Protein AF-A0A077EMW6-F1 (afdb_monomer_lite)

Structure (mmCIF, N/CA/C/O backbone):
data_AF-A0A077EMW6-F1
#
_entry.id   AF-A0A077EMW6-F1
#
loop_
_atom_site.group_PDB
_atom_site.id
_atom_site.type_symbol
_atom_site.label_atom_id
_atom_site.label_alt_id
_atom_site.label_comp_id
_atom_site.label_asym_id
_atom_site.label_entity_id
_atom_site.label_seq_id
_atom_site.pdbx_PDB_ins_code
_atom_site.Cartn_x
_atom_site.Cartn_y
_atom_site.Cartn_z
_atom_site.occupancy
_atom_site.B_iso_or_equiv
_atom_site.auth_seq_id
_atom_site.auth_comp_id
_atom_site.auth_asym_id
_atom_site.auth_atom_id
_atom_site.pdbx_PDB_model_num
ATOM 1 N N . MET A 1 1 ? 24.688 8.668 11.638 1.00 30.55 1 MET A N 1
ATOM 2 C CA . MET A 1 1 ? 24.845 8.054 12.969 1.00 30.55 1 MET A CA 1
ATOM 3 C C . MET A 1 1 ? 25.825 8.946 13.677 1.00 30.55 1 MET A C 1
ATOM 5 O O . MET A 1 1 ? 27.008 8.861 13.372 1.00 30.55 1 MET A O 1
ATOM 9 N N . ASP A 1 2 ? 25.321 9.855 14.497 1.00 35.12 2 ASP A N 1
ATOM 10 C CA . ASP A 1 2 ? 26.181 10.688 15.326 1.00 35.12 2 ASP A CA 1
ATOM 11 C C . ASP A 1 2 ? 26.703 9.779 16.441 1.00 35.12 2 ASP A C 1
ATOM 13 O O . ASP A 1 2 ? 25.918 9.163 17.161 1.00 35.12 2 ASP A O 1
ATOM 17 N N . LYS A 1 3 ? 28.021 9.560 16.475 1.00 44.31 3 LYS A N 1
ATOM 18 C CA . LYS A 1 3 ? 28.669 8.904 17.614 1.00 44.31 3 LYS A CA 1
ATOM 19 C C . LYS A 1 3 ? 28.476 9.810 18.828 1.00 44.31 3 LYS A C 1
ATOM 21 O O . LYS A 1 3 ? 28.625 11.022 18.688 1.00 44.31 3 LYS A O 1
ATOM 26 N N . GLU A 1 4 ? 28.152 9.226 19.979 1.00 53.97 4 GLU A N 1
ATOM 27 C CA . GLU A 1 4 ? 28.196 9.942 21.256 1.00 53.97 4 GLU A CA 1
ATOM 28 C C . GLU A 1 4 ? 29.580 10.565 21.412 1.00 53.97 4 GLU A C 1
ATOM 30 O O . GLU A 1 4 ? 30.587 9.861 21.280 1.00 53.97 4 GLU A O 1
ATOM 35 N N . LEU A 1 5 ? 29.620 11.878 21.643 1.00 63.56 5 LEU A N 1
ATOM 36 C CA . LEU A 1 5 ? 30.875 12.569 21.866 1.00 63.56 5 LEU A CA 1
ATOM 37 C C . LEU A 1 5 ? 31.433 12.114 23.211 1.00 63.56 5 LEU A C 1
ATOM 39 O O . LEU A 1 5 ? 30.783 12.256 24.249 1.00 63.56 5 LEU A O 1
ATOM 43 N N . THR A 1 6 ? 32.639 11.556 23.183 1.00 71.44 6 THR A N 1
ATOM 44 C CA . THR A 1 6 ? 33.356 11.165 24.405 1.00 71.44 6 THR A CA 1
ATOM 45 C C . THR A 1 6 ? 34.157 12.345 24.956 1.00 71.44 6 THR A C 1
ATOM 47 O O . THR A 1 6 ? 34.526 13.252 24.207 1.00 71.44 6 THR A O 1
ATOM 50 N N . SER A 1 7 ? 34.498 12.320 26.249 1.00 71.94 7 SER A N 1
ATOM 51 C CA . SER A 1 7 ? 35.425 13.294 26.857 1.00 71.94 7 SER A CA 1
ATOM 52 C C . SER A 1 7 ? 36.731 13.432 26.056 1.00 71.94 7 SER A C 1
ATOM 54 O O . SER A 1 7 ? 37.204 14.537 25.806 1.00 71.94 7 SER A O 1
ATOM 56 N N . ILE A 1 8 ? 37.235 12.316 25.515 1.00 76.12 8 ILE A N 1
ATOM 57 C CA . ILE A 1 8 ? 38.421 12.272 24.646 1.00 76.12 8 ILE A CA 1
ATOM 58 C C . ILE A 1 8 ? 38.251 13.150 23.394 1.00 76.12 8 ILE A C 1
ATOM 60 O O . ILE A 1 8 ? 39.197 13.810 22.966 1.00 76.12 8 ILE A O 1
ATOM 64 N N . GLU A 1 9 ? 37.068 13.163 22.779 1.00 78.38 9 GLU A N 1
ATOM 65 C CA . GLU A 1 9 ? 36.809 13.946 21.565 1.00 78.38 9 GLU A CA 1
ATOM 66 C C . GLU A 1 9 ? 36.643 15.443 21.862 1.00 78.38 9 GLU A C 1
ATOM 68 O O . GLU A 1 9 ? 37.065 16.270 21.051 1.00 78.38 9 GLU A O 1
ATOM 73 N N . ILE A 1 10 ? 36.086 15.809 23.024 1.00 81.75 10 ILE A N 1
ATOM 74 C CA . ILE A 1 10 ? 36.034 17.206 23.492 1.00 81.75 10 ILE A CA 1
ATOM 75 C C . ILE A 1 10 ? 37.457 17.738 23.695 1.00 81.75 10 ILE A C 1
ATOM 77 O O . ILE A 1 10 ? 37.802 18.801 23.171 1.00 81.75 10 ILE A O 1
ATOM 81 N N . ASP A 1 11 ? 38.311 16.962 24.361 1.00 83.75 11 ASP A N 1
ATOM 82 C CA . ASP A 1 11 ? 39.700 17.344 24.626 1.00 83.75 11 ASP A CA 1
ATOM 83 C C . ASP A 1 11 ? 40.516 17.469 23.328 1.00 83.75 11 ASP A C 1
ATOM 85 O O . ASP A 1 11 ? 41.314 18.394 23.165 1.00 83.75 11 ASP A O 1
ATOM 89 N N . GLN A 1 12 ? 40.286 16.587 22.347 1.00 84.25 12 GLN A N 1
ATOM 90 C CA . GLN A 1 12 ? 40.910 16.697 21.022 1.00 84.25 12 GLN A CA 1
ATOM 91 C C . GLN A 1 12 ? 40.487 17.968 20.279 1.00 84.25 12 GLN A C 1
ATOM 93 O O . GLN A 1 12 ? 41.301 18.561 19.564 1.00 84.25 12 GLN A O 1
ATOM 98 N N . LYS A 1 13 ? 39.233 18.401 20.450 1.00 85.75 13 LYS A N 1
ATOM 99 C CA . LYS A 1 13 ? 38.702 19.614 19.823 1.00 85.75 13 LYS A CA 1
ATOM 100 C C . LYS A 1 13 ? 39.287 20.906 20.405 1.00 85.75 13 LYS A C 1
ATOM 102 O O . LYS A 1 13 ? 39.303 21.907 19.687 1.00 85.75 13 LYS A O 1
ATOM 107 N N . ALA A 1 14 ? 39.822 20.892 21.629 1.00 86.50 14 ALA A N 1
ATOM 108 C CA . ALA A 1 14 ? 40.410 22.074 22.273 1.00 86.50 14 ALA A CA 1
ATOM 109 C C . ALA A 1 14 ? 41.513 22.730 21.423 1.00 86.50 14 ALA A C 1
ATOM 111 O O . ALA A 1 14 ? 41.490 23.938 21.205 1.00 86.50 14 ALA A O 1
ATOM 112 N N . LYS A 1 15 ? 42.381 21.920 20.803 1.00 83.31 15 LYS A N 1
ATOM 113 C CA . LYS A 1 15 ? 43.482 22.387 19.933 1.00 83.31 15 LYS A CA 1
ATOM 114 C C . LYS A 1 15 ? 43.027 23.147 18.685 1.00 83.31 15 LYS A C 1
ATOM 116 O O . LYS A 1 15 ? 43.827 23.817 18.034 1.00 83.31 15 LYS A O 1
ATOM 121 N N . TYR A 1 16 ? 41.762 22.999 18.301 1.00 88.06 16 TYR A N 1
ATOM 122 C CA . TYR A 1 16 ? 41.180 23.668 17.140 1.00 88.06 16 TYR A CA 1
ATOM 123 C C . TYR A 1 16 ? 40.332 24.880 17.530 1.00 88.06 16 TYR A C 1
ATOM 125 O O . TYR A 1 16 ? 40.068 25.722 16.673 1.00 88.06 16 TYR A O 1
ATOM 133 N N . PHE A 1 17 ? 39.925 24.987 18.797 1.00 90.06 17 PHE A N 1
ATOM 134 C CA . PHE A 1 17 ? 39.036 26.049 19.254 1.00 90.06 17 PHE A CA 1
ATOM 135 C C . PHE A 1 17 ? 39.672 27.431 19.128 1.00 90.06 17 PHE A C 1
ATOM 137 O O . PHE A 1 17 ? 39.014 28.349 18.652 1.00 90.06 17 PHE A O 1
ATOM 144 N N . TRP A 1 18 ? 40.954 27.578 19.474 1.00 89.19 18 TRP A N 1
ATOM 145 C CA . TRP A 1 18 ? 41.637 28.867 19.345 1.00 89.19 18 TRP A CA 1
ATOM 146 C C . TRP A 1 18 ? 41.661 29.371 17.895 1.00 89.19 18 TRP A C 1
ATOM 148 O O . TRP A 1 18 ? 41.235 30.486 17.619 1.00 89.19 18 TRP A O 1
ATOM 158 N N . LYS A 1 19 ? 42.022 28.501 16.942 1.00 87.00 19 LYS A N 1
ATOM 159 C CA . LYS A 1 19 ? 41.983 28.824 15.503 1.00 87.00 19 LYS A CA 1
ATOM 160 C C . LYS A 1 19 ? 40.579 29.169 15.017 1.00 87.00 19 LYS A C 1
ATOM 162 O O . LYS A 1 19 ? 40.401 30.020 14.150 1.00 87.00 19 LYS A O 1
ATOM 167 N N . TYR A 1 20 ? 39.574 28.479 15.552 1.00 88.31 20 TYR A N 1
ATOM 168 C CA . TYR A 1 20 ? 38.184 28.806 15.276 1.00 88.31 20 TYR A CA 1
ATOM 169 C C . TYR A 1 20 ? 37.839 30.203 15.805 1.00 88.31 20 TYR A C 1
ATOM 171 O O . TYR A 1 20 ? 37.295 31.003 15.048 1.00 88.31 20 TYR A O 1
ATOM 179 N N . LEU A 1 21 ? 38.215 30.531 17.044 1.00 87.06 21 LEU A N 1
ATOM 180 C CA . LEU A 1 21 ? 37.986 31.841 17.650 1.00 87.06 21 LEU A CA 1
ATOM 181 C C . LEU A 1 21 ? 38.656 32.968 16.849 1.00 87.06 21 LEU A C 1
ATOM 183 O O . LEU A 1 21 ? 38.002 33.975 16.578 1.00 87.06 21 LEU A O 1
ATOM 187 N N . GLU A 1 22 ? 39.904 32.771 16.409 1.00 86.50 22 GLU A N 1
ATOM 188 C CA . GLU A 1 22 ? 40.628 33.688 15.512 1.00 86.50 22 GLU A CA 1
ATOM 189 C C . GLU A 1 22 ? 39.868 33.939 14.205 1.00 86.50 22 GLU A C 1
ATOM 191 O O . GLU A 1 22 ? 39.839 35.061 13.710 1.00 86.50 22 GLU A O 1
ATOM 196 N N . SER A 1 23 ? 39.212 32.913 13.655 1.00 84.31 23 SER A N 1
ATOM 197 C CA . SER A 1 23 ? 38.479 33.031 12.389 1.00 84.31 23 SER A CA 1
ATOM 198 C C . SER A 1 23 ? 37.154 33.795 12.489 1.00 84.31 23 SER A C 1
ATOM 200 O O . SER A 1 23 ? 36.641 34.245 11.465 1.00 84.31 23 SER A O 1
ATOM 202 N N . ILE A 1 24 ? 36.594 33.941 13.696 1.00 83.25 24 ILE A N 1
ATOM 203 C CA . ILE A 1 24 ? 35.274 34.561 13.925 1.00 83.25 24 ILE A CA 1
ATOM 204 C C . ILE A 1 24 ? 35.324 35.845 14.762 1.00 83.25 24 ILE A C 1
ATOM 206 O O . ILE A 1 24 ? 34.282 36.469 14.974 1.00 83.25 24 ILE A O 1
ATOM 210 N N . SER A 1 25 ? 36.504 36.223 15.259 1.00 82.50 25 SER A N 1
ATOM 211 C CA . SER A 1 25 ? 36.724 37.411 16.094 1.00 82.50 25 SER A CA 1
ATOM 212 C C . SER A 1 25 ? 37.538 38.473 15.347 1.00 82.50 25 SER A C 1
ATOM 214 O O . SER A 1 25 ? 38.174 38.194 14.334 1.00 82.50 25 SER A O 1
ATOM 216 N N . GLN A 1 26 ? 37.518 39.712 15.841 1.00 84.88 26 GLN A N 1
ATOM 217 C CA . GLN A 1 26 ? 38.364 40.789 15.312 1.00 84.88 26 GLN A CA 1
ATOM 218 C C . GLN A 1 26 ? 39.821 40.605 15.762 1.00 84.88 26 GLN A C 1
ATOM 220 O O . GLN A 1 26 ? 40.074 40.138 16.875 1.00 84.88 26 GLN A O 1
ATOM 225 N N . GLU A 1 27 ? 40.781 41.012 14.927 1.00 86.44 27 GLU A N 1
ATOM 226 C CA . GLU A 1 27 ? 42.218 40.872 15.210 1.00 86.44 27 GLU A CA 1
ATOM 227 C C . GLU A 1 27 ? 42.619 41.605 16.504 1.00 86.44 27 GLU A C 1
ATOM 229 O O . GLU A 1 27 ? 43.442 41.121 17.280 1.00 86.44 27 GLU A O 1
ATOM 234 N N . GLU A 1 28 ? 41.997 42.752 16.781 1.00 88.19 28 GLU A N 1
ATOM 235 C CA . GLU A 1 28 ? 42.210 43.539 17.995 1.00 88.19 28 GLU A CA 1
ATOM 236 C C . GLU A 1 28 ? 41.756 42.807 19.264 1.00 88.19 28 GLU A C 1
ATOM 238 O O . GLU A 1 28 ? 42.390 42.947 20.309 1.00 88.19 28 GLU A O 1
ATOM 243 N N . VAL A 1 29 ? 40.693 42.001 19.176 1.00 89.31 29 VAL A N 1
ATOM 244 C CA . VAL A 1 29 ? 40.182 41.203 20.301 1.00 89.31 29 VAL A CA 1
ATOM 245 C C . VAL A 1 29 ? 41.129 40.045 20.604 1.00 89.31 29 VAL A C 1
ATOM 247 O O . VAL A 1 29 ? 41.425 39.791 21.768 1.00 89.31 29 VAL A O 1
ATOM 250 N N . ILE A 1 30 ? 41.660 39.381 19.574 1.00 90.88 30 ILE A N 1
ATOM 251 C CA . ILE A 1 30 ? 42.668 38.326 19.751 1.00 90.88 30 ILE A CA 1
ATOM 252 C C . ILE A 1 30 ? 43.928 38.898 20.412 1.00 90.88 30 ILE A C 1
ATOM 254 O O . ILE A 1 30 ? 44.365 38.379 21.437 1.00 90.88 30 ILE A O 1
ATOM 258 N N . LYS A 1 31 ? 44.434 40.039 19.921 1.00 90.00 31 LYS A N 1
ATOM 259 C CA . LYS A 1 31 ? 45.573 40.743 20.541 1.00 90.00 31 LYS A CA 1
ATOM 260 C C . LYS A 1 31 ? 45.297 41.148 21.987 1.00 90.00 31 LYS A C 1
ATOM 262 O O . LYS A 1 31 ? 46.195 41.063 22.820 1.00 90.00 31 LYS A O 1
ATOM 267 N N . PHE A 1 32 ? 44.076 41.583 22.301 1.00 92.62 32 PHE A N 1
ATOM 268 C CA . PHE A 1 32 ? 43.683 41.903 23.673 1.00 92.62 32 PHE A CA 1
ATOM 269 C C . PHE A 1 32 ? 43.792 40.677 24.589 1.00 92.62 32 PHE A C 1
ATOM 271 O O . PHE A 1 32 ? 44.367 40.783 25.669 1.00 92.62 32 PHE A O 1
ATOM 278 N N . ILE A 1 33 ? 43.293 39.515 24.151 1.00 91.62 33 ILE A N 1
ATOM 279 C CA . ILE A 1 33 ? 43.365 38.259 24.915 1.00 91.62 33 ILE A CA 1
ATOM 280 C C . ILE A 1 33 ? 44.823 37.830 25.117 1.00 91.62 33 ILE A C 1
ATOM 282 O O . ILE A 1 33 ? 45.215 37.512 26.238 1.00 91.62 33 ILE A O 1
ATOM 286 N N . GLU A 1 34 ? 45.639 37.876 24.061 1.00 90.69 34 GLU A N 1
ATOM 287 C CA . GLU A 1 34 ? 47.067 37.549 24.125 1.00 90.69 34 GLU A CA 1
ATOM 288 C C . GLU A 1 34 ? 47.815 38.460 25.110 1.00 90.69 34 GLU A C 1
ATOM 290 O O . GLU A 1 34 ? 48.573 37.977 25.951 1.00 90.69 34 GLU A O 1
ATOM 295 N N . GLN A 1 35 ? 47.573 39.772 25.068 1.00 91.06 35 GLN A N 1
ATOM 296 C CA . GLN A 1 35 ? 48.207 40.720 25.987 1.00 91.06 35 GLN A CA 1
ATOM 297 C C . GLN A 1 35 ? 47.732 40.543 27.430 1.00 91.06 35 GLN A C 1
ATOM 299 O O . GLN A 1 35 ? 48.552 40.575 28.346 1.00 91.06 35 GLN A O 1
ATOM 304 N N . LEU A 1 36 ? 46.432 40.318 27.638 1.00 91.25 36 LEU A N 1
ATOM 305 C CA . LEU A 1 36 ? 45.866 40.039 28.957 1.00 91.25 36 LEU A CA 1
ATOM 306 C C . LEU A 1 36 ? 46.461 38.752 29.554 1.00 91.25 36 LEU A C 1
ATOM 308 O O . LEU A 1 36 ? 46.759 38.695 30.749 1.00 91.25 36 LEU A O 1
ATOM 312 N N . SER A 1 37 ? 46.695 37.739 28.716 1.00 90.00 37 SER A N 1
ATOM 313 C CA . SER A 1 37 ? 47.289 36.463 29.128 1.00 90.00 37 SER A CA 1
ATOM 314 C C . SER A 1 37 ? 48.763 36.555 29.544 1.00 90.00 37 SER A C 1
ATOM 316 O O . SER A 1 37 ? 49.278 35.643 30.188 1.00 90.00 37 SER A O 1
ATOM 318 N N . ALA A 1 38 ? 49.453 37.653 29.210 1.00 87.38 38 ALA A N 1
ATOM 319 C CA . ALA A 1 38 ? 50.865 37.833 29.542 1.00 87.38 38 ALA A CA 1
ATOM 320 C C . ALA A 1 38 ? 51.111 38.058 31.044 1.00 87.38 38 ALA A C 1
ATOM 322 O O . ALA A 1 38 ? 52.213 37.795 31.525 1.00 87.38 38 ALA A O 1
ATOM 323 N N . PHE A 1 39 ? 50.106 38.548 31.776 1.00 87.88 39 PHE A N 1
ATOM 324 C CA . PHE A 1 39 ? 50.206 38.862 33.208 1.00 87.88 39 PHE A CA 1
ATOM 325 C C . PHE A 1 39 ? 49.035 38.313 34.043 1.00 87.88 39 PHE A C 1
ATOM 327 O O . PHE A 1 39 ? 49.053 38.386 35.268 1.00 87.88 39 PHE A O 1
ATOM 334 N N . SER A 1 40 ? 48.026 37.711 33.410 1.00 88.19 40 SER A N 1
ATOM 335 C CA . SER A 1 40 ? 46.906 37.072 34.102 1.00 88.19 40 SER A CA 1
ATOM 336 C C . SER A 1 40 ? 46.577 35.716 33.490 1.00 88.19 40 SER A C 1
ATOM 338 O O . SER A 1 40 ? 46.842 35.463 32.316 1.00 88.19 40 SER A O 1
ATOM 340 N N . HIS A 1 41 ? 45.987 34.825 34.281 1.00 87.88 41 HIS A N 1
ATOM 341 C CA . HIS A 1 41 ? 45.465 33.570 33.759 1.00 87.88 41 HIS A CA 1
ATOM 342 C C . HIS A 1 41 ? 44.068 33.803 33.176 1.00 87.88 41 HIS A C 1
ATOM 344 O O . HIS A 1 41 ? 43.200 34.333 33.871 1.00 87.88 41 HIS A O 1
ATOM 350 N N . VAL A 1 42 ? 43.865 33.442 31.906 1.00 90.81 42 VAL A N 1
ATOM 351 C CA . VAL A 1 42 ? 42.679 33.816 31.121 1.00 90.81 42 VAL A CA 1
ATOM 352 C C . VAL A 1 42 ? 41.820 32.596 30.799 1.00 90.81 42 VAL A C 1
ATOM 354 O O . VAL A 1 42 ? 42.280 31.635 30.181 1.00 90.81 42 VAL A O 1
ATOM 357 N N . PHE A 1 43 ? 40.542 32.681 31.158 1.00 90.06 43 PHE A N 1
ATOM 358 C CA . PHE A 1 43 ? 39.512 31.703 30.838 1.00 90.06 43 PHE A CA 1
ATOM 359 C C . PHE A 1 43 ? 38.446 32.338 29.950 1.00 90.06 43 PHE A C 1
ATOM 361 O O . PHE A 1 43 ? 37.897 33.390 30.274 1.00 90.06 43 PHE A O 1
ATOM 368 N N . ILE A 1 44 ? 38.111 31.686 28.843 1.00 90.19 44 ILE A N 1
ATOM 369 C CA . ILE A 1 44 ? 37.051 32.138 27.940 1.00 90.19 44 ILE A CA 1
ATOM 370 C C . ILE A 1 44 ? 35.751 31.445 28.332 1.00 90.19 44 ILE A C 1
ATOM 372 O O . ILE A 1 44 ? 35.682 30.217 28.376 1.00 90.19 44 ILE A O 1
ATOM 376 N N . PHE A 1 45 ? 34.726 32.251 28.591 1.00 83.44 45 PHE A N 1
ATOM 377 C CA . PHE A 1 45 ? 33.435 31.864 29.157 1.00 83.44 45 PHE A CA 1
ATOM 378 C C . PHE A 1 45 ? 32.278 32.214 28.206 1.00 83.44 45 PHE A C 1
ATOM 380 O O . PHE A 1 45 ? 31.234 32.700 28.614 1.00 83.44 45 PHE A O 1
ATOM 387 N N . SER A 1 46 ? 32.463 32.045 26.897 1.00 78.62 46 SER A N 1
ATOM 388 C CA . SER A 1 46 ? 31.554 32.629 25.903 1.00 78.62 46 SER A CA 1
ATOM 389 C C . SER A 1 46 ? 30.589 31.620 25.276 1.00 78.62 46 SER A C 1
ATOM 391 O O . SER A 1 46 ? 30.931 30.460 25.027 1.00 78.62 46 SER A O 1
ATOM 393 N N . GLY A 1 47 ? 29.410 32.110 24.870 1.00 82.00 47 GLY A N 1
ATOM 394 C CA . GLY A 1 47 ? 28.480 31.395 23.987 1.00 82.00 47 GLY A CA 1
ATOM 395 C C . GLY A 1 47 ? 29.092 30.967 22.642 1.00 82.00 47 GLY A C 1
ATOM 396 O O . GLY A 1 47 ? 28.521 30.120 21.952 1.00 82.00 47 GLY A O 1
ATOM 397 N N . ILE A 1 48 ? 30.271 31.493 22.295 1.00 86.94 48 ILE A N 1
ATOM 398 C CA . ILE A 1 48 ? 31.112 31.024 21.190 1.00 86.94 48 ILE A CA 1
ATOM 399 C C . ILE A 1 48 ? 31.498 29.548 21.353 1.00 86.94 48 ILE A C 1
ATOM 401 O O . ILE A 1 48 ? 31.491 28.810 20.367 1.00 86.94 48 ILE A O 1
ATOM 405 N N . ILE A 1 49 ? 31.790 29.095 22.579 1.00 89.25 49 ILE A N 1
ATOM 406 C CA . ILE A 1 49 ? 32.167 27.699 22.842 1.00 89.25 49 ILE A CA 1
ATOM 407 C C . ILE A 1 49 ? 30.996 26.774 22.500 1.00 89.25 49 ILE A C 1
ATOM 409 O O . ILE A 1 49 ? 31.161 25.820 21.743 1.00 89.25 49 ILE A O 1
ATOM 413 N N . ARG A 1 50 ? 29.778 27.100 22.953 1.00 88.31 50 ARG A N 1
ATOM 414 C CA . ARG A 1 50 ? 28.561 26.375 22.549 1.00 88.31 50 ARG A CA 1
ATOM 415 C C . ARG A 1 50 ? 28.424 26.341 21.025 1.00 88.31 50 ARG A C 1
ATOM 417 O O . ARG A 1 50 ? 28.199 25.271 20.469 1.00 88.31 50 ARG A O 1
ATOM 424 N N . ASN A 1 51 ? 28.555 27.484 20.349 1.00 86.88 51 ASN A N 1
ATOM 425 C CA . ASN A 1 51 ? 28.410 27.555 18.891 1.00 86.88 51 ASN A CA 1
ATOM 426 C C . ASN A 1 51 ? 29.423 26.653 18.166 1.00 86.88 51 ASN A C 1
ATOM 428 O O . ASN A 1 51 ? 29.046 25.974 17.218 1.00 86.88 51 ASN A O 1
ATOM 432 N N . PHE A 1 52 ? 30.662 26.571 18.657 1.00 88.00 52 PHE A N 1
ATOM 433 C CA . PHE A 1 52 ? 31.686 25.663 18.135 1.00 88.00 52 PHE A CA 1
ATOM 434 C C . PHE A 1 52 ? 31.280 24.183 18.246 1.00 88.00 52 PHE A C 1
ATOM 436 O O . PHE A 1 52 ? 31.441 23.419 17.296 1.00 88.00 52 PHE A O 1
ATOM 443 N N . PHE A 1 53 ? 30.698 23.763 19.375 1.00 86.75 53 PHE A N 1
ATOM 444 C CA . PHE A 1 53 ? 30.225 22.382 19.552 1.00 86.75 53 PHE A CA 1
ATOM 445 C C . PHE A 1 53 ? 28.889 22.084 18.852 1.00 86.75 53 PHE A C 1
ATOM 447 O O . PHE A 1 53 ? 28.588 20.917 18.589 1.00 86.75 53 PHE A O 1
ATOM 454 N N . LEU A 1 54 ? 28.093 23.110 18.539 1.00 80.50 54 LEU A N 1
ATOM 455 C CA . LEU A 1 54 ? 26.863 22.999 17.747 1.00 80.50 54 LEU A CA 1
ATOM 456 C C . LEU A 1 54 ? 27.079 23.189 16.234 1.00 80.50 54 LEU A C 1
ATOM 458 O O . LEU A 1 54 ? 26.117 23.043 15.488 1.00 80.50 54 LEU A O 1
ATOM 462 N N . ASP A 1 55 ? 28.305 23.494 15.795 1.00 77.62 55 ASP A N 1
ATOM 463 C CA . ASP A 1 55 ? 28.660 23.839 14.405 1.00 77.62 55 ASP A CA 1
ATOM 464 C C . ASP A 1 55 ? 27.841 25.023 13.837 1.00 77.62 55 ASP A C 1
ATOM 466 O O . ASP A 1 55 ? 27.435 25.053 12.676 1.00 77.62 55 ASP A O 1
ATOM 470 N N . VAL A 1 56 ? 27.573 26.025 14.685 1.00 75.94 56 VAL A N 1
ATOM 471 C CA . VAL A 1 56 ? 26.829 27.242 14.321 1.00 75.94 56 VAL A CA 1
ATOM 472 C C . VAL A 1 56 ? 27.802 28.317 13.834 1.00 75.94 56 VAL A C 1
ATOM 474 O O . VAL A 1 56 ? 28.558 28.883 14.624 1.00 75.94 56 VAL A O 1
ATOM 477 N N . LYS A 1 57 ? 27.745 28.639 12.537 1.00 66.62 57 LYS A N 1
ATOM 478 C CA . LYS A 1 57 ? 28.610 29.631 11.870 1.00 66.62 57 LYS A CA 1
ATOM 479 C C . LYS A 1 57 ? 28.032 31.050 11.937 1.00 66.62 57 LYS A C 1
ATOM 481 O O . LYS A 1 57 ? 27.686 31.637 10.917 1.00 66.62 57 LYS A O 1
ATOM 486 N N . GLU A 1 58 ? 27.910 31.598 13.143 1.00 69.69 58 GLU A N 1
ATOM 487 C CA . GLU A 1 58 ? 27.539 33.005 13.364 1.00 69.69 58 GLU A CA 1
ATOM 488 C C . GLU A 1 58 ? 28.759 33.818 13.822 1.00 69.69 58 GLU A C 1
ATOM 490 O O . GLU A 1 58 ? 29.518 33.365 14.680 1.00 69.69 58 GLU A O 1
ATOM 495 N N . ASN A 1 59 ? 28.922 35.039 13.294 1.00 68.06 59 ASN A N 1
ATOM 496 C CA . ASN A 1 59 ? 29.943 35.972 13.780 1.00 68.06 59 ASN A CA 1
ATOM 497 C C . ASN A 1 59 ? 29.668 36.325 15.246 1.00 68.06 59 ASN A C 1
ATOM 499 O O . ASN A 1 59 ? 28.550 36.718 15.599 1.00 68.06 59 ASN A O 1
ATOM 503 N N . ALA A 1 60 ? 30.694 36.216 16.089 1.00 72.25 60 ALA A N 1
ATOM 504 C CA . ALA A 1 60 ? 30.591 36.599 17.486 1.00 72.25 60 ALA A CA 1
ATOM 505 C C . ALA A 1 60 ? 30.378 38.117 17.614 1.00 72.25 60 ALA A C 1
ATOM 507 O O . ALA A 1 60 ? 30.925 38.907 16.843 1.00 72.25 60 ALA A O 1
ATOM 508 N N . ARG A 1 61 ? 29.543 38.526 18.571 1.00 79.44 61 ARG A N 1
ATOM 509 C CA . ARG A 1 61 ? 29.310 39.944 18.905 1.00 79.44 61 ARG A CA 1
ATOM 510 C C . ARG A 1 61 ? 30.002 40.327 20.207 1.00 79.44 61 ARG A C 1
ATOM 512 O O . ARG A 1 61 ? 30.315 41.493 20.425 1.00 79.44 61 ARG A O 1
ATOM 519 N N . ASP A 1 62 ? 30.233 39.340 21.053 1.00 86.81 62 ASP A N 1
ATOM 520 C CA . ASP A 1 62 ? 30.781 39.493 22.377 1.00 86.81 62 ASP A CA 1
ATOM 521 C C . ASP A 1 62 ? 31.540 38.241 22.829 1.00 86.81 62 ASP A C 1
ATOM 523 O O . ASP A 1 62 ? 31.327 37.128 22.335 1.00 86.81 62 ASP A O 1
ATOM 527 N N . ILE A 1 63 ? 32.458 38.435 23.773 1.00 89.12 63 ILE A N 1
ATOM 528 C CA . ILE A 1 63 ? 33.175 37.354 24.445 1.00 89.12 63 ILE A CA 1
ATOM 529 C C . ILE A 1 63 ? 33.263 37.654 25.939 1.00 89.12 63 ILE A C 1
ATOM 531 O O . ILE A 1 63 ? 33.756 38.706 26.346 1.00 89.12 63 ILE A O 1
ATOM 535 N N . ASP A 1 64 ? 32.788 36.719 26.753 1.00 88.88 64 ASP A N 1
ATOM 536 C CA . ASP A 1 64 ? 32.980 36.758 28.195 1.00 88.88 64 ASP A CA 1
ATOM 537 C C . ASP A 1 64 ? 34.329 36.132 28.550 1.00 88.88 64 ASP A C 1
ATOM 539 O O . ASP A 1 64 ? 34.654 35.021 28.115 1.00 88.88 64 ASP A O 1
ATOM 543 N N . ILE A 1 65 ? 35.115 36.848 29.344 1.00 90.69 65 ILE A N 1
ATOM 544 C CA . ILE A 1 65 ? 36.432 36.428 29.807 1.00 90.69 65 ILE A CA 1
ATOM 545 C C . ILE A 1 65 ? 36.468 36.504 31.325 1.00 90.69 65 ILE A C 1
ATOM 547 O O . ILE A 1 65 ? 36.121 37.522 31.919 1.00 90.69 65 ILE A O 1
ATOM 551 N N . VAL A 1 66 ? 36.943 35.437 31.955 1.00 88.75 66 VAL A N 1
ATOM 552 C CA . VAL A 1 66 ? 37.276 35.416 33.376 1.00 88.75 66 VAL A CA 1
ATOM 553 C C . VAL A 1 66 ? 38.793 35.428 33.511 1.00 88.75 66 VAL A C 1
ATOM 555 O O . VAL A 1 66 ? 39.467 34.593 32.911 1.00 88.75 66 VAL A O 1
ATOM 558 N N . TYR A 1 67 ? 39.341 36.356 34.292 1.00 88.31 67 TYR A N 1
ATOM 559 C CA . TYR A 1 67 ? 40.775 36.417 34.571 1.00 88.31 67 TYR A CA 1
ATOM 560 C C . TYR A 1 67 ? 41.081 36.137 36.044 1.00 88.31 67 TYR A C 1
ATOM 562 O O . TYR A 1 67 ? 40.281 36.411 36.946 1.00 88.31 67 TYR A O 1
ATOM 570 N N . GLN A 1 68 ? 42.280 35.622 36.287 1.00 86.19 68 GLN A N 1
ATOM 571 C CA . GLN A 1 68 ? 42.875 35.483 37.609 1.00 86.19 68 GLN A CA 1
ATOM 572 C C . GLN A 1 68 ? 44.245 36.171 37.597 1.00 86.19 68 GLN A C 1
ATOM 574 O O . GLN A 1 68 ? 45.175 35.708 36.938 1.00 86.19 68 GLN A O 1
ATOM 579 N N . GLY A 1 69 ? 44.358 37.295 38.301 1.00 83.06 69 GLY A N 1
ATOM 580 C CA . GLY A 1 69 ? 45.560 38.131 38.338 1.00 83.06 69 GLY A CA 1
ATOM 581 C C . GLY A 1 69 ? 45.412 39.305 39.309 1.00 83.06 69 GLY A C 1
ATOM 582 O O . GLY A 1 69 ? 44.387 39.416 39.989 1.00 83.06 69 GLY A O 1
ATOM 583 N N . ASP A 1 70 ? 46.437 40.158 39.388 1.00 82.25 70 ASP A N 1
ATOM 584 C CA . ASP A 1 70 ? 46.423 41.365 40.223 1.00 82.25 70 ASP A CA 1
ATOM 585 C C . ASP A 1 70 ? 45.567 42.473 39.590 1.00 82.25 70 ASP A C 1
ATOM 587 O O . ASP A 1 70 ? 45.671 42.763 38.397 1.00 82.25 70 ASP A O 1
ATOM 591 N N . ASP A 1 71 ? 44.721 43.118 40.396 1.00 81.88 71 ASP A N 1
ATOM 592 C CA . ASP A 1 71 ? 43.806 44.143 39.886 1.00 81.88 71 ASP A CA 1
ATOM 593 C C . ASP A 1 71 ? 44.540 45.407 39.438 1.00 81.88 71 ASP A C 1
ATOM 595 O O . ASP A 1 71 ? 44.091 46.052 38.496 1.00 81.88 71 ASP A O 1
ATOM 599 N N . ASN A 1 72 ? 45.672 45.768 40.055 1.00 84.31 72 ASN A N 1
ATOM 600 C CA . ASN A 1 72 ? 46.415 46.968 39.662 1.00 84.31 72 ASN A CA 1
ATOM 601 C C . ASN A 1 72 ? 47.049 46.796 38.279 1.00 84.31 72 ASN A C 1
ATOM 603 O O . ASN A 1 72 ? 47.048 47.739 37.486 1.00 84.31 72 ASN A O 1
ATOM 607 N N . GLU A 1 73 ? 47.547 45.594 37.975 1.00 85.12 73 GLU A N 1
ATOM 608 C CA . GLU A 1 73 ? 48.049 45.256 36.640 1.00 85.12 73 GLU A CA 1
ATOM 609 C C . GLU A 1 73 ? 46.925 45.300 35.603 1.00 85.12 73 GLU A C 1
ATOM 611 O O . GLU A 1 73 ? 47.108 45.866 34.522 1.00 85.12 73 GLU A O 1
ATOM 616 N N . LEU A 1 74 ? 45.729 44.808 35.955 1.00 87.94 74 LEU A N 1
ATOM 617 C CA . LEU A 1 74 ? 44.572 44.928 35.074 1.00 87.94 74 LEU A CA 1
ATOM 618 C C . LEU A 1 74 ? 44.166 46.391 34.850 1.00 87.94 74 LEU A C 1
ATOM 620 O O . LEU A 1 74 ? 43.913 46.774 33.709 1.00 87.94 74 LEU A O 1
ATOM 624 N N . TYR A 1 75 ? 44.099 47.217 35.898 1.00 84.62 75 TYR A N 1
ATOM 625 C CA . TYR A 1 75 ? 43.744 48.632 35.759 1.00 84.62 75 TYR A CA 1
ATOM 626 C C . TYR A 1 75 ? 44.707 49.353 34.812 1.00 84.62 75 TYR A C 1
ATOM 628 O O . TYR A 1 75 ? 44.250 50.024 33.887 1.00 84.62 75 TYR A O 1
ATOM 636 N N . ALA A 1 76 ? 46.019 49.156 34.984 1.00 85.88 76 ALA A N 1
ATOM 637 C CA . ALA A 1 76 ? 47.035 49.728 34.102 1.00 85.88 76 ALA A CA 1
ATOM 638 C C . ALA A 1 76 ? 46.910 49.220 32.653 1.00 85.88 76 ALA A C 1
ATOM 640 O O . ALA A 1 76 ? 47.102 49.977 31.702 1.00 85.88 76 ALA A O 1
ATOM 641 N N . PHE A 1 77 ? 46.554 47.947 32.462 1.00 90.12 77 PHE A N 1
ATOM 642 C CA . PHE A 1 77 ? 46.297 47.384 31.139 1.00 90.12 77 PHE A CA 1
ATOM 643 C C . PHE A 1 77 ? 45.062 48.008 30.470 1.00 90.12 77 PHE A C 1
ATOM 645 O O . PHE A 1 77 ? 45.131 48.419 29.308 1.00 90.12 77 PHE A O 1
ATOM 652 N N . LEU A 1 78 ? 43.955 48.128 31.210 1.00 89.12 78 LEU A N 1
ATOM 653 C CA . LEU A 1 78 ? 42.680 48.655 30.721 1.00 89.12 78 LEU A CA 1
ATOM 654 C C . LEU A 1 78 ? 42.709 50.158 30.414 1.00 89.12 78 LEU A C 1
ATOM 656 O O . LEU A 1 78 ? 41.891 50.596 29.611 1.00 89.12 78 LEU A O 1
ATOM 660 N N . GLU A 1 79 ? 43.642 50.944 30.969 1.00 87.38 79 GLU A N 1
ATOM 661 C CA . GLU A 1 79 ? 43.833 52.362 30.597 1.00 87.38 79 GLU A CA 1
ATOM 662 C C . GLU A 1 79 ? 44.082 52.559 29.091 1.00 87.38 79 GLU A C 1
ATOM 664 O O . GLU A 1 79 ? 43.752 53.609 28.536 1.00 87.38 79 GLU A O 1
ATOM 669 N N . ASN A 1 80 ? 44.602 51.534 28.407 1.00 86.75 80 ASN A N 1
ATOM 670 C CA . ASN A 1 80 ? 44.837 51.557 26.962 1.00 86.75 80 ASN A CA 1
ATOM 671 C C . ASN A 1 80 ? 43.574 51.288 26.125 1.00 86.75 80 ASN A C 1
ATOM 673 O O . ASN A 1 80 ? 43.627 51.364 24.896 1.00 86.75 80 ASN A O 1
ATOM 677 N N . TYR A 1 81 ? 42.443 50.974 26.761 1.00 89.31 81 TYR A N 1
ATOM 678 C CA . TYR A 1 81 ? 41.217 50.552 26.094 1.00 89.31 81 TYR A CA 1
ATOM 679 C C . TYR A 1 81 ? 40.001 51.353 26.567 1.00 89.31 81 TYR A C 1
ATOM 681 O O . TYR A 1 81 ? 39.913 51.827 27.698 1.00 89.31 81 TYR A O 1
ATOM 689 N N . LYS A 1 82 ? 38.997 51.487 25.695 1.00 87.31 82 LYS A N 1
ATOM 690 C CA . LYS A 1 82 ? 37.721 52.100 26.072 1.00 87.31 82 LYS A CA 1
ATOM 691 C C . LYS A 1 82 ? 36.853 51.060 26.778 1.00 87.31 82 LYS A C 1
ATOM 693 O O . LYS A 1 82 ? 36.378 50.126 26.129 1.00 87.31 82 LYS A O 1
ATOM 698 N N . TYR A 1 83 ? 36.607 51.248 28.073 1.00 89.81 83 TYR A N 1
ATOM 699 C CA . TYR A 1 83 ? 35.774 50.341 28.862 1.00 89.81 83 TYR A CA 1
ATOM 700 C C . TYR A 1 83 ? 34.716 51.058 29.714 1.00 89.81 83 TYR A C 1
ATOM 702 O O . TYR A 1 83 ? 34.810 52.253 29.993 1.00 89.81 83 TYR A O 1
ATOM 710 N N . THR A 1 84 ? 33.696 50.310 30.133 1.00 88.12 84 THR A N 1
ATOM 711 C CA . THR A 1 84 ? 32.684 50.723 31.122 1.00 88.12 84 THR A CA 1
ATOM 712 C C . THR A 1 84 ? 32.561 49.668 32.215 1.00 88.12 84 THR A C 1
ATOM 714 O O . THR A 1 84 ? 32.746 48.490 31.928 1.00 88.12 84 THR A O 1
ATOM 717 N N . ILE A 1 85 ? 32.219 50.052 33.444 1.00 83.12 85 ILE A N 1
ATOM 718 C CA . ILE A 1 85 ? 31.983 49.098 34.539 1.00 83.12 85 ILE A CA 1
ATOM 719 C C . ILE A 1 85 ? 30.489 48.768 34.594 1.00 83.12 85 ILE A C 1
ATOM 721 O O . ILE A 1 85 ? 29.651 49.672 34.592 1.00 83.12 85 ILE A O 1
ATOM 725 N N . ASN A 1 86 ? 30.148 47.481 34.610 1.00 76.50 86 ASN A N 1
ATOM 726 C CA . ASN A 1 86 ? 28.760 47.029 34.669 1.00 76.50 86 ASN A CA 1
ATOM 727 C C . ASN A 1 86 ? 28.218 46.997 36.113 1.00 76.50 86 ASN A C 1
ATOM 729 O O . ASN A 1 86 ? 28.946 47.191 37.085 1.00 76.50 86 ASN A O 1
ATOM 733 N N . SER A 1 87 ? 26.918 46.726 36.269 1.00 69.12 87 SER A N 1
ATOM 734 C CA . SER A 1 87 ? 26.226 46.715 37.571 1.00 69.12 87 SER A CA 1
ATOM 735 C C . SER A 1 87 ? 26.713 45.645 38.560 1.00 69.12 87 SER A C 1
ATOM 737 O O . SER A 1 87 ? 26.249 45.622 39.696 1.00 69.12 87 SER A O 1
ATOM 739 N N . PHE A 1 88 ? 27.618 44.760 38.138 1.00 67.75 88 PHE A N 1
ATOM 740 C CA . PHE A 1 88 ? 28.190 43.676 38.935 1.00 67.75 88 PHE A CA 1
ATOM 741 C C . PHE A 1 88 ? 29.722 43.791 39.061 1.00 67.75 88 PHE A C 1
ATOM 743 O O . PHE A 1 88 ? 30.381 42.807 39.383 1.00 67.75 88 PHE A O 1
ATOM 750 N N . ASN A 1 89 ? 30.285 44.988 38.838 1.00 75.62 89 ASN A N 1
ATOM 751 C CA . ASN A 1 89 ? 31.721 45.294 38.913 1.00 75.62 89 ASN A CA 1
ATOM 752 C C . ASN A 1 89 ? 32.609 44.549 37.891 1.00 75.62 89 ASN A C 1
ATOM 754 O O . ASN A 1 89 ? 33.807 44.407 38.118 1.00 75.62 89 ASN A O 1
ATOM 758 N N . GLY A 1 90 ? 32.046 44.091 36.769 1.00 84.00 90 GLY A N 1
ATOM 759 C CA . GLY A 1 90 ? 32.813 43.616 35.611 1.00 84.00 90 GLY A CA 1
ATOM 760 C C . GLY A 1 90 ? 33.164 44.753 34.646 1.00 84.00 90 GLY A C 1
ATOM 761 O O . GLY A 1 90 ? 32.477 45.780 34.613 1.00 84.00 90 GLY A O 1
ATOM 762 N N . TYR A 1 91 ? 34.210 44.568 33.841 1.00 88.94 91 TYR A N 1
ATOM 763 C CA . TYR A 1 91 ? 34.670 45.544 32.850 1.00 88.94 91 TYR A CA 1
ATOM 764 C C . TYR A 1 91 ? 34.182 45.161 31.458 1.00 88.94 91 TYR A C 1
ATOM 766 O O . TYR A 1 91 ? 34.513 44.099 30.953 1.00 88.94 91 TYR A O 1
ATOM 774 N N . LYS A 1 92 ? 33.450 46.051 30.799 1.00 90.50 92 LYS A N 1
ATOM 775 C CA . LYS A 1 92 ? 33.024 45.889 29.410 1.00 90.50 92 LYS A CA 1
ATOM 776 C C . LYS A 1 92 ? 33.913 46.716 28.495 1.00 90.50 92 LYS A C 1
ATOM 778 O O . LYS A 1 92 ? 33.781 47.940 28.473 1.00 90.50 92 LYS A O 1
ATOM 783 N N . VAL A 1 93 ? 34.809 46.065 27.762 1.00 91.56 93 VAL A N 1
ATOM 784 C CA . VAL A 1 93 ? 35.759 46.681 26.824 1.00 91.56 93 VAL A CA 1
ATOM 785 C C . VAL A 1 93 ? 35.175 46.662 25.410 1.00 91.56 93 VAL A C 1
ATOM 787 O O . VAL A 1 93 ? 34.631 45.648 24.976 1.00 91.56 93 VAL A O 1
ATOM 790 N N . VAL A 1 94 ? 35.248 47.780 24.684 1.00 87.06 94 VAL A N 1
ATOM 791 C CA . VAL A 1 94 ? 34.567 47.942 23.385 1.00 87.06 94 VAL A CA 1
ATOM 792 C C . VAL A 1 94 ? 35.563 48.009 22.224 1.00 87.06 94 VAL A C 1
ATOM 794 O O . VAL A 1 94 ? 36.386 48.921 22.162 1.00 87.06 94 VAL A O 1
ATOM 797 N N . PHE A 1 95 ? 35.404 47.101 21.259 1.00 87.50 95 PHE A N 1
ATOM 798 C CA . PHE A 1 95 ? 36.154 46.999 20.003 1.00 87.50 95 PHE A CA 1
ATOM 799 C C . PHE A 1 95 ? 35.199 47.194 18.814 1.00 87.50 95 PHE A C 1
ATOM 801 O O . PHE A 1 95 ? 34.650 46.251 18.245 1.00 87.50 95 PHE A O 1
ATOM 808 N N . GLY A 1 96 ? 34.914 48.452 18.464 1.00 83.88 96 GLY A N 1
ATOM 809 C CA . GLY A 1 96 ? 33.928 48.771 17.426 1.00 83.88 96 GLY A CA 1
ATOM 810 C C . GLY A 1 96 ? 32.529 48.257 17.790 1.00 83.88 96 GLY A C 1
ATOM 811 O O . GLY A 1 96 ? 31.929 48.736 18.751 1.00 83.88 96 GLY A O 1
ATOM 812 N N . SER A 1 97 ? 32.005 47.300 17.018 1.00 78.75 97 SER A N 1
ATOM 813 C CA . SER A 1 97 ? 30.735 46.609 17.299 1.00 78.75 97 SER A CA 1
ATOM 814 C C . SER A 1 97 ? 30.880 45.354 18.170 1.00 78.75 97 SER A C 1
ATOM 816 O O . SER A 1 97 ? 29.867 44.729 18.473 1.00 78.75 97 SER A O 1
ATOM 818 N N . PHE A 1 98 ? 32.107 44.958 18.520 1.00 85.31 98 PHE A N 1
ATOM 819 C CA . PHE A 1 98 ? 32.411 43.779 19.328 1.00 85.31 98 PHE A CA 1
ATOM 820 C C . PHE A 1 98 ? 32.712 44.186 20.773 1.00 85.31 98 PHE A C 1
ATOM 822 O O . PHE A 1 98 ? 33.370 45.203 21.002 1.00 85.31 98 PHE A O 1
ATOM 829 N N . THR A 1 99 ? 32.263 43.415 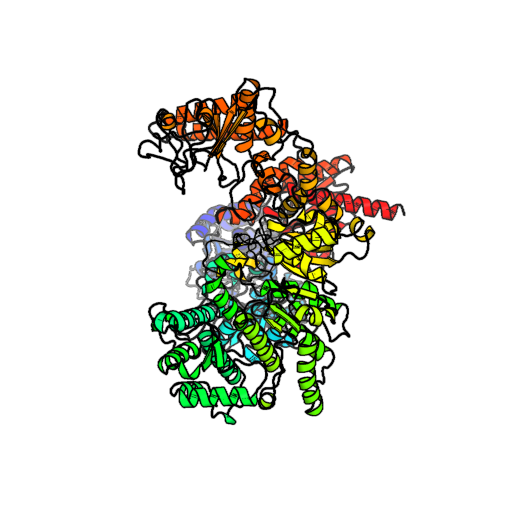21.764 1.00 89.06 99 THR A N 1
ATOM 830 C CA . THR A 1 99 ? 32.540 43.722 23.180 1.00 89.06 99 THR A CA 1
ATOM 831 C C . THR A 1 99 ? 33.175 42.563 23.935 1.00 89.06 99 THR A C 1
ATOM 833 O O . THR A 1 99 ? 32.752 41.424 23.798 1.00 89.06 99 THR A O 1
ATOM 836 N N . VAL A 1 100 ? 34.173 42.855 24.765 1.00 90.75 100 VAL A N 1
ATOM 837 C CA . VAL A 1 100 ? 34.771 41.890 25.694 1.00 90.75 100 VAL A CA 1
ATOM 838 C C . VAL A 1 100 ? 34.254 42.200 27.093 1.00 90.75 100 VAL A C 1
ATOM 840 O O . VAL A 1 100 ? 34.518 43.283 27.617 1.00 90.75 100 VAL A O 1
ATOM 843 N N . ASP A 1 101 ? 33.511 41.273 27.685 1.00 89.38 101 ASP A N 1
ATOM 844 C CA . ASP A 1 101 ? 33.013 41.379 29.055 1.00 89.38 101 ASP A CA 1
ATOM 845 C C . ASP A 1 101 ? 33.980 40.617 29.983 1.00 89.38 101 ASP A C 1
ATOM 847 O O . ASP A 1 101 ? 34.084 39.394 29.949 1.00 89.38 101 ASP A O 1
ATOM 851 N N . LEU A 1 102 ? 34.759 41.360 30.769 1.00 89.81 102 LEU A N 1
ATOM 852 C CA . LEU A 1 102 ? 35.868 40.867 31.582 1.00 89.81 102 LEU A CA 1
ATOM 853 C C . LEU A 1 102 ? 35.506 40.830 33.072 1.00 89.81 102 LEU A C 1
ATOM 855 O O . LEU A 1 102 ? 35.100 41.834 33.666 1.00 89.81 102 LEU A O 1
ATOM 859 N N . TRP A 1 103 ? 35.734 39.676 33.693 1.00 87.19 103 TRP A N 1
ATOM 860 C CA . TRP A 1 103 ? 35.339 39.368 35.063 1.00 87.19 103 TRP A CA 1
ATOM 861 C C . TRP A 1 103 ? 36.508 38.800 35.864 1.00 87.19 103 TRP A C 1
ATOM 863 O O . TRP A 1 103 ? 37.244 37.947 35.378 1.00 87.19 103 TRP A O 1
ATOM 873 N N . LYS A 1 104 ? 36.665 39.218 37.120 1.00 85.12 104 LYS A N 1
ATOM 874 C CA . LYS A 1 104 ? 37.657 38.618 38.019 1.00 85.12 104 LYS A CA 1
ATOM 875 C C . LYS A 1 104 ? 37.121 37.325 38.632 1.00 85.12 104 LYS A C 1
ATOM 877 O O . LYS A 1 104 ? 35.978 37.299 39.093 1.00 85.12 104 LYS A O 1
ATOM 882 N N . LEU A 1 105 ? 37.957 36.286 38.682 1.00 79.38 105 LEU A N 1
ATOM 883 C CA . LEU A 1 105 ? 37.601 34.943 39.155 1.00 79.38 105 LEU A CA 1
ATOM 884 C C . LEU A 1 105 ? 36.884 34.944 40.520 1.00 79.38 105 LEU A C 1
ATOM 886 O O . LEU A 1 105 ? 35.784 34.412 40.639 1.00 79.38 105 LEU A O 1
ATOM 890 N N . ASP A 1 106 ? 37.469 35.591 41.530 1.00 72.56 106 ASP A N 1
ATOM 891 C CA . ASP A 1 106 ? 36.960 35.657 42.915 1.00 72.56 106 ASP A CA 1
ATOM 892 C C . ASP A 1 106 ? 35.735 36.580 43.097 1.00 72.56 106 ASP A C 1
ATOM 894 O O . ASP A 1 106 ? 35.190 36.719 44.194 1.00 72.56 106 ASP A O 1
ATOM 898 N N . SER A 1 107 ? 35.312 37.250 42.023 1.00 71.12 107 SER A N 1
ATOM 899 C CA . SER A 1 107 ? 34.315 38.314 42.063 1.00 71.12 107 SER A CA 1
ATOM 900 C C . SER A 1 107 ? 33.086 38.059 41.209 1.00 71.12 107 SER A C 1
ATOM 902 O O . SER A 1 107 ? 32.205 38.921 41.178 1.00 71.12 107 SER A O 1
ATOM 904 N N . THR A 1 108 ? 32.990 36.888 40.578 1.00 70.44 108 THR A N 1
ATOM 905 C CA . THR A 1 108 ? 31.791 36.487 39.839 1.00 70.44 108 THR A CA 1
ATOM 906 C C . THR A 1 108 ? 30.585 36.346 40.778 1.00 70.44 108 THR A C 1
ATOM 908 O O . THR A 1 108 ? 30.711 36.040 41.968 1.00 70.44 108 THR A O 1
ATOM 911 N N . TRP A 1 109 ? 29.385 36.612 40.254 1.00 71.44 109 TRP A N 1
ATOM 912 C CA . TRP A 1 109 ? 28.163 36.678 41.063 1.00 71.44 109 TRP A CA 1
ATOM 913 C C . TRP A 1 109 ? 27.859 35.364 41.798 1.00 71.44 109 TRP A C 1
ATOM 915 O O . TRP A 1 109 ? 27.561 35.401 42.993 1.00 71.44 109 TRP A O 1
ATOM 925 N N . ALA A 1 110 ? 27.983 34.231 41.102 1.00 69.44 110 ALA A N 1
ATOM 926 C CA . ALA A 1 110 ? 27.707 32.899 41.637 1.00 69.44 110 ALA A CA 1
ATOM 927 C C . ALA A 1 110 ? 28.673 32.525 42.769 1.00 69.44 110 ALA A C 1
ATOM 929 O O . ALA A 1 110 ? 28.244 31.997 43.782 1.00 69.44 110 ALA A O 1
ATOM 930 N N . ILE A 1 111 ? 29.952 32.889 42.652 1.00 70.12 111 ILE A N 1
ATOM 931 C CA . ILE A 1 111 ? 30.963 32.656 43.693 1.00 70.12 111 ILE A CA 1
ATOM 932 C C . ILE A 1 111 ? 30.695 33.496 44.955 1.00 70.12 111 ILE A C 1
ATOM 934 O O . ILE A 1 111 ? 30.941 33.045 46.071 1.00 70.12 111 ILE A O 1
ATOM 938 N N . LYS A 1 112 ? 30.189 34.727 44.801 1.00 69.38 112 LYS A N 1
ATOM 939 C CA . LYS A 1 112 ? 29.915 35.628 45.936 1.00 69.38 112 LYS A CA 1
ATOM 940 C C . LYS A 1 112 ? 28.601 35.343 46.662 1.00 69.38 112 LYS A C 1
ATOM 942 O O . LYS A 1 112 ? 28.504 35.651 47.847 1.00 69.38 112 LYS A O 1
ATOM 947 N N . ASN A 1 113 ? 27.584 34.847 45.956 1.00 67.06 113 ASN A N 1
ATOM 948 C CA . ASN A 1 113 ? 26.211 34.772 46.474 1.00 67.06 113 ASN A CA 1
ATOM 949 C C . ASN A 1 113 ? 25.687 33.342 46.623 1.00 67.06 113 ASN A C 1
ATOM 951 O O . ASN A 1 113 ? 24.902 33.091 47.536 1.00 67.06 113 ASN A O 1
ATOM 955 N N . SER A 1 114 ? 26.137 32.414 45.782 1.00 56.75 114 SER A N 1
ATOM 956 C CA . SER A 1 114 ? 25.808 30.995 45.883 1.00 56.75 114 SER A CA 1
ATOM 957 C C . SER A 1 114 ? 26.950 30.301 46.621 1.00 56.75 114 SER A C 1
ATOM 959 O O . SER A 1 114 ? 28.116 30.614 46.410 1.00 56.75 114 SER A O 1
ATOM 961 N N . LYS A 1 115 ? 26.642 29.395 47.550 1.00 55.78 115 LYS A N 1
ATOM 962 C CA . LYS A 1 115 ? 27.596 28.780 48.498 1.00 55.78 115 LYS A CA 1
ATOM 963 C C . LYS A 1 115 ? 28.605 27.802 47.849 1.00 55.78 115 LYS A C 1
ATOM 965 O O . LYS A 1 115 ? 28.843 26.730 48.396 1.00 55.78 115 LYS A O 1
ATOM 970 N N . LEU A 1 116 ? 29.168 28.127 46.686 1.00 62.03 116 LEU A N 1
ATOM 971 C CA . LEU A 1 116 ? 30.256 27.380 46.061 1.00 62.03 116 LEU A CA 1
ATOM 972 C C . LEU A 1 116 ? 31.530 27.641 46.875 1.00 62.03 116 LEU A C 1
ATOM 974 O O . LEU A 1 116 ? 32.114 28.722 46.804 1.00 62.03 116 LEU A O 1
ATOM 978 N N . GLU A 1 117 ? 31.935 26.674 47.701 1.00 57.66 117 GLU A N 1
ATOM 979 C CA . GLU A 1 117 ? 33.191 26.760 48.447 1.00 57.66 117 GLU A CA 1
ATOM 980 C C . GLU A 1 117 ? 34.361 26.745 47.458 1.00 57.66 117 GLU A C 1
ATOM 982 O O . GLU A 1 117 ? 34.739 25.708 46.915 1.00 57.66 117 GLU A O 1
ATOM 987 N N . ILE A 1 118 ? 34.951 27.917 47.216 1.00 55.59 118 ILE A N 1
ATOM 988 C CA . ILE A 1 118 ? 36.271 27.993 46.599 1.00 55.59 118 ILE A CA 1
ATOM 989 C C . ILE A 1 118 ? 37.265 27.532 47.657 1.00 55.59 118 ILE A C 1
ATOM 991 O O . ILE A 1 118 ? 37.738 28.323 48.475 1.00 55.59 118 ILE A O 1
ATOM 995 N N . GLU A 1 119 ? 37.625 26.252 47.627 1.00 56.34 119 GLU A N 1
ATOM 996 C CA . GLU A 1 119 ? 38.964 25.895 48.074 1.00 56.34 119 GLU A CA 1
ATOM 997 C C . GLU A 1 119 ? 39.943 26.712 47.225 1.00 56.34 119 GLU A C 1
ATOM 999 O O . GLU A 1 119 ? 39.812 26.772 45.995 1.00 56.34 119 GLU A O 1
ATOM 1004 N N . LEU A 1 120 ? 40.872 27.416 47.887 1.00 46.66 120 LEU A N 1
ATOM 1005 C CA . LEU A 1 120 ? 41.906 28.202 47.219 1.00 46.66 120 LEU A CA 1
ATOM 1006 C C . LEU A 1 120 ? 42.476 27.362 46.062 1.00 46.66 120 LEU A C 1
ATOM 1008 O O . LEU A 1 120 ? 43.070 26.317 46.311 1.00 46.66 120 LEU A O 1
ATOM 1012 N N . PHE A 1 121 ? 42.289 27.841 44.826 1.00 52.00 121 PHE A N 1
ATOM 1013 C CA . PHE A 1 121 ? 42.791 27.271 43.563 1.00 52.00 121 PHE A CA 1
ATOM 1014 C C . PHE A 1 121 ? 41.963 26.195 42.831 1.00 52.00 121 PHE A C 1
ATOM 1016 O O . PHE A 1 121 ? 42.559 25.372 42.138 1.00 52.00 121 PHE A O 1
ATOM 1023 N N . ASN A 1 122 ? 40.624 26.216 42.861 1.00 63.84 122 ASN A N 1
ATOM 1024 C CA . ASN A 1 122 ? 39.844 25.298 42.014 1.00 63.84 122 ASN A CA 1
ATOM 1025 C C . ASN A 1 122 ? 39.103 25.973 40.835 1.00 63.84 122 ASN A C 1
ATOM 1027 O O . ASN A 1 122 ? 37.890 26.167 40.876 1.00 63.84 122 ASN A O 1
ATOM 1031 N N . GLN A 1 123 ? 39.814 26.288 39.738 1.00 64.44 123 GLN A N 1
ATOM 1032 C CA . GLN A 1 123 ? 39.192 26.775 38.486 1.00 64.44 123 GLN A CA 1
ATOM 1033 C C . GLN A 1 123 ? 38.203 25.780 37.843 1.00 64.44 123 GLN A C 1
ATOM 1035 O O . GLN A 1 123 ? 37.440 26.162 36.957 1.00 64.44 123 GLN A O 1
ATOM 1040 N N . TYR A 1 124 ? 38.183 24.520 38.297 1.00 70.69 124 TYR A N 1
ATOM 1041 C CA . TYR A 1 124 ? 37.254 23.498 37.812 1.00 70.69 124 TYR A CA 1
ATOM 1042 C C . TYR A 1 124 ? 35.805 23.718 38.277 1.00 70.69 124 TYR A C 1
ATOM 1044 O O . TYR A 1 124 ? 34.911 23.105 37.713 1.00 70.69 124 TYR A O 1
ATOM 1052 N N . VAL A 1 125 ? 35.563 24.633 39.226 1.00 75.62 125 VAL A N 1
ATOM 1053 C CA . VAL A 1 125 ? 34.214 24.990 39.714 1.00 75.62 125 VAL A CA 1
ATOM 1054 C C . VAL A 1 125 ? 33.515 26.017 38.807 1.00 75.62 125 VAL A C 1
ATOM 1056 O O . VAL A 1 125 ? 32.303 26.197 38.867 1.00 75.62 125 VAL A O 1
ATOM 1059 N N . LEU A 1 126 ? 34.250 26.718 37.935 1.00 79.88 126 LEU A N 1
ATOM 1060 C CA . LEU A 1 126 ? 33.674 27.768 37.085 1.00 79.88 126 LEU A CA 1
ATOM 1061 C C . LEU A 1 126 ? 32.540 27.279 36.163 1.00 79.88 126 LEU A C 1
ATOM 1063 O O . LEU A 1 126 ? 31.509 27.949 36.109 1.00 79.88 126 LEU A O 1
ATOM 1067 N N . PRO A 1 127 ? 32.658 26.140 35.459 1.00 86.75 127 PRO A N 1
ATOM 1068 C CA . PRO A 1 127 ? 31.536 25.556 34.725 1.00 86.75 127 PRO A CA 1
ATOM 1069 C C . PRO A 1 127 ? 30.259 25.336 35.555 1.00 86.75 127 PRO A C 1
ATOM 1071 O O . PRO A 1 127 ? 29.156 25.511 35.025 1.00 86.75 127 PRO A O 1
ATOM 1074 N N . ASP A 1 128 ? 30.387 24.998 36.844 1.00 83.69 128 ASP A N 1
ATOM 1075 C CA . ASP A 1 128 ? 29.253 24.784 37.759 1.00 83.69 128 ASP A CA 1
ATOM 1076 C C . ASP A 1 128 ? 28.556 26.092 38.159 1.00 83.69 128 ASP A C 1
ATOM 1078 O O . ASP A 1 128 ? 27.459 26.080 38.708 1.00 83.69 128 ASP A O 1
ATOM 1082 N N . SER A 1 129 ? 29.162 27.245 37.862 1.00 82.31 129 SER A N 1
ATOM 1083 C CA . SER A 1 129 ? 28.600 28.562 38.186 1.00 82.31 129 SER A CA 1
ATOM 1084 C C . SER A 1 129 ? 27.548 29.062 37.184 1.00 82.31 129 SER A C 1
ATOM 1086 O O . SER A 1 129 ? 26.985 30.146 37.352 1.00 82.31 129 SER A O 1
ATOM 1088 N N . THR A 1 130 ? 27.292 28.300 36.117 1.00 86.50 130 THR A N 1
ATOM 1089 C CA . THR A 1 130 ? 26.365 28.687 35.047 1.00 86.50 130 THR A CA 1
ATOM 1090 C C . THR A 1 130 ? 24.933 28.270 35.317 1.00 86.50 130 THR A C 1
ATOM 1092 O O . THR A 1 130 ? 24.673 27.269 35.969 1.00 86.50 130 THR A O 1
ATOM 1095 N N . PHE A 1 131 ? 23.978 29.024 34.766 1.00 89.31 131 PHE A N 1
ATOM 1096 C CA . PHE A 1 131 ? 22.571 28.633 34.837 1.00 89.31 131 PHE A CA 1
ATOM 1097 C C . PHE A 1 131 ? 22.255 27.460 33.895 1.00 89.31 131 PHE A C 1
ATOM 1099 O O . PHE A 1 131 ? 21.621 26.500 34.313 1.00 89.31 131 PHE A O 1
ATOM 1106 N N . PHE A 1 132 ? 22.707 27.518 32.635 1.00 92.62 132 PHE A N 1
ATOM 1107 C CA . PHE A 1 132 ? 22.426 26.492 31.625 1.00 92.62 132 PHE A CA 1
ATOM 1108 C C . PHE A 1 132 ? 23.592 25.520 31.434 1.00 92.62 132 PHE A C 1
ATOM 1110 O O . PHE A 1 132 ? 24.740 25.939 31.294 1.00 92.62 132 PHE A O 1
ATOM 1117 N N . ASN A 1 133 ? 23.279 24.235 31.278 1.00 91.69 133 ASN A N 1
ATOM 1118 C CA . ASN A 1 133 ? 24.248 23.164 31.028 1.00 91.69 133 ASN A CA 1
ATOM 1119 C C . ASN A 1 133 ? 25.136 23.368 29.790 1.00 91.69 133 ASN A C 1
ATOM 1121 O O . ASN A 1 133 ? 26.313 23.017 29.823 1.00 91.69 133 ASN A O 1
ATOM 1125 N N . PHE A 1 134 ? 24.634 23.998 28.722 1.00 89.94 134 PHE A N 1
ATOM 1126 C CA . PHE A 1 134 ? 25.459 24.302 27.546 1.00 89.94 134 PHE A CA 1
ATOM 1127 C C . PHE A 1 134 ? 26.574 25.313 27.823 1.00 89.94 134 PHE A C 1
ATOM 1129 O O . PHE A 1 134 ? 27.507 25.415 27.027 1.00 89.94 134 PHE A O 1
ATOM 1136 N N . SER A 1 135 ? 26.446 26.103 28.891 1.00 89.00 135 SER A N 1
ATOM 1137 C CA . SER A 1 135 ? 27.464 27.060 29.323 1.00 89.00 135 SER A CA 1
ATOM 1138 C C . SER A 1 135 ? 28.429 26.442 30.331 1.00 89.00 135 SER A C 1
ATOM 1140 O O . SER A 1 135 ? 29.395 27.094 30.708 1.00 89.00 135 SER A O 1
ATOM 1142 N N . SER A 1 136 ? 28.215 25.188 30.743 1.00 91.00 136 SER A N 1
ATOM 1143 C CA . SER A 1 136 ? 29.056 24.480 31.710 1.00 91.00 136 SER A CA 1
ATOM 1144 C C . SER A 1 136 ? 30.358 23.960 31.079 1.00 91.00 136 SER A C 1
ATOM 1146 O O . SER A 1 136 ? 30.758 22.805 31.223 1.00 91.00 136 SER A O 1
ATOM 1148 N N . ILE A 1 137 ? 31.019 24.845 30.337 1.00 91.94 137 ILE A N 1
ATOM 1149 C CA . ILE A 1 137 ? 32.302 24.648 29.683 1.00 91.94 137 ILE A CA 1
ATOM 1150 C C . ILE A 1 137 ? 33.019 25.990 29.563 1.00 91.94 137 ILE A C 1
ATOM 1152 O O . ILE A 1 137 ? 32.420 27.014 29.238 1.00 91.94 137 ILE A O 1
ATOM 1156 N N . ILE A 1 138 ? 34.327 25.970 29.775 1.00 91.88 138 ILE A N 1
ATOM 1157 C CA . ILE A 1 138 ? 35.215 27.115 29.599 1.00 91.88 138 ILE A CA 1
ATOM 1158 C C . ILE A 1 138 ? 36.458 26.672 28.842 1.00 91.88 138 ILE A C 1
ATOM 1160 O O . ILE A 1 138 ? 36.838 25.500 28.896 1.00 91.88 138 ILE A O 1
ATOM 1164 N N . TYR A 1 139 ? 37.108 27.599 28.149 1.00 92.75 139 TYR A N 1
ATOM 1165 C CA . TYR A 1 139 ? 38.401 27.341 27.523 1.00 92.75 139 TYR A CA 1
ATOM 1166 C C . TYR A 1 139 ? 39.511 28.004 28.336 1.00 92.75 139 TYR A C 1
ATOM 1168 O O . TYR A 1 139 ? 39.519 29.222 28.507 1.00 92.75 139 TYR A O 1
ATOM 1176 N N . ASP A 1 140 ? 40.430 27.191 28.848 1.00 91.06 140 ASP A N 1
ATOM 1177 C CA . ASP A 1 140 ? 41.649 27.624 29.521 1.00 91.06 140 ASP A CA 1
ATOM 1178 C C . ASP A 1 140 ? 42.697 27.938 28.451 1.00 91.06 140 ASP A C 1
ATOM 1180 O O . ASP A 1 140 ? 43.204 27.035 27.777 1.00 91.06 140 ASP A O 1
ATOM 1184 N N . TYR A 1 141 ? 42.977 29.231 28.272 1.00 89.88 141 TYR A N 1
ATOM 1185 C CA . TYR A 1 141 ? 43.871 29.699 27.219 1.00 89.88 141 TYR A CA 1
ATOM 1186 C C . TYR A 1 141 ? 45.310 29.219 27.431 1.00 89.88 141 TYR A C 1
ATOM 1188 O O . TYR A 1 141 ? 45.961 28.798 26.480 1.00 89.88 141 TYR A O 1
ATOM 1196 N N . PHE A 1 142 ? 45.796 29.231 28.675 1.00 85.75 142 PHE A N 1
ATOM 1197 C CA . PHE A 1 142 ? 47.183 28.887 28.986 1.00 85.75 142 PHE A CA 1
ATOM 1198 C C . PHE A 1 142 ? 47.463 27.395 28.788 1.00 85.75 142 PHE A C 1
ATOM 1200 O O . PHE A 1 142 ? 48.516 27.019 28.279 1.00 85.75 142 PHE A O 1
ATOM 1207 N N . ASN A 1 143 ? 46.520 26.538 29.188 1.00 86.31 143 ASN A N 1
ATOM 1208 C CA . ASN A 1 143 ? 46.652 25.087 29.055 1.00 86.31 143 ASN A CA 1
ATOM 1209 C C . ASN A 1 143 ? 46.098 24.534 27.727 1.00 86.31 143 ASN A C 1
ATOM 1211 O O . ASN A 1 143 ? 46.138 23.318 27.528 1.00 86.31 143 ASN A O 1
ATOM 1215 N N . GLU A 1 144 ? 45.559 25.391 26.852 1.00 89.12 144 GLU A N 1
ATOM 1216 C CA . GLU A 1 144 ? 44.907 25.038 25.580 1.00 89.12 144 GLU A CA 1
ATOM 1217 C C . GLU A 1 144 ? 43.877 23.898 25.703 1.00 89.12 144 GLU A C 1
ATOM 1219 O O . GLU A 1 144 ? 43.796 22.993 24.863 1.00 89.12 144 GLU A O 1
ATOM 1224 N N . LYS A 1 145 ? 43.091 23.908 26.784 1.00 90.69 145 LYS A N 1
ATOM 1225 C CA . LYS A 1 145 ? 42.147 22.829 27.104 1.00 90.69 145 LYS A CA 1
ATOM 1226 C C . LYS A 1 145 ? 40.777 23.366 27.484 1.00 90.69 145 LYS A C 1
ATOM 1228 O O . LYS A 1 145 ? 40.648 24.462 28.024 1.00 90.69 145 LYS A O 1
ATOM 1233 N N . PHE A 1 146 ? 39.749 22.556 27.259 1.00 91.94 146 PHE A N 1
ATOM 1234 C CA . PHE A 1 146 ? 38.440 22.820 27.839 1.00 91.94 146 PHE A CA 1
ATOM 1235 C C . PHE A 1 146 ? 38.382 22.320 29.284 1.00 91.94 146 PHE A C 1
ATOM 1237 O O . PHE A 1 146 ? 38.954 21.285 29.622 1.00 91.94 146 PHE A O 1
ATOM 1244 N N . ILE A 1 147 ? 37.665 23.054 30.128 1.00 89.69 147 ILE A N 1
ATOM 1245 C CA . ILE A 1 147 ? 37.263 22.630 31.467 1.00 89.69 147 ILE A CA 1
ATOM 1246 C C . ILE A 1 147 ? 35.735 22.628 31.466 1.00 89.69 147 ILE A C 1
ATOM 1248 O O . ILE A 1 147 ? 35.124 23.645 31.153 1.00 89.69 147 ILE A O 1
ATOM 1252 N N . TYR A 1 148 ? 35.119 21.484 31.741 1.00 90.31 148 TYR A N 1
ATOM 1253 C CA . TYR A 1 148 ? 33.679 21.264 31.590 1.00 90.31 148 TYR A CA 1
ATOM 1254 C C . TYR A 1 148 ? 33.170 20.261 32.619 1.00 90.31 148 TYR A C 1
ATOM 1256 O O . TYR A 1 148 ? 33.958 19.543 33.236 1.00 90.31 148 TYR A O 1
ATOM 1264 N N . THR A 1 149 ? 31.852 20.207 32.780 1.00 87.94 149 THR A N 1
ATOM 1265 C CA . THR A 1 149 ? 31.167 19.240 33.648 1.00 87.94 149 THR A CA 1
ATOM 1266 C C . THR A 1 149 ? 30.493 18.149 32.826 1.00 87.94 149 THR A C 1
ATOM 1268 O O . THR A 1 149 ? 30.297 18.286 31.612 1.00 87.94 149 THR A O 1
ATOM 1271 N N . ASP A 1 150 ? 30.059 17.082 33.500 1.00 86.25 150 ASP A N 1
ATOM 1272 C CA . ASP A 1 150 ? 29.249 16.029 32.882 1.00 86.25 150 ASP A CA 1
ATOM 1273 C C . ASP A 1 150 ? 27.958 16.596 32.262 1.00 86.25 150 ASP A C 1
ATOM 1275 O O . ASP A 1 150 ? 27.557 16.171 31.178 1.00 86.25 150 ASP A O 1
ATOM 1279 N N . LYS A 1 151 ? 27.376 17.649 32.858 1.00 88.00 151 LYS A N 1
ATOM 1280 C CA . LYS A 1 151 ? 26.190 18.349 32.334 1.00 88.00 151 LYS A CA 1
ATOM 1281 C C . LYS A 1 151 ? 26.412 18.931 30.930 1.00 88.00 151 LYS A C 1
ATOM 1283 O O . LYS A 1 151 ? 25.483 18.944 30.119 1.00 88.00 151 LYS A O 1
ATOM 1288 N N . PHE A 1 152 ? 27.625 19.378 30.592 1.00 89.94 152 PHE A N 1
ATOM 1289 C CA . PHE A 1 152 ? 27.932 19.833 29.231 1.00 89.94 152 PHE A CA 1
ATOM 1290 C C . PHE A 1 152 ? 28.040 18.669 28.236 1.00 89.94 152 PHE A C 1
ATOM 1292 O O . PHE A 1 152 ? 27.559 18.771 27.106 1.00 89.94 152 PHE A O 1
ATOM 1299 N N . ILE A 1 153 ? 28.629 17.544 28.649 1.00 86.38 153 ILE A N 1
ATOM 1300 C CA . ILE A 1 153 ? 28.691 16.331 27.819 1.00 86.38 153 ILE A CA 1
ATOM 1301 C C . ILE A 1 153 ? 27.269 15.841 27.523 1.00 86.38 153 ILE A C 1
ATOM 1303 O O . ILE A 1 153 ? 26.920 15.580 26.367 1.00 86.38 153 ILE A O 1
ATOM 1307 N N . GLU A 1 154 ? 26.425 15.788 28.556 1.00 86.88 154 GLU A N 1
ATOM 1308 C CA . GLU A 1 154 ? 25.004 15.465 28.443 1.00 86.88 154 GLU A CA 1
ATOM 1309 C C . GLU A 1 154 ? 24.297 16.401 27.460 1.00 86.88 154 GLU A C 1
ATOM 1311 O O . GLU A 1 154 ? 23.576 15.923 26.583 1.00 86.88 154 GLU A O 1
ATOM 1316 N N . PHE A 1 155 ? 24.538 17.715 27.534 1.00 89.44 155 PHE A N 1
ATOM 1317 C CA . PHE A 1 155 ? 23.994 18.686 26.581 1.00 89.44 155 PHE A CA 1
ATOM 1318 C C . PHE A 1 155 ? 24.407 18.386 25.135 1.00 89.44 155 PHE A C 1
ATOM 1320 O O . PHE A 1 155 ? 23.557 18.337 24.242 1.00 89.44 155 PHE A O 1
ATOM 1327 N N . VAL A 1 156 ? 25.703 18.193 24.876 1.00 84.75 156 VAL A N 1
ATOM 1328 C CA . VAL A 1 156 ? 26.216 18.001 23.510 1.00 84.75 156 VAL A CA 1
ATOM 1329 C C . VAL A 1 156 ? 25.615 16.750 22.869 1.00 84.75 156 VAL A C 1
ATOM 1331 O O . VAL A 1 156 ? 25.270 16.802 21.682 1.00 84.75 156 VAL A O 1
ATOM 1334 N N . ASN A 1 157 ? 25.448 15.687 23.662 1.00 80.38 157 ASN A N 1
ATOM 1335 C CA . ASN A 1 157 ? 24.914 14.396 23.232 1.00 80.38 157 ASN A CA 1
ATOM 1336 C C . ASN A 1 157 ? 23.384 14.391 23.101 1.00 80.38 157 ASN A C 1
ATOM 1338 O O . ASN A 1 157 ? 22.856 13.886 22.111 1.00 80.38 157 ASN A O 1
ATOM 1342 N N . SER A 1 158 ? 22.661 14.964 24.067 1.00 78.94 158 SER A N 1
ATOM 1343 C CA . SER A 1 158 ? 21.190 14.924 24.104 1.00 78.94 158 SER A CA 1
ATOM 1344 C C . SER A 1 158 ? 20.509 16.072 23.353 1.00 78.94 158 SER A C 1
ATOM 1346 O O . SER A 1 158 ? 19.351 15.939 22.960 1.00 78.94 158 SER A O 1
ATOM 1348 N N . LYS A 1 159 ? 21.212 17.199 23.156 1.00 84.38 159 LYS A N 1
ATOM 1349 C CA . LYS A 1 159 ? 20.644 18.493 22.733 1.00 84.38 159 LYS A CA 1
ATOM 1350 C C . LYS A 1 159 ? 19.503 18.978 23.642 1.00 84.38 159 LYS A C 1
ATOM 1352 O O . LYS A 1 159 ? 18.604 19.693 23.191 1.00 84.38 159 LYS A O 1
ATOM 1357 N N . THR A 1 160 ? 19.557 18.618 24.923 1.00 87.75 160 THR A N 1
ATOM 1358 C CA . THR A 1 160 ? 18.598 19.046 25.946 1.00 87.75 160 THR A CA 1
ATOM 1359 C C . THR A 1 160 ? 19.185 20.177 26.779 1.00 87.75 160 THR A C 1
ATOM 1361 O O . THR A 1 160 ? 20.222 20.022 27.422 1.00 87.75 160 THR A O 1
ATOM 1364 N N . LEU A 1 161 ? 18.506 21.319 26.763 1.00 92.44 161 LEU A N 1
ATOM 1365 C CA . LEU A 1 161 ? 18.750 22.446 27.644 1.00 92.44 161 LEU A CA 1
ATOM 1366 C C . LEU A 1 161 ? 18.307 22.088 29.064 1.00 92.44 161 LEU A C 1
ATOM 1368 O O . LEU A 1 161 ? 17.144 21.748 29.283 1.00 92.44 161 LEU A O 1
ATOM 1372 N N . ASP A 1 162 ? 19.233 22.182 30.007 1.00 92.38 162 ASP A N 1
ATOM 1373 C CA . ASP A 1 162 ? 19.014 21.837 31.410 1.00 92.38 162 ASP A CA 1
ATOM 1374 C C . ASP A 1 162 ? 19.638 22.890 32.331 1.00 92.38 162 ASP A C 1
ATOM 1376 O O . ASP A 1 162 ? 20.453 23.711 31.887 1.00 92.38 162 ASP A O 1
ATOM 1380 N N . LEU A 1 163 ? 19.247 22.864 33.602 1.00 90.56 163 LEU A N 1
ATOM 1381 C CA . LEU A 1 163 ? 19.796 23.729 34.635 1.00 90.56 163 LEU A CA 1
ATOM 1382 C C . LEU A 1 163 ? 21.089 23.132 35.221 1.00 90.56 163 LEU A C 1
ATOM 1384 O O . LEU A 1 163 ? 21.260 21.914 35.287 1.00 90.56 163 LEU A O 1
ATOM 1388 N N . VAL A 1 164 ? 22.009 24.002 35.638 1.00 88.50 164 VAL A N 1
ATOM 1389 C CA . VAL A 1 164 ? 23.202 23.641 36.426 1.00 88.50 164 VAL A CA 1
ATOM 1390 C C . VAL A 1 164 ? 23.126 24.308 37.796 1.00 88.50 164 VAL A C 1
ATOM 1392 O O . VAL A 1 164 ? 22.946 23.619 38.796 1.00 88.50 164 VAL A O 1
ATOM 1395 N N . LEU A 1 165 ? 23.149 25.643 37.843 1.00 86.00 165 LEU A N 1
ATOM 1396 C CA . LEU A 1 165 ? 22.923 26.424 39.059 1.00 86.00 165 LEU A CA 1
ATOM 1397 C C . LEU A 1 165 ? 21.553 27.111 39.009 1.00 86.00 165 LEU A C 1
ATOM 1399 O O . LEU A 1 165 ? 21.348 28.028 38.217 1.00 86.00 165 LEU A O 1
ATOM 1403 N N . GLU A 1 166 ? 20.620 26.688 39.867 1.00 84.56 166 GLU A N 1
ATOM 1404 C CA . GLU A 1 166 ? 19.244 27.219 39.888 1.00 84.56 166 GLU A CA 1
ATOM 1405 C C . GLU A 1 166 ? 19.173 28.690 40.338 1.00 84.56 166 GLU A C 1
ATOM 1407 O O . GLU A 1 166 ? 18.363 29.473 39.834 1.00 84.56 166 GLU A O 1
ATOM 1412 N N . GLU A 1 167 ? 20.021 29.087 41.290 1.00 83.25 167 GLU A N 1
ATOM 1413 C CA . GLU A 1 167 ? 20.060 30.458 41.796 1.00 83.25 167 GLU A CA 1
ATOM 1414 C C . GLU A 1 167 ? 20.538 31.426 40.705 1.00 83.25 167 GLU A C 1
ATOM 1416 O O . GLU A 1 167 ? 21.646 31.318 40.183 1.00 83.25 167 GLU A O 1
ATOM 1421 N N . ASN A 1 168 ? 19.710 32.419 40.374 1.00 84.56 168 ASN A N 1
ATOM 1422 C CA . ASN A 1 168 ? 20.046 33.441 39.388 1.00 84.56 168 ASN A CA 1
ATOM 1423 C C . ASN A 1 168 ? 19.444 34.799 39.785 1.00 84.56 168 ASN A C 1
ATOM 1425 O O . ASN A 1 168 ? 18.299 34.837 40.244 1.00 84.56 168 ASN A O 1
ATOM 1429 N N . PRO A 1 169 ? 20.153 35.929 39.589 1.00 82.00 169 PRO A N 1
ATOM 1430 C CA . PRO A 1 169 ? 19.635 37.245 39.957 1.00 82.00 169 PRO A CA 1
ATOM 1431 C C . PRO A 1 169 ? 18.483 37.717 39.057 1.00 82.00 169 PRO A C 1
ATOM 1433 O O . PRO A 1 169 ? 17.782 38.659 39.420 1.00 82.00 169 PRO A O 1
ATOM 1436 N N . LEU A 1 170 ? 18.286 37.096 37.886 1.00 89.81 170 LEU A N 1
ATOM 1437 C CA . LEU A 1 170 ? 17.259 37.456 36.907 1.00 89.81 170 LEU A CA 1
ATOM 1438 C C . LEU A 1 170 ? 16.469 36.215 36.433 1.00 89.81 170 LEU A C 1
ATOM 1440 O O . LEU A 1 170 ? 16.567 35.832 35.261 1.00 89.81 170 LEU A O 1
ATOM 1444 N N . PRO A 1 171 ? 15.653 35.579 37.297 1.00 91.00 171 PRO A N 1
ATOM 1445 C CA . PRO A 1 171 ? 14.888 34.384 36.927 1.00 91.00 171 PRO A CA 1
ATOM 1446 C C . PRO A 1 171 ? 13.948 34.604 35.732 1.00 91.00 171 PRO A C 1
ATOM 1448 O O . PRO A 1 171 ? 13.819 33.728 34.881 1.00 91.00 171 PRO A O 1
ATOM 1451 N N . GLN A 1 172 ? 13.347 35.793 35.610 1.00 92.81 172 GLN A N 1
ATOM 1452 C CA . GLN A 1 172 ? 12.493 36.164 34.479 1.00 92.81 172 GLN A CA 1
ATOM 1453 C C . GLN A 1 172 ? 13.246 36.138 33.138 1.00 92.81 172 GLN A C 1
ATOM 1455 O O . GLN A 1 172 ? 12.690 35.709 32.128 1.00 92.81 172 GLN A O 1
ATOM 1460 N N . LEU A 1 173 ? 14.533 36.515 33.125 1.00 93.81 173 LEU A N 1
ATOM 1461 C CA . LEU A 1 173 ? 15.375 36.423 31.929 1.00 93.81 173 LEU A CA 1
ATOM 1462 C C . LEU A 1 173 ? 15.726 34.968 31.608 1.00 93.81 173 LEU A C 1
ATOM 1464 O O . LEU A 1 173 ? 15.758 34.596 30.440 1.00 93.81 173 LEU A O 1
ATOM 1468 N N . CYS A 1 174 ? 15.950 34.135 32.626 1.00 94.06 174 CYS A N 1
ATOM 1469 C CA . CYS A 1 174 ? 16.219 32.708 32.442 1.00 94.06 174 CYS A CA 1
ATOM 1470 C C . CYS A 1 174 ? 15.028 31.982 31.797 1.00 94.06 174 CYS A C 1
ATOM 1472 O O . CYS A 1 174 ? 15.225 31.158 30.904 1.00 94.06 174 CYS A O 1
ATOM 1474 N N . ILE A 1 175 ? 13.795 32.341 32.173 1.00 94.44 175 ILE A N 1
ATOM 1475 C CA . ILE A 1 175 ? 12.568 31.827 31.540 1.00 94.44 175 ILE A CA 1
ATOM 1476 C C . ILE A 1 175 ? 12.526 32.213 30.057 1.00 94.44 175 ILE A C 1
ATOM 1478 O O . ILE A 1 175 ? 12.356 31.352 29.196 1.00 94.44 175 ILE A O 1
ATOM 1482 N N . ILE A 1 176 ? 12.751 33.490 29.738 1.00 94.56 176 ILE A N 1
ATOM 1483 C CA . ILE A 1 176 ? 12.772 33.959 28.345 1.00 94.56 176 ILE A CA 1
ATOM 1484 C C . ILE A 1 176 ? 13.878 33.263 27.543 1.00 94.56 176 ILE A C 1
ATOM 1486 O O . ILE A 1 176 ? 13.643 32.802 26.429 1.00 94.56 176 ILE A O 1
ATOM 1490 N N . ASN A 1 177 ? 15.079 33.155 28.112 1.00 94.06 177 ASN A N 1
ATOM 1491 C CA . ASN A 1 177 ? 16.217 32.519 27.459 1.00 94.06 177 ASN A CA 1
ATOM 1492 C C . ASN A 1 177 ? 15.999 31.020 27.237 1.00 94.06 177 ASN A C 1
ATOM 1494 O O . ASN A 1 177 ? 16.460 30.486 26.232 1.00 94.06 177 ASN A O 1
ATOM 1498 N N . THR A 1 178 ? 15.247 30.355 28.116 1.00 94.19 178 THR A N 1
ATOM 1499 C CA . THR A 1 178 ? 14.832 28.960 27.922 1.00 94.19 178 THR A CA 1
ATOM 1500 C C . THR A 1 178 ? 14.021 28.808 26.633 1.00 94.19 178 THR A C 1
ATOM 1502 O O . THR A 1 178 ? 14.346 27.961 25.799 1.00 94.19 178 THR A O 1
ATOM 1505 N N . LEU A 1 179 ? 13.020 29.671 26.421 1.00 91.44 179 LEU A N 1
ATOM 1506 C CA . LEU A 1 179 ? 12.210 29.676 25.195 1.00 91.44 179 LEU A CA 1
ATOM 1507 C C . LEU A 1 179 ? 13.046 30.079 23.972 1.00 91.44 179 LEU A C 1
ATOM 1509 O O . LEU A 1 179 ? 13.036 29.388 22.953 1.00 91.44 179 LEU A O 1
ATOM 1513 N N . TYR A 1 180 ? 13.846 31.137 24.104 1.00 92.00 180 TYR A N 1
ATOM 1514 C CA . TYR A 1 180 ? 14.700 31.646 23.035 1.00 92.00 180 TYR A CA 1
ATOM 1515 C C . TYR A 1 180 ? 15.707 30.614 22.526 1.00 92.00 180 TYR A C 1
ATOM 1517 O O . TYR A 1 180 ? 15.838 30.423 21.318 1.00 92.00 180 TYR A O 1
ATOM 1525 N N . TYR A 1 181 ? 16.424 29.930 23.420 1.00 89.56 181 TYR A N 1
ATOM 1526 C CA . TYR A 1 181 ? 17.426 28.946 23.017 1.00 89.56 181 TYR A CA 1
ATOM 1527 C C . TYR A 1 181 ? 16.799 27.652 22.498 1.00 89.56 181 TYR A C 1
ATOM 1529 O O . TYR A 1 181 ? 17.349 27.072 21.557 1.00 89.56 181 TYR A O 1
ATOM 1537 N N . LYS A 1 182 ? 15.635 27.238 23.027 1.00 85.62 182 LYS A N 1
ATOM 1538 C CA . LYS A 1 182 ? 14.835 26.167 22.415 1.00 85.62 182 LYS A CA 1
ATOM 1539 C C . LYS A 1 182 ? 14.516 26.500 20.960 1.00 85.62 182 LYS A C 1
ATOM 1541 O O . LYS A 1 182 ? 14.784 25.680 20.086 1.00 85.62 182 LYS A O 1
ATOM 1546 N N . GLU A 1 183 ? 13.987 27.690 20.685 1.00 79.25 183 GLU A N 1
ATOM 1547 C CA . GLU A 1 183 ? 13.614 28.079 19.323 1.00 79.25 183 GLU A CA 1
ATOM 1548 C C . GLU A 1 183 ? 14.821 28.273 18.406 1.00 79.25 183 GLU A C 1
ATOM 1550 O O . GLU A 1 183 ? 14.836 27.735 17.301 1.00 79.25 183 GLU A O 1
ATOM 1555 N N . LYS A 1 184 ? 15.845 29.008 18.858 1.00 81.62 184 LYS A N 1
ATOM 1556 C CA . LYS A 1 184 ? 17.006 29.368 18.033 1.00 81.62 184 LYS A CA 1
ATOM 1557 C C . LYS A 1 184 ? 17.833 28.151 17.616 1.00 81.62 184 LYS A C 1
ATOM 1559 O O . LYS A 1 184 ? 18.310 28.082 16.483 1.00 81.62 184 LYS A O 1
ATOM 1564 N N . PHE A 1 185 ? 18.042 27.216 18.539 1.00 79.31 185 PHE A N 1
ATOM 1565 C CA . PHE A 1 185 ? 18.939 26.077 18.333 1.00 79.31 185 PHE A CA 1
ATOM 1566 C C . PHE A 1 185 ? 18.197 24.740 18.193 1.00 79.31 185 PHE A C 1
ATOM 1568 O O . PHE A 1 185 ? 18.842 23.704 18.047 1.00 79.31 185 PHE A O 1
ATOM 1575 N N . GLY A 1 186 ? 16.861 24.743 18.237 1.00 73.12 186 GLY A N 1
ATOM 1576 C CA . GLY A 1 186 ? 16.050 23.528 18.155 1.00 73.12 186 GLY A CA 1
ATOM 1577 C C . GLY A 1 186 ? 16.270 22.569 19.330 1.00 73.12 186 GLY A C 1
ATOM 1578 O O . GLY A 1 186 ? 16.276 21.357 19.125 1.00 73.12 186 GLY A O 1
ATOM 1579 N N . LEU A 1 187 ? 16.505 23.097 20.536 1.00 83.31 187 LEU A N 1
ATOM 1580 C CA . LEU A 1 187 ? 16.836 22.302 21.727 1.00 83.31 187 LEU A CA 1
ATOM 1581 C C . LEU A 1 187 ? 15.590 21.747 22.428 1.00 83.31 187 LEU A C 1
ATOM 1583 O O . LEU A 1 187 ? 14.502 22.326 22.369 1.00 83.31 187 LEU A O 1
ATOM 1587 N N . LYS A 1 188 ? 15.774 20.643 23.155 1.00 82.56 188 LYS A N 1
ATOM 1588 C CA . LYS A 1 188 ? 14.795 20.124 24.126 1.00 82.56 188 LYS A CA 1
ATOM 1589 C C . LYS A 1 188 ? 14.962 20.837 25.469 1.00 82.56 188 LYS A C 1
ATOM 1591 O O . LYS A 1 188 ? 15.985 21.475 25.684 1.00 82.56 188 LYS A O 1
ATOM 1596 N N . ILE A 1 189 ? 13.965 20.776 26.348 1.00 89.19 189 ILE A N 1
ATOM 1597 C CA . ILE A 1 189 ? 14.018 21.392 27.686 1.00 89.19 189 ILE A CA 1
ATOM 1598 C C . ILE A 1 189 ? 13.852 20.271 28.708 1.00 89.19 189 ILE A C 1
ATOM 1600 O O . ILE A 1 189 ? 12.942 19.456 28.564 1.00 89.19 189 ILE A O 1
ATOM 1604 N N . SER A 1 190 ? 14.721 20.211 29.711 1.00 89.38 190 SER A N 1
ATOM 1605 C CA . SER A 1 190 ? 14.624 19.225 30.789 1.00 89.38 190 SER A CA 1
ATOM 1606 C C . SER A 1 190 ? 13.413 19.469 31.699 1.00 89.38 190 SER A C 1
ATOM 1608 O O . SER A 1 190 ? 12.899 20.584 31.803 1.00 89.38 190 SER A O 1
ATOM 1610 N N . GLU A 1 191 ? 12.975 18.431 32.414 1.00 84.31 191 GLU A N 1
ATOM 1611 C CA . GLU A 1 191 ? 11.899 18.561 33.407 1.00 84.31 191 GLU A CA 1
ATOM 1612 C C . GLU A 1 191 ? 12.282 19.491 34.568 1.00 84.31 191 GLU A C 1
ATOM 1614 O O . GLU A 1 191 ? 11.442 20.251 35.048 1.00 84.31 191 GLU A O 1
ATOM 1619 N N . GLU A 1 192 ? 13.553 19.501 34.981 1.00 88.31 192 GLU A N 1
ATOM 1620 C CA . GLU A 1 192 ? 14.041 20.388 36.044 1.00 88.31 192 GLU A CA 1
ATOM 1621 C C . GLU A 1 192 ? 13.946 21.863 35.618 1.00 88.31 192 GLU A C 1
ATOM 1623 O O . GLU A 1 192 ? 13.425 22.705 36.355 1.00 88.31 192 GLU A O 1
ATOM 1628 N N . LEU A 1 193 ? 14.349 22.180 34.384 1.00 91.81 193 LEU A N 1
ATOM 1629 C CA . LEU A 1 193 ? 14.267 23.536 33.847 1.00 91.81 193 LEU A CA 1
ATOM 1630 C C . LEU A 1 193 ? 12.817 23.975 33.572 1.00 91.81 193 LEU A C 1
ATOM 1632 O O . LEU A 1 193 ? 12.462 25.137 33.801 1.00 91.81 193 LEU A O 1
ATOM 1636 N N . LYS A 1 194 ? 11.944 23.056 33.138 1.00 90.81 194 LYS A N 1
ATOM 1637 C CA . LYS A 1 194 ? 10.494 23.309 33.043 1.00 90.81 194 LYS A CA 1
ATOM 1638 C C . LYS A 1 194 ? 9.907 23.651 34.412 1.00 90.81 194 LYS A C 1
ATOM 1640 O O . LYS A 1 194 ? 9.194 24.649 34.539 1.00 90.81 194 LYS A O 1
ATOM 1645 N N . LEU A 1 195 ? 10.247 22.877 35.445 1.00 89.06 195 LEU A N 1
ATOM 1646 C CA . LEU A 1 195 ? 9.794 23.110 36.816 1.00 89.06 195 LEU A CA 1
ATOM 1647 C C . LEU A 1 195 ? 10.278 24.463 37.353 1.00 89.06 195 LEU A C 1
ATOM 1649 O O . LEU A 1 195 ? 9.498 25.189 37.980 1.00 89.06 195 LEU A O 1
ATOM 1653 N N . PHE A 1 196 ? 11.524 24.839 37.058 1.00 93.75 196 PHE A N 1
ATOM 1654 C CA . PHE A 1 196 ? 12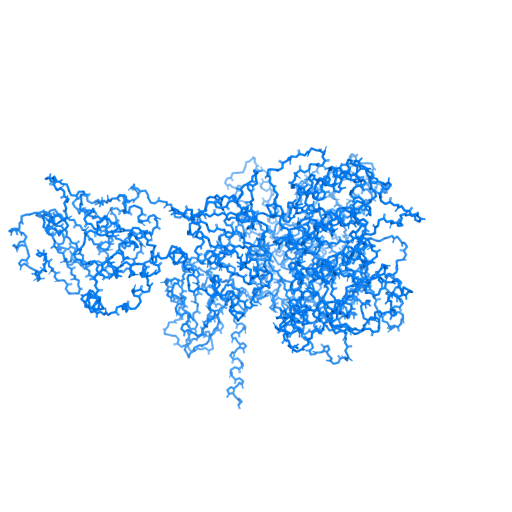.046 26.168 37.365 1.00 93.75 196 PHE A CA 1
ATOM 1655 C C . PHE A 1 196 ? 11.189 27.269 36.726 1.00 93.75 196 PHE A C 1
ATOM 1657 O O . PHE A 1 196 ? 10.793 28.217 37.415 1.00 93.75 196 PHE A O 1
ATOM 1664 N N . CYS A 1 197 ? 10.856 27.137 35.436 1.00 93.31 197 CYS A N 1
ATOM 1665 C CA . CYS A 1 197 ? 10.028 28.115 34.730 1.00 93.31 197 CYS A CA 1
ATOM 1666 C C . CYS A 1 197 ? 8.640 28.239 35.369 1.00 93.31 197 CYS A C 1
ATOM 1668 O O . CYS A 1 197 ? 8.199 29.342 35.688 1.00 93.31 197 CYS A O 1
ATOM 1670 N N . VAL A 1 198 ? 7.989 27.106 35.640 1.00 91.00 198 VAL A N 1
ATOM 1671 C CA . VAL A 1 198 ? 6.677 27.037 36.300 1.00 91.00 198 VAL A CA 1
ATOM 1672 C C . VAL A 1 198 ? 6.683 27.713 37.670 1.00 91.00 198 VAL A C 1
ATOM 1674 O O . VAL A 1 198 ? 5.779 28.491 37.987 1.00 91.00 198 VAL A O 1
ATOM 1677 N N . THR A 1 199 ? 7.705 27.435 38.476 1.00 90.94 199 THR A N 1
ATOM 1678 C CA . THR A 1 199 ? 7.808 27.916 39.859 1.00 90.94 199 THR A CA 1
ATOM 1679 C C . THR A 1 199 ? 8.100 29.415 39.926 1.00 90.94 199 THR A C 1
ATOM 1681 O O . THR A 1 199 ? 7.628 30.107 40.832 1.00 90.94 199 THR A O 1
ATOM 1684 N N . ASN A 1 200 ? 8.871 29.940 38.972 1.00 92.38 200 ASN A N 1
ATOM 1685 C CA . ASN A 1 200 ? 9.314 31.332 38.985 1.00 92.38 200 ASN A CA 1
ATOM 1686 C C . ASN A 1 200 ? 8.442 32.270 38.142 1.00 92.38 200 ASN A C 1
ATOM 1688 O O . ASN A 1 200 ? 8.446 33.468 38.417 1.00 92.38 200 ASN A O 1
ATOM 1692 N N . PHE A 1 201 ? 7.648 31.763 37.191 1.00 93.06 201 PHE A N 1
ATOM 1693 C CA . PHE A 1 201 ? 6.881 32.608 36.270 1.00 93.06 201 PHE A CA 1
ATOM 1694 C C . PHE A 1 201 ? 5.960 33.607 36.983 1.00 93.06 201 PHE A C 1
ATOM 1696 O O . PHE A 1 201 ? 6.021 34.806 36.714 1.00 93.06 201 PHE A O 1
ATOM 1703 N N . LYS A 1 202 ? 5.169 33.125 37.955 1.00 88.94 202 LYS A N 1
ATOM 1704 C CA . LYS A 1 202 ? 4.177 33.925 38.702 1.00 88.94 202 LYS A CA 1
ATOM 1705 C C . LYS A 1 202 ? 4.779 34.943 39.677 1.00 88.94 202 LYS A C 1
ATOM 1707 O O . LYS A 1 202 ? 4.031 35.707 40.280 1.00 88.94 202 LYS A O 1
ATOM 1712 N N . LYS A 1 203 ? 6.102 34.947 39.871 1.00 91.88 203 LYS A N 1
ATOM 1713 C CA . LYS A 1 203 ? 6.777 35.909 40.756 1.00 91.88 203 LYS A CA 1
ATOM 1714 C C . LYS A 1 203 ? 6.913 37.301 40.121 1.00 91.88 203 LYS A C 1
ATOM 1716 O O . LYS A 1 203 ? 7.209 38.245 40.845 1.00 91.88 203 LYS A O 1
ATOM 1721 N N . PHE A 1 204 ? 6.684 37.422 38.811 1.00 92.44 204 PHE A N 1
ATOM 1722 C CA . PHE A 1 204 ? 6.891 38.642 38.027 1.00 92.44 204 PHE A CA 1
ATOM 1723 C C . PHE A 1 204 ? 5.645 38.985 37.201 1.00 92.44 204 PHE A C 1
ATOM 1725 O O . PHE A 1 204 ? 4.909 38.095 36.766 1.00 92.44 204 PHE A O 1
ATOM 1732 N N . ASN A 1 205 ? 5.400 40.277 36.985 1.00 91.38 205 ASN A N 1
ATOM 1733 C CA . ASN A 1 205 ? 4.277 40.767 36.185 1.00 91.38 205 ASN A CA 1
ATOM 1734 C C . ASN A 1 205 ? 4.695 41.020 34.721 1.00 91.38 205 ASN A C 1
ATOM 1736 O O . ASN A 1 205 ? 5.857 40.864 34.352 1.00 91.38 205 ASN A O 1
ATOM 1740 N N . LYS A 1 206 ? 3.745 41.423 33.868 1.00 92.31 206 LYS A N 1
ATOM 1741 C CA . LYS A 1 206 ? 4.004 41.718 32.450 1.00 92.31 206 LYS A CA 1
ATOM 1742 C C . LYS A 1 206 ? 5.111 42.756 32.226 1.00 92.31 206 LYS A C 1
ATOM 1744 O O . LYS A 1 206 ? 5.958 42.546 31.363 1.00 92.31 206 LYS A O 1
ATOM 1749 N N . GLU A 1 207 ? 5.111 43.851 32.983 1.00 92.62 207 GLU A N 1
ATOM 1750 C CA . GLU A 1 207 ? 6.094 44.928 32.817 1.00 92.62 207 GLU A CA 1
ATOM 1751 C C . GLU A 1 207 ? 7.514 44.431 33.112 1.00 92.62 207 GLU A C 1
ATOM 1753 O O . GLU A 1 207 ? 8.442 44.778 32.384 1.00 92.62 207 GLU A O 1
ATOM 1758 N N . ASP A 1 208 ? 7.683 43.549 34.102 1.00 92.88 208 ASP A N 1
ATOM 1759 C CA . ASP A 1 208 ? 8.983 42.951 34.430 1.00 92.88 208 ASP A CA 1
ATOM 1760 C C . ASP A 1 208 ? 9.568 42.148 33.250 1.00 92.88 208 ASP A C 1
ATOM 1762 O O . ASP A 1 208 ? 10.769 42.236 32.967 1.00 92.88 208 ASP A O 1
ATOM 1766 N N . TYR A 1 209 ? 8.725 41.389 32.534 1.00 94.06 209 TYR A N 1
ATOM 1767 C CA . TYR A 1 209 ? 9.126 40.630 31.340 1.00 94.06 209 TYR A CA 1
ATOM 1768 C C . TYR A 1 209 ? 9.374 41.527 30.122 1.00 94.06 209 TYR A C 1
ATOM 1770 O O . TYR A 1 209 ? 10.299 41.269 29.351 1.00 94.06 209 TYR A O 1
ATOM 1778 N N . ASP A 1 210 ? 8.584 42.582 29.932 1.00 92.12 210 ASP A N 1
ATOM 1779 C CA . ASP A 1 210 ? 8.774 43.515 28.817 1.00 92.12 210 ASP A CA 1
ATOM 1780 C C . ASP A 1 210 ? 10.087 44.306 28.997 1.00 92.12 210 ASP A C 1
ATOM 1782 O O . ASP A 1 210 ? 10.908 44.387 28.078 1.00 92.12 210 ASP A O 1
ATOM 1786 N N . ILE A 1 211 ? 10.345 44.816 30.209 1.00 93.12 211 ILE A N 1
ATOM 1787 C CA . ILE A 1 211 ? 11.558 45.577 30.545 1.00 93.12 211 ILE A CA 1
ATOM 1788 C C . ILE A 1 211 ? 12.813 44.718 30.370 1.00 93.12 211 ILE A C 1
ATOM 1790 O O . ILE A 1 211 ? 13.807 45.188 29.807 1.00 93.12 211 ILE A O 1
ATOM 1794 N N . ILE A 1 212 ? 12.800 43.467 30.841 1.00 92.50 212 ILE A N 1
ATOM 1795 C CA . ILE A 1 212 ? 13.998 42.624 30.779 1.00 92.50 212 ILE A CA 1
ATOM 1796 C C . ILE A 1 212 ? 14.333 42.198 29.343 1.00 92.50 212 ILE A C 1
ATOM 1798 O O . ILE A 1 212 ? 15.512 42.146 28.990 1.00 92.50 212 ILE A O 1
ATOM 1802 N N . GLN A 1 213 ? 13.322 41.966 28.496 1.00 93.25 213 GLN A N 1
ATOM 1803 C CA . GLN A 1 213 ? 13.521 41.677 27.073 1.00 93.25 213 GLN A CA 1
ATOM 1804 C C . GLN A 1 213 ? 14.084 42.883 26.334 1.00 93.25 213 GLN A C 1
ATOM 1806 O O . GLN A 1 213 ? 15.087 42.745 25.640 1.00 93.25 213 GLN A O 1
ATOM 1811 N N . LEU A 1 214 ? 13.514 44.073 26.546 1.00 89.69 214 LEU A N 1
ATOM 1812 C CA . LEU A 1 214 ? 14.036 45.308 25.959 1.00 89.69 214 LEU A CA 1
ATOM 1813 C C . LEU A 1 214 ? 15.481 45.569 26.386 1.00 89.69 214 LEU A C 1
ATOM 1815 O O . LEU A 1 214 ? 16.292 45.989 25.570 1.00 89.69 214 LEU A O 1
ATOM 1819 N N . LYS A 1 215 ? 15.833 45.275 27.642 1.00 87.69 215 LYS A N 1
ATOM 1820 C CA . LYS A 1 215 ? 17.207 45.427 28.130 1.00 87.69 215 LYS A CA 1
ATOM 1821 C C . LYS A 1 215 ? 18.185 44.424 27.502 1.00 87.69 215 LYS A C 1
ATOM 1823 O O . LYS A 1 215 ? 19.346 44.771 27.313 1.00 87.69 215 LYS A O 1
ATOM 1828 N N . HIS A 1 216 ? 17.755 43.188 27.238 1.00 85.31 216 HIS A N 1
ATOM 1829 C CA . HIS A 1 216 ? 18.641 42.113 26.771 1.00 85.31 216 HIS A CA 1
ATOM 1830 C C . HIS A 1 216 ? 18.690 41.975 25.240 1.00 85.31 216 HIS A C 1
ATOM 1832 O O . HIS A 1 216 ? 19.764 41.808 24.671 1.00 85.31 216 HIS A O 1
ATOM 1838 N N . PHE A 1 217 ? 17.541 42.059 24.566 1.00 83.62 217 PHE A N 1
ATOM 1839 C CA . PHE A 1 217 ? 17.401 41.872 23.119 1.00 83.62 217 PHE A CA 1
ATOM 1840 C C . PHE A 1 217 ? 17.211 43.178 22.336 1.00 83.62 217 PHE A C 1
ATOM 1842 O O . PHE A 1 217 ? 17.236 43.135 21.109 1.00 83.62 217 PHE A O 1
ATOM 1849 N N . ASN A 1 218 ? 17.020 44.321 23.010 1.00 86.44 218 ASN A N 1
ATOM 1850 C CA . ASN A 1 218 ? 16.591 45.601 22.417 1.00 86.44 218 ASN A CA 1
ATOM 1851 C C . ASN A 1 218 ? 15.211 45.563 21.730 1.00 86.44 218 ASN A C 1
ATOM 1853 O O . ASN A 1 218 ? 14.826 46.520 21.062 1.00 86.44 218 ASN A O 1
ATOM 1857 N N . GLU A 1 219 ? 14.448 44.489 21.922 1.00 90.25 219 GLU A N 1
ATOM 1858 C CA . GLU A 1 219 ? 13.089 44.302 21.416 1.00 90.25 219 GLU A CA 1
ATOM 1859 C C . GLU A 1 219 ? 12.317 43.344 22.337 1.00 90.25 219 GLU A C 1
ATOM 1861 O O . GLU A 1 219 ? 12.917 42.574 23.092 1.00 90.25 219 GLU A O 1
ATOM 1866 N N . ILE A 1 220 ? 10.984 43.373 22.275 1.00 90.12 220 ILE A N 1
ATOM 1867 C CA . ILE A 1 220 ? 10.138 42.370 22.933 1.00 90.12 220 ILE A CA 1
ATOM 1868 C C . ILE A 1 220 ? 9.969 41.209 21.955 1.00 90.12 220 ILE A C 1
ATOM 1870 O O . ILE A 1 220 ? 9.214 41.319 20.991 1.00 90.12 220 ILE A O 1
ATOM 1874 N N . LYS A 1 221 ? 10.682 40.104 22.196 1.00 87.25 221 LYS A N 1
ATOM 1875 C CA . LYS A 1 221 ? 10.619 38.908 21.343 1.00 87.25 221 LYS A CA 1
ATOM 1876 C C . LYS A 1 221 ? 9.361 38.086 21.584 1.00 87.25 221 LYS A C 1
ATOM 1878 O O . LYS A 1 221 ? 8.751 37.599 20.638 1.00 87.25 221 LYS A O 1
ATOM 1883 N N . TYR A 1 222 ? 8.973 37.956 22.849 1.00 90.81 222 TYR A N 1
ATOM 1884 C CA . TYR A 1 222 ? 7.843 37.149 23.285 1.00 90.81 222 TYR A CA 1
ATOM 1885 C C . TYR A 1 222 ? 6.882 37.998 24.105 1.00 90.81 222 TYR A C 1
ATOM 1887 O O . TYR A 1 222 ? 7.277 38.669 25.060 1.00 90.81 222 TYR A O 1
ATOM 1895 N N . SER A 1 223 ? 5.600 37.962 23.746 1.00 90.81 223 SER A N 1
ATOM 1896 C CA . SER A 1 223 ? 4.566 38.609 24.553 1.00 90.81 223 SER A CA 1
ATOM 1897 C C . SER A 1 223 ? 4.379 37.877 25.888 1.00 90.81 223 SER A C 1
ATOM 1899 O O . SER A 1 223 ? 4.604 36.672 25.972 1.00 90.81 223 SER A O 1
ATOM 1901 N N . TYR A 1 224 ? 3.906 38.573 26.926 1.00 89.94 224 TYR A N 1
ATOM 1902 C CA . TYR A 1 224 ? 3.590 37.930 28.211 1.00 89.94 224 TYR A CA 1
ATOM 1903 C C . TYR A 1 224 ? 2.624 36.747 28.065 1.00 89.94 224 TYR A C 1
ATOM 1905 O O . TYR A 1 224 ? 2.846 35.711 28.679 1.00 89.94 224 TYR A O 1
ATOM 1913 N N . LEU A 1 225 ? 1.604 36.879 27.207 1.00 87.56 225 LEU A N 1
ATOM 1914 C CA . LEU A 1 225 ? 0.644 35.806 26.923 1.00 87.56 225 LEU A CA 1
ATOM 1915 C C . LEU A 1 225 ? 1.328 34.579 26.310 1.00 87.56 225 LEU A C 1
ATOM 1917 O O . LEU A 1 225 ? 1.046 33.461 26.717 1.00 87.56 225 LEU A O 1
ATOM 1921 N N . PHE A 1 226 ? 2.272 34.790 25.389 1.00 87.75 226 PHE A N 1
ATOM 1922 C CA . PHE A 1 226 ? 3.055 33.701 24.803 1.00 87.75 226 PHE A CA 1
ATOM 1923 C C . PHE A 1 226 ? 3.891 32.969 25.863 1.00 87.75 226 PHE A C 1
ATOM 1925 O O . PHE A 1 226 ? 3.955 31.741 25.864 1.00 87.75 226 PHE A O 1
ATOM 1932 N N . ILE A 1 227 ? 4.528 33.709 26.778 1.00 91.00 227 ILE A N 1
ATOM 1933 C CA . ILE A 1 227 ? 5.325 33.116 27.864 1.00 91.00 227 ILE A CA 1
ATOM 1934 C C . ILE A 1 227 ? 4.410 32.350 28.830 1.00 91.00 227 ILE A C 1
ATOM 1936 O O . ILE A 1 227 ? 4.731 31.224 29.206 1.00 91.00 227 ILE A O 1
ATOM 1940 N N . GLU A 1 228 ? 3.271 32.937 29.206 1.00 91.75 228 GLU A N 1
ATOM 1941 C CA . GLU A 1 228 ? 2.269 32.314 30.077 1.00 91.75 228 GLU A CA 1
ATOM 1942 C C . GLU A 1 228 ? 1.776 30.987 29.500 1.00 91.75 228 GLU A C 1
ATOM 1944 O O . GLU A 1 228 ? 1.805 29.971 30.191 1.00 91.75 228 GLU A O 1
ATOM 1949 N N . GLU A 1 229 ? 1.411 30.973 28.219 1.00 86.94 229 GLU A N 1
ATOM 1950 C CA . GLU A 1 229 ? 0.954 29.783 27.503 1.00 86.94 229 GLU A CA 1
ATOM 1951 C C . GLU A 1 229 ? 1.991 28.649 27.548 1.00 86.94 229 GLU A C 1
ATOM 1953 O O . GLU A 1 229 ? 1.669 27.523 27.930 1.00 86.94 229 GLU A O 1
ATOM 1958 N N . HIS A 1 230 ? 3.262 28.949 27.264 1.00 86.81 230 HIS A N 1
ATOM 1959 C CA . HIS A 1 230 ? 4.343 27.959 27.319 1.00 86.81 230 HIS A CA 1
ATOM 1960 C C . HIS A 1 230 ? 4.604 27.438 28.735 1.00 86.81 230 HIS A C 1
ATOM 1962 O O . HIS A 1 230 ? 4.895 26.257 28.929 1.00 86.81 230 HIS A O 1
ATOM 1968 N N . VAL A 1 231 ? 4.480 28.299 29.743 1.00 88.56 231 VAL A N 1
ATOM 1969 C CA . VAL A 1 231 ? 4.617 27.884 31.140 1.00 88.56 231 VAL A CA 1
ATOM 1970 C C . VAL A 1 231 ? 3.435 27.016 31.582 1.00 88.56 231 VAL A C 1
ATOM 1972 O O . VAL A 1 231 ? 3.637 26.062 32.333 1.00 88.56 231 VAL A O 1
ATOM 1975 N N . GLU A 1 232 ? 2.212 27.293 31.127 1.00 87.31 232 GLU A N 1
ATOM 1976 C CA . GLU A 1 232 ? 1.064 26.413 31.380 1.00 87.31 232 GLU A CA 1
ATOM 1977 C C . GLU A 1 232 ? 1.236 25.045 30.696 1.00 87.31 232 GLU A C 1
ATOM 1979 O O . GLU A 1 232 ? 0.954 24.018 31.319 1.00 87.31 232 GLU A O 1
ATOM 1984 N N . ILE A 1 233 ? 1.800 25.000 29.481 1.00 86.75 233 ILE A N 1
ATOM 1985 C CA . ILE A 1 233 ? 2.169 23.745 28.799 1.00 86.75 233 ILE A CA 1
ATOM 1986 C C . ILE A 1 233 ? 3.125 22.912 29.663 1.00 86.75 233 ILE A C 1
ATOM 1988 O O . ILE A 1 233 ? 2.925 21.708 29.809 1.00 86.75 233 ILE A O 1
ATOM 1992 N N . PHE A 1 234 ? 4.124 23.540 30.291 1.00 87.38 234 PHE A N 1
ATOM 1993 C CA . PHE A 1 234 ? 5.079 22.847 31.165 1.00 87.38 234 PHE A CA 1
ATOM 1994 C C . PHE A 1 234 ? 4.449 22.251 32.430 1.00 87.38 234 PHE A C 1
ATOM 1996 O O . PHE A 1 234 ? 5.004 21.310 32.994 1.00 87.38 234 PHE A O 1
ATOM 2003 N N . LYS A 1 235 ? 3.295 22.753 32.888 1.00 83.94 235 LYS A N 1
ATOM 2004 C CA . LYS A 1 235 ? 2.601 22.199 34.065 1.00 83.94 235 LYS A CA 1
ATOM 2005 C C . LYS A 1 235 ? 1.844 20.917 33.762 1.00 83.94 235 LYS A C 1
ATOM 2007 O O . LYS A 1 235 ? 1.707 20.066 34.640 1.00 83.94 235 LYS A O 1
ATOM 2012 N N . ASN A 1 236 ? 1.294 20.797 32.558 1.00 84.75 236 ASN A N 1
ATOM 2013 C CA . ASN A 1 236 ? 0.517 19.634 32.165 1.00 84.75 236 ASN A CA 1
ATOM 2014 C C . ASN A 1 236 ? 1.451 18.581 31.558 1.00 84.75 236 ASN A C 1
ATOM 2016 O O . ASN A 1 236 ? 2.053 18.811 30.514 1.00 84.75 236 ASN A O 1
ATOM 2020 N N . LYS A 1 237 ? 1.561 17.405 32.188 1.00 82.19 237 LYS A N 1
ATOM 2021 C CA . LYS A 1 237 ? 2.488 16.348 31.748 1.00 82.19 237 LYS A CA 1
ATOM 2022 C C . LYS A 1 237 ? 2.258 15.901 30.301 1.00 82.19 237 LYS A C 1
ATOM 2024 O O . LYS A 1 237 ? 3.226 15.630 29.595 1.00 82.19 237 LYS A O 1
ATOM 2029 N N . ILE A 1 238 ? 1.001 15.822 29.860 1.00 86.31 238 ILE A N 1
ATOM 2030 C CA . ILE A 1 238 ? 0.658 15.457 28.479 1.00 86.31 238 ILE A CA 1
ATOM 2031 C C . ILE A 1 238 ? 1.014 16.593 27.531 1.00 86.31 238 ILE A C 1
ATOM 2033 O O . ILE A 1 238 ? 1.698 16.345 26.544 1.00 86.31 238 ILE A O 1
ATOM 2037 N N . SER A 1 239 ? 0.610 17.831 27.830 1.00 86.81 239 SER A N 1
ATOM 2038 C CA . SER A 1 239 ? 0.960 18.984 26.990 1.00 86.81 239 SER A CA 1
ATOM 2039 C C . SER A 1 239 ? 2.476 19.139 26.862 1.00 86.81 239 SER A C 1
ATOM 2041 O O . SER A 1 239 ? 2.973 19.364 25.764 1.00 86.81 239 SER A O 1
ATOM 2043 N N . SER A 1 240 ? 3.212 18.931 27.955 1.00 86.00 240 SER A N 1
ATOM 2044 C CA . SER A 1 240 ? 4.675 18.921 28.000 1.00 86.00 240 SER A CA 1
ATOM 2045 C C . SER A 1 240 ? 5.273 17.834 27.096 1.00 86.00 240 SER A C 1
ATOM 2047 O O . SER A 1 240 ? 6.123 18.143 26.262 1.00 86.00 240 SER A O 1
ATOM 2049 N N . LEU A 1 241 ? 4.784 16.587 27.175 1.00 88.69 241 LEU A N 1
ATOM 2050 C CA . LEU A 1 241 ? 5.219 15.508 26.277 1.00 88.69 241 LEU A CA 1
ATOM 2051 C C . LEU A 1 241 ? 4.932 15.849 24.808 1.00 88.69 241 LEU A C 1
ATOM 2053 O O . LEU A 1 241 ? 5.810 15.731 23.958 1.00 88.69 241 LEU A O 1
ATOM 2057 N N . LEU A 1 242 ? 3.708 16.276 24.498 1.00 89.62 242 LEU A N 1
ATOM 2058 C CA . LEU A 1 242 ? 3.302 16.621 23.135 1.00 89.62 242 LEU A CA 1
ATOM 2059 C C . LEU A 1 242 ? 4.121 17.797 22.583 1.00 89.62 242 LEU A C 1
ATOM 2061 O O . LEU A 1 242 ? 4.435 17.818 21.396 1.00 89.62 242 LEU A O 1
ATOM 2065 N N . TYR A 1 243 ? 4.514 18.744 23.434 1.00 84.31 243 TYR A N 1
ATOM 2066 C CA . TYR A 1 243 ? 5.400 19.853 23.081 1.00 84.31 243 TYR A CA 1
ATOM 2067 C C . TYR A 1 243 ? 6.844 19.401 22.808 1.00 84.31 243 TYR A C 1
ATOM 2069 O O . TYR A 1 243 ? 7.514 19.949 21.927 1.00 84.31 243 TYR A O 1
ATOM 2077 N N . ASP A 1 244 ? 7.333 18.388 23.524 1.00 82.38 244 ASP A N 1
ATOM 2078 C CA . ASP A 1 244 ? 8.655 17.801 23.281 1.00 82.38 244 ASP A CA 1
ATOM 2079 C C . ASP A 1 244 ? 8.708 16.970 21.995 1.00 82.38 244 ASP A C 1
ATOM 2081 O O . ASP A 1 244 ? 9.747 16.953 21.331 1.00 82.38 244 ASP A O 1
ATOM 2085 N N . LEU A 1 245 ? 7.587 16.340 21.628 1.00 85.31 245 LEU A N 1
ATOM 2086 C CA . LEU A 1 245 ? 7.418 15.583 20.384 1.00 85.31 245 LEU A CA 1
ATOM 2087 C C . LEU A 1 245 ? 7.055 16.472 19.171 1.00 85.31 245 LEU A C 1
ATOM 2089 O O . LEU A 1 245 ? 6.894 15.957 18.065 1.00 85.31 245 LEU A O 1
ATOM 2093 N N . ASP A 1 246 ? 6.925 17.795 19.345 1.00 80.56 246 ASP A N 1
ATOM 2094 C CA . ASP A 1 246 ? 6.459 18.753 18.317 1.00 80.56 246 ASP A CA 1
ATOM 2095 C C . ASP A 1 246 ? 5.056 18.401 17.765 1.00 80.56 246 ASP A C 1
ATOM 2097 O O . ASP A 1 246 ? 4.796 18.568 16.578 1.00 80.56 246 ASP A O 1
ATOM 2101 N N . LEU A 1 247 ? 4.147 17.893 18.608 1.00 85.00 247 LEU A N 1
ATOM 2102 C CA . LEU A 1 247 ? 2.794 17.452 18.228 1.00 85.00 247 LEU A CA 1
ATOM 2103 C C . LEU A 1 247 ? 1.669 18.431 18.599 1.00 85.00 247 LEU A C 1
ATOM 2105 O O . LEU A 1 247 ? 0.613 18.366 17.978 1.00 85.00 247 LEU A O 1
ATOM 2109 N N . LEU A 1 248 ? 1.869 19.304 19.596 1.00 81.69 248 LEU A N 1
ATOM 2110 C CA . LEU A 1 248 ? 0.795 20.049 20.280 1.00 81.69 248 LEU A CA 1
ATOM 2111 C C . LEU A 1 248 ? -0.112 20.888 19.350 1.00 81.69 248 LEU A C 1
ATOM 2113 O O . LEU A 1 248 ? -1.303 21.000 19.620 1.00 81.69 248 LEU A O 1
ATOM 2117 N N . ASP A 1 249 ? 0.428 21.387 18.234 1.00 73.69 249 ASP A N 1
ATOM 2118 C CA . ASP A 1 249 ? -0.265 22.288 17.296 1.00 73.69 249 ASP A CA 1
ATOM 2119 C C . ASP A 1 249 ? -0.509 21.659 15.914 1.00 73.69 249 ASP A C 1
ATOM 2121 O O . ASP A 1 249 ? -0.631 22.360 14.908 1.00 73.69 249 ASP A O 1
ATOM 2125 N N . LYS A 1 250 ? -0.479 20.328 15.820 1.00 78.25 250 LYS A N 1
ATOM 2126 C CA . LYS A 1 250 ? -0.636 19.620 14.544 1.00 78.25 250 LYS A CA 1
ATOM 2127 C C . LYS A 1 250 ? -2.092 19.232 14.322 1.00 78.25 250 LYS A C 1
ATOM 2129 O O . LYS A 1 250 ? -2.725 18.698 15.227 1.00 78.25 250 LYS A O 1
ATOM 2134 N N . ASP A 1 251 ? -2.586 19.416 13.098 1.00 77.00 251 ASP A N 1
ATOM 2135 C CA . ASP A 1 251 ? -3.951 19.031 12.694 1.00 77.00 251 ASP A CA 1
ATOM 2136 C C . ASP A 1 251 ? -4.228 17.531 12.902 1.00 77.00 251 ASP A C 1
ATOM 2138 O O . ASP A 1 251 ? -5.371 17.108 13.067 1.00 77.00 251 ASP A O 1
ATOM 2142 N N . GLU A 1 252 ? -3.171 16.717 12.884 1.00 84.94 252 GLU A N 1
ATOM 2143 C CA . GLU A 1 252 ? -3.221 15.275 13.103 1.00 84.94 252 GLU A CA 1
ATOM 2144 C C . GLU A 1 252 ? -3.390 14.872 14.584 1.00 84.94 252 GLU A C 1
ATOM 2146 O O . GLU A 1 252 ? -3.679 13.708 14.872 1.00 84.94 252 GLU A O 1
ATOM 2151 N N . LEU A 1 253 ? -3.204 15.798 15.531 1.00 90.50 253 LEU A N 1
ATOM 2152 C CA . LEU A 1 253 ? -3.347 15.553 16.964 1.00 90.50 253 LEU A CA 1
ATOM 2153 C C . LEU A 1 253 ? -4.763 15.902 17.443 1.00 90.50 253 LEU A C 1
ATOM 2155 O O . LEU A 1 253 ? -5.271 17.000 17.221 1.00 90.50 253 LEU A O 1
ATOM 2159 N N . PHE A 1 254 ? -5.368 14.984 18.192 1.00 90.94 254 PHE A N 1
ATOM 2160 C CA . PHE A 1 254 ? -6.697 15.146 18.769 1.00 90.94 254 PHE A CA 1
ATOM 2161 C C . PHE A 1 254 ? -6.662 14.947 20.281 1.00 90.94 254 PHE A C 1
ATOM 2163 O O . PHE A 1 254 ? -6.007 14.038 20.796 1.00 90.94 254 PHE A O 1
ATOM 2170 N N . LEU A 1 255 ? -7.412 15.777 21.000 1.00 90.56 255 LEU A N 1
ATOM 2171 C CA . LEU A 1 255 ? -7.699 15.592 22.420 1.00 90.56 255 LEU A CA 1
ATOM 2172 C C . LEU A 1 255 ? -8.977 14.768 22.594 1.00 90.56 255 LEU A C 1
ATOM 2174 O O . LEU A 1 255 ? -9.857 14.774 21.734 1.00 90.56 255 LEU A O 1
ATOM 2178 N N . LEU A 1 256 ? -9.135 14.103 23.742 1.00 89.06 256 LEU A N 1
ATOM 2179 C CA . LEU A 1 256 ? -10.354 13.334 24.045 1.00 89.06 256 LEU A CA 1
ATOM 2180 C C . LEU A 1 256 ? -11.639 14.161 23.869 1.00 89.06 256 LEU A C 1
ATOM 2182 O O . LEU A 1 256 ? -12.670 13.655 23.431 1.00 89.06 256 LEU A O 1
ATOM 2186 N N . GLU A 1 257 ? -11.578 15.444 24.220 1.00 86.56 257 GLU A N 1
ATOM 2187 C CA . GLU A 1 257 ? -12.706 16.372 24.146 1.00 86.56 257 GLU A CA 1
ATOM 2188 C C . GLU A 1 257 ? -13.116 16.692 22.703 1.00 86.56 257 GLU A C 1
ATOM 2190 O O . GLU A 1 257 ? -14.295 16.945 22.445 1.00 86.56 257 GLU A O 1
ATOM 2195 N N . ASP A 1 258 ? -12.180 16.591 21.754 1.00 86.88 258 ASP A N 1
ATOM 2196 C CA . ASP A 1 258 ? -12.428 16.841 20.335 1.00 86.88 258 ASP A CA 1
ATOM 2197 C C . ASP A 1 258 ? -13.383 15.816 19.721 1.00 86.88 258 ASP A C 1
ATOM 2199 O O . ASP A 1 258 ? -14.097 16.141 18.772 1.00 86.88 258 ASP A O 1
ATOM 2203 N N . LEU A 1 259 ? -13.472 14.607 20.292 1.00 84.06 259 LEU A N 1
ATOM 2204 C CA . LEU A 1 259 ? -14.413 13.570 19.849 1.00 84.06 259 LEU A CA 1
ATOM 2205 C C . LEU A 1 259 ? -15.881 13.993 19.987 1.00 84.06 259 LEU A C 1
ATOM 2207 O O . LEU A 1 259 ? -16.741 13.423 19.320 1.00 84.06 259 LEU A O 1
ATOM 2211 N N . LYS A 1 260 ? -16.183 15.009 20.807 1.00 79.81 260 LYS A N 1
ATOM 2212 C CA . LYS A 1 260 ? -17.535 15.582 20.923 1.00 79.81 260 LYS A CA 1
ATOM 2213 C C . LYS A 1 260 ? -17.874 16.541 19.777 1.00 79.81 260 LYS A C 1
ATOM 2215 O O . LYS A 1 260 ? -19.036 16.904 19.612 1.00 79.81 260 LYS A O 1
ATOM 2220 N N . ASN A 1 261 ? -16.881 16.971 18.997 1.00 79.50 261 ASN A N 1
ATOM 2221 C CA . ASN A 1 261 ? -17.054 17.878 17.870 1.00 79.50 261 ASN A CA 1
ATOM 2222 C C . ASN A 1 261 ? -17.000 17.110 16.542 1.00 79.50 261 ASN A C 1
ATOM 2224 O O . ASN A 1 261 ? -15.941 16.958 15.934 1.00 79.50 261 ASN A O 1
ATOM 2228 N N . GLU A 1 262 ? -18.172 16.694 16.058 1.00 67.75 262 GLU A N 1
ATOM 2229 C CA . GLU A 1 262 ? -18.385 15.988 14.782 1.00 67.75 262 GLU A CA 1
ATOM 2230 C C . GLU A 1 262 ? -17.589 16.566 13.598 1.00 67.75 262 GLU A C 1
ATOM 2232 O O . GLU A 1 262 ? -17.057 15.810 12.784 1.00 67.75 262 GLU A O 1
ATOM 2237 N N . LYS A 1 263 ? -17.453 17.898 13.509 1.00 68.25 263 LYS A N 1
ATOM 2238 C CA . LYS A 1 263 ? -16.710 18.545 12.417 1.00 68.25 263 LYS A CA 1
ATOM 2239 C C . LYS A 1 263 ? -15.209 18.275 12.506 1.00 68.25 263 LYS A C 1
ATOM 2241 O O . LYS A 1 263 ? -14.588 18.000 11.481 1.00 68.25 263 LYS A O 1
ATOM 2246 N N . LYS A 1 264 ? -14.646 18.337 13.717 1.00 68.75 264 LYS A N 1
ATOM 2247 C CA . LYS A 1 264 ? -13.207 18.165 13.964 1.00 68.75 264 LYS A CA 1
ATOM 2248 C C . LYS A 1 264 ? -12.774 16.717 13.730 1.00 68.75 264 LYS A C 1
ATOM 2250 O O . LYS A 1 264 ? -11.735 16.485 13.134 1.00 68.75 264 LYS A O 1
ATOM 2255 N N . VAL A 1 265 ? -13.612 15.747 14.095 1.00 70.06 265 VAL A N 1
ATOM 2256 C CA . VAL A 1 265 ? -13.312 14.307 13.968 1.00 70.06 265 VAL A CA 1
ATOM 2257 C C . VAL A 1 265 ? -14.028 13.635 12.792 1.00 70.06 265 VAL A C 1
ATOM 2259 O O . VAL A 1 265 ? -14.299 12.437 12.818 1.00 70.06 265 VAL A O 1
ATOM 2262 N N . SER A 1 266 ? -14.376 14.384 11.746 1.00 65.25 266 SER A N 1
ATOM 2263 C CA . SER A 1 266 ? -15.145 13.865 10.600 1.00 65.25 266 SER A CA 1
ATOM 2264 C C . SER A 1 266 ? -14.442 12.735 9.828 1.00 65.25 266 SER A C 1
ATOM 2266 O O . SER A 1 266 ? -15.111 11.936 9.175 1.00 65.25 266 SER A O 1
ATOM 2268 N N . SER A 1 267 ? -13.114 12.638 9.934 1.00 63.84 267 SER A N 1
ATOM 2269 C CA . SER A 1 267 ? -12.287 11.590 9.323 1.00 63.84 267 SER A CA 1
ATOM 2270 C C . SER A 1 267 ? -12.286 10.260 10.088 1.00 63.84 267 SER A C 1
ATOM 2272 O O . SER A 1 267 ? -12.010 9.227 9.485 1.00 63.84 267 SER A O 1
ATOM 2274 N N . LEU A 1 268 ? -12.609 10.262 11.386 1.00 69.81 268 LEU A N 1
ATOM 2275 C CA . LEU A 1 268 ? -12.634 9.058 12.222 1.00 69.81 268 LEU A CA 1
ATOM 2276 C C . LEU A 1 268 ? -13.935 8.281 12.017 1.00 69.81 268 LEU A C 1
ATOM 2278 O O . LEU A 1 268 ? -15.030 8.857 12.003 1.00 69.81 268 LEU A O 1
ATOM 2282 N N . ASN A 1 269 ? -13.836 6.956 11.920 1.00 67.88 269 ASN A N 1
ATOM 2283 C CA . ASN A 1 269 ? -15.020 6.108 11.852 1.00 67.88 269 ASN A CA 1
ATOM 2284 C C . ASN A 1 269 ? -15.793 6.129 13.197 1.00 67.88 269 ASN A C 1
ATOM 2286 O O . ASN A 1 269 ? -15.209 6.297 14.271 1.00 67.88 269 ASN A O 1
ATOM 2290 N N . SER A 1 270 ? -17.122 5.974 13.148 1.00 65.38 270 SER A N 1
ATOM 2291 C CA . SER A 1 270 ? -17.995 6.132 14.324 1.00 65.38 270 SER A CA 1
ATOM 2292 C C . SER A 1 270 ? -17.707 5.137 15.453 1.00 65.38 270 SER A C 1
ATOM 2294 O O . SER A 1 270 ? -17.786 5.506 16.620 1.00 65.38 270 SER A O 1
ATOM 2296 N N . ARG A 1 271 ? -17.321 3.900 15.120 1.00 73.31 271 ARG A N 1
ATOM 2297 C CA . ARG A 1 271 ? -16.989 2.858 16.104 1.00 73.31 271 ARG A CA 1
ATOM 2298 C C . ARG A 1 271 ? -15.705 3.200 16.861 1.00 73.31 271 ARG A C 1
ATOM 2300 O O . ARG A 1 271 ? -15.670 3.125 18.083 1.00 73.31 271 ARG A O 1
ATOM 2307 N N . THR A 1 272 ? -14.665 3.622 16.148 1.00 81.69 272 THR A N 1
ATOM 2308 C CA . THR A 1 272 ? -13.406 4.094 16.728 1.00 81.69 272 THR A CA 1
ATOM 2309 C C . THR A 1 272 ? -13.661 5.276 17.658 1.00 81.69 272 THR A C 1
ATOM 2311 O O . THR A 1 272 ? -13.148 5.279 18.774 1.00 81.69 272 THR A O 1
ATOM 2314 N N . LYS A 1 273 ? -14.517 6.234 17.268 1.00 81.62 273 LYS A N 1
ATOM 2315 C CA . LYS A 1 273 ? -14.923 7.333 18.163 1.00 81.62 273 LYS A CA 1
ATOM 2316 C C . LYS A 1 273 ? -15.559 6.812 19.451 1.00 81.62 273 LYS A C 1
ATOM 2318 O O . LYS A 1 273 ? -15.179 7.254 20.530 1.00 81.62 273 LYS A O 1
ATOM 2323 N N . GLU A 1 274 ? -16.496 5.874 19.344 1.00 79.12 274 GLU A N 1
ATOM 2324 C CA . GLU A 1 274 ? -17.198 5.298 20.493 1.00 79.12 274 GLU A CA 1
ATOM 2325 C C . GLU A 1 274 ? -16.244 4.558 21.441 1.00 79.12 274 GLU A C 1
ATOM 2327 O O . GLU A 1 274 ? -16.264 4.801 22.647 1.00 79.12 274 GLU A O 1
ATOM 2332 N N . ILE A 1 275 ? -15.350 3.722 20.904 1.00 86.75 275 ILE A N 1
ATOM 2333 C CA . ILE A 1 275 ? -14.352 2.984 21.689 1.00 86.75 275 ILE A CA 1
ATOM 2334 C C . ILE A 1 275 ? -13.383 3.948 22.385 1.00 86.75 275 ILE A C 1
ATOM 2336 O O . ILE A 1 275 ? -13.104 3.787 23.575 1.00 86.75 275 ILE A O 1
ATOM 2340 N N . LEU A 1 276 ? -12.890 4.972 21.680 1.00 90.50 276 LEU A N 1
ATOM 2341 C CA . LEU A 1 276 ? -12.002 5.978 22.267 1.00 90.50 276 LEU A CA 1
ATOM 2342 C C . LEU A 1 276 ? -12.716 6.801 23.348 1.00 90.50 276 LEU A C 1
ATOM 2344 O O . LEU A 1 276 ? -12.107 7.103 24.369 1.00 90.50 276 LEU A O 1
ATOM 2348 N N . LEU A 1 277 ? -14.000 7.123 23.171 1.00 87.69 277 LEU A N 1
ATOM 2349 C CA . LEU A 1 277 ? -14.765 7.944 24.112 1.00 87.69 277 LEU A CA 1
ATOM 2350 C C . LEU A 1 277 ? -15.236 7.175 25.356 1.00 87.69 277 LEU A C 1
ATOM 2352 O O . LEU A 1 277 ? -15.245 7.741 26.450 1.00 87.69 277 LEU A O 1
ATOM 2356 N N . ASN A 1 278 ? -15.633 5.910 25.198 1.00 83.38 278 ASN A N 1
ATOM 2357 C CA . ASN A 1 278 ? -16.323 5.150 26.243 1.00 83.38 278 ASN A CA 1
ATOM 2358 C C . ASN A 1 278 ? -15.463 4.039 26.860 1.00 83.38 278 ASN A C 1
ATOM 2360 O O . ASN A 1 278 ? -15.584 3.793 28.060 1.00 83.38 278 ASN A O 1
ATOM 2364 N N . SER A 1 279 ? -14.583 3.400 26.080 1.00 86.19 279 SER A N 1
ATOM 2365 C CA . SER A 1 279 ? -13.842 2.207 26.520 1.00 86.19 279 SER A CA 1
ATOM 2366 C C . SER A 1 279 ? -12.383 2.496 26.870 1.00 86.19 279 SER A C 1
ATOM 2368 O O . SER A 1 279 ? -11.923 2.066 27.926 1.00 86.19 279 SER A O 1
ATOM 2370 N N . LEU A 1 280 ? -11.653 3.210 26.003 1.00 90.88 280 LEU A N 1
ATOM 2371 C CA . LEU A 1 280 ? -10.215 3.461 26.175 1.00 90.88 280 LEU A CA 1
ATOM 2372 C C . LEU A 1 280 ? -9.930 4.788 26.878 1.00 90.88 280 LEU A C 1
ATOM 2374 O O . LEU A 1 280 ? -9.151 4.818 27.822 1.00 90.88 280 LEU A O 1
ATOM 2378 N N . ARG A 1 281 ? -10.577 5.878 26.448 1.00 91.50 281 ARG A N 1
ATOM 2379 C CA . ARG A 1 281 ? -10.451 7.230 27.024 1.00 91.50 281 ARG A CA 1
ATOM 2380 C C . ARG A 1 281 ? -9.010 7.768 27.109 1.00 91.50 281 ARG A C 1
ATOM 2382 O O . ARG A 1 281 ? -8.622 8.244 28.177 1.00 91.50 281 ARG A O 1
ATOM 2389 N N . PRO A 1 282 ? -8.218 7.738 26.017 1.00 92.69 282 PRO A N 1
ATOM 2390 C CA . PRO A 1 282 ? -6.907 8.389 26.010 1.00 92.69 282 PRO A CA 1
ATOM 2391 C C . PRO A 1 282 ? -7.069 9.898 26.169 1.00 92.69 282 PRO A C 1
ATOM 2393 O O . PRO A 1 282 ? -8.019 10.465 25.638 1.00 92.69 282 PRO A O 1
ATOM 2396 N N . GLN A 1 283 ? -6.146 10.577 26.846 1.00 91.88 283 GLN A N 1
AT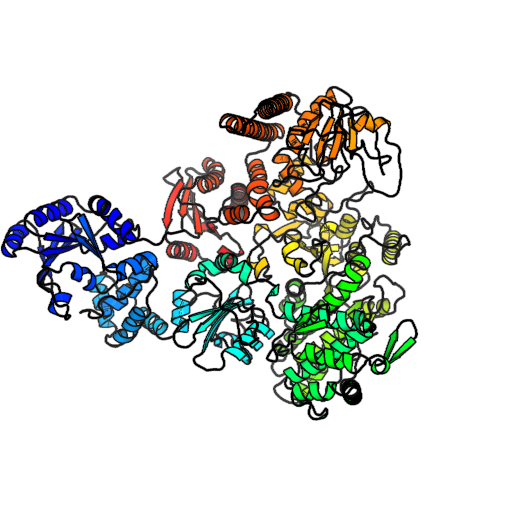OM 2397 C CA . GLN A 1 283 ? -6.206 12.037 26.955 1.00 91.88 283 GLN A CA 1
ATOM 2398 C C . GLN A 1 283 ? -5.929 12.734 25.617 1.00 91.88 283 GLN A C 1
ATOM 2400 O O . GLN A 1 283 ? -6.527 13.773 25.332 1.00 91.88 283 GLN A O 1
ATOM 2405 N N . ALA A 1 284 ? -5.054 12.151 24.797 1.00 93.31 284 ALA A N 1
ATOM 2406 C CA . ALA A 1 284 ? -4.772 12.601 23.440 1.00 93.31 284 ALA A CA 1
ATOM 2407 C C . ALA A 1 284 ? -4.452 11.411 22.529 1.00 93.31 284 ALA A C 1
ATOM 2409 O O . ALA A 1 284 ? -4.070 10.335 22.999 1.00 93.31 284 ALA A O 1
ATOM 2410 N N . PHE A 1 285 ? -4.578 11.601 21.220 1.00 94.38 285 PHE A N 1
ATOM 2411 C CA . PHE A 1 285 ? -4.209 10.608 20.219 1.00 94.38 285 PHE A CA 1
ATOM 2412 C C . PHE A 1 285 ? -3.797 11.270 18.901 1.00 94.38 285 PHE A C 1
ATOM 2414 O O . PHE A 1 285 ? -4.292 12.336 18.545 1.00 94.38 285 PHE A O 1
ATOM 2421 N N . PHE A 1 286 ? -2.866 10.641 18.185 1.00 91.81 286 PHE A N 1
ATOM 2422 C CA . PHE A 1 286 ? -2.342 11.132 16.909 1.00 91.81 286 PHE A CA 1
ATOM 2423 C C . PHE A 1 286 ? -2.853 10.269 15.754 1.00 91.81 286 PHE A C 1
ATOM 2425 O O . PHE A 1 286 ? -2.687 9.043 15.772 1.00 91.81 286 PHE A O 1
ATOM 2432 N N . CYS A 1 287 ? -3.448 10.905 14.746 1.00 87.06 287 CYS A N 1
ATOM 2433 C CA . CYS A 1 287 ? -4.098 10.248 13.620 1.00 87.06 287 CYS A CA 1
ATOM 2434 C C . CYS A 1 287 ? -3.409 10.523 12.284 1.00 87.06 287 CYS A C 1
ATOM 2436 O O . CYS A 1 287 ? -3.052 11.651 11.978 1.00 87.06 287 CYS A O 1
ATOM 2438 N N . ILE A 1 288 ? -3.339 9.509 11.422 1.00 77.56 288 ILE A N 1
ATOM 2439 C CA . ILE A 1 288 ? -2.968 9.680 10.010 1.00 77.56 288 ILE A CA 1
ATOM 2440 C C . ILE A 1 288 ? -4.088 9.089 9.159 1.00 77.56 288 ILE A C 1
ATOM 2442 O O . ILE A 1 288 ? -4.480 7.946 9.371 1.00 77.56 288 ILE A O 1
ATOM 2446 N N . ASN A 1 289 ? -4.621 9.862 8.207 1.00 69.62 289 ASN A N 1
ATOM 2447 C CA . ASN A 1 289 ? -5.745 9.458 7.347 1.00 69.62 289 ASN A CA 1
ATOM 2448 C C . ASN A 1 289 ? -6.975 8.927 8.117 1.00 69.62 289 ASN A C 1
ATOM 2450 O O . ASN A 1 289 ? -7.661 8.027 7.645 1.00 69.62 289 ASN A O 1
ATOM 2454 N N . GLY A 1 290 ? -7.259 9.493 9.296 1.00 74.19 290 GLY A N 1
ATOM 2455 C CA . GLY A 1 290 ? -8.393 9.088 10.136 1.00 74.19 290 GLY A CA 1
ATOM 2456 C C . GLY A 1 290 ? -8.136 7.872 11.034 1.00 74.19 290 GLY A C 1
ATOM 2457 O O . GLY A 1 290 ? -9.024 7.514 11.799 1.00 74.19 290 GLY A O 1
ATOM 2458 N N . GLU A 1 291 ? -6.937 7.281 11.004 1.00 81.75 291 GLU A N 1
ATOM 2459 C CA . GLU A 1 291 ? -6.568 6.132 11.840 1.00 81.75 291 GLU A CA 1
ATOM 2460 C C . GLU A 1 291 ? -5.730 6.561 13.058 1.00 81.75 291 GLU A C 1
ATOM 2462 O O . GLU A 1 291 ? -4.701 7.220 12.872 1.00 81.75 291 GLU A O 1
ATOM 2467 N N . PRO A 1 292 ? -6.117 6.209 14.302 1.00 90.88 292 PRO A N 1
ATOM 2468 C CA . PRO A 1 292 ? -5.384 6.576 15.515 1.00 90.88 292 PRO A CA 1
ATOM 2469 C C . PRO A 1 292 ? -4.147 5.690 15.706 1.00 90.88 292 PRO A C 1
ATOM 2471 O O . PRO A 1 292 ? -4.224 4.580 16.232 1.00 90.88 292 PRO A O 1
ATOM 2474 N N . LEU A 1 293 ? -2.977 6.188 15.305 1.00 90.75 293 LEU A N 1
ATOM 2475 C CA . LEU A 1 293 ? -1.729 5.417 15.333 1.00 90.75 293 LEU A CA 1
ATOM 2476 C C . LEU A 1 293 ? -1.041 5.428 16.699 1.00 90.75 293 LEU A C 1
ATOM 2478 O O . LEU A 1 293 ? -0.375 4.448 17.053 1.00 90.75 293 LEU A O 1
ATOM 2482 N N . ILE A 1 294 ? -1.187 6.531 17.441 1.00 95.06 294 ILE A N 1
ATOM 2483 C CA . ILE A 1 294 ? -0.546 6.744 18.742 1.00 95.06 294 ILE A CA 1
ATOM 2484 C C . ILE A 1 294 ? -1.588 7.185 19.764 1.00 95.06 294 ILE A C 1
ATOM 2486 O O . ILE A 1 294 ? -2.338 8.123 19.498 1.00 95.06 294 ILE A O 1
ATOM 2490 N N . LEU A 1 295 ? -1.607 6.542 20.933 1.00 95.44 295 LEU A N 1
ATOM 2491 C CA . LEU A 1 295 ? -2.465 6.921 22.061 1.00 95.44 295 LEU A CA 1
ATOM 2492 C C . LEU A 1 295 ? -1.619 7.402 23.242 1.00 95.44 295 LEU A C 1
ATOM 2494 O O . LEU A 1 295 ? -0.574 6.816 23.533 1.00 95.44 295 LEU A O 1
ATOM 2498 N N . PHE A 1 296 ? -2.099 8.429 23.944 1.00 94.00 296 PHE A N 1
ATOM 2499 C CA . PHE A 1 296 ? -1.434 9.017 25.105 1.00 94.00 296 PHE A CA 1
ATOM 2500 C C . PHE A 1 296 ? -2.307 8.885 26.355 1.00 94.00 296 PHE A C 1
ATOM 2502 O O . PHE A 1 296 ? -3.433 9.388 26.395 1.00 94.00 296 PHE A O 1
ATOM 2509 N N . PHE A 1 297 ? -1.754 8.236 27.380 1.00 91.56 297 PHE A N 1
ATOM 2510 C CA . PHE A 1 297 ? -2.395 7.983 28.663 1.00 91.56 297 PHE A CA 1
ATOM 2511 C C . PHE A 1 297 ? -1.566 8.548 29.817 1.00 91.56 297 PHE A C 1
ATOM 2513 O O . PHE A 1 297 ? -0.447 8.101 30.070 1.00 91.56 297 PHE A O 1
ATOM 2520 N N . ASP A 1 298 ? -2.136 9.492 30.564 1.00 86.19 298 ASP A N 1
ATOM 2521 C CA . ASP A 1 298 ? -1.599 9.918 31.861 1.00 86.19 298 ASP A CA 1
ATOM 2522 C C . ASP A 1 298 ? -2.395 9.241 32.974 1.00 86.19 298 ASP A C 1
ATOM 2524 O O . ASP A 1 298 ? -3.461 9.718 33.363 1.00 86.19 298 ASP A O 1
ATOM 2528 N N . ASN A 1 299 ? -1.955 8.054 33.399 1.00 71.44 299 ASN A N 1
ATOM 2529 C CA . ASN A 1 299 ? -2.743 7.197 34.278 1.00 71.44 299 ASN A CA 1
ATOM 2530 C C . ASN A 1 299 ? -1.988 6.918 35.583 1.00 71.44 299 ASN A C 1
ATOM 2532 O O . ASN A 1 299 ? -1.087 6.088 35.640 1.00 71.44 299 ASN A O 1
ATOM 2536 N N . SER A 1 300 ? -2.373 7.612 36.655 1.00 55.78 300 SER A N 1
ATOM 2537 C CA . SER A 1 300 ? -1.803 7.443 37.998 1.00 55.78 300 SER A CA 1
ATOM 2538 C C . SER A 1 300 ? -2.444 6.308 38.819 1.00 55.78 300 SER A C 1
ATOM 2540 O O . SER A 1 300 ? -2.096 6.144 39.988 1.00 55.78 300 SER A O 1
ATOM 2542 N N . ASN A 1 301 ? -3.374 5.529 38.243 1.00 55.44 301 ASN A N 1
ATOM 2543 C CA . ASN A 1 301 ? -4.167 4.514 38.951 1.00 55.44 301 ASN A CA 1
ATOM 2544 C C . ASN A 1 301 ? -3.753 3.060 38.630 1.00 55.44 301 ASN A C 1
ATOM 2546 O O . ASN A 1 301 ? -3.320 2.749 37.527 1.00 55.44 301 ASN A O 1
ATOM 2550 N N . ASN A 1 302 ? -3.990 2.147 39.585 1.00 53.12 302 ASN A N 1
ATOM 2551 C CA . ASN A 1 302 ? -3.592 0.722 39.597 1.00 53.12 302 ASN A CA 1
ATOM 2552 C C . ASN A 1 302 ? -4.302 -0.221 38.586 1.00 53.12 302 ASN A C 1
ATOM 2554 O O . ASN A 1 302 ? -4.222 -1.433 38.755 1.00 53.12 302 ASN A O 1
ATOM 2558 N N . ILE A 1 303 ? -5.007 0.277 37.563 1.00 62.72 303 ILE A N 1
ATOM 2559 C CA . ILE A 1 303 ? -5.750 -0.559 36.586 1.00 62.72 303 ILE A CA 1
ATOM 2560 C C . ILE A 1 303 ? -5.085 -0.458 35.199 1.00 62.72 303 ILE A C 1
ATOM 2562 O O . ILE A 1 303 ? -5.724 -0.171 34.189 1.00 62.72 303 ILE A O 1
ATOM 2566 N N . ILE A 1 304 ? -3.758 -0.594 35.162 1.00 75.69 304 ILE A N 1
ATOM 2567 C CA . ILE A 1 304 ? -2.974 -0.474 33.921 1.00 75.69 304 ILE A CA 1
ATOM 2568 C C . ILE A 1 304 ? -3.166 -1.724 33.055 1.00 75.69 304 ILE A C 1
ATOM 2570 O O . ILE A 1 304 ? -3.434 -1.594 31.864 1.00 75.69 304 ILE A O 1
ATOM 2574 N N . ASP A 1 305 ? -3.133 -2.912 33.661 1.00 78.75 305 ASP A N 1
ATOM 2575 C CA . ASP A 1 305 ? -3.153 -4.182 32.928 1.00 78.75 305 ASP A CA 1
ATOM 2576 C C . ASP A 1 305 ? -4.472 -4.385 32.154 1.00 78.75 305 ASP A C 1
ATOM 2578 O O . ASP A 1 305 ? -4.442 -4.683 30.961 1.00 78.75 305 ASP A O 1
ATOM 2582 N N . GLU A 1 306 ? -5.638 -4.119 32.765 1.00 83.31 306 GLU A N 1
ATOM 2583 C CA . GLU A 1 306 ? -6.933 -4.231 32.063 1.00 83.31 306 GLU A CA 1
ATOM 2584 C C . GLU A 1 306 ? -7.054 -3.236 30.897 1.00 83.31 306 GLU A C 1
ATOM 2586 O O . GLU A 1 306 ? -7.591 -3.570 29.838 1.00 83.31 306 GLU A O 1
ATOM 2591 N N . LEU A 1 307 ? -6.559 -2.003 31.069 1.00 88.25 307 LEU A N 1
ATOM 2592 C CA . LEU A 1 307 ? -6.547 -1.000 30.001 1.00 88.25 307 LEU A CA 1
ATOM 2593 C C . LEU A 1 307 ? -5.635 -1.447 28.853 1.00 88.25 307 LEU A C 1
ATOM 2595 O O . LEU A 1 307 ? -6.015 -1.349 27.689 1.00 88.25 307 LEU A O 1
ATOM 2599 N N . GLU A 1 308 ? -4.452 -1.963 29.173 1.00 90.19 308 GLU A N 1
ATOM 2600 C CA . GLU A 1 308 ? -3.483 -2.477 28.207 1.00 90.19 308 GLU A CA 1
ATOM 2601 C C . GLU A 1 308 ? -4.059 -3.646 27.380 1.00 90.19 308 GLU A C 1
ATOM 2603 O O . GLU A 1 308 ? -3.916 -3.661 26.153 1.00 90.19 308 GLU A O 1
ATOM 2608 N N . VAL A 1 309 ? -4.808 -4.564 28.003 1.00 88.44 309 VAL A N 1
ATOM 2609 C CA . VAL A 1 309 ? -5.531 -5.639 27.293 1.00 88.44 309 VAL A CA 1
ATOM 2610 C C . VAL A 1 309 ? -6.629 -5.074 26.384 1.00 88.44 309 VAL A C 1
ATOM 2612 O O . VAL A 1 309 ? -6.763 -5.507 25.235 1.00 88.44 309 VAL A O 1
ATOM 2615 N N . LYS A 1 310 ? -7.390 -4.069 26.834 1.00 90.44 310 LYS A N 1
ATOM 2616 C CA . LYS A 1 310 ? -8.399 -3.389 25.996 1.00 90.44 310 LYS A CA 1
ATOM 2617 C C . LYS A 1 310 ? -7.777 -2.686 24.789 1.00 90.44 310 LYS A C 1
ATOM 2619 O O . LYS A 1 310 ? -8.338 -2.736 23.696 1.00 90.44 310 LYS A O 1
ATOM 2624 N N . ILE A 1 311 ? -6.606 -2.073 24.956 1.00 92.00 311 ILE A N 1
ATOM 2625 C CA . ILE A 1 311 ? -5.852 -1.452 23.859 1.00 92.00 311 ILE A CA 1
ATOM 2626 C C . ILE A 1 311 ? -5.394 -2.509 22.846 1.00 92.00 311 ILE A C 1
ATOM 2628 O O . ILE A 1 311 ? -5.498 -2.285 21.640 1.00 92.00 311 ILE A O 1
ATOM 2632 N N . TRP A 1 312 ? -4.952 -3.684 23.300 1.00 91.88 312 TRP A N 1
ATOM 2633 C CA . TRP A 1 312 ? -4.633 -4.785 22.388 1.00 91.88 312 TRP A CA 1
ATOM 2634 C C . TRP A 1 312 ? -5.866 -5.262 21.604 1.00 91.88 312 TRP A C 1
ATOM 2636 O O . TRP A 1 312 ? -5.790 -5.448 20.388 1.00 91.88 312 TRP A O 1
ATOM 2646 N N . ASN A 1 313 ? -7.022 -5.377 22.272 1.00 88.75 313 ASN A N 1
ATOM 2647 C CA . ASN A 1 313 ? -8.305 -5.700 21.637 1.00 88.75 313 ASN A CA 1
ATOM 2648 C C . ASN A 1 313 ? -8.743 -4.638 20.605 1.00 88.75 313 ASN A C 1
ATOM 2650 O O . ASN A 1 313 ? -9.416 -4.973 19.631 1.00 88.75 313 ASN A O 1
ATOM 2654 N N . PHE A 1 314 ? -8.335 -3.376 20.780 1.00 89.50 314 PHE A N 1
ATOM 2655 C CA . PHE A 1 314 ? -8.623 -2.282 19.847 1.00 89.50 314 PHE A CA 1
ATOM 2656 C C . PHE A 1 314 ? -7.868 -2.400 18.514 1.00 89.50 314 PHE A C 1
ATOM 2658 O O . PHE A 1 314 ? -8.400 -2.004 17.482 1.00 89.50 314 PHE A O 1
ATOM 2665 N N . ASN A 1 315 ? -6.662 -2.983 18.505 1.00 86.44 315 ASN A N 1
ATOM 2666 C CA . ASN A 1 315 ? -5.907 -3.389 17.305 1.00 86.44 315 ASN A CA 1
ATOM 2667 C C . ASN A 1 315 ? -5.651 -2.312 16.217 1.00 86.44 315 ASN A C 1
ATOM 2669 O O . ASN A 1 315 ? -5.254 -2.648 15.099 1.00 86.44 315 ASN A O 1
ATOM 2673 N N . GLN A 1 316 ? -5.845 -1.023 16.510 1.00 85.44 316 GLN A N 1
ATOM 2674 C CA . GLN A 1 316 ? -5.621 0.078 15.555 1.00 85.44 316 GLN A CA 1
ATOM 2675 C C . GLN A 1 316 ? -4.340 0.868 15.857 1.00 85.44 316 GLN A C 1
ATOM 2677 O O . GLN A 1 316 ? -3.599 1.223 14.940 1.00 85.44 316 GLN A O 1
ATOM 2682 N N . SER A 1 317 ? -4.016 1.069 17.136 1.00 91.25 317 SER A N 1
ATOM 2683 C CA . SER A 1 317 ? -2.873 1.887 17.559 1.00 91.25 317 SER A CA 1
ATOM 2684 C C . SER A 1 317 ? -1.610 1.062 17.784 1.00 91.25 317 SER A C 1
ATOM 2686 O O . SER A 1 317 ? -1.605 0.114 18.567 1.00 91.25 317 SER A O 1
ATOM 2688 N N . ALA A 1 318 ? -0.514 1.444 17.128 1.00 91.75 318 ALA A N 1
ATOM 2689 C CA . ALA A 1 318 ? 0.759 0.731 17.237 1.00 91.75 318 ALA A CA 1
ATOM 2690 C C . ALA A 1 318 ? 1.565 1.137 18.470 1.00 91.75 318 ALA A C 1
ATOM 2692 O O . ALA A 1 318 ? 2.241 0.300 19.070 1.00 91.75 318 ALA A O 1
ATOM 2693 N N . VAL A 1 319 ? 1.526 2.421 18.830 1.00 95.38 319 VAL A N 1
ATOM 2694 C CA . VAL A 1 319 ? 2.389 2.994 19.868 1.00 95.38 319 VAL A CA 1
ATOM 2695 C C . VAL A 1 319 ? 1.536 3.600 20.957 1.00 95.38 319 VAL A C 1
ATOM 2697 O O . VAL A 1 319 ? 0.663 4.422 20.690 1.00 95.38 319 VAL A O 1
ATOM 2700 N N . ILE A 1 320 ? 1.809 3.208 22.193 1.00 94.94 320 ILE A N 1
ATOM 2701 C CA . ILE A 1 320 ? 1.054 3.672 23.349 1.00 94.94 320 ILE A CA 1
ATOM 2702 C C . ILE A 1 320 ? 2.023 4.333 24.317 1.00 94.94 320 ILE A C 1
ATOM 2704 O O . ILE A 1 320 ? 2.967 3.696 24.783 1.00 94.94 320 ILE A O 1
ATOM 2708 N N . PHE A 1 321 ? 1.783 5.605 24.616 1.00 94.19 321 PHE A N 1
ATOM 2709 C CA . PHE A 1 321 ? 2.480 6.332 25.667 1.00 94.19 321 PHE A CA 1
ATOM 2710 C C . PHE A 1 321 ? 1.675 6.213 26.953 1.00 94.19 321 PHE A C 1
ATOM 2712 O O . PHE A 1 321 ? 0.543 6.685 27.015 1.00 94.19 321 PHE A O 1
ATOM 2719 N N . ILE A 1 322 ? 2.257 5.593 27.977 1.00 90.50 322 ILE A N 1
ATOM 2720 C CA . ILE A 1 322 ? 1.637 5.451 29.297 1.00 90.50 322 ILE A CA 1
ATOM 2721 C C . ILE A 1 322 ? 2.565 6.068 30.335 1.00 90.50 322 ILE A C 1
ATOM 2723 O O . ILE A 1 322 ? 3.698 5.622 30.512 1.00 90.50 322 ILE A O 1
ATOM 2727 N N . ASN A 1 323 ? 2.087 7.089 31.035 1.00 86.94 323 ASN A N 1
ATOM 2728 C CA . ASN A 1 323 ? 2.767 7.627 32.205 1.00 86.94 323 ASN A CA 1
ATOM 2729 C C . ASN A 1 323 ? 2.361 6.817 33.439 1.00 86.94 323 ASN A C 1
ATOM 2731 O O . ASN A 1 323 ? 1.180 6.761 33.770 1.00 86.94 323 ASN A O 1
ATOM 2735 N N . ASN A 1 324 ? 3.334 6.227 34.133 1.00 76.94 324 ASN A N 1
ATOM 2736 C CA . ASN A 1 324 ? 3.117 5.456 35.365 1.00 76.94 324 ASN A CA 1
ATOM 2737 C C . ASN A 1 324 ? 3.242 6.310 36.648 1.00 76.94 324 ASN A C 1
ATOM 2739 O O . ASN A 1 324 ? 3.428 5.779 37.742 1.00 76.94 324 ASN A O 1
ATOM 2743 N N . GLY A 1 325 ? 3.225 7.637 36.509 1.00 72.25 325 GLY A N 1
ATOM 2744 C CA . GLY A 1 325 ? 3.395 8.611 37.584 1.00 72.25 325 GLY A CA 1
ATOM 2745 C C . GLY A 1 325 ? 4.803 9.204 37.660 1.00 72.25 325 GLY A C 1
ATOM 2746 O O . GLY A 1 325 ? 4.924 10.378 38.025 1.00 72.25 325 GLY A O 1
ATOM 2747 N N . THR A 1 326 ? 5.839 8.451 37.271 1.00 71.62 326 THR A N 1
ATOM 2748 C CA . THR A 1 326 ? 7.244 8.897 37.321 1.00 71.62 326 THR A CA 1
ATOM 2749 C C . THR A 1 326 ? 7.856 9.130 35.946 1.00 71.62 326 THR A C 1
ATOM 2751 O O . THR A 1 326 ? 8.632 10.068 35.792 1.00 71.62 326 THR A O 1
ATOM 2754 N N . GLN A 1 327 ? 7.517 8.311 34.950 1.00 80.44 327 GLN A N 1
ATOM 2755 C CA . GLN A 1 327 ? 8.077 8.414 33.604 1.00 80.44 327 GLN A CA 1
ATOM 2756 C C . GLN A 1 327 ? 7.096 7.932 32.533 1.00 80.44 327 GLN A C 1
ATOM 2758 O O . GLN A 1 327 ? 6.178 7.151 32.793 1.00 80.44 327 GLN A O 1
ATOM 2763 N N . TRP A 1 328 ? 7.340 8.375 31.302 1.00 86.94 328 TRP A N 1
ATOM 2764 C CA . TRP A 1 328 ? 6.633 7.900 30.120 1.00 86.94 328 TRP A CA 1
ATOM 2765 C C . TRP A 1 328 ? 7.210 6.569 29.641 1.00 86.94 328 TRP A C 1
ATOM 2767 O O . TRP A 1 328 ? 8.396 6.470 29.332 1.00 86.94 328 TRP A O 1
ATOM 2777 N N . HIS A 1 329 ? 6.354 5.556 29.534 1.00 89.56 329 HIS A N 1
ATOM 2778 C CA . HIS A 1 329 ? 6.669 4.275 28.910 1.00 89.56 329 HIS A CA 1
ATOM 2779 C C . HIS A 1 329 ? 6.072 4.210 27.516 1.00 89.56 329 HIS A C 1
ATOM 2781 O O . HIS A 1 329 ? 4.924 4.602 27.307 1.00 89.56 329 HIS A O 1
ATOM 2787 N N . ILE A 1 330 ? 6.841 3.662 26.580 1.00 94.12 330 ILE A N 1
ATOM 2788 C CA . ILE A 1 330 ? 6.408 3.437 25.204 1.00 94.12 330 ILE A CA 1
ATOM 2789 C C . ILE A 1 330 ? 6.128 1.943 25.038 1.00 94.12 330 ILE A C 1
ATOM 2791 O O . ILE A 1 330 ? 7.029 1.107 25.154 1.00 94.12 330 ILE A O 1
ATOM 2795 N N . LYS A 1 331 ? 4.867 1.596 24.789 1.00 93.69 331 LYS A N 1
ATOM 2796 C CA . LYS A 1 331 ? 4.388 0.216 24.644 1.00 93.69 331 LYS A CA 1
ATOM 2797 C C . LYS A 1 331 ? 3.985 -0.087 23.204 1.00 93.69 331 LYS A C 1
ATOM 2799 O O . LYS A 1 331 ? 3.620 0.806 22.438 1.00 93.69 331 LYS A O 1
ATOM 2804 N N . ASN A 1 332 ? 4.039 -1.367 22.854 1.00 94.12 332 ASN A N 1
ATOM 2805 C CA . ASN A 1 332 ? 3.573 -1.897 21.580 1.00 94.12 332 ASN A CA 1
ATOM 2806 C C . ASN A 1 332 ? 2.089 -2.266 21.680 1.00 94.12 332 ASN A C 1
ATOM 2808 O O . ASN A 1 332 ? 1.756 -3.311 22.231 1.00 94.12 332 ASN A O 1
ATOM 2812 N N . GLY A 1 333 ? 1.207 -1.450 21.103 1.00 92.38 333 GLY A N 1
ATOM 2813 C CA . GLY A 1 333 ? -0.243 -1.682 21.124 1.00 92.38 333 GLY A CA 1
ATOM 2814 C C . GLY A 1 333 ? -0.687 -2.959 20.406 1.00 92.38 333 GLY A C 1
ATOM 2815 O O . GLY A 1 333 ? -1.782 -3.456 20.648 1.00 92.38 333 GLY A O 1
ATOM 2816 N N . PHE A 1 334 ? 0.173 -3.548 19.570 1.00 91.25 334 PHE A N 1
ATOM 2817 C CA . PHE A 1 334 ? -0.123 -4.797 18.875 1.00 91.25 334 PHE A CA 1
ATOM 2818 C C . PHE A 1 334 ? 0.412 -6.037 19.571 1.00 91.25 334 PHE A C 1
ATOM 2820 O O . PHE A 1 334 ? 0.205 -7.109 19.025 1.00 91.25 334 PHE A O 1
ATOM 2827 N N . LYS A 1 335 ? 1.109 -5.953 20.711 1.00 90.81 335 LYS A N 1
ATOM 2828 C CA . LYS A 1 335 ? 1.696 -7.142 21.343 1.00 90.81 335 LYS A CA 1
ATOM 2829 C C . LYS A 1 335 ? 1.434 -7.201 22.841 1.00 90.81 335 LYS A C 1
ATOM 2831 O O . LYS A 1 335 ? 1.905 -6.355 23.595 1.00 90.81 335 LYS A O 1
ATOM 2836 N N . ILE A 1 336 ? 0.760 -8.270 23.246 1.00 88.50 336 ILE A N 1
ATOM 2837 C CA . ILE A 1 336 ? 0.516 -8.631 24.642 1.00 88.50 336 ILE A CA 1
ATOM 2838 C C . ILE A 1 336 ? 1.657 -9.504 25.198 1.00 88.50 336 ILE A C 1
ATOM 2840 O O . ILE A 1 336 ? 2.339 -10.210 24.447 1.00 88.50 336 ILE A O 1
ATOM 2844 N N . LEU A 1 337 ? 1.881 -9.447 26.511 1.00 86.25 337 LEU A N 1
ATOM 2845 C CA . LEU A 1 337 ? 2.816 -10.310 27.235 1.00 86.25 337 LEU A CA 1
ATOM 2846 C C . LEU A 1 337 ? 2.339 -11.775 27.231 1.00 86.25 337 LEU A C 1
ATOM 2848 O O . LEU A 1 337 ? 1.144 -12.052 27.180 1.00 86.25 337 LEU A O 1
ATOM 2852 N N . GLU A 1 338 ? 3.267 -12.736 27.321 1.00 78.50 338 GLU A N 1
ATOM 2853 C CA . GLU A 1 338 ? 2.933 -14.176 27.262 1.00 78.50 338 GLU A CA 1
ATOM 2854 C C . GLU A 1 338 ? 2.007 -14.646 28.394 1.00 78.50 338 GLU A C 1
ATOM 2856 O O . GLU A 1 338 ? 1.278 -15.623 28.233 1.00 78.50 338 GLU A O 1
ATOM 2861 N N . ASN A 1 339 ? 2.037 -13.959 29.535 1.00 74.44 339 ASN A N 1
ATOM 2862 C CA . ASN A 1 339 ? 1.170 -14.226 30.678 1.00 74.44 339 ASN A CA 1
ATOM 2863 C C . ASN A 1 339 ? -0.224 -13.583 30.555 1.00 74.44 339 ASN A C 1
ATOM 2865 O O . ASN A 1 339 ? -1.046 -13.833 31.426 1.00 74.44 339 ASN A O 1
ATOM 2869 N N . GLY A 1 340 ? -0.475 -12.769 29.523 1.00 74.44 340 GLY A N 1
ATOM 2870 C CA . GLY A 1 340 ? -1.748 -12.080 29.298 1.00 74.44 340 GLY A CA 1
ATOM 2871 C C . GLY A 1 340 ? -1.933 -10.758 30.053 1.00 74.44 340 GLY A C 1
ATOM 2872 O O . GLY A 1 340 ? -2.915 -10.072 29.803 1.00 74.44 340 GLY A O 1
ATOM 2873 N N . SER A 1 341 ? -0.996 -10.346 30.915 1.00 77.62 341 SER A N 1
ATOM 2874 C CA . SER A 1 341 ? -1.216 -9.256 31.885 1.00 77.62 341 SER A CA 1
ATOM 2875 C C . SER A 1 341 ? -0.792 -7.859 31.393 1.00 77.62 341 SER A C 1
ATOM 2877 O O . SER A 1 341 ? -0.209 -7.093 32.155 1.00 77.62 341 SER A O 1
ATOM 2879 N N . GLY A 1 342 ? -0.996 -7.538 30.112 1.00 86.00 342 GLY A N 1
ATOM 2880 C CA . GLY A 1 342 ? -0.681 -6.214 29.549 1.00 86.00 342 GLY A CA 1
ATOM 2881 C C . GLY A 1 342 ? 0.223 -6.221 28.310 1.00 86.00 342 GLY A C 1
ATOM 2882 O O . GLY A 1 342 ? 0.563 -7.267 27.755 1.00 86.00 342 GLY A O 1
ATOM 2883 N N . LEU A 1 343 ? 0.597 -5.030 27.843 1.00 90.75 343 LEU A N 1
ATOM 2884 C CA . LEU A 1 343 ? 1.346 -4.775 26.614 1.00 90.75 343 LEU A CA 1
ATOM 2885 C C . LEU A 1 343 ? 2.865 -4.857 26.817 1.00 90.75 343 LEU A C 1
ATOM 2887 O O . LEU A 1 343 ? 3.439 -4.377 27.805 1.00 90.75 343 LEU A O 1
ATOM 2891 N N . GLU A 1 344 ? 3.553 -5.385 25.806 1.00 92.12 344 GLU A N 1
ATOM 2892 C CA . GLU A 1 344 ? 5.014 -5.421 25.770 1.00 92.12 344 GLU A CA 1
ATOM 2893 C C . GLU A 1 344 ? 5.603 -4.015 25.547 1.00 92.12 344 GLU A C 1
ATOM 2895 O O . GLU A 1 344 ? 5.128 -3.236 24.715 1.00 92.12 344 GLU A O 1
ATOM 2900 N N . SER A 1 345 ? 6.680 -3.685 26.265 1.00 91.56 345 SER A N 1
ATOM 2901 C CA . SER A 1 345 ? 7.428 -2.444 26.037 1.00 91.56 345 SER A CA 1
ATOM 2902 C C . SER A 1 345 ? 8.130 -2.451 24.679 1.00 91.56 345 SER A C 1
ATOM 2904 O O . SER A 1 345 ? 8.732 -3.448 24.266 1.00 91.56 345 SER A O 1
ATOM 2906 N N . LEU A 1 346 ? 8.108 -1.312 23.988 1.00 91.38 346 LEU A N 1
ATOM 2907 C CA . LEU A 1 346 ? 8.762 -1.171 22.696 1.00 91.38 346 LEU A CA 1
ATOM 2908 C C . LEU A 1 346 ? 10.286 -1.073 22.890 1.00 91.38 346 LEU A C 1
ATOM 2910 O O . LEU A 1 346 ? 10.843 -0.035 23.222 1.00 91.38 346 LEU A O 1
ATOM 2914 N N . SER A 1 347 ? 10.983 -2.194 22.725 1.00 85.12 347 SER A N 1
ATOM 2915 C CA . SER A 1 347 ? 12.418 -2.282 23.023 1.00 85.12 347 SER A CA 1
ATOM 2916 C C . SER A 1 347 ? 13.266 -1.349 22.142 1.00 85.12 347 SER A C 1
ATOM 2918 O O . SER A 1 347 ? 13.153 -1.370 20.916 1.00 85.12 347 SER A O 1
ATOM 2920 N N . GLY A 1 348 ? 14.163 -0.572 22.764 1.00 81.19 348 GLY A N 1
ATOM 2921 C CA . GLY A 1 348 ? 15.079 0.346 22.071 1.00 81.19 348 GLY A CA 1
ATOM 2922 C C . GLY A 1 348 ? 14.437 1.644 21.563 1.00 81.19 348 GLY A C 1
ATOM 2923 O O . GLY A 1 348 ? 15.012 2.297 20.685 1.00 81.19 348 GLY A O 1
ATOM 2924 N N . SER A 1 349 ? 13.250 1.992 22.068 1.00 84.88 349 SER A N 1
ATOM 2925 C CA . SER A 1 349 ? 12.582 3.257 21.769 1.00 84.88 349 SER A CA 1
ATOM 2926 C C . SER A 1 349 ? 12.938 4.369 22.746 1.00 84.88 349 SER A C 1
ATOM 2928 O O . SER A 1 349 ? 12.930 4.146 23.954 1.00 84.88 349 SER A O 1
ATOM 2930 N N . ASN A 1 350 ? 13.121 5.573 22.213 1.00 85.88 350 ASN A N 1
ATOM 2931 C CA . ASN A 1 350 ? 13.241 6.826 22.952 1.00 85.88 350 ASN A CA 1
ATOM 2932 C C . ASN A 1 350 ? 12.139 7.799 22.498 1.00 85.88 350 ASN A C 1
ATOM 2934 O O . ASN A 1 350 ? 11.590 7.638 21.409 1.00 85.88 350 ASN A O 1
ATOM 2938 N N . LEU A 1 351 ? 11.861 8.849 23.283 1.00 83.62 351 LEU A N 1
ATOM 2939 C CA . LEU A 1 351 ? 10.871 9.880 22.919 1.00 83.62 351 LEU A CA 1
ATOM 2940 C C . LEU A 1 351 ? 11.143 10.471 21.524 1.00 83.62 351 LEU A C 1
ATOM 2942 O O . LEU A 1 351 ? 10.239 10.553 20.703 1.00 83.62 351 LEU A O 1
ATOM 2946 N N . ASN A 1 352 ? 12.413 10.764 21.226 1.00 78.62 352 ASN A N 1
ATOM 2947 C CA . ASN A 1 352 ? 12.855 11.366 19.962 1.00 78.62 352 ASN A CA 1
ATOM 2948 C C . ASN A 1 352 ? 12.526 10.518 18.725 1.00 78.62 352 ASN A C 1
ATOM 2950 O O . ASN A 1 352 ? 12.485 11.045 17.617 1.00 78.62 352 ASN A O 1
ATOM 2954 N N . ASP A 1 353 ? 12.311 9.209 18.890 1.00 84.50 353 ASP A N 1
ATOM 2955 C CA . ASP A 1 353 ? 11.909 8.355 17.774 1.00 84.50 353 ASP A CA 1
ATOM 2956 C C . ASP A 1 353 ? 10.477 8.649 17.308 1.00 84.50 353 ASP A C 1
ATOM 2958 O O . ASP A 1 353 ? 10.091 8.170 16.248 1.00 84.50 353 ASP A O 1
ATOM 2962 N N . PHE A 1 354 ? 9.695 9.408 18.079 1.00 89.56 354 PHE A N 1
ATOM 2963 C CA . PHE A 1 354 ? 8.299 9.758 17.808 1.00 89.56 354 PHE A CA 1
ATOM 2964 C C . PHE A 1 354 ? 8.073 11.273 17.750 1.00 89.56 354 PHE A C 1
ATOM 2966 O O . PHE A 1 354 ? 6.948 11.735 17.922 1.00 89.56 354 PHE A O 1
ATOM 2973 N N . ASP A 1 355 ? 9.124 12.053 17.484 1.00 83.56 355 ASP A N 1
ATOM 2974 C CA . ASP A 1 355 ? 8.955 13.455 17.103 1.00 83.56 355 ASP A CA 1
ATOM 2975 C C . ASP A 1 355 ? 8.124 13.520 15.796 1.00 83.56 355 ASP A C 1
ATOM 2977 O O . ASP A 1 355 ? 8.254 12.647 14.927 1.00 83.56 355 ASP A O 1
ATOM 2981 N N . TYR A 1 356 ? 7.299 14.559 15.616 1.00 79.00 356 TYR A N 1
ATOM 2982 C CA . TYR A 1 356 ? 6.365 14.717 14.484 1.00 79.00 356 TYR A CA 1
ATOM 2983 C C . TYR A 1 356 ? 6.971 14.354 13.121 1.00 79.00 356 TYR A C 1
ATOM 2985 O O . TYR A 1 356 ? 6.376 13.636 12.315 1.00 79.00 356 TYR A O 1
ATOM 2993 N N . PHE A 1 357 ? 8.198 14.814 12.869 1.00 72.69 357 PHE A N 1
ATOM 2994 C CA . PHE A 1 357 ? 8.874 14.559 11.605 1.00 72.69 357 PHE A CA 1
ATOM 2995 C C . PHE A 1 357 ? 9.231 13.079 11.397 1.00 72.69 357 PHE A C 1
ATOM 2997 O O . PHE A 1 357 ? 9.114 12.565 10.284 1.00 72.69 357 PHE A O 1
ATOM 3004 N N . GLU A 1 358 ? 9.677 12.377 12.437 1.00 76.44 358 GLU A N 1
ATOM 3005 C CA . GLU A 1 358 ? 10.044 10.960 12.338 1.00 76.44 358 GLU A CA 1
ATOM 3006 C C . GLU A 1 358 ? 8.793 10.099 12.078 1.00 76.44 358 GLU A C 1
ATOM 3008 O O . GLU A 1 358 ? 8.848 9.181 11.251 1.00 76.44 358 GLU A O 1
ATOM 3013 N N . ILE A 1 359 ? 7.651 10.484 12.671 1.00 79.75 359 ILE A N 1
ATOM 3014 C CA . ILE A 1 359 ? 6.338 9.865 12.443 1.00 79.75 359 ILE A CA 1
ATOM 3015 C C . ILE A 1 359 ? 5.886 10.047 10.990 1.00 79.75 359 ILE A C 1
ATOM 3017 O O . ILE A 1 359 ? 5.586 9.066 10.304 1.00 79.75 359 ILE A O 1
ATOM 3021 N N . ILE A 1 360 ? 5.838 11.292 10.511 1.00 73.25 360 ILE A N 1
ATOM 3022 C CA . ILE A 1 360 ? 5.282 11.620 9.192 1.00 73.25 360 ILE A CA 1
ATOM 3023 C C . ILE A 1 360 ? 6.219 11.184 8.052 1.00 73.25 360 ILE A C 1
ATOM 3025 O O . ILE A 1 360 ? 5.757 10.731 7.006 1.00 73.25 360 ILE A O 1
ATOM 3029 N N . SER A 1 361 ? 7.542 11.239 8.247 1.00 66.38 361 SER A N 1
ATOM 3030 C CA . SER A 1 361 ? 8.509 10.736 7.255 1.00 66.38 361 SER A CA 1
ATOM 3031 C C . SER A 1 361 ? 8.566 9.206 7.169 1.00 66.38 361 SER A C 1
ATOM 3033 O O . SER A 1 361 ? 9.117 8.668 6.207 1.00 66.38 361 SER A O 1
ATOM 3035 N N . GLY A 1 362 ? 8.003 8.509 8.159 1.00 71.62 362 GLY A N 1
ATOM 3036 C CA . GLY A 1 362 ? 7.932 7.054 8.236 1.00 71.62 362 GLY A CA 1
ATOM 3037 C C . GLY A 1 362 ? 9.130 6.369 8.897 1.00 71.62 362 GLY A C 1
ATOM 3038 O O . GLY A 1 362 ? 9.121 5.149 9.064 1.00 71.62 362 GLY A O 1
ATOM 3039 N N . LYS A 1 363 ? 10.143 7.126 9.327 1.00 75.62 363 LYS A N 1
ATOM 3040 C CA . LYS A 1 363 ? 11.363 6.580 9.940 1.00 75.62 363 LYS A CA 1
ATOM 3041 C C . LYS A 1 363 ? 11.105 5.856 11.258 1.00 75.62 363 LYS A C 1
ATOM 3043 O O . LYS A 1 363 ? 11.714 4.810 11.491 1.00 75.62 363 LYS A O 1
ATOM 3048 N N . SER A 1 364 ? 10.188 6.362 12.088 1.00 83.38 364 SER A N 1
ATOM 3049 C CA . SER A 1 364 ? 9.756 5.676 13.316 1.00 83.38 364 SER A CA 1
ATOM 3050 C C . SER A 1 364 ? 9.265 4.267 12.987 1.00 83.38 364 SER A C 1
ATOM 3052 O O . SER A 1 364 ? 9.672 3.275 13.593 1.00 83.38 364 SER A O 1
ATOM 3054 N N . TRP A 1 365 ? 8.432 4.168 11.951 1.00 84.44 365 TRP A N 1
ATOM 3055 C CA . TRP A 1 365 ? 7.799 2.924 11.528 1.00 84.44 365 TRP A CA 1
ATOM 3056 C C . TRP A 1 365 ? 8.797 1.949 10.913 1.00 84.44 365 TRP A C 1
ATOM 3058 O O . TRP A 1 365 ? 8.693 0.751 11.156 1.00 84.44 365 TRP A O 1
ATOM 3068 N N . GLU A 1 366 ? 9.808 2.436 10.193 1.00 79.56 366 GLU A N 1
ATOM 3069 C CA . GLU A 1 366 ? 10.907 1.603 9.695 1.00 79.56 366 GLU A CA 1
ATOM 3070 C C . GLU A 1 366 ? 11.777 1.049 10.825 1.00 79.56 366 GLU A C 1
ATOM 3072 O O . GLU A 1 366 ? 12.117 -0.138 10.820 1.00 79.56 366 GLU A O 1
ATOM 3077 N N . LYS A 1 367 ? 12.115 1.882 11.820 1.00 83.81 367 LYS A N 1
ATOM 3078 C CA . LYS A 1 367 ? 12.926 1.470 12.977 1.00 83.81 367 LYS A CA 1
ATOM 3079 C C . LYS A 1 367 ? 12.263 0.317 13.732 1.00 83.81 367 LYS A C 1
ATOM 3081 O O . LYS A 1 367 ? 12.930 -0.662 14.071 1.00 83.81 367 LYS A O 1
ATOM 3086 N N . PHE A 1 368 ? 10.952 0.409 13.950 1.00 87.44 368 PHE A N 1
ATOM 3087 C CA . PHE A 1 368 ? 10.188 -0.549 14.754 1.00 87.44 368 PHE A CA 1
ATOM 3088 C C . PHE A 1 368 ? 9.347 -1.536 13.934 1.00 87.44 368 PHE A C 1
ATOM 3090 O O . PHE A 1 368 ? 8.576 -2.306 14.502 1.00 87.44 368 PHE A O 1
ATOM 3097 N N . GLN A 1 369 ? 9.527 -1.591 12.612 1.00 83.12 369 GLN A N 1
ATOM 3098 C CA . GLN A 1 369 ? 8.744 -2.426 11.691 1.00 83.12 369 GLN A CA 1
ATOM 3099 C C . GLN A 1 369 ? 8.633 -3.890 12.144 1.00 83.12 369 GLN A C 1
ATOM 3101 O O . GLN A 1 369 ? 7.580 -4.515 12.041 1.00 83.12 369 GLN A O 1
ATOM 3106 N N . LYS A 1 370 ? 9.725 -4.460 12.672 1.00 83.56 370 LYS A N 1
ATOM 3107 C CA . LYS A 1 370 ? 9.749 -5.851 13.155 1.00 83.56 370 LYS A CA 1
ATOM 3108 C C . LYS A 1 370 ? 8.898 -6.069 14.409 1.00 83.56 370 LYS A C 1
ATOM 3110 O O . LYS A 1 370 ? 8.454 -7.195 14.621 1.00 83.56 370 LYS A O 1
ATOM 3115 N N . SER A 1 371 ? 8.694 -5.033 15.216 1.00 86.25 371 SER A N 1
ATOM 3116 C CA . SER A 1 371 ? 7.889 -5.071 16.439 1.00 86.25 371 SER A CA 1
ATOM 3117 C C . SER A 1 371 ? 6.391 -5.006 16.130 1.00 86.25 371 SER A C 1
ATOM 3119 O O . SER A 1 371 ? 5.597 -5.650 16.812 1.00 86.25 371 SER A O 1
ATOM 3121 N N . PHE A 1 372 ? 5.996 -4.315 15.057 1.00 86.75 372 PHE A N 1
ATOM 3122 C CA . PHE A 1 372 ? 4.595 -4.159 14.625 1.00 86.75 372 PHE A CA 1
ATOM 3123 C C . PHE A 1 372 ? 4.124 -5.248 13.656 1.00 86.75 372 PHE A C 1
ATOM 3125 O O . PHE A 1 372 ? 3.281 -5.035 12.785 1.00 86.75 372 PHE A O 1
ATOM 3132 N N . ARG A 1 373 ? 4.701 -6.438 13.801 1.00 80.44 373 ARG A N 1
ATOM 3133 C CA . ARG A 1 373 ? 4.369 -7.619 13.014 1.00 80.44 373 ARG A CA 1
ATOM 3134 C C . ARG A 1 373 ? 2.906 -8.018 13.192 1.00 80.44 373 ARG A C 1
ATOM 3136 O O . ARG A 1 373 ? 2.383 -8.016 14.304 1.00 80.44 373 ARG A O 1
ATOM 3143 N N . HIS A 1 374 ? 2.270 -8.402 12.088 1.00 75.00 374 HIS A N 1
ATOM 3144 C CA . HIS A 1 374 ? 0.868 -8.820 12.066 1.00 75.00 374 HIS A CA 1
ATOM 3145 C C . HIS A 1 374 ? 0.601 -10.005 13.001 1.00 75.00 374 HIS A C 1
ATOM 3147 O O . HIS A 1 374 ? -0.478 -10.125 13.562 1.00 75.00 374 HIS A O 1
ATOM 3153 N N . GLU A 1 375 ? 1.596 -10.866 13.202 1.00 78.56 375 GLU A N 1
ATOM 3154 C CA . GLU A 1 375 ? 1.496 -12.046 14.053 1.00 78.56 375 GLU A CA 1
ATOM 3155 C C . GLU A 1 375 ? 1.257 -11.723 15.534 1.00 78.56 375 GLU A C 1
ATOM 3157 O O . GLU A 1 375 ? 0.856 -12.607 16.289 1.00 78.56 375 GLU A O 1
ATOM 3162 N N . ASN A 1 376 ? 1.502 -10.477 15.945 1.00 83.19 376 ASN A N 1
ATOM 3163 C CA . ASN A 1 376 ? 1.291 -10.035 17.318 1.00 83.19 376 ASN A CA 1
ATOM 3164 C C . ASN A 1 376 ? -0.168 -9.607 17.579 1.00 83.19 376 ASN A C 1
ATOM 3166 O O . ASN A 1 376 ? -0.634 -9.656 18.719 1.00 83.19 376 ASN A O 1
ATOM 3170 N N . ARG A 1 377 ? -0.895 -9.211 16.528 1.00 84.19 377 ARG A N 1
ATOM 3171 C CA . ARG A 1 377 ? -2.219 -8.585 16.616 1.00 84.19 377 ARG A CA 1
ATOM 3172 C C . ARG A 1 377 ? -3.306 -9.555 17.109 1.00 84.19 377 ARG A C 1
ATOM 3174 O O . ARG A 1 377 ? -3.245 -10.762 16.854 1.00 84.19 377 ARG A O 1
ATOM 3181 N N . VAL A 1 378 ? -4.320 -9.017 17.795 1.00 82.94 378 VAL A N 1
ATOM 3182 C CA . VAL A 1 378 ? -5.422 -9.798 18.402 1.00 82.94 378 VAL A CA 1
ATOM 3183 C C . VAL A 1 378 ? -6.218 -10.604 17.382 1.00 82.94 378 VAL A C 1
ATOM 3185 O O . VAL A 1 378 ? -6.555 -11.758 17.639 1.00 82.94 378 VAL A O 1
ATOM 3188 N N . ASP A 1 379 ? -6.465 -10.038 16.204 1.00 75.19 379 ASP A N 1
ATOM 3189 C CA . ASP A 1 379 ? -7.182 -10.699 15.120 1.00 75.19 379 ASP A CA 1
ATOM 3190 C C . ASP A 1 379 ? -6.420 -11.932 14.637 1.00 75.19 379 ASP A C 1
ATOM 3192 O O . ASP A 1 379 ? -6.997 -13.013 14.551 1.00 75.19 379 ASP A O 1
ATOM 3196 N N . TYR A 1 380 ? -5.108 -11.826 14.418 1.00 77.00 380 TYR A N 1
ATOM 3197 C CA . TYR A 1 380 ? -4.272 -12.976 14.074 1.00 77.00 380 TYR A CA 1
ATOM 3198 C C . TYR A 1 380 ? -4.304 -14.062 15.158 1.00 77.00 380 TYR A C 1
ATOM 3200 O O . TYR A 1 380 ? -4.406 -15.252 14.834 1.00 77.00 380 TYR A O 1
ATOM 3208 N N . TYR A 1 381 ? -4.233 -13.668 16.433 1.00 77.88 381 TYR A N 1
ATOM 3209 C CA . TYR A 1 381 ? -4.261 -14.593 17.566 1.00 77.88 381 TYR A CA 1
ATOM 3210 C C . TYR A 1 381 ? -5.609 -15.327 17.669 1.00 77.88 381 TYR A C 1
ATOM 3212 O O . TYR A 1 381 ? -5.640 -16.560 17.693 1.00 77.88 381 TYR A O 1
ATOM 3220 N N . LEU A 1 382 ? -6.724 -14.589 17.634 1.00 77.31 382 LEU A N 1
ATOM 3221 C CA . LEU A 1 382 ? -8.089 -15.124 17.638 1.00 77.31 382 LEU A CA 1
ATOM 3222 C C . LEU A 1 382 ? -8.337 -16.053 16.442 1.00 77.31 382 LEU A C 1
ATOM 3224 O O . LEU A 1 382 ? -8.774 -17.191 16.613 1.00 77.31 382 LEU A O 1
ATOM 3228 N N . LEU A 1 383 ? -7.980 -15.606 15.234 1.00 74.69 383 LEU A N 1
ATOM 3229 C CA . LEU A 1 383 ? -8.114 -16.377 13.998 1.00 74.69 383 LEU A CA 1
ATOM 3230 C C . LEU A 1 383 ? -7.393 -17.723 14.071 1.00 74.69 383 LEU A C 1
ATOM 3232 O O . LEU A 1 383 ? -7.937 -18.750 13.663 1.00 74.69 383 LEU A O 1
ATOM 3236 N N . ASN A 1 384 ? -6.156 -17.729 14.569 1.00 75.25 384 ASN A N 1
ATOM 3237 C CA . ASN A 1 384 ? -5.371 -18.953 14.666 1.00 75.25 384 ASN A CA 1
ATOM 3238 C C . ASN A 1 384 ? -5.926 -19.914 15.718 1.00 75.25 384 ASN A C 1
ATOM 3240 O O . ASN A 1 384 ? -5.938 -21.117 15.464 1.00 75.25 384 ASN A O 1
ATOM 3244 N N . ASN A 1 385 ? -6.412 -19.408 16.853 1.00 77.06 385 ASN A N 1
ATOM 3245 C CA . ASN A 1 385 ? -7.014 -20.244 17.892 1.00 77.06 385 ASN A CA 1
ATOM 3246 C C . ASN A 1 385 ? -8.303 -20.909 17.398 1.00 77.06 385 ASN A C 1
ATOM 3248 O O . ASN A 1 385 ? -8.462 -22.122 17.547 1.00 77.06 385 ASN A O 1
ATOM 3252 N N . ILE A 1 386 ? -9.178 -20.161 16.718 1.00 77.69 386 ILE A N 1
ATOM 3253 C CA . ILE A 1 386 ? -10.401 -20.733 16.139 1.00 77.69 386 ILE A CA 1
ATOM 3254 C C . ILE A 1 386 ? -10.053 -21.715 15.002 1.00 77.69 386 ILE A C 1
ATOM 3256 O O . ILE A 1 386 ? -10.647 -22.791 14.922 1.00 77.69 386 ILE A O 1
ATOM 3260 N N . SER A 1 387 ? -9.048 -21.412 14.164 1.00 74.88 387 SER A N 1
ATOM 3261 C CA . SER A 1 387 ? -8.563 -22.339 13.124 1.00 74.88 387 SER A CA 1
ATOM 3262 C C . SER A 1 387 ? -8.068 -23.654 13.725 1.00 74.88 387 SER A C 1
ATOM 3264 O O . SER A 1 387 ? -8.414 -24.724 13.230 1.00 74.88 387 SER A O 1
ATOM 3266 N N . ALA A 1 388 ? -7.274 -23.581 14.795 1.00 77.06 388 ALA A N 1
ATOM 3267 C CA . ALA A 1 388 ? -6.755 -24.754 15.483 1.00 77.06 388 ALA A CA 1
ATOM 3268 C C . ALA A 1 388 ? -7.887 -25.582 16.108 1.00 77.06 388 ALA A C 1
ATOM 3270 O O . ALA A 1 388 ? -7.907 -26.801 15.951 1.00 77.06 388 ALA A O 1
ATOM 3271 N N . PHE A 1 389 ? -8.864 -24.933 16.748 1.00 80.81 389 PHE A N 1
ATOM 3272 C CA . PHE A 1 389 ? -10.032 -25.614 17.308 1.00 80.81 389 PHE A CA 1
ATOM 3273 C C . PHE A 1 389 ? -10.874 -26.313 16.230 1.00 80.81 389 PHE A C 1
ATOM 3275 O O . PHE A 1 389 ? -11.238 -27.480 16.375 1.00 80.81 389 PHE A O 1
ATOM 3282 N N . ARG A 1 390 ? -11.126 -25.648 15.099 1.00 80.31 390 ARG A N 1
ATOM 3283 C CA . ARG A 1 390 ? -11.825 -26.258 13.961 1.00 80.31 390 ARG A CA 1
ATOM 3284 C C . ARG A 1 390 ? -11.082 -27.480 13.420 1.00 80.31 390 ARG A C 1
ATOM 3286 O O . ARG A 1 390 ? -11.713 -28.497 13.138 1.00 80.31 390 ARG A O 1
ATOM 3293 N N . ASP A 1 391 ? -9.760 -27.399 13.284 1.00 79.88 391 ASP A N 1
ATOM 3294 C CA . ASP A 1 391 ? -8.934 -28.530 12.850 1.00 79.88 391 ASP A CA 1
ATOM 3295 C C . ASP A 1 391 ? -9.035 -29.707 13.831 1.00 79.88 391 ASP A C 1
ATOM 3297 O O . ASP A 1 391 ? -9.114 -30.862 13.405 1.00 79.88 391 ASP A O 1
ATOM 3301 N N . VAL A 1 392 ? -9.117 -29.433 15.137 1.00 83.50 392 VAL A N 1
ATOM 3302 C CA . VAL A 1 392 ? -9.392 -30.454 16.156 1.00 83.50 392 VAL A CA 1
ATOM 3303 C C . VAL A 1 392 ? -10.769 -31.093 15.923 1.00 83.50 392 VAL A C 1
ATOM 3305 O O . VAL A 1 392 ? -10.846 -32.314 15.769 1.00 83.50 392 VAL A O 1
ATOM 3308 N N . LEU A 1 393 ? -11.846 -30.309 15.790 1.00 85.31 393 LEU A N 1
ATOM 3309 C CA . LEU A 1 393 ? -13.194 -30.837 15.509 1.00 85.31 393 LEU A CA 1
ATOM 3310 C C . LEU A 1 393 ? -13.241 -31.698 14.235 1.00 85.31 393 LEU A C 1
ATOM 3312 O O . LEU A 1 393 ? -13.858 -32.763 14.205 1.00 85.31 393 LEU A O 1
ATOM 3316 N N . LYS A 1 394 ? -12.549 -31.279 13.179 1.00 83.69 394 LYS A N 1
ATOM 3317 C CA . LYS A 1 394 ? -12.584 -31.969 11.887 1.00 83.69 394 LYS A CA 1
ATOM 3318 C C . LYS A 1 394 ? -11.687 -33.194 11.810 1.00 83.69 394 LYS A C 1
ATOM 3320 O O . LYS A 1 394 ? -12.099 -34.218 11.279 1.00 83.69 394 LYS A O 1
ATOM 3325 N N . TYR A 1 395 ? -10.442 -33.103 12.263 1.00 83.31 395 TYR A N 1
ATOM 3326 C CA . TYR A 1 395 ? -9.456 -34.157 12.011 1.00 83.31 395 TYR A CA 1
ATOM 3327 C C . TYR A 1 395 ? -9.332 -35.131 13.178 1.00 83.31 395 TYR A C 1
ATOM 3329 O O . TYR A 1 395 ? -9.221 -36.335 12.942 1.00 83.31 395 TYR A O 1
ATOM 3337 N N . LYS A 1 396 ? -9.397 -34.638 14.423 1.00 84.56 396 LYS A N 1
ATOM 3338 C CA . LYS A 1 396 ? -9.411 -35.495 15.619 1.00 84.56 396 LYS A CA 1
ATOM 3339 C C . LYS A 1 396 ? -10.792 -36.122 15.793 1.00 84.56 396 LYS A C 1
ATOM 3341 O O . LYS A 1 396 ? -10.889 -37.341 15.915 1.00 84.56 396 LYS A O 1
ATOM 3346 N N . TYR A 1 397 ? -11.844 -35.304 15.740 1.00 86.25 397 TYR A N 1
ATOM 3347 C CA . TYR A 1 397 ? -13.213 -35.748 16.020 1.00 86.25 397 TYR A CA 1
ATOM 3348 C C . TYR A 1 397 ? -14.039 -36.147 14.790 1.00 86.25 397 TYR A C 1
ATOM 3350 O O . TYR A 1 397 ? -15.094 -36.752 14.949 1.00 86.25 397 TYR A O 1
ATOM 3358 N N . LYS A 1 398 ? -13.554 -35.894 13.564 1.00 87.75 398 LYS A N 1
ATOM 3359 C CA . LYS A 1 398 ? -14.252 -36.234 12.303 1.00 87.75 398 LYS A CA 1
ATOM 3360 C C . LYS A 1 398 ? -15.643 -35.609 12.166 1.00 87.75 398 LYS A C 1
ATOM 3362 O O . LYS A 1 398 ? -16.477 -36.137 11.433 1.00 87.75 398 LYS A O 1
ATOM 3367 N N . LEU A 1 399 ? -15.872 -34.477 12.829 1.00 88.19 399 LEU A N 1
ATOM 3368 C CA . LEU A 1 399 ? -17.113 -33.727 12.723 1.00 88.19 399 LEU A CA 1
ATOM 3369 C C . LEU A 1 399 ? -17.218 -33.077 11.335 1.00 88.19 399 LEU A C 1
ATOM 3371 O O . LEU A 1 399 ? -16.223 -32.577 10.796 1.00 88.19 399 LEU A O 1
ATOM 3375 N N . ASP A 1 400 ? -18.418 -33.081 10.752 1.00 85.56 400 ASP A N 1
ATOM 3376 C CA . ASP A 1 400 ? -18.666 -32.418 9.469 1.00 85.56 400 ASP A CA 1
ATOM 3377 C C . ASP A 1 400 ? -18.396 -30.907 9.575 1.00 85.56 400 ASP A C 1
ATOM 3379 O O . ASP A 1 400 ? -18.678 -30.283 10.603 1.00 85.56 400 ASP A O 1
ATOM 3383 N N . SER A 1 401 ? -17.849 -30.301 8.516 1.00 79.00 401 SER A N 1
ATOM 3384 C CA . SER A 1 401 ? -17.473 -28.884 8.534 1.00 79.00 401 SER A CA 1
ATOM 3385 C C . SER A 1 401 ? -18.672 -27.965 8.771 1.00 79.00 401 SER A C 1
ATOM 3387 O O . SER A 1 401 ? -18.522 -26.953 9.455 1.00 79.00 401 SER A O 1
ATOM 3389 N N . LYS A 1 402 ? -19.866 -28.336 8.289 1.00 78.81 402 LYS A N 1
ATOM 3390 C CA . LYS A 1 402 ? -21.107 -27.577 8.504 1.00 78.81 402 LYS A CA 1
ATOM 3391 C C . LYS A 1 402 ? -21.488 -27.534 9.985 1.00 78.81 402 LYS A C 1
ATOM 3393 O O . LYS A 1 402 ? -21.835 -26.471 10.503 1.00 78.81 402 LYS A O 1
ATOM 3398 N N . ILE A 1 403 ? -21.353 -28.665 10.680 1.00 86.06 403 ILE A N 1
ATOM 3399 C CA . ILE A 1 403 ? -21.659 -28.788 12.111 1.00 86.06 403 ILE A CA 1
ATOM 3400 C C . ILE A 1 403 ? -20.593 -28.070 12.947 1.00 86.06 403 ILE A C 1
ATOM 3402 O O . ILE A 1 403 ? -20.927 -27.265 13.814 1.00 86.06 403 ILE A O 1
ATOM 3406 N N . ALA A 1 404 ? -19.310 -28.294 12.647 1.00 84.31 404 ALA A N 1
ATOM 3407 C CA . ALA A 1 404 ? -18.202 -27.657 13.358 1.00 84.31 404 ALA A CA 1
ATOM 3408 C C . ALA A 1 404 ? -18.271 -26.121 13.288 1.00 84.31 404 ALA A C 1
ATOM 3410 O O . ALA A 1 404 ? -18.162 -25.449 14.313 1.00 84.31 404 ALA A O 1
ATOM 3411 N N . ASN A 1 405 ? -18.502 -25.564 12.094 1.00 79.81 405 ASN A N 1
ATOM 3412 C CA . ASN A 1 405 ? -18.595 -24.116 11.900 1.00 79.81 405 ASN A CA 1
ATOM 3413 C C . ASN A 1 405 ? -19.801 -23.517 12.637 1.00 79.81 405 ASN A C 1
ATOM 3415 O O . ASN A 1 405 ? -19.681 -22.462 13.254 1.00 79.81 405 ASN A O 1
ATOM 3419 N N . SER A 1 406 ? -20.947 -24.199 12.612 1.00 82.19 406 SER A N 1
ATOM 3420 C CA . SER A 1 406 ? -22.159 -23.717 13.279 1.00 82.19 406 SER A CA 1
ATOM 3421 C C . SER A 1 406 ? -22.050 -23.767 14.807 1.00 82.19 406 SER A C 1
ATOM 3423 O O . SER A 1 406 ? -22.517 -22.849 15.482 1.00 82.19 406 SER A O 1
ATOM 3425 N N . LEU A 1 407 ? -21.379 -24.789 15.358 1.00 86.31 407 LEU A N 1
ATOM 3426 C CA . LEU A 1 407 ? -21.096 -24.892 16.794 1.00 86.31 407 LEU A CA 1
ATOM 3427 C C . LEU A 1 407 ? -20.213 -23.730 17.271 1.00 86.31 407 LEU A C 1
ATOM 3429 O O . LEU A 1 407 ? -20.540 -23.075 18.261 1.00 86.31 407 LEU A O 1
ATOM 3433 N N . ILE A 1 408 ? -19.136 -23.436 16.533 1.00 82.50 408 ILE A N 1
ATOM 3434 C CA . ILE A 1 408 ? -18.267 -22.276 16.786 1.00 82.50 408 ILE A CA 1
ATOM 3435 C C . ILE A 1 408 ? -19.081 -20.977 16.702 1.00 82.50 408 ILE A C 1
ATOM 3437 O O . ILE A 1 408 ? -18.992 -20.135 17.594 1.00 82.50 408 ILE A O 1
ATOM 3441 N N . GLY A 1 409 ? -19.919 -20.833 15.672 1.00 79.81 409 GLY A N 1
ATOM 3442 C CA . GLY A 1 409 ? -20.754 -19.651 15.460 1.00 79.81 409 GLY A CA 1
ATOM 3443 C C . GLY A 1 409 ? -21.730 -19.378 16.593 1.00 79.81 409 GLY A C 1
ATOM 3444 O O . GLY A 1 409 ? -21.802 -18.246 17.068 1.00 79.81 409 GLY A O 1
ATOM 3445 N N . ARG A 1 410 ? -22.422 -20.406 17.096 1.00 85.62 410 ARG A N 1
ATOM 3446 C CA . ARG A 1 410 ? -23.308 -20.263 18.262 1.00 85.62 410 ARG A CA 1
ATOM 3447 C C . ARG A 1 410 ? -22.549 -19.895 19.530 1.00 85.62 410 ARG A C 1
ATOM 3449 O O . ARG A 1 410 ? -23.026 -19.060 20.291 1.00 85.62 410 ARG A O 1
ATOM 3456 N N . ALA A 1 411 ? -21.374 -20.474 19.755 1.00 85.75 411 ALA A N 1
ATOM 3457 C CA . ALA A 1 411 ? -20.572 -20.145 20.927 1.00 85.75 411 ALA A CA 1
ATOM 3458 C C . ALA A 1 411 ? -20.100 -18.685 20.913 1.00 85.75 411 ALA A C 1
ATOM 3460 O O . ALA A 1 411 ? -20.243 -17.980 21.910 1.00 85.75 411 ALA A O 1
ATOM 3461 N N . ILE A 1 412 ? -19.605 -18.219 19.760 1.00 81.88 412 ILE A N 1
ATOM 3462 C CA . ILE A 1 412 ? -19.209 -16.822 19.549 1.00 81.88 412 ILE A CA 1
ATOM 3463 C C . ILE A 1 412 ? -20.422 -15.895 19.680 1.00 81.88 412 ILE A C 1
ATOM 3465 O O . ILE A 1 412 ? -20.299 -14.835 20.281 1.00 81.88 412 ILE A O 1
ATOM 3469 N N . PHE A 1 413 ? -21.598 -16.293 19.181 1.00 83.56 413 PHE A N 1
ATOM 3470 C CA . PHE A 1 413 ? -22.832 -15.522 19.351 1.00 83.56 413 PHE A CA 1
ATOM 3471 C C . PHE A 1 413 ? -23.164 -15.302 20.827 1.00 83.56 413 PHE A C 1
ATOM 3473 O O . PHE A 1 413 ? -23.347 -14.167 21.250 1.00 83.56 413 PHE A O 1
ATOM 3480 N N . VAL A 1 414 ? -23.200 -16.372 21.628 1.00 86.62 414 VAL A N 1
ATOM 3481 C CA . VAL A 1 414 ? -23.501 -16.261 23.063 1.00 86.62 414 VAL A CA 1
ATOM 3482 C C . VAL A 1 414 ? -22.448 -15.415 23.773 1.00 86.62 414 VAL A C 1
ATOM 3484 O O . VAL A 1 414 ? -22.800 -14.541 24.561 1.00 86.62 414 VAL A O 1
ATOM 3487 N N . ARG A 1 415 ? -21.167 -15.614 23.446 1.00 84.44 415 ARG A N 1
ATOM 3488 C CA . ARG A 1 415 ? -20.068 -14.801 23.972 1.00 84.44 415 ARG A CA 1
ATOM 3489 C C . ARG A 1 415 ? -20.231 -13.316 23.633 1.00 84.44 415 ARG A C 1
ATOM 3491 O O . ARG A 1 415 ? -20.096 -12.480 24.517 1.00 84.44 415 ARG A O 1
ATOM 3498 N N . TYR A 1 416 ? -20.596 -12.995 22.395 1.00 81.56 416 TYR A N 1
ATOM 3499 C CA . TYR A 1 416 ? -20.894 -11.629 21.971 1.00 81.56 416 TYR A CA 1
ATOM 3500 C C . TYR A 1 416 ? -22.036 -11.009 22.789 1.00 81.56 416 TYR A C 1
ATOM 3502 O O . TYR A 1 416 ? -21.927 -9.859 23.213 1.00 81.56 416 TYR A O 1
ATOM 3510 N N . LEU A 1 417 ? -23.110 -11.767 23.055 1.00 84.00 417 LEU A N 1
ATOM 3511 C CA . LEU A 1 417 ? -24.219 -11.271 23.874 1.00 84.00 417 LEU A CA 1
ATOM 3512 C C . LEU A 1 417 ? -23.772 -10.954 25.315 1.00 84.00 417 LEU A C 1
ATOM 3514 O O . LEU A 1 417 ? -24.187 -9.937 25.870 1.00 84.00 417 LEU A O 1
ATOM 3518 N N . ILE A 1 418 ? -22.914 -11.801 25.896 1.00 86.19 418 ILE A N 1
ATOM 3519 C CA . ILE A 1 418 ? -22.353 -11.615 27.245 1.00 86.19 418 ILE A CA 1
ATOM 3520 C C . ILE A 1 418 ? -21.484 -10.356 27.301 1.00 86.19 418 ILE A C 1
ATOM 3522 O O . ILE A 1 418 ? -21.714 -9.494 28.146 1.00 86.19 418 ILE A O 1
ATOM 3526 N N . ASP A 1 419 ? -20.523 -10.217 26.385 1.00 81.62 419 ASP A N 1
ATOM 3527 C CA . ASP A 1 419 ? -19.542 -9.121 26.411 1.00 81.62 419 ASP A CA 1
ATOM 3528 C C . ASP A 1 419 ? -20.193 -7.750 26.155 1.00 81.62 419 ASP A C 1
ATOM 3530 O O . ASP A 1 419 ? -19.675 -6.711 26.559 1.00 81.62 419 ASP A O 1
ATOM 3534 N N . ARG A 1 420 ? -21.379 -7.734 25.533 1.00 77.69 420 ARG A N 1
ATOM 3535 C CA . ARG A 1 420 ? -22.214 -6.535 25.353 1.00 77.69 420 ARG A CA 1
ATOM 3536 C C . ARG A 1 420 ? -23.079 -6.173 26.558 1.00 77.69 420 ARG A C 1
ATOM 3538 O O . ARG A 1 420 ? -23.800 -5.177 26.501 1.00 77.69 420 ARG A O 1
ATOM 3545 N N . GLY A 1 421 ? -23.038 -6.963 27.629 1.00 80.50 421 GLY A N 1
ATOM 3546 C CA . GLY A 1 421 ? -23.848 -6.735 28.824 1.00 80.50 421 GLY A CA 1
ATOM 3547 C C . GLY A 1 421 ? -25.347 -6.898 28.571 1.00 80.50 421 GLY A C 1
ATOM 3548 O O . GLY A 1 421 ? -26.158 -6.206 29.190 1.00 80.50 421 GLY A O 1
ATOM 3549 N N . ILE A 1 422 ? -25.731 -7.769 27.634 1.00 83.56 422 ILE A N 1
ATOM 3550 C CA . ILE A 1 422 ? -27.138 -8.111 27.416 1.00 83.56 422 ILE A CA 1
ATOM 3551 C C . ILE A 1 422 ? -27.619 -8.931 28.610 1.00 83.56 422 ILE A C 1
ATOM 3553 O O . ILE A 1 422 ? -26.924 -9.831 29.074 1.00 83.56 422 ILE A O 1
ATOM 3557 N N . ASP A 1 423 ? -28.820 -8.633 29.103 1.00 81.94 423 ASP A N 1
ATOM 3558 C CA . ASP A 1 423 ? -29.419 -9.407 30.186 1.00 81.94 423 ASP A CA 1
ATOM 3559 C C . ASP A 1 423 ? -29.815 -10.807 29.685 1.00 81.94 423 ASP A C 1
ATOM 3561 O O . ASP A 1 423 ? -30.756 -10.991 28.902 1.00 81.94 423 ASP A O 1
ATOM 3565 N N . LEU A 1 424 ? -29.057 -11.806 30.137 1.00 86.00 424 LEU A N 1
ATOM 3566 C CA . LEU A 1 424 ? -29.246 -13.216 29.823 1.00 86.00 424 LEU A CA 1
ATOM 3567 C C . LEU A 1 424 ? -29.725 -14.017 31.050 1.00 86.00 424 LEU A C 1
ATOM 3569 O O . LEU A 1 424 ? -29.687 -15.251 31.026 1.00 86.00 424 LEU A O 1
ATOM 3573 N N . ASP A 1 425 ? -30.274 -13.367 32.089 1.00 84.44 425 ASP A N 1
ATOM 3574 C CA . ASP A 1 425 ? -30.787 -14.044 33.293 1.00 84.44 425 ASP A CA 1
ATOM 3575 C C . ASP A 1 425 ? -31.884 -15.071 32.954 1.00 84.44 425 ASP A C 1
ATOM 3577 O O . ASP A 1 425 ? -31.957 -16.146 33.559 1.00 84.44 425 ASP A O 1
ATOM 3581 N N . ARG A 1 426 ? -32.689 -14.822 31.906 1.00 83.62 426 ARG A N 1
ATOM 3582 C CA . ARG A 1 426 ? -33.693 -15.782 31.383 1.00 83.62 426 ARG A CA 1
ATOM 3583 C C . ARG A 1 426 ? -33.098 -17.106 30.879 1.00 83.62 426 ARG A C 1
ATOM 3585 O O . ARG A 1 426 ? -33.831 -18.092 30.709 1.00 83.62 426 ARG A O 1
ATOM 3592 N N . TYR A 1 427 ? -31.795 -17.110 30.613 1.00 86.31 427 TYR A N 1
ATOM 3593 C CA . TYR A 1 427 ? -30.985 -18.256 30.211 1.00 86.31 427 TYR A CA 1
ATOM 3594 C C . TYR A 1 427 ? -30.078 -18.761 31.340 1.00 86.31 427 TYR A C 1
ATOM 3596 O O . TYR A 1 427 ? -29.389 -19.757 31.147 1.00 86.31 427 TYR A O 1
ATOM 3604 N N . ARG A 1 428 ? -30.124 -18.128 32.524 1.00 87.69 428 ARG A N 1
ATOM 3605 C CA . ARG A 1 428 ? -29.244 -18.386 33.675 1.00 87.69 428 ARG A CA 1
ATOM 3606 C C . ARG A 1 428 ? -27.771 -18.069 33.387 1.00 87.69 428 ARG A C 1
ATOM 3608 O O . ARG A 1 428 ? -26.899 -18.790 33.858 1.00 87.69 428 ARG A O 1
ATOM 3615 N N . ILE A 1 429 ? -27.512 -17.019 32.607 1.00 88.88 429 ILE A N 1
ATOM 3616 C CA . ILE A 1 429 ? -26.163 -16.555 32.266 1.00 88.88 429 ILE A CA 1
ATOM 3617 C C . ILE A 1 429 ? -26.015 -15.114 32.750 1.00 88.88 429 ILE A C 1
ATOM 3619 O O . ILE A 1 429 ? -26.686 -14.233 32.222 1.00 88.88 429 ILE A O 1
ATOM 3623 N N . LYS A 1 430 ? -25.139 -14.870 33.730 1.00 86.00 430 LYS A N 1
ATOM 3624 C CA . LYS A 1 430 ? -24.771 -13.508 34.160 1.00 86.00 430 LYS A CA 1
ATOM 3625 C C . LYS A 1 430 ? -23.440 -13.062 33.591 1.00 86.00 430 LYS A C 1
ATOM 3627 O O . LYS A 1 430 ? -23.245 -11.886 33.307 1.00 86.00 430 LYS A O 1
ATOM 3632 N N . ASP A 1 431 ? -22.524 -14.008 33.454 1.00 85.00 431 ASP A N 1
ATOM 3633 C CA . ASP A 1 431 ? -21.178 -13.786 32.960 1.00 85.00 431 ASP A CA 1
ATOM 3634 C C . ASP A 1 431 ? -20.685 -15.003 32.159 1.00 85.00 431 ASP A C 1
ATOM 3636 O O . ASP A 1 431 ? -21.392 -15.990 31.927 1.00 85.00 431 ASP A O 1
ATOM 3640 N N . GLN A 1 432 ? -19.433 -14.935 31.721 1.00 82.94 432 GLN A N 1
ATOM 3641 C CA . GLN A 1 432 ? -18.787 -16.013 30.981 1.00 82.94 432 GLN A CA 1
ATOM 3642 C C . GLN A 1 432 ? -18.647 -17.310 31.782 1.00 82.94 432 GLN A C 1
ATOM 3644 O O . GLN A 1 432 ? -18.652 -18.394 31.198 1.00 82.94 432 GLN A O 1
ATOM 3649 N N . LYS A 1 433 ? -18.503 -17.231 33.110 1.00 86.94 433 LYS A N 1
ATOM 3650 C CA . LYS A 1 433 ? -18.345 -18.418 33.957 1.00 86.94 433 LYS A CA 1
ATOM 3651 C C . LYS A 1 433 ? -19.632 -19.222 33.956 1.00 86.94 433 LYS A C 1
ATOM 3653 O O . LYS A 1 433 ? -19.566 -20.441 33.820 1.00 86.94 433 LYS A O 1
ATOM 3658 N N . ASP A 1 434 ? -20.782 -18.558 34.020 1.00 89.88 434 ASP A N 1
ATOM 3659 C CA . ASP A 1 434 ? -22.080 -19.222 33.902 1.00 89.88 434 ASP A CA 1
ATOM 3660 C C . ASP A 1 434 ? -22.251 -19.908 32.543 1.00 89.88 434 ASP A C 1
ATOM 36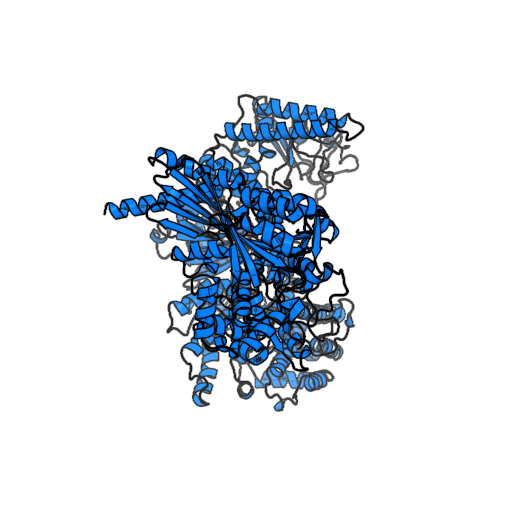62 O O . ASP A 1 434 ? -22.681 -21.061 32.482 1.00 89.88 434 ASP A O 1
ATOM 3666 N N . PHE A 1 435 ? -21.848 -19.253 31.449 1.00 91.31 435 PHE A N 1
ATOM 3667 C CA . PHE A 1 435 ? -21.901 -19.876 30.126 1.00 91.31 435 PHE A CA 1
ATOM 3668 C C . PHE A 1 435 ? -20.988 -21.106 30.028 1.00 91.31 435 PHE A C 1
ATOM 3670 O O . PHE A 1 435 ? -21.436 -22.173 29.606 1.00 91.31 435 PHE A O 1
ATOM 3677 N N . ASN A 1 436 ? -19.744 -21.002 30.502 1.00 89.19 436 ASN A N 1
ATOM 3678 C CA . ASN A 1 436 ? -18.819 -22.136 30.573 1.00 89.19 436 ASN A CA 1
ATOM 3679 C C . ASN A 1 436 ? -19.396 -23.282 31.423 1.00 89.19 436 ASN A C 1
ATOM 3681 O O . ASN A 1 436 ? -19.289 -24.448 31.045 1.00 89.19 436 ASN A O 1
ATOM 3685 N N . ASN A 1 437 ? -20.062 -22.958 32.538 1.00 90.88 437 ASN A N 1
ATOM 3686 C CA . ASN A 1 437 ? -20.718 -23.938 33.403 1.00 90.88 437 ASN A CA 1
ATOM 3687 C C . ASN A 1 437 ? -21.833 -24.706 32.682 1.00 90.88 437 ASN A C 1
ATOM 3689 O O . ASN A 1 437 ? -21.950 -25.917 32.863 1.00 90.88 437 ASN A O 1
ATOM 3693 N N . ILE A 1 438 ? -22.617 -24.031 31.836 1.00 93.44 438 ILE A N 1
ATOM 3694 C CA . ILE A 1 438 ? -23.644 -24.672 31.005 1.00 93.44 438 ILE A CA 1
ATOM 3695 C C . ILE A 1 438 ? -23.002 -25.598 29.959 1.00 93.44 438 ILE A C 1
ATOM 3697 O O . ILE A 1 438 ? -23.488 -26.708 29.748 1.00 93.44 438 ILE A O 1
ATOM 3701 N N . LEU A 1 439 ? -21.892 -25.187 29.335 1.00 93.06 439 LEU A N 1
ATOM 3702 C CA . LEU A 1 439 ? -21.201 -25.983 28.310 1.00 93.06 439 LEU A CA 1
ATOM 3703 C C . LEU A 1 439 ? -20.600 -27.297 28.848 1.00 93.06 439 LEU A C 1
ATOM 3705 O O . LEU A 1 439 ? -20.479 -28.261 28.088 1.00 93.06 439 LEU A O 1
ATOM 3709 N N . TYR A 1 440 ? -20.299 -27.399 30.150 1.00 92.50 440 TYR A N 1
ATOM 3710 C CA . TYR A 1 440 ? -19.874 -28.663 30.776 1.00 92.50 440 TYR A CA 1
ATOM 3711 C C . TYR A 1 440 ? -20.965 -29.751 30.791 1.00 92.50 440 TYR A C 1
ATOM 3713 O O . TYR A 1 440 ? -20.663 -30.908 31.094 1.00 92.50 440 TYR A O 1
ATOM 3721 N N . ASN A 1 441 ? -22.217 -29.416 30.459 1.00 94.12 441 ASN A N 1
ATOM 3722 C CA . ASN A 1 441 ? -23.303 -30.377 30.294 1.00 94.12 441 ASN A CA 1
ATOM 3723 C C . ASN A 1 441 ? -23.975 -30.223 28.923 1.00 94.12 441 ASN A C 1
ATOM 3725 O O . ASN A 1 441 ? -24.734 -29.287 28.685 1.00 94.12 441 ASN A O 1
ATOM 3729 N N . LYS A 1 442 ? -23.776 -31.206 28.042 1.00 94.06 442 LYS A N 1
ATOM 3730 C CA . LYS A 1 442 ? -24.346 -31.235 26.688 1.00 94.06 442 LYS A CA 1
ATOM 3731 C C . LYS A 1 442 ? -25.856 -30.990 26.659 1.00 94.06 442 LYS A C 1
ATOM 3733 O O . LYS A 1 442 ? -26.317 -30.202 25.842 1.00 94.06 442 LYS A O 1
ATOM 3738 N N . SER A 1 443 ? -26.628 -31.632 27.536 1.00 93.19 443 SER A N 1
ATOM 3739 C CA . SER A 1 443 ? -28.090 -31.466 27.546 1.00 93.19 443 SER A CA 1
ATOM 3740 C C . SER A 1 443 ? -28.474 -30.021 27.872 1.00 93.19 443 SER A C 1
ATOM 3742 O O . SER A 1 443 ? -29.384 -29.465 27.264 1.00 93.19 443 SER A O 1
ATOM 3744 N N . ASP A 1 444 ? -27.784 -29.393 28.822 1.00 93.62 444 ASP A N 1
ATOM 3745 C CA . ASP A 1 444 ? -28.074 -28.010 29.193 1.00 93.62 444 ASP A CA 1
ATOM 3746 C C . ASP A 1 444 ? -27.588 -27.021 28.122 1.00 93.62 444 ASP A C 1
ATOM 3748 O O . ASP A 1 444 ? -28.303 -26.065 27.818 1.00 93.62 444 ASP A O 1
ATOM 3752 N N . ALA A 1 445 ? -26.462 -27.306 27.461 1.00 93.62 445 ALA A N 1
ATOM 3753 C CA . ALA A 1 445 ? -25.996 -26.561 26.293 1.00 93.62 445 ALA A CA 1
ATOM 3754 C C . ALA A 1 445 ? -27.011 -26.592 25.135 1.00 93.62 445 ALA A C 1
ATOM 3756 O O . ALA A 1 445 ? -27.356 -25.544 24.594 1.00 93.62 445 ALA A O 1
ATOM 3757 N N . TYR A 1 446 ? -27.562 -27.759 24.783 1.00 93.50 446 TYR A N 1
ATOM 3758 C CA . TYR A 1 446 ? -28.561 -27.847 23.710 1.00 93.50 446 TYR A CA 1
ATOM 3759 C C . TYR A 1 446 ? -29.932 -27.294 24.115 1.00 93.50 446 TYR A C 1
ATOM 3761 O O . TYR A 1 446 ? -30.622 -26.730 23.266 1.00 93.50 446 TYR A O 1
ATOM 3769 N N . LYS A 1 447 ? -30.320 -27.334 25.399 1.00 92.75 447 LYS A N 1
ATOM 3770 C CA . LYS A 1 447 ? -31.487 -26.568 25.884 1.00 92.75 447 LYS A CA 1
ATOM 3771 C C . LYS A 1 447 ? -31.286 -25.066 25.698 1.00 92.75 447 LYS A C 1
ATOM 3773 O O . LYS A 1 447 ? -32.208 -24.387 25.252 1.00 92.75 447 LYS A O 1
ATOM 3778 N N . LEU A 1 448 ? -30.095 -24.556 26.019 1.00 92.38 448 LEU A N 1
ATOM 3779 C CA . LEU A 1 448 ? -29.738 -23.156 25.801 1.00 92.38 448 LEU A CA 1
ATOM 3780 C C . LEU A 1 448 ? -29.803 -22.801 24.310 1.00 92.38 448 LEU A C 1
ATOM 3782 O O . LEU A 1 448 ? -30.474 -21.839 23.948 1.00 92.38 448 LEU A O 1
ATOM 3786 N N . PHE A 1 449 ? -29.156 -23.587 23.445 1.00 91.38 449 PHE A N 1
ATOM 3787 C CA . PHE A 1 449 ? -29.129 -23.322 22.004 1.00 91.38 449 PHE A CA 1
ATOM 3788 C C . PHE A 1 449 ? -30.522 -23.359 21.367 1.00 91.38 449 PHE A C 1
ATOM 3790 O O . PHE A 1 449 ? -30.838 -22.468 20.583 1.00 91.38 449 PHE A O 1
ATOM 3797 N N . ASN A 1 450 ? -31.370 -24.327 21.735 1.00 90.31 450 ASN A N 1
ATOM 3798 C CA . ASN A 1 450 ? -32.762 -24.371 21.277 1.00 90.31 450 ASN A CA 1
ATOM 3799 C C . ASN A 1 450 ? -33.527 -23.112 21.698 1.00 90.31 450 ASN A C 1
ATOM 3801 O O . ASN A 1 450 ? -34.151 -22.464 20.864 1.00 90.31 450 ASN A O 1
ATOM 3805 N N . LYS A 1 451 ? -33.424 -22.719 22.973 1.00 89.44 451 LYS A N 1
ATOM 3806 C CA . LYS A 1 451 ? -34.148 -21.552 23.489 1.00 89.44 451 LYS A CA 1
ATOM 3807 C C . LYS A 1 451 ? -33.695 -20.245 22.833 1.00 89.44 451 LYS A C 1
ATOM 3809 O O . LYS A 1 451 ? -34.524 -19.406 22.510 1.00 89.44 451 LYS A O 1
ATOM 3814 N N . ILE A 1 452 ? -32.393 -20.084 22.591 1.00 87.44 452 ILE A N 1
ATOM 3815 C CA . ILE A 1 452 ? -31.859 -18.923 21.862 1.00 87.44 452 ILE A CA 1
ATOM 3816 C C . ILE A 1 452 ? -32.423 -18.866 20.435 1.00 87.44 452 ILE A C 1
ATOM 3818 O O . ILE A 1 452 ? -32.780 -17.788 19.966 1.00 87.44 452 ILE A O 1
ATOM 3822 N N . LEU A 1 453 ? -32.526 -20.006 19.746 1.00 86.62 453 LEU A N 1
ATOM 3823 C CA . LEU A 1 453 ? -33.095 -20.062 18.396 1.00 86.62 453 LEU A CA 1
ATOM 3824 C C . LEU A 1 453 ? -34.591 -19.729 18.370 1.00 86.62 453 LEU A C 1
ATOM 3826 O O . LEU A 1 453 ? -35.035 -19.026 17.464 1.00 86.62 453 LEU A O 1
ATOM 3830 N N . GLU A 1 454 ? -35.354 -20.201 19.356 1.00 86.88 454 GLU A N 1
ATOM 3831 C CA . GLU A 1 454 ? -36.779 -19.879 19.502 1.00 86.88 454 GLU A CA 1
ATOM 3832 C C . GLU A 1 454 ? -37.010 -18.386 19.772 1.00 86.88 454 GLU A C 1
ATOM 3834 O O . GLU A 1 454 ? -37.883 -17.782 19.145 1.00 86.88 454 GLU A O 1
ATOM 3839 N N . ASP A 1 455 ? -36.206 -17.791 20.658 1.00 86.38 455 ASP A N 1
ATOM 3840 C CA . ASP A 1 455 ? -36.361 -16.401 21.093 1.00 86.38 455 ASP A CA 1
ATOM 3841 C C . ASP A 1 455 ? -35.940 -15.396 20.003 1.00 86.38 455 ASP A C 1
ATOM 3843 O O . ASP A 1 455 ? -36.629 -14.401 19.790 1.00 86.38 455 ASP A O 1
ATOM 3847 N N . PHE A 1 456 ? -34.829 -15.639 19.296 1.00 85.12 456 PHE A N 1
ATOM 3848 C CA . PHE A 1 456 ? -34.307 -14.705 18.287 1.00 85.12 456 PHE A CA 1
ATOM 3849 C C . PHE A 1 456 ? -34.834 -14.957 16.862 1.00 85.12 456 PHE A C 1
ATOM 3851 O O . PHE A 1 456 ? -34.810 -14.042 16.037 1.00 85.12 456 PHE A O 1
ATOM 3858 N N . LYS A 1 457 ? -35.326 -16.167 16.552 1.00 85.56 457 LYS A N 1
ATOM 3859 C CA . LYS A 1 457 ? -35.837 -16.575 15.226 1.00 85.56 457 LYS A CA 1
ATOM 3860 C C . LYS A 1 457 ? -34.860 -16.274 14.064 1.00 85.56 457 LYS A C 1
ATOM 3862 O O . LYS A 1 457 ? -33.640 -16.271 14.225 1.00 85.56 457 LYS A O 1
ATOM 3867 N N . GLY A 1 458 ? -35.394 -16.084 12.852 1.00 83.50 458 GLY A N 1
ATOM 3868 C CA . GLY A 1 458 ? -34.627 -15.786 11.640 1.00 83.50 458 GLY A CA 1
ATOM 3869 C C . GLY A 1 458 ? -33.873 -16.994 11.076 1.00 83.50 458 GLY A C 1
ATOM 3870 O O . GLY A 1 458 ? -34.335 -18.130 11.145 1.00 83.50 458 GLY A O 1
ATOM 3871 N N . ASN A 1 459 ? -32.718 -16.732 10.464 1.00 82.38 459 ASN A N 1
ATOM 3872 C CA . ASN A 1 459 ? -31.811 -17.736 9.902 1.00 82.38 459 ASN A CA 1
ATOM 3873 C C . ASN A 1 459 ? -30.566 -17.962 10.787 1.00 82.38 459 ASN A C 1
ATOM 3875 O O . ASN A 1 459 ? -29.494 -18.272 10.272 1.00 82.38 459 ASN A O 1
ATOM 3879 N N . LEU A 1 460 ? -30.684 -17.772 12.109 1.00 77.75 460 LEU A N 1
ATOM 3880 C CA . LEU A 1 460 ? -29.610 -18.082 13.060 1.00 77.75 460 LEU A CA 1
ATOM 3881 C C . LEU A 1 460 ? -29.302 -19.596 13.006 1.00 77.75 460 LEU A C 1
ATOM 3883 O O . LEU A 1 460 ? -30.216 -20.389 12.784 1.00 77.75 460 LEU A O 1
ATOM 3887 N N . PHE A 1 461 ? -28.029 -19.992 13.155 1.00 74.25 461 PHE A N 1
ATOM 3888 C CA . PHE A 1 461 ? -27.529 -21.350 12.863 1.00 74.25 461 PHE A CA 1
ATOM 3889 C C . PHE A 1 461 ? -28.502 -22.480 13.271 1.00 74.25 461 PHE A C 1
ATOM 3891 O O . PHE A 1 461 ? -28.701 -22.688 14.475 1.00 74.25 461 PHE A O 1
ATOM 3898 N N . PRO A 1 462 ? -29.070 -23.244 12.314 1.00 78.69 462 PRO A N 1
ATOM 3899 C CA . PRO A 1 462 ? -30.063 -24.274 12.620 1.00 78.69 462 PRO A CA 1
ATOM 3900 C C . PRO A 1 462 ? -29.446 -25.409 13.449 1.00 78.69 462 PRO A C 1
ATOM 3902 O O . PRO A 1 462 ? -28.236 -25.577 13.451 1.00 78.69 462 PRO A O 1
ATOM 3905 N N . LEU A 1 463 ? -30.254 -26.208 14.151 1.00 84.88 463 LEU A N 1
ATOM 3906 C CA . LEU A 1 463 ? -29.767 -27.400 14.879 1.00 84.88 463 LEU A CA 1
ATOM 3907 C C . LEU A 1 463 ? -29.876 -28.695 14.066 1.00 84.88 463 LEU A C 1
ATOM 3909 O O . LEU A 1 463 ? -29.353 -29.733 14.475 1.00 84.88 463 LEU A O 1
ATOM 3913 N N . SER A 1 464 ? -30.512 -28.621 12.899 1.00 83.44 464 SER A N 1
ATOM 3914 C CA . SER A 1 464 ? -30.647 -29.723 11.954 1.00 83.44 464 SER A CA 1
ATOM 3915 C C . SER A 1 464 ? -30.169 -29.272 10.581 1.00 83.44 464 SER A C 1
ATOM 3917 O O . SER A 1 464 ? -30.510 -28.182 10.119 1.00 83.44 464 SER A O 1
ATOM 3919 N N . TYR A 1 465 ? -29.400 -30.120 9.906 1.00 80.69 465 TYR A N 1
ATOM 3920 C CA . TYR A 1 465 ? -28.762 -29.792 8.636 1.00 80.69 465 TYR A CA 1
ATOM 3921 C C . TYR A 1 465 ? -28.992 -30.895 7.617 1.00 80.69 465 TYR A C 1
ATOM 3923 O O . TYR A 1 465 ? -29.013 -32.076 7.955 1.00 80.69 465 TYR A O 1
ATOM 3931 N N . ILE A 1 466 ? -29.094 -30.511 6.347 1.00 77.50 466 ILE A N 1
ATOM 3932 C CA . ILE A 1 466 ? -29.029 -31.463 5.241 1.00 77.50 466 ILE A CA 1
ATOM 3933 C C . ILE A 1 466 ? -27.557 -31.634 4.864 1.00 77.50 466 ILE A C 1
ATOM 3935 O O . ILE A 1 466 ? -26.915 -30.682 4.415 1.00 77.50 466 ILE A O 1
ATOM 3939 N N . VAL A 1 467 ? -27.025 -32.839 5.061 1.00 72.38 467 VAL A N 1
ATOM 3940 C CA . VAL A 1 467 ? -25.663 -33.232 4.678 1.00 72.38 467 VAL A CA 1
ATOM 3941 C C . VAL A 1 467 ? -25.768 -34.493 3.828 1.00 72.38 467 VAL A C 1
ATOM 3943 O O . VAL A 1 467 ? -26.254 -35.522 4.295 1.00 72.38 467 VAL A O 1
ATOM 3946 N N . LYS A 1 468 ? -25.323 -34.424 2.565 1.00 73.44 468 LYS A N 1
ATOM 3947 C CA . LYS A 1 468 ? -25.394 -35.543 1.598 1.00 73.44 468 LYS A CA 1
ATOM 3948 C C . LYS A 1 468 ? -26.806 -36.154 1.502 1.00 73.44 468 LYS A C 1
ATOM 3950 O O . LYS A 1 468 ? -26.969 -37.366 1.634 1.00 73.44 468 LYS A O 1
ATOM 3955 N N . ASP A 1 469 ? -27.816 -35.297 1.337 1.00 77.31 469 ASP A N 1
ATOM 3956 C CA . ASP A 1 469 ? -29.239 -35.664 1.223 1.00 77.31 469 ASP A CA 1
ATOM 3957 C C . ASP A 1 469 ? -29.844 -36.366 2.457 1.00 77.31 469 ASP A C 1
ATOM 3959 O O . ASP A 1 469 ? -30.895 -37.003 2.371 1.00 77.31 469 ASP A O 1
ATOM 3963 N N . ARG A 1 470 ? -29.207 -36.247 3.630 1.00 82.25 470 ARG A N 1
ATOM 3964 C CA . ARG A 1 470 ? -29.729 -36.733 4.917 1.00 82.25 470 ARG A CA 1
ATOM 3965 C C . ARG A 1 470 ? -29.888 -35.587 5.901 1.00 82.25 470 ARG A C 1
ATOM 3967 O O . ARG A 1 470 ? -29.036 -34.705 5.952 1.00 82.25 470 ARG A O 1
ATOM 3974 N N . ILE A 1 471 ? -30.952 -35.633 6.698 1.00 84.25 471 ILE A N 1
ATOM 3975 C CA . ILE A 1 471 ? -31.144 -34.717 7.825 1.00 84.25 471 ILE A CA 1
ATOM 3976 C C . ILE A 1 471 ? -30.321 -35.248 8.998 1.00 84.25 471 ILE A C 1
ATOM 3978 O O . ILE A 1 471 ? -30.531 -36.378 9.436 1.00 84.25 471 ILE A O 1
ATOM 3982 N N . ILE A 1 472 ? -29.382 -34.440 9.473 1.00 84.88 472 ILE A N 1
ATOM 3983 C CA . ILE A 1 472 ? -28.550 -34.704 10.645 1.00 84.88 472 ILE A CA 1
ATOM 3984 C C . ILE A 1 472 ? -28.917 -33.674 11.707 1.00 84.88 472 ILE A C 1
ATOM 3986 O O . ILE A 1 472 ? -28.885 -32.476 11.416 1.00 84.88 472 ILE A O 1
ATOM 3990 N N . ASN A 1 473 ? -29.248 -34.118 12.922 1.00 88.19 473 ASN A N 1
ATOM 3991 C CA . ASN A 1 473 ? -29.324 -33.213 14.066 1.00 88.19 473 ASN A CA 1
ATOM 3992 C C . ASN A 1 473 ? -27.936 -33.097 14.671 1.00 88.19 473 ASN A C 1
ATOM 3994 O O . ASN A 1 473 ? -27.268 -34.094 14.926 1.00 88.19 473 ASN A O 1
ATOM 3998 N N . GLU A 1 474 ? -27.495 -31.879 14.924 1.00 89.56 474 GLU A N 1
ATOM 3999 C CA . GLU A 1 474 ? -26.164 -31.674 15.471 1.00 89.56 474 GLU A CA 1
ATOM 4000 C C . GLU A 1 474 ? -26.014 -32.213 16.894 1.00 89.56 474 GLU A C 1
ATOM 4002 O O . GLU A 1 474 ? -24.930 -32.679 17.242 1.00 89.56 474 GLU A O 1
ATOM 4007 N N . GLU A 1 475 ? -27.079 -32.186 17.700 1.00 91.81 475 GLU A N 1
ATOM 4008 C CA . GLU A 1 475 ? -27.042 -32.772 19.040 1.00 91.81 475 GLU A CA 1
ATOM 4009 C C . GLU A 1 475 ? -26.666 -34.258 18.984 1.00 91.81 475 GLU A C 1
ATOM 4011 O O . GLU A 1 475 ? -26.000 -34.741 19.892 1.00 91.81 475 GLU A O 1
ATOM 4016 N N . ASP A 1 476 ? -26.992 -34.979 17.911 1.00 90.12 476 ASP A N 1
ATOM 4017 C CA . ASP A 1 476 ? -26.625 -36.391 17.767 1.00 90.12 476 ASP A CA 1
ATOM 4018 C C . ASP A 1 476 ? -25.118 -36.575 17.478 1.00 90.12 476 ASP A C 1
ATOM 4020 O O . ASP A 1 476 ? -24.516 -37.555 17.915 1.00 90.12 476 ASP A O 1
ATOM 4024 N N . GLU A 1 477 ? -24.482 -35.603 16.814 1.00 90.44 477 GLU A N 1
ATOM 4025 C CA . GLU A 1 477 ? -23.078 -35.662 16.371 1.00 90.44 477 GLU A CA 1
ATOM 4026 C C . GLU A 1 477 ? -22.094 -35.002 17.355 1.00 90.44 477 GLU A C 1
ATOM 4028 O O . GLU A 1 477 ? -20.907 -35.342 17.399 1.00 90.44 477 GLU A O 1
ATOM 4033 N N . VAL A 1 478 ? -22.551 -34.039 18.160 1.00 92.06 478 VAL A N 1
ATOM 4034 C CA . VAL A 1 478 ? -21.689 -33.303 19.094 1.00 92.06 478 VAL A CA 1
ATOM 4035 C C . VAL A 1 478 ? -21.550 -34.049 20.420 1.00 92.06 478 VAL A C 1
ATOM 4037 O O . VAL A 1 478 ? -22.531 -34.375 21.085 1.00 92.06 478 VAL A O 1
ATOM 4040 N N . SER A 1 479 ? -20.313 -34.314 20.841 1.00 92.19 479 SER A N 1
ATOM 4041 C CA . SER A 1 479 ? -19.993 -34.961 22.116 1.00 92.19 479 SER A CA 1
ATOM 4042 C C . SER A 1 479 ? -19.664 -33.939 23.213 1.00 92.19 479 SER A C 1
ATOM 4044 O O . SER A 1 479 ? -19.391 -32.772 22.931 1.00 92.19 479 SER A O 1
ATOM 4046 N N . GLN A 1 480 ? -19.639 -34.381 24.477 1.00 93.25 480 GLN A N 1
ATOM 4047 C CA . GLN A 1 480 ? -19.195 -33.530 25.590 1.00 93.25 480 GLN A CA 1
ATOM 4048 C C . GLN A 1 480 ? -17.728 -33.096 25.436 1.00 93.25 480 GLN A C 1
ATOM 4050 O O . GLN A 1 480 ? -17.372 -31.992 25.836 1.00 93.25 480 GLN A O 1
ATOM 4055 N N . GLU A 1 481 ? -16.878 -33.925 24.822 1.00 89.44 481 GLU A N 1
ATOM 4056 C CA . GLU A 1 481 ? -15.481 -33.555 24.569 1.00 89.44 481 GLU A CA 1
ATOM 4057 C C . GLU A 1 481 ? -15.366 -32.362 23.614 1.00 89.44 481 GLU A C 1
ATOM 4059 O O . GLU A 1 481 ? -14.543 -31.481 23.846 1.00 89.44 481 GLU A O 1
ATOM 4064 N N . HIS A 1 482 ? -16.232 -32.278 22.595 1.00 91.12 482 HIS A N 1
ATOM 4065 C CA . HIS A 1 482 ? -16.247 -31.127 21.684 1.00 91.12 482 HIS A CA 1
ATOM 4066 C C . HIS A 1 482 ? -16.572 -29.826 22.434 1.00 91.12 482 HIS A C 1
ATOM 4068 O O . HIS A 1 482 ? -15.977 -28.789 22.152 1.00 91.12 482 HIS A O 1
ATOM 4074 N N . LEU A 1 483 ? -17.504 -29.882 23.396 1.00 91.62 483 LEU A N 1
ATOM 4075 C CA . LEU A 1 483 ? -17.886 -28.731 24.220 1.00 91.62 483 LEU A CA 1
ATOM 4076 C C . LEU A 1 483 ? -16.786 -28.347 25.218 1.00 91.62 483 LEU A C 1
ATOM 4078 O O . LEU A 1 483 ? -16.572 -27.164 25.457 1.00 91.62 483 LEU A O 1
ATOM 4082 N N . ASN A 1 484 ? -16.044 -29.316 25.758 1.00 88.19 484 ASN A N 1
ATOM 4083 C CA . ASN A 1 484 ? -14.901 -29.026 26.628 1.00 88.19 484 ASN A CA 1
ATOM 4084 C C . ASN A 1 484 ? -13.785 -28.298 25.862 1.00 88.19 484 ASN A C 1
ATOM 4086 O O . ASN A 1 484 ? -13.258 -27.300 26.349 1.00 88.19 484 ASN A O 1
ATOM 4090 N N . ASP A 1 485 ? -13.469 -28.744 24.641 1.00 84.44 485 ASP A N 1
ATOM 4091 C CA . ASP A 1 485 ? -12.486 -28.059 23.796 1.00 84.44 485 ASP A CA 1
ATOM 4092 C C . ASP A 1 485 ? -12.981 -26.663 23.358 1.00 84.44 485 ASP A C 1
ATOM 4094 O O . ASP A 1 485 ? -12.184 -25.729 23.236 1.00 84.44 485 ASP A O 1
ATOM 4098 N N . LEU A 1 486 ? -14.299 -26.482 23.202 1.00 85.94 486 LEU A N 1
ATOM 4099 C CA . LEU A 1 486 ? -14.912 -25.174 22.954 1.00 85.94 486 LEU A CA 1
ATOM 4100 C C . LEU A 1 486 ? -14.727 -24.211 24.139 1.00 85.94 486 LEU A C 1
ATOM 4102 O O . LEU A 1 486 ? -14.461 -23.030 23.926 1.00 85.94 486 LEU A O 1
ATOM 4106 N N . ILE A 1 487 ? -14.822 -24.696 25.381 1.00 85.31 487 ILE A N 1
ATOM 4107 C CA . ILE A 1 487 ? -14.566 -23.879 26.579 1.00 85.31 487 ILE A CA 1
ATOM 4108 C C . ILE A 1 487 ? -13.121 -23.361 26.573 1.00 85.31 487 ILE A C 1
ATOM 4110 O O . ILE A 1 487 ? -12.898 -22.183 26.848 1.00 85.31 487 ILE A O 1
ATOM 4114 N N . TYR A 1 488 ? -12.142 -24.191 26.191 1.00 79.94 488 TYR A N 1
ATOM 4115 C CA . TYR A 1 488 ? -10.745 -23.749 26.081 1.00 79.94 488 TYR A CA 1
ATOM 4116 C C . TYR A 1 488 ? -10.556 -22.640 25.043 1.00 79.94 488 TYR A C 1
ATOM 4118 O O . TYR A 1 488 ? -9.799 -21.700 25.288 1.00 79.94 488 TYR A O 1
ATOM 4126 N N . LEU A 1 489 ? -11.267 -22.714 23.913 1.00 79.19 489 LEU A N 1
ATOM 4127 C CA . LEU A 1 489 ? -11.267 -21.642 22.918 1.00 79.19 489 LEU A CA 1
ATOM 4128 C C . LEU A 1 489 ? -11.807 -20.328 23.509 1.00 79.19 489 LEU A C 1
ATOM 4130 O O . LEU A 1 489 ? -11.190 -19.279 23.325 1.00 79.19 489 LEU A O 1
ATOM 4134 N N . LEU A 1 490 ? -12.932 -20.385 24.230 1.00 78.06 490 LEU A N 1
ATOM 4135 C CA . LEU A 1 490 ? -13.562 -19.209 24.844 1.00 78.06 490 LEU A CA 1
ATOM 4136 C C . LEU A 1 490 ? -12.709 -18.586 25.960 1.00 78.06 490 LEU A C 1
ATOM 4138 O O . LEU A 1 490 ? -12.822 -17.392 26.203 1.00 78.06 490 LEU A O 1
ATOM 4142 N N . GLN A 1 491 ? -11.842 -19.369 26.604 1.00 75.69 491 GLN A N 1
ATOM 4143 C CA . GLN A 1 491 ? -10.891 -18.917 27.630 1.00 75.69 491 GLN A CA 1
ATOM 4144 C C . GLN A 1 491 ? -9.551 -18.420 27.052 1.00 75.69 491 GLN A C 1
ATOM 4146 O O . GLN A 1 491 ? -8.589 -18.236 27.791 1.00 75.69 491 GLN A O 1
ATOM 4151 N N . GLY A 1 492 ? -9.432 -18.259 25.729 1.00 67.94 492 GLY A N 1
ATOM 4152 C CA . GLY A 1 492 ? -8.205 -17.753 25.102 1.00 67.94 492 GLY A CA 1
ATOM 4153 C C . GLY A 1 492 ? -7.011 -18.716 25.152 1.00 67.94 492 GLY A C 1
ATOM 4154 O O . GLY A 1 492 ? -5.871 -18.299 24.919 1.00 67.94 492 GLY A O 1
ATOM 4155 N N . ALA A 1 493 ? -7.242 -20.004 25.434 1.00 67.44 493 ALA A N 1
ATOM 4156 C CA . ALA A 1 493 ? -6.177 -20.995 25.495 1.00 67.44 493 ALA A CA 1
ATOM 4157 C C . ALA A 1 493 ? -5.555 -21.227 24.109 1.00 67.44 493 ALA A C 1
ATOM 4159 O O . ALA A 1 493 ? -6.245 -21.357 23.094 1.00 67.44 493 ALA A O 1
ATOM 4160 N N . LYS A 1 494 ? -4.225 -21.335 24.066 1.00 63.97 494 LYS A N 1
ATOM 4161 C CA . LYS A 1 494 ? -3.501 -21.624 22.828 1.00 63.97 494 LYS A CA 1
ATOM 4162 C C . LYS A 1 494 ? -3.563 -23.123 22.556 1.00 63.97 494 LYS A C 1
ATOM 4164 O O . LYS A 1 494 ? -2.882 -23.915 23.210 1.00 63.97 494 LYS A O 1
ATOM 4169 N N . LEU A 1 495 ? -4.383 -23.504 21.582 1.00 58.94 495 LEU A N 1
ATOM 4170 C CA . LEU A 1 495 ? -4.506 -24.878 21.102 1.00 58.94 495 LEU A CA 1
ATOM 4171 C C . LEU A 1 495 ? -3.459 -25.129 20.009 1.00 58.94 495 LEU A C 1
ATOM 4173 O O . LEU A 1 495 ? -3.427 -24.435 18.992 1.00 58.94 495 LEU A O 1
ATOM 4177 N N . THR A 1 496 ? -2.577 -26.112 20.192 1.00 57.72 496 THR A N 1
ATOM 4178 C CA . THR A 1 496 ? -1.645 -26.517 19.125 1.00 57.72 496 THR A CA 1
ATOM 4179 C C . THR A 1 496 ? -2.277 -27.564 18.203 1.00 57.72 496 THR A C 1
ATOM 4181 O O . THR A 1 496 ? -3.167 -28.311 18.605 1.00 57.72 496 THR A O 1
ATOM 4184 N N . LYS A 1 497 ? -1.763 -27.697 16.968 1.00 50.34 497 LYS A N 1
ATOM 4185 C CA . LYS A 1 497 ? -2.203 -28.713 15.982 1.00 50.34 497 LYS A CA 1
ATOM 4186 C C . LYS A 1 497 ? -2.118 -30.169 16.479 1.00 50.34 497 LYS A C 1
ATOM 4188 O O . LYS A 1 497 ? -2.678 -31.055 15.845 1.00 50.34 497 LYS A O 1
ATOM 4193 N N . LEU A 1 498 ? -1.407 -30.422 17.581 1.00 49.88 498 LEU A N 1
ATOM 4194 C CA . LEU A 1 498 ? -1.258 -31.739 18.210 1.00 49.88 498 LEU A CA 1
ATOM 4195 C C . LEU A 1 498 ? -2.203 -31.941 19.409 1.00 49.88 498 LEU A C 1
ATOM 4197 O O . LEU A 1 498 ? -2.121 -32.969 20.075 1.00 49.88 498 LEU A O 1
ATOM 4201 N N . GLY A 1 499 ? -3.093 -30.984 19.691 1.00 49.81 499 GLY A N 1
ATOM 4202 C CA . GLY A 1 499 ? -4.048 -31.062 20.797 1.00 49.81 499 GLY A CA 1
ATOM 4203 C C . GLY A 1 499 ? -3.449 -30.770 22.174 1.00 49.81 499 GLY A C 1
ATOM 4204 O O . GLY A 1 499 ? -4.062 -31.128 23.175 1.00 49.81 499 GLY A O 1
ATOM 4205 N N . THR A 1 500 ? -2.266 -30.145 22.257 1.00 48.81 500 THR A N 1
ATOM 4206 C CA . THR A 1 500 ? -1.778 -29.606 23.536 1.00 48.81 500 THR A CA 1
ATOM 4207 C C . THR A 1 500 ? -2.369 -28.218 23.773 1.00 48.81 500 THR A C 1
ATOM 4209 O O . THR A 1 500 ? -2.274 -27.342 22.911 1.00 48.81 500 THR A O 1
ATOM 4212 N N . THR A 1 501 ? -2.977 -28.037 24.945 1.00 52.31 501 THR A N 1
ATOM 4213 C CA . THR A 1 501 ? -3.603 -26.786 25.387 1.00 52.31 501 THR A CA 1
ATOM 4214 C C . THR A 1 501 ? -2.651 -26.060 26.331 1.00 52.31 501 THR A C 1
ATOM 4216 O O . THR A 1 501 ? -2.336 -26.576 27.404 1.00 52.31 501 THR A O 1
ATOM 4219 N N . GLN A 1 502 ? -2.188 -24.869 25.954 1.00 51.59 502 GLN A N 1
ATOM 4220 C CA . GLN A 1 502 ? -1.565 -23.944 26.900 1.00 51.59 502 GLN A CA 1
ATOM 4221 C C . GLN A 1 502 ? -2.654 -22.997 27.406 1.00 51.59 502 GLN A C 1
ATOM 4223 O O . GLN A 1 502 ? -3.182 -22.191 26.639 1.00 51.59 502 GLN A O 1
ATOM 4228 N N . LEU A 1 503 ? -3.022 -23.140 28.680 1.00 46.91 503 LEU A N 1
ATOM 4229 C CA . LEU A 1 503 ? -3.995 -22.266 29.331 1.00 46.91 503 LEU A CA 1
ATOM 4230 C C . LEU A 1 503 ? -3.425 -20.845 29.400 1.00 46.91 503 LEU A C 1
ATOM 4232 O O . LEU A 1 503 ? -2.280 -20.662 29.817 1.00 46.91 503 LEU A O 1
ATOM 4236 N N . SER A 1 504 ? -4.218 -19.864 28.977 1.00 50.81 504 SER A N 1
ATOM 4237 C CA . SER A 1 504 ? -3.959 -18.461 29.286 1.00 50.81 504 SER A CA 1
ATOM 4238 C C . SER A 1 504 ? -4.528 -18.165 30.674 1.00 50.81 504 SER A C 1
ATOM 4240 O O . SER A 1 504 ? -5.537 -18.750 31.074 1.00 50.81 504 SER A O 1
ATOM 4242 N N . LEU A 1 505 ? -3.842 -17.322 31.437 1.00 40.00 505 LEU A N 1
ATOM 4243 C CA . LEU A 1 505 ? -4.419 -16.721 32.628 1.00 40.00 505 LEU A CA 1
ATOM 4244 C C . LEU A 1 505 ? -5.210 -15.508 32.112 1.00 40.00 505 LEU A C 1
ATOM 4246 O O . LEU A 1 505 ? -4.590 -14.604 31.570 1.00 40.00 505 LEU A O 1
ATOM 4250 N N . GLU A 1 506 ? -6.540 -15.524 32.271 1.00 50.41 506 GLU A N 1
ATOM 4251 C CA . GLU A 1 506 ? -7.503 -14.429 31.985 1.00 50.41 506 GLU A CA 1
ATOM 4252 C C . GLU A 1 506 ? -8.209 -14.408 30.607 1.00 50.41 506 GLU A C 1
ATOM 4254 O O . GLU A 1 506 ? -7.767 -14.986 29.614 1.00 50.41 506 GLU A O 1
ATOM 4259 N N . ASP A 1 507 ? -9.377 -13.749 30.585 1.00 66.44 507 ASP A N 1
ATOM 4260 C CA . ASP A 1 507 ? -10.290 -13.612 29.444 1.00 66.44 507 ASP A CA 1
ATOM 4261 C C . ASP A 1 507 ? -9.771 -12.569 28.439 1.00 66.44 507 ASP A C 1
ATOM 4263 O O . ASP A 1 507 ? -10.139 -11.399 28.469 1.00 66.44 507 ASP A O 1
ATOM 4267 N N . LEU A 1 508 ? -8.890 -13.006 27.536 1.00 76.56 508 LEU A N 1
ATOM 4268 C CA . LEU A 1 508 ? -8.150 -12.127 26.618 1.00 76.56 508 LEU A CA 1
ATOM 4269 C C . LEU A 1 508 ? -9.000 -11.376 25.577 1.00 76.56 508 LEU A C 1
ATOM 4271 O O . LEU A 1 508 ? -8.551 -10.353 25.054 1.00 76.56 508 LEU A O 1
ATOM 4275 N N . TYR A 1 509 ? -10.172 -11.906 25.214 1.00 81.50 509 TYR A N 1
ATOM 4276 C CA . TYR A 1 509 ? -10.997 -11.379 24.124 1.00 81.50 509 TYR A CA 1
ATOM 4277 C C . TYR A 1 509 ? -12.223 -10.634 24.649 1.00 81.50 509 TYR A C 1
ATOM 4279 O O . TYR A 1 509 ? -13.035 -11.213 25.376 1.00 81.50 509 TYR A O 1
ATOM 4287 N N . ASP A 1 510 ? -12.380 -9.394 24.187 1.00 81.75 510 ASP A N 1
ATOM 4288 C CA . ASP A 1 510 ? -13.527 -8.528 24.454 1.00 81.75 510 ASP A CA 1
ATOM 4289 C C . ASP A 1 510 ? -14.237 -8.181 23.134 1.00 81.75 510 ASP A C 1
ATOM 4291 O O . ASP A 1 510 ? -13.803 -7.305 22.379 1.00 81.75 510 ASP A O 1
ATOM 4295 N N . PHE A 1 511 ? -15.353 -8.860 22.846 1.00 79.50 511 PHE A N 1
ATOM 4296 C CA . PHE A 1 511 ? -16.135 -8.631 21.623 1.00 79.50 511 PHE A CA 1
ATOM 4297 C C . PHE A 1 511 ? -16.951 -7.322 21.636 1.00 79.50 511 PHE A C 1
ATOM 4299 O O . PHE A 1 511 ? -17.582 -6.975 20.632 1.00 79.50 511 PHE A O 1
ATOM 4306 N N . SER A 1 512 ? -16.933 -6.551 22.731 1.00 78.81 512 SER A N 1
ATOM 4307 C CA . SER A 1 512 ? -17.407 -5.164 22.704 1.00 78.81 512 SER A CA 1
ATOM 4308 C C . SER A 1 512 ? -16.416 -4.262 21.954 1.00 78.81 512 SER A C 1
ATOM 4310 O O . SER A 1 512 ? -16.841 -3.418 21.160 1.00 78.81 512 SER A O 1
ATOM 4312 N N . ILE A 1 513 ? -15.108 -4.518 22.096 1.00 82.88 513 ILE A N 1
ATOM 4313 C CA . ILE A 1 513 ? -14.019 -3.761 21.459 1.00 82.88 513 ILE A CA 1
ATOM 4314 C C . ILE A 1 513 ? -13.615 -4.378 20.118 1.00 82.88 513 ILE A C 1
ATOM 4316 O O . ILE A 1 513 ? -13.520 -3.643 19.130 1.00 82.88 513 ILE A O 1
ATOM 4320 N N . ILE A 1 514 ? -13.434 -5.702 20.047 1.00 79.06 514 ILE A N 1
ATOM 4321 C CA . ILE A 1 514 ? -13.038 -6.406 18.820 1.00 79.06 514 ILE A CA 1
ATOM 4322 C C . ILE A 1 514 ? -14.111 -6.183 17.734 1.00 79.06 514 ILE A C 1
ATOM 4324 O O . ILE A 1 514 ? -15.271 -6.547 17.935 1.00 79.06 514 ILE A O 1
ATOM 4328 N N . PRO A 1 515 ? -13.748 -5.603 16.574 1.00 69.88 515 PRO A N 1
ATOM 4329 C CA . PRO A 1 515 ? -14.606 -5.520 15.397 1.00 69.88 515 PRO A CA 1
ATOM 4330 C C . PRO A 1 515 ? -15.224 -6.876 15.023 1.00 69.88 515 PRO A C 1
ATOM 4332 O O . PRO A 1 515 ? -14.527 -7.869 14.816 1.00 69.88 515 PRO A O 1
ATOM 4335 N N . ILE A 1 516 ? -16.546 -6.921 14.898 1.00 65.81 516 ILE A N 1
ATOM 4336 C CA . ILE A 1 516 ? -17.305 -8.121 14.506 1.00 65.81 516 ILE A CA 1
ATOM 4337 C C . ILE A 1 516 ? -17.008 -8.562 13.062 1.00 65.81 516 ILE A C 1
ATOM 4339 O O . ILE A 1 516 ? -17.229 -9.711 12.708 1.00 65.81 516 ILE A O 1
ATOM 4343 N N . GLU A 1 517 ? -16.439 -7.683 12.241 1.00 63.66 517 GLU A N 1
ATOM 4344 C CA . GLU A 1 517 ? -15.902 -7.926 10.900 1.00 63.66 517 GLU A CA 1
ATOM 4345 C C . GLU A 1 517 ? -14.833 -9.017 10.932 1.00 63.66 517 GLU A C 1
ATOM 4347 O O . GLU A 1 517 ? -14.698 -9.802 9.990 1.00 63.66 517 GLU A O 1
ATOM 4352 N N . PHE A 1 518 ? -14.113 -9.121 12.056 1.00 63.62 518 PHE A N 1
ATOM 4353 C CA . PHE A 1 518 ? -13.187 -10.214 12.279 1.00 63.62 518 PHE A CA 1
ATOM 4354 C C . PHE A 1 518 ? -13.896 -11.567 12.279 1.00 63.62 518 PHE A C 1
ATOM 4356 O O . PHE A 1 518 ? -13.283 -12.531 11.845 1.00 63.62 518 PHE A O 1
ATOM 4363 N N . ILE A 1 519 ? -15.176 -11.661 12.655 1.00 63.03 519 ILE A N 1
ATOM 4364 C CA . ILE A 1 519 ? -15.965 -12.898 12.554 1.00 63.03 519 ILE A CA 1
ATOM 4365 C C . ILE A 1 519 ? -16.128 -13.304 11.085 1.00 63.03 519 ILE A C 1
ATOM 4367 O O . ILE A 1 519 ? -15.841 -14.449 10.739 1.00 63.03 519 ILE A O 1
ATOM 4371 N N . SER A 1 520 ? -16.501 -12.380 10.194 1.00 63.69 520 SER A N 1
ATOM 4372 C CA . SER A 1 520 ? -16.545 -12.671 8.752 1.00 63.69 520 SER A CA 1
ATOM 4373 C C . SER A 1 520 ? -15.167 -13.102 8.228 1.00 63.69 520 SER A C 1
ATOM 4375 O O . SER A 1 520 ? -15.069 -14.122 7.543 1.00 63.69 520 SER A O 1
ATOM 4377 N N . ASN A 1 521 ? -14.092 -12.420 8.649 1.00 61.88 521 ASN A N 1
ATOM 4378 C CA . ASN A 1 521 ? -12.708 -12.763 8.284 1.00 61.88 521 ASN A CA 1
ATOM 4379 C C . ASN A 1 521 ? -12.270 -14.143 8.817 1.00 61.88 521 ASN A C 1
ATOM 4381 O O . ASN A 1 521 ? -11.571 -14.889 8.125 1.00 61.88 521 ASN A O 1
ATOM 4385 N N . ILE A 1 522 ? -12.707 -14.502 10.030 1.00 62.12 522 ILE A N 1
ATOM 4386 C CA . ILE A 1 522 ? -12.517 -15.806 10.681 1.00 62.12 522 ILE A CA 1
ATOM 4387 C C . ILE A 1 522 ? -13.039 -16.913 9.784 1.00 62.12 522 ILE A C 1
ATOM 4389 O O . ILE A 1 522 ? -12.302 -17.834 9.422 1.00 62.12 522 ILE A O 1
ATOM 4393 N N . TYR A 1 523 ? -14.281 -16.784 9.350 1.00 61.53 523 TYR A N 1
ATOM 4394 C CA . TYR A 1 523 ? -14.903 -17.802 8.528 1.00 61.53 523 TYR A CA 1
ATOM 4395 C C . TYR A 1 523 ? -14.404 -17.818 7.086 1.00 61.53 523 TYR A C 1
ATOM 4397 O O . TYR A 1 523 ? -14.256 -18.893 6.506 1.00 61.53 523 TYR A O 1
ATOM 4405 N N . GLU A 1 524 ? -14.086 -16.667 6.504 1.00 62.56 524 GLU A N 1
ATOM 4406 C CA . GLU A 1 524 ? -13.539 -16.594 5.149 1.00 62.56 524 GLU A CA 1
ATOM 4407 C C . GLU A 1 524 ? -12.178 -17.297 5.058 1.00 62.56 524 GLU A C 1
ATOM 4409 O O . GLU A 1 524 ? -11.927 -18.065 4.125 1.00 62.56 524 GLU A O 1
ATOM 4414 N N . ARG A 1 525 ? -11.337 -17.161 6.094 1.00 59.12 525 ARG A N 1
ATOM 4415 C CA . ARG A 1 525 ? -10.087 -17.924 6.224 1.00 59.12 525 ARG A CA 1
ATOM 4416 C C . ARG A 1 525 ? -10.341 -19.434 6.325 1.00 59.12 525 ARG A C 1
ATOM 4418 O O . ARG A 1 525 ? -9.581 -20.222 5.762 1.00 59.12 525 ARG A O 1
ATOM 4425 N N . PHE A 1 526 ? -11.420 -19.854 6.987 1.00 60.12 526 PHE A N 1
ATOM 4426 C CA . PHE A 1 526 ? -11.796 -21.267 7.130 1.00 60.12 526 PHE A CA 1
ATOM 4427 C C . PHE A 1 526 ? -12.319 -21.900 5.848 1.00 60.12 526 PHE A C 1
ATOM 4429 O O . PHE A 1 526 ? -11.937 -23.031 5.525 1.00 60.12 526 PHE A O 1
ATOM 4436 N N . ILE A 1 527 ? -13.180 -21.181 5.133 1.00 55.28 527 ILE A N 1
ATOM 4437 C CA . ILE A 1 527 ? -13.717 -21.588 3.832 1.00 55.28 527 ILE A CA 1
ATOM 4438 C C . ILE A 1 527 ? -12.577 -21.625 2.807 1.00 55.28 527 ILE A C 1
ATOM 4440 O O . ILE A 1 527 ? -12.469 -22.578 2.031 1.00 55.28 527 ILE A O 1
ATOM 4444 N N . GLY A 1 528 ? -11.677 -20.638 2.867 1.00 50.47 528 GLY A N 1
ATOM 4445 C CA . GLY A 1 528 ? -10.479 -20.546 2.044 1.00 50.47 528 GLY A CA 1
ATOM 4446 C C . GLY A 1 528 ? -9.539 -21.745 2.202 1.00 50.47 528 GLY A C 1
ATOM 4447 O O . GLY A 1 528 ? -9.203 -22.374 1.206 1.00 50.47 528 GLY A O 1
ATOM 4448 N N . GLN A 1 529 ? -9.173 -22.140 3.425 1.00 51.78 529 GLN A N 1
ATOM 4449 C CA . GLN A 1 529 ? -8.248 -23.268 3.651 1.00 51.78 529 GLN A CA 1
ATOM 4450 C C . GLN A 1 529 ? -8.727 -24.614 3.075 1.00 51.78 529 GLN A C 1
ATOM 4452 O O . GLN A 1 529 ? -7.904 -25.458 2.731 1.00 51.78 529 GLN A O 1
ATOM 4457 N N . GLU A 1 530 ? -10.040 -24.840 2.960 1.00 50.28 530 GLU A N 1
ATOM 4458 C CA . GLU A 1 530 ? -10.579 -26.075 2.367 1.00 50.28 530 GLU A CA 1
ATOM 4459 C C . GLU A 1 530 ? -10.631 -26.034 0.835 1.00 50.28 530 GLU A C 1
ATOM 4461 O O . GLU A 1 530 ? -10.601 -27.081 0.196 1.00 50.28 530 GLU A O 1
ATOM 4466 N N . ASN A 1 531 ? -10.728 -24.839 0.243 1.00 48.53 531 ASN A N 1
ATOM 4467 C CA . ASN A 1 531 ? -11.180 -24.663 -1.136 1.00 48.53 531 ASN A CA 1
ATOM 4468 C C . ASN A 1 531 ? -10.327 -23.679 -1.967 1.00 48.53 531 ASN A C 1
ATOM 4470 O O . ASN A 1 531 ? -10.670 -23.411 -3.116 1.00 48.53 531 ASN A O 1
ATOM 4474 N N . GLN A 1 532 ? -9.225 -23.128 -1.452 1.00 48.12 532 GLN A N 1
ATOM 4475 C CA . GLN A 1 532 ? -8.444 -22.071 -2.122 1.00 48.12 532 GLN A CA 1
ATOM 4476 C C . GLN A 1 532 ? -7.832 -22.522 -3.455 1.00 48.12 532 GLN A C 1
ATOM 4478 O O . GLN A 1 532 ? -7.963 -21.818 -4.457 1.00 48.12 532 GLN A O 1
ATOM 4483 N N . ALA A 1 533 ? -7.240 -23.720 -3.512 1.00 44.28 533 ALA A N 1
ATOM 4484 C CA . ALA A 1 533 ? -6.668 -24.252 -4.752 1.00 44.28 533 ALA A CA 1
ATOM 4485 C C . ALA A 1 533 ? -7.741 -24.708 -5.763 1.00 44.28 533 ALA A C 1
ATOM 4487 O O . ALA A 1 533 ? -7.545 -24.567 -6.974 1.00 44.28 533 ALA A O 1
ATOM 4488 N N . ASP A 1 534 ? -8.878 -25.213 -5.269 1.00 46.66 534 ASP A N 1
ATOM 4489 C CA . ASP A 1 534 ? -9.904 -25.869 -6.088 1.00 46.66 534 ASP A CA 1
ATOM 4490 C C . ASP A 1 534 ? -11.101 -24.975 -6.442 1.00 46.66 534 ASP A C 1
ATOM 4492 O O . ASP A 1 534 ? -11.753 -25.234 -7.450 1.00 46.66 534 ASP A O 1
ATOM 4496 N N . LYS A 1 535 ? -11.399 -23.905 -5.692 1.00 52.50 535 LYS A N 1
ATOM 4497 C CA . LYS A 1 535 ? -12.520 -22.968 -5.937 1.00 52.50 535 LYS A CA 1
ATOM 4498 C C . LYS A 1 535 ? -12.091 -21.513 -6.184 1.00 52.50 535 LYS A C 1
ATOM 4500 O O . LYS A 1 535 ? -12.901 -20.765 -6.720 1.00 52.50 535 LYS A O 1
ATOM 4505 N N . GLY A 1 536 ? -10.841 -21.127 -5.902 1.00 48.94 536 GLY A N 1
ATOM 4506 C CA . GLY A 1 536 ? -10.328 -19.773 -6.181 1.00 48.94 536 GLY A CA 1
ATOM 4507 C C . GLY A 1 536 ? -10.896 -18.675 -5.272 1.00 48.94 536 GLY A C 1
ATOM 4508 O O . GLY A 1 536 ? -10.975 -17.523 -5.694 1.00 48.94 536 GLY A O 1
ATOM 4509 N N . ALA A 1 537 ? -11.327 -19.036 -4.057 1.00 52.62 537 ALA A N 1
ATOM 4510 C CA . ALA A 1 537 ? -11.827 -18.110 -3.042 1.00 52.62 537 ALA A CA 1
ATOM 4511 C C . ALA A 1 537 ? -10.648 -17.475 -2.282 1.00 52.62 537 ALA A C 1
ATOM 4513 O O . ALA A 1 537 ? -9.957 -18.162 -1.526 1.00 52.62 537 ALA A O 1
ATOM 4514 N N . TYR A 1 538 ? -10.402 -16.184 -2.508 1.00 60.53 538 TYR A N 1
ATOM 4515 C CA . TYR A 1 538 ? -9.344 -15.419 -1.846 1.00 60.53 538 TYR A CA 1
ATOM 4516 C C . TYR A 1 538 ? -9.934 -14.553 -0.738 1.00 60.53 538 TYR A C 1
ATOM 4518 O O . TYR A 1 538 ? -10.956 -13.909 -0.946 1.00 60.53 538 TYR A O 1
ATOM 4526 N N . TYR A 1 539 ? -9.258 -14.526 0.411 1.00 66.75 539 TYR A N 1
ATOM 4527 C CA . TYR A 1 539 ? -9.588 -13.629 1.516 1.00 66.75 539 TYR A CA 1
ATOM 4528 C C . TYR A 1 539 ? -9.567 -12.168 1.055 1.00 66.75 539 TYR A C 1
ATOM 4530 O O . TYR A 1 539 ? -8.597 -11.753 0.410 1.00 66.75 539 TYR A O 1
ATOM 4538 N N . THR A 1 540 ? -10.599 -11.402 1.418 1.00 73.50 540 THR A N 1
ATOM 4539 C CA . THR A 1 540 ? -10.695 -9.964 1.144 1.00 73.50 540 THR A CA 1
ATOM 4540 C C . THR A 1 540 ? -10.303 -9.143 2.377 1.00 73.50 540 THR A C 1
ATOM 4542 O O . THR A 1 540 ? -11.072 -9.068 3.331 1.00 73.50 540 THR A O 1
ATOM 4545 N N . PRO A 1 541 ? -9.130 -8.485 2.393 1.00 74.88 541 PRO A N 1
ATOM 4546 C CA . PRO A 1 541 ? -8.746 -7.629 3.511 1.00 74.88 541 PRO A CA 1
ATOM 4547 C C . PRO A 1 541 ? -9.719 -6.464 3.738 1.00 74.88 541 PRO A C 1
ATOM 4549 O O . PRO A 1 541 ? -10.061 -5.753 2.791 1.00 74.88 541 PRO A O 1
ATOM 4552 N N . LEU A 1 542 ? -10.076 -6.211 5.003 1.00 75.12 542 LEU A N 1
ATOM 4553 C CA . LEU A 1 542 ? -11.030 -5.166 5.409 1.00 75.12 542 LEU A CA 1
ATOM 4554 C C . LEU A 1 542 ? -10.700 -3.776 4.839 1.00 75.12 542 LEU A C 1
ATOM 4556 O O . LEU A 1 542 ? -11.585 -3.106 4.321 1.00 75.12 542 LEU A O 1
ATOM 4560 N N . PHE A 1 543 ? -9.427 -3.374 4.834 1.00 74.88 543 PHE A N 1
ATOM 4561 C CA . PHE A 1 543 ? -9.028 -2.056 4.323 1.00 74.88 543 PHE A CA 1
ATOM 4562 C C . PHE A 1 543 ? -9.383 -1.845 2.830 1.00 74.88 543 PHE A C 1
ATOM 4564 O O . PHE A 1 543 ? -9.587 -0.713 2.394 1.00 74.88 543 PHE A O 1
ATOM 4571 N N . LEU A 1 544 ? -9.464 -2.917 2.020 1.00 81.94 544 LEU A N 1
ATOM 4572 C CA . LEU A 1 544 ? -9.911 -2.819 0.621 1.00 81.94 544 LEU A CA 1
ATOM 4573 C C . LEU A 1 544 ? -11.422 -2.615 0.530 1.00 81.94 544 LEU A C 1
ATOM 4575 O O . LEU A 1 544 ? -11.883 -1.863 -0.327 1.00 81.94 544 LEU A O 1
ATOM 4579 N N . VAL A 1 545 ? -12.176 -3.272 1.415 1.00 85.56 545 VAL A N 1
ATOM 4580 C CA . VAL A 1 545 ? -13.627 -3.090 1.537 1.00 85.56 545 VAL A CA 1
ATOM 4581 C C . VAL A 1 545 ? -13.915 -1.641 1.911 1.00 85.56 545 VAL A C 1
ATOM 4583 O O . VAL A 1 545 ? -14.634 -0.958 1.191 1.00 85.56 545 VAL A O 1
ATOM 4586 N N . GLU A 1 546 ? -13.264 -1.127 2.955 1.00 80.75 546 GLU A N 1
ATOM 4587 C CA . GLU A 1 546 ? -13.415 0.261 3.405 1.00 80.75 546 GLU A CA 1
ATOM 4588 C C . GLU A 1 546 ? -13.101 1.277 2.303 1.00 80.75 546 GLU A C 1
ATOM 4590 O O . GLU A 1 546 ? -13.830 2.255 2.142 1.00 80.75 546 GLU A O 1
ATOM 4595 N N . TYR A 1 547 ? -12.057 1.040 1.506 1.00 84.69 547 TYR A N 1
ATOM 4596 C CA . TYR A 1 547 ? -11.737 1.897 0.368 1.00 84.69 547 TYR A CA 1
ATOM 4597 C C . TYR A 1 547 ? -12.827 1.888 -0.710 1.00 84.69 547 TYR A C 1
ATOM 4599 O O . TYR A 1 547 ? -13.227 2.946 -1.198 1.00 84.69 547 TYR A O 1
ATOM 4607 N N . ILE A 1 548 ? -13.337 0.708 -1.076 1.00 91.38 548 ILE A N 1
ATOM 4608 C CA . ILE A 1 548 ? -14.430 0.590 -2.050 1.00 91.38 548 ILE A CA 1
ATOM 4609 C C . ILE A 1 548 ? -15.685 1.298 -1.528 1.00 91.38 548 ILE A C 1
ATOM 4611 O O . ILE A 1 548 ? -16.318 2.040 -2.277 1.00 91.38 548 ILE A O 1
ATOM 4615 N N . GLU A 1 549 ? -16.009 1.141 -0.245 1.00 88.31 549 GLU A N 1
ATOM 4616 C CA . GLU A 1 549 ? -17.130 1.809 0.427 1.00 88.31 549 GLU A CA 1
ATOM 4617 C C . GLU A 1 549 ? -16.966 3.339 0.461 1.00 88.31 549 GLU A C 1
ATOM 4619 O O . GLU A 1 549 ? -17.927 4.083 0.243 1.00 88.31 549 GLU A O 1
ATOM 4624 N N . GLN A 1 550 ? -15.743 3.839 0.681 1.00 85.00 550 GLN A N 1
ATOM 4625 C CA . GLN A 1 550 ? -15.430 5.269 0.587 1.00 85.00 550 GLN A CA 1
ATOM 4626 C C . GLN A 1 550 ? -15.713 5.830 -0.813 1.00 85.00 550 GLN A C 1
ATOM 4628 O O . GLN A 1 550 ? -16.314 6.898 -0.933 1.00 85.00 550 GLN A O 1
ATOM 4633 N N . GLU A 1 551 ? -15.333 5.093 -1.857 1.00 88.75 551 GLU A N 1
ATOM 4634 C CA . GLU A 1 551 ? -15.533 5.465 -3.263 1.00 88.75 551 GLU A CA 1
ATOM 4635 C C . GLU A 1 551 ? -16.973 5.283 -3.764 1.00 88.75 551 GLU A C 1
ATOM 4637 O O . GLU A 1 551 ? -17.300 5.785 -4.842 1.00 88.75 551 GLU A O 1
ATOM 4642 N N . THR A 1 552 ? -17.822 4.567 -3.018 1.00 95.69 552 THR A N 1
ATOM 4643 C CA . THR A 1 552 ? -19.181 4.190 -3.436 1.00 95.69 552 THR A CA 1
ATOM 4644 C C . THR A 1 552 ? -20.228 4.680 -2.440 1.00 95.69 552 THR A C 1
ATOM 4646 O O . THR A 1 552 ? -20.722 5.797 -2.589 1.00 95.69 552 THR A O 1
ATOM 4649 N N . VAL A 1 553 ? -20.561 3.898 -1.412 1.00 94.25 553 VAL A N 1
ATOM 4650 C CA . VAL A 1 553 ? -21.669 4.153 -0.478 1.00 94.25 553 VAL A CA 1
ATOM 4651 C C . VAL A 1 553 ? -21.500 5.469 0.280 1.00 94.25 553 VAL A C 1
ATOM 4653 O O . VAL A 1 553 ? -22.427 6.280 0.320 1.00 94.25 553 VAL A O 1
ATOM 4656 N N . ASN A 1 554 ? -20.308 5.746 0.817 1.00 87.50 554 ASN A N 1
ATOM 4657 C CA . ASN A 1 554 ? -20.052 7.007 1.521 1.00 87.50 554 ASN A CA 1
ATOM 4658 C C . ASN A 1 554 ? -20.133 8.208 0.571 1.00 87.50 554 ASN A C 1
ATOM 4660 O O . ASN A 1 554 ? -20.692 9.244 0.928 1.00 87.50 554 ASN A O 1
ATOM 4664 N N . SER A 1 555 ? -19.573 8.081 -0.635 1.00 88.88 555 SER A N 1
ATOM 4665 C CA . SER A 1 555 ? -19.641 9.125 -1.661 1.00 88.88 555 SER A CA 1
ATOM 4666 C C . SER A 1 555 ? -21.093 9.404 -2.071 1.00 88.88 555 SER A C 1
ATOM 4668 O O . SER A 1 555 ? -21.514 10.559 -2.124 1.00 88.88 555 SER A O 1
ATOM 4670 N N . TYR A 1 556 ? -21.897 8.350 -2.241 1.00 95.69 556 TYR A N 1
ATOM 4671 C CA . TYR A 1 556 ? -23.323 8.451 -2.538 1.00 95.69 556 TYR A CA 1
ATOM 4672 C C . TYR A 1 556 ? -24.087 9.223 -1.463 1.00 95.69 556 TYR A C 1
ATOM 4674 O O . TYR A 1 556 ? -24.799 10.163 -1.809 1.00 95.69 556 TYR A O 1
ATOM 4682 N N . PHE A 1 557 ? -23.909 8.897 -0.180 1.00 93.69 557 PHE A N 1
ATOM 4683 C CA . PHE A 1 557 ? -24.580 9.628 0.899 1.00 93.69 557 PHE A CA 1
ATOM 4684 C C . PHE A 1 557 ? -24.069 11.063 1.057 1.00 93.69 557 PHE A C 1
ATOM 4686 O O . PHE A 1 557 ? -24.861 11.962 1.321 1.00 93.69 557 PHE A O 1
ATOM 4693 N N . LYS A 1 558 ? -22.781 11.331 0.800 1.00 88.75 558 LYS A N 1
ATOM 4694 C CA . LYS A 1 558 ? -22.256 12.708 0.756 1.00 88.75 558 LYS A CA 1
ATOM 4695 C C . LYS A 1 558 ? -22.911 13.540 -0.349 1.00 88.75 558 LYS A C 1
ATOM 4697 O O . LYS A 1 558 ? -23.243 14.700 -0.121 1.00 88.75 558 LYS A O 1
ATOM 4702 N N . SER A 1 559 ? -23.102 12.966 -1.538 1.00 93.12 559 SER A N 1
ATOM 4703 C CA . SER A 1 559 ? -23.790 13.635 -2.651 1.00 93.12 559 SER A CA 1
ATOM 4704 C C . SER A 1 559 ? -25.310 13.690 -2.476 1.00 93.12 559 SER A C 1
ATOM 4706 O O . SER A 1 559 ? -25.951 14.584 -3.024 1.00 93.12 559 SER A O 1
ATOM 4708 N N . ASN A 1 560 ? -25.886 12.773 -1.696 1.00 94.69 560 ASN A N 1
ATOM 4709 C CA . ASN A 1 560 ? -27.322 12.655 -1.453 1.00 94.69 560 ASN A CA 1
ATOM 4710 C C . ASN A 1 560 ? -27.609 12.653 0.057 1.00 94.69 560 ASN A C 1
ATOM 4712 O O . ASN A 1 560 ? -28.101 11.661 0.593 1.00 94.69 560 ASN A O 1
ATOM 4716 N N . PRO A 1 561 ? -27.345 13.766 0.767 1.00 91.31 561 PRO A N 1
ATOM 4717 C CA . PRO A 1 561 ? -27.343 13.793 2.230 1.00 91.31 561 PRO A CA 1
ATOM 4718 C C . PRO A 1 561 ? -28.714 13.558 2.869 1.00 91.31 561 PRO A C 1
ATOM 4720 O O . PRO A 1 561 ? -28.777 13.407 4.079 1.00 91.31 561 PRO A O 1
ATOM 4723 N N . LYS A 1 562 ? -29.801 13.555 2.084 1.00 93.88 562 LYS A N 1
ATOM 4724 C CA . LYS A 1 562 ? -31.176 13.289 2.538 1.00 93.88 562 LYS A CA 1
ATOM 4725 C C . LYS A 1 562 ? -31.639 11.854 2.285 1.00 93.88 562 LYS A C 1
ATOM 4727 O O . LYS A 1 562 ? -32.726 11.501 2.726 1.00 93.88 562 LYS A O 1
ATOM 4732 N N . GLU A 1 563 ? -30.865 11.064 1.547 1.00 94.38 563 GLU A N 1
ATOM 4733 C CA . GLU A 1 563 ? -31.218 9.677 1.263 1.00 94.38 563 GLU A CA 1
ATOM 4734 C C . GLU A 1 563 ? -30.824 8.774 2.429 1.00 94.38 563 GLU A C 1
ATOM 4736 O O . GLU A 1 563 ? -29.744 8.908 3.002 1.00 94.38 563 GLU A O 1
ATOM 4741 N N . GLU A 1 564 ? -31.710 7.836 2.755 1.00 92.12 564 GLU A N 1
ATOM 4742 C CA . GLU A 1 564 ? -31.495 6.809 3.783 1.00 92.12 564 GLU A CA 1
ATOM 4743 C C . GLU A 1 564 ? -31.263 5.413 3.179 1.00 92.12 564 GLU A C 1
ATOM 4745 O O . GLU A 1 564 ? -30.779 4.520 3.865 1.00 92.12 564 GLU A O 1
ATOM 4750 N N . ASN A 1 565 ? -31.591 5.205 1.897 1.00 95.50 565 ASN A N 1
ATOM 4751 C CA . ASN A 1 565 ? -31.476 3.908 1.227 1.00 95.50 565 ASN A CA 1
ATOM 4752 C C . ASN A 1 565 ? -30.312 3.890 0.229 1.00 95.50 565 ASN A C 1
ATOM 4754 O O . ASN A 1 565 ? -30.117 4.826 -0.546 1.00 95.50 565 ASN A O 1
ATOM 4758 N N . CYS A 1 566 ? -29.591 2.772 0.199 1.00 97.50 566 CYS A N 1
ATOM 4759 C CA . CYS A 1 566 ? -28.549 2.469 -0.775 1.00 97.50 566 CYS A CA 1
ATOM 4760 C C . CYS A 1 566 ? -28.566 0.958 -1.045 1.00 97.50 566 CYS A C 1
ATOM 4762 O O . CYS A 1 566 ? -28.064 0.175 -0.247 1.00 97.50 566 CYS A O 1
ATOM 4764 N N . LYS A 1 567 ? -29.196 0.529 -2.147 1.00 98.25 567 LYS A N 1
ATOM 4765 C CA . LYS A 1 567 ? -29.330 -0.897 -2.491 1.00 98.25 567 LYS A CA 1
ATOM 4766 C C . LYS A 1 567 ? -28.016 -1.469 -3.017 1.00 98.25 567 LYS A C 1
ATOM 4768 O O . LYS A 1 567 ? -27.506 -0.979 -4.022 1.00 98.25 567 LYS A O 1
ATOM 4773 N N . ILE A 1 568 ? -27.533 -2.541 -2.401 1.00 98.50 568 ILE A N 1
ATOM 4774 C CA . ILE A 1 568 ? -26.269 -3.215 -2.700 1.00 98.50 568 ILE A CA 1
ATOM 4775 C C . ILE A 1 568 ? -26.531 -4.672 -3.082 1.00 98.50 568 ILE A C 1
ATOM 4777 O O . ILE A 1 568 ? -27.329 -5.359 -2.441 1.00 98.50 568 ILE A O 1
ATOM 4781 N N . LEU A 1 569 ? -25.830 -5.143 -4.110 1.00 98.56 569 LEU A N 1
ATOM 4782 C CA . LEU A 1 569 ? -25.744 -6.557 -4.466 1.00 98.56 569 LEU A CA 1
ATOM 4783 C C . LEU A 1 569 ? -24.287 -7.015 -4.439 1.00 98.56 569 LEU A C 1
ATOM 4785 O O . LEU A 1 569 ? -23.449 -6.393 -5.086 1.00 98.56 569 LEU A O 1
ATOM 4789 N N . ASP A 1 570 ? -24.018 -8.148 -3.797 1.00 97.94 570 ASP A N 1
ATOM 4790 C CA . ASP A 1 570 ? -22.767 -8.885 -3.981 1.00 97.94 570 ASP A CA 1
ATOM 4791 C C . ASP A 1 570 ? -23.033 -10.236 -4.683 1.00 97.94 570 ASP A C 1
ATOM 4793 O O . ASP A 1 570 ? -23.733 -11.094 -4.132 1.00 97.94 570 ASP A O 1
ATOM 4797 N N . PRO A 1 571 ? -22.545 -10.435 -5.927 1.00 96.62 571 PRO A N 1
ATOM 4798 C CA . PRO A 1 571 ? -22.840 -11.619 -6.736 1.00 96.62 571 PRO A CA 1
ATOM 4799 C C . PRO A 1 571 ? -21.997 -12.855 -6.378 1.00 96.62 571 PRO A C 1
ATOM 4801 O O . PRO A 1 571 ? -22.210 -13.915 -6.972 1.00 96.62 571 PRO A O 1
ATOM 4804 N N . ALA A 1 572 ? -21.015 -12.710 -5.486 1.00 93.38 572 ALA A N 1
ATOM 4805 C CA . ALA A 1 572 ? -20.172 -13.784 -4.967 1.00 93.38 572 ALA A CA 1
ATOM 4806 C C . ALA A 1 572 ? -19.832 -13.465 -3.504 1.00 93.38 572 ALA A C 1
ATOM 4808 O O . ALA A 1 572 ? -18.672 -13.246 -3.154 1.00 93.38 572 ALA A O 1
ATOM 4809 N N . CYS A 1 573 ? -20.876 -13.355 -2.680 1.00 90.94 573 CYS A N 1
ATOM 4810 C CA . CYS A 1 573 ? -20.799 -12.599 -1.437 1.00 90.94 573 CYS A CA 1
ATOM 4811 C C . CYS A 1 573 ? -19.939 -13.230 -0.348 1.00 90.94 573 CYS A C 1
ATOM 4813 O O . CYS A 1 573 ? -19.599 -12.544 0.616 1.00 90.94 573 CYS A O 1
ATOM 4815 N N . GLY A 1 574 ? -19.589 -14.514 -0.464 1.00 87.12 574 GLY A N 1
ATOM 4816 C CA . GLY A 1 574 ? -18.795 -15.208 0.535 1.00 87.12 574 GLY A CA 1
ATOM 4817 C C . GLY A 1 574 ? -19.371 -15.015 1.941 1.00 87.12 574 GLY A C 1
ATOM 4818 O O . GLY A 1 574 ? -20.566 -15.192 2.167 1.00 87.12 574 GLY A O 1
ATOM 4819 N N . SER A 1 575 ? -18.505 -14.615 2.875 1.00 81.94 575 SER A N 1
ATOM 4820 C CA . SER A 1 575 ? -18.826 -14.291 4.275 1.00 81.94 575 SER A CA 1
ATOM 4821 C C . SER A 1 575 ? -19.607 -12.975 4.462 1.00 81.94 575 SER A C 1
ATOM 4823 O O . SER A 1 575 ? -19.931 -12.610 5.592 1.00 81.94 575 SER A O 1
ATOM 4825 N N . GLY A 1 576 ? -19.894 -12.241 3.383 1.00 89.06 576 GLY A N 1
ATOM 4826 C CA . GLY A 1 576 ? -20.731 -11.044 3.372 1.00 89.06 576 GLY A CA 1
ATOM 4827 C C . GLY A 1 576 ? -20.044 -9.749 3.801 1.00 89.06 576 GLY A C 1
ATOM 4828 O O . GLY A 1 576 ? -20.751 -8.809 4.153 1.00 89.06 576 GLY A O 1
ATOM 4829 N N . ILE A 1 577 ? -18.709 -9.662 3.796 1.00 86.88 577 ILE A N 1
ATOM 4830 C CA . ILE A 1 577 ? -17.990 -8.499 4.349 1.00 86.88 577 ILE A CA 1
ATOM 4831 C C . ILE A 1 577 ? -18.393 -7.153 3.713 1.00 86.88 577 ILE A C 1
ATOM 4833 O O . ILE A 1 577 ? -18.662 -6.201 4.441 1.00 86.88 577 ILE A O 1
ATOM 4837 N N . PHE A 1 578 ? -18.540 -7.079 2.383 1.00 91.62 578 PHE A N 1
ATOM 4838 C CA . PHE A 1 578 ? -19.030 -5.870 1.699 1.00 91.62 578 PHE A CA 1
ATOM 4839 C C . PHE A 1 578 ? -20.449 -5.500 2.136 1.00 91.62 578 PHE A C 1
ATOM 4841 O O . PHE A 1 578 ? -20.746 -4.347 2.428 1.00 91.62 578 PHE A O 1
ATOM 4848 N N . LEU A 1 579 ? -21.326 -6.500 2.228 1.00 94.75 579 LEU A N 1
ATOM 4849 C CA . LEU A 1 579 ? -22.726 -6.319 2.600 1.00 94.75 579 LEU A CA 1
ATOM 4850 C C . LEU A 1 579 ? -22.879 -5.822 4.044 1.00 94.75 579 LEU A C 1
ATOM 4852 O O . LEU A 1 579 ? -23.719 -4.963 4.314 1.00 94.75 579 LEU A O 1
ATOM 4856 N N . VAL A 1 580 ? -22.056 -6.337 4.959 1.00 90.62 580 VAL A N 1
ATOM 4857 C CA . VAL A 1 580 ? -22.011 -5.922 6.367 1.00 90.62 580 VAL A CA 1
ATOM 4858 C C . VAL A 1 580 ? -21.549 -4.471 6.497 1.00 90.62 580 VAL A C 1
ATOM 4860 O O . VAL A 1 580 ? -22.223 -3.671 7.152 1.00 90.62 580 VAL A O 1
ATOM 4863 N N . GLU A 1 581 ? -20.451 -4.104 5.834 1.00 88.12 581 GLU A N 1
ATOM 4864 C CA . GLU A 1 581 ? -19.916 -2.742 5.902 1.00 88.12 581 GLU A CA 1
ATOM 4865 C C . GLU A 1 581 ? -20.841 -1.715 5.247 1.00 88.12 581 GLU A C 1
ATOM 4867 O O . GLU A 1 581 ? -21.150 -0.686 5.857 1.00 88.12 581 GLU A O 1
ATOM 4872 N N . SER A 1 582 ? -21.383 -2.029 4.070 1.00 94.06 582 SER A N 1
ATOM 4873 C CA . SER A 1 582 ? -22.430 -1.234 3.425 1.00 94.06 582 SER A CA 1
ATOM 4874 C C . SER A 1 582 ? -23.630 -1.005 4.356 1.00 94.06 582 SER A C 1
ATOM 4876 O O . SER A 1 582 ? -24.104 0.126 4.507 1.00 94.06 582 SER A O 1
ATOM 4878 N N . PHE A 1 583 ? -24.117 -2.056 5.031 1.00 94.81 583 PHE A N 1
ATOM 4879 C CA . PHE A 1 583 ? -25.265 -1.948 5.934 1.00 94.81 583 PHE A CA 1
ATOM 4880 C C . PHE A 1 583 ? -24.998 -0.993 7.099 1.00 94.81 583 PHE A C 1
ATOM 4882 O O . PHE A 1 583 ? -25.853 -0.180 7.451 1.00 94.81 583 PHE A O 1
ATOM 4889 N N . ARG A 1 584 ? -23.785 -1.003 7.654 1.00 88.44 584 ARG A N 1
ATOM 4890 C CA . ARG A 1 584 ? -23.394 -0.061 8.712 1.00 88.44 584 ARG A CA 1
ATOM 4891 C C . ARG A 1 584 ? -23.416 1.385 8.248 1.00 88.44 584 ARG A C 1
ATOM 4893 O O . ARG A 1 584 ? -23.870 2.250 8.996 1.00 88.44 584 ARG A O 1
ATOM 4900 N N . LYS A 1 585 ? -22.958 1.672 7.025 1.00 88.62 585 LYS A N 1
ATOM 4901 C CA . LYS A 1 585 ? -23.024 3.037 6.473 1.00 88.62 585 LYS A CA 1
ATOM 4902 C C . LYS A 1 585 ? -24.467 3.504 6.319 1.00 88.62 585 LYS A C 1
ATOM 4904 O O . LYS A 1 585 ? -24.767 4.642 6.667 1.00 88.62 585 LYS A O 1
ATOM 4909 N N . ILE A 1 586 ? -25.357 2.611 5.891 1.00 94.56 586 ILE A N 1
ATOM 4910 C CA . ILE A 1 586 ? -26.799 2.873 5.799 1.00 94.56 586 ILE A CA 1
ATOM 4911 C C . ILE A 1 586 ? -27.390 3.196 7.183 1.00 94.56 586 ILE A C 1
ATOM 4913 O O . ILE A 1 586 ? -28.079 4.204 7.331 1.00 94.56 586 ILE A O 1
ATOM 4917 N N . ILE A 1 587 ? -27.078 2.407 8.221 1.00 91.62 587 ILE A N 1
ATOM 4918 C CA . ILE A 1 587 ? -27.541 2.684 9.594 1.00 91.62 587 ILE A CA 1
ATOM 4919 C C . ILE A 1 587 ? -27.012 4.032 10.099 1.00 91.62 587 ILE A C 1
ATOM 4921 O O . ILE A 1 587 ? -27.763 4.817 10.676 1.00 91.62 587 ILE A O 1
ATOM 4925 N N . ASN A 1 588 ? -25.726 4.319 9.885 1.00 86.88 588 ASN A N 1
ATOM 4926 C CA . ASN A 1 588 ? -25.113 5.571 10.328 1.00 86.88 588 ASN A CA 1
ATOM 4927 C C . ASN A 1 588 ? -25.744 6.788 9.644 1.00 86.88 588 ASN A C 1
ATOM 4929 O O . ASN A 1 588 ? -26.013 7.789 10.306 1.00 86.88 588 ASN A O 1
ATOM 4933 N N . GLN A 1 589 ? -26.030 6.684 8.346 1.00 89.75 589 GLN A N 1
ATOM 4934 C CA . GLN A 1 589 ? -26.752 7.715 7.611 1.00 89.75 589 GLN A CA 1
ATOM 4935 C C . GLN A 1 589 ? -28.156 7.933 8.188 1.00 89.75 589 GLN A C 1
ATOM 4937 O O . GLN A 1 589 ? -28.547 9.073 8.431 1.00 89.75 589 GLN A O 1
ATOM 4942 N N . TYR A 1 590 ? -28.889 6.855 8.485 1.00 92.88 590 TYR A N 1
ATOM 4943 C CA . TYR A 1 590 ? -30.196 6.954 9.137 1.00 92.88 590 TYR A CA 1
ATOM 4944 C C . TYR A 1 590 ? -30.105 7.670 10.496 1.00 92.88 590 TYR A C 1
ATOM 4946 O O . TYR A 1 590 ? -30.850 8.614 10.750 1.00 92.88 590 TYR A O 1
ATOM 4954 N N . LYS A 1 591 ? -29.157 7.279 11.359 1.00 87.88 591 LYS A N 1
ATOM 4955 C CA . LYS A 1 591 ? -28.939 7.927 12.667 1.00 87.88 591 LYS A CA 1
ATOM 4956 C C . LYS A 1 591 ? -28.603 9.415 12.529 1.00 87.88 591 LYS A C 1
ATOM 4958 O O . LYS A 1 591 ? -29.067 10.218 13.331 1.00 87.88 591 LYS A O 1
ATOM 4963 N N . SER A 1 592 ? -27.821 9.782 11.512 1.00 85.38 592 SER A N 1
ATOM 4964 C CA . SER A 1 592 ? -27.473 11.179 11.224 1.00 85.38 592 SER A CA 1
ATOM 4965 C C . SER A 1 592 ? -28.695 12.012 10.818 1.00 85.38 592 SER A C 1
ATOM 4967 O O . SER A 1 592 ? -28.828 13.159 11.243 1.00 85.38 592 SER A O 1
ATOM 4969 N N . LEU A 1 593 ? -29.612 11.424 10.046 1.00 88.50 593 LEU A N 1
ATOM 4970 C CA . LEU A 1 593 ? -30.869 12.056 9.637 1.00 88.50 593 LEU A CA 1
ATOM 4971 C C . LEU A 1 593 ? -31.908 12.138 10.763 1.00 88.50 593 LEU A C 1
ATOM 4973 O O . LEU A 1 593 ? -32.742 13.044 10.760 1.00 88.50 593 LEU A O 1
ATOM 4977 N N . HIS A 1 594 ? -31.842 11.218 11.725 1.00 90.38 594 HIS A N 1
ATOM 4978 C CA . HIS A 1 594 ? -32.800 11.077 12.819 1.00 90.38 594 HIS A CA 1
ATOM 4979 C C . HIS A 1 594 ? -32.100 11.109 14.184 1.00 90.38 594 HIS A C 1
ATOM 4981 O O . HIS A 1 594 ? -32.093 10.097 14.879 1.00 90.38 594 HIS A O 1
ATOM 4987 N N . PRO A 1 595 ? -31.508 12.241 14.613 1.00 86.25 595 PRO A N 1
ATOM 4988 C CA . PRO A 1 595 ? -30.739 12.315 15.861 1.00 86.25 595 PRO A CA 1
ATOM 4989 C C . PRO A 1 595 ? -31.578 12.060 17.125 1.00 86.25 595 PRO A C 1
ATOM 4991 O O . PRO A 1 595 ? -31.029 11.816 18.195 1.00 86.25 595 PRO A O 1
ATOM 4994 N N . ASP A 1 596 ? -32.906 12.109 17.020 1.00 89.00 596 ASP A N 1
ATOM 4995 C CA . ASP A 1 596 ? -33.867 11.833 18.086 1.00 89.00 596 ASP A CA 1
ATOM 4996 C C . ASP A 1 596 ? -34.317 10.360 18.160 1.00 89.00 596 ASP A C 1
ATOM 4998 O O . ASP A 1 596 ? -35.190 10.025 18.969 1.00 89.00 596 ASP A O 1
ATOM 5002 N N . TYR A 1 597 ? -33.708 9.466 17.366 1.00 84.00 597 TYR A N 1
ATOM 5003 C CA . TYR A 1 597 ? -34.074 8.045 17.269 1.00 84.00 597 TYR A CA 1
ATOM 5004 C C . TYR A 1 597 ? -34.084 7.295 18.610 1.00 84.00 597 TYR A C 1
ATOM 5006 O O . TYR A 1 597 ? -34.784 6.294 18.740 1.00 84.00 597 TYR A O 1
ATOM 5014 N N . ASN A 1 598 ? -33.324 7.756 19.608 1.00 83.12 598 ASN A N 1
ATOM 5015 C CA . ASN A 1 598 ? -33.207 7.135 20.929 1.00 83.12 598 ASN A CA 1
ATOM 5016 C C . ASN A 1 598 ? -33.664 8.038 22.091 1.00 83.12 598 ASN A C 1
ATOM 5018 O O . ASN A 1 598 ? -33.428 7.699 23.248 1.00 83.12 598 ASN A O 1
ATOM 5022 N N . GLN A 1 599 ? -34.320 9.175 21.823 1.00 85.19 599 GLN A N 1
ATOM 5023 C CA . GLN A 1 599 ? -34.718 10.113 22.885 1.00 85.19 599 GLN A CA 1
ATOM 5024 C C . GLN A 1 599 ? -35.822 9.572 23.802 1.00 85.19 599 GLN A C 1
ATOM 5026 O O . GLN A 1 599 ? -35.912 9.964 24.966 1.00 85.19 599 GLN A O 1
ATOM 5031 N N . ASN A 1 600 ? -36.689 8.704 23.282 1.00 89.00 600 ASN A N 1
ATOM 5032 C CA . ASN A 1 600 ? -37.783 8.094 24.028 1.00 89.00 600 ASN A CA 1
ATOM 5033 C C . ASN A 1 600 ? -38.083 6.677 23.505 1.00 89.00 600 ASN A C 1
ATOM 5035 O O . ASN A 1 600 ? -37.605 6.274 22.443 1.00 89.00 600 ASN A O 1
ATOM 5039 N N . ASN A 1 601 ? -38.900 5.926 24.250 1.00 86.19 601 ASN A N 1
ATOM 5040 C CA . ASN A 1 601 ? -39.226 4.539 23.911 1.00 86.19 601 ASN A CA 1
ATOM 5041 C C . ASN A 1 601 ? -39.988 4.391 22.581 1.00 86.19 601 ASN A C 1
ATOM 5043 O O . ASN A 1 601 ? -39.779 3.398 21.890 1.00 86.19 601 ASN A O 1
ATOM 5047 N N . GLU A 1 602 ? -40.854 5.340 22.207 1.00 88.56 602 GLU A N 1
ATOM 5048 C CA . GLU A 1 602 ? -41.633 5.266 20.959 1.00 88.56 602 GLU A CA 1
ATOM 5049 C C . GLU A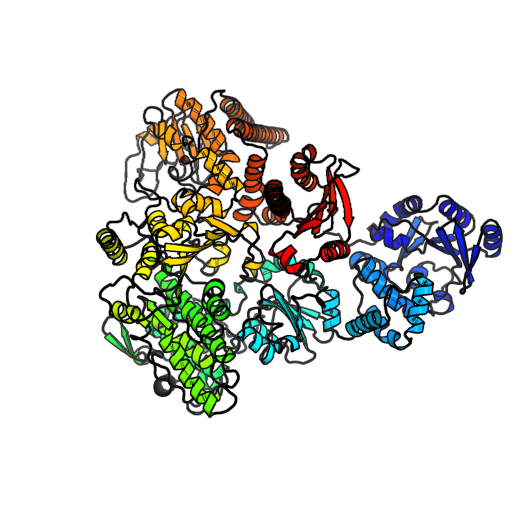 1 602 ? -40.729 5.423 19.729 1.00 88.56 602 GLU A C 1
ATOM 5051 O O . GLU A 1 602 ? -40.733 4.559 18.849 1.00 88.56 602 GLU A O 1
ATOM 5056 N N . ASN A 1 603 ? -39.889 6.462 19.707 1.00 88.38 603 ASN A N 1
ATOM 5057 C CA . ASN A 1 603 ? -38.899 6.696 18.651 1.00 88.38 603 ASN A CA 1
ATOM 5058 C C . ASN A 1 603 ? -37.955 5.500 18.502 1.00 88.38 603 ASN A C 1
ATOM 5060 O O . ASN A 1 603 ? -37.657 5.058 17.391 1.00 88.38 603 ASN A O 1
ATOM 5064 N N . TYR A 1 604 ? -37.537 4.932 19.632 1.00 87.69 604 TYR A N 1
ATOM 5065 C CA . TYR A 1 604 ? -36.623 3.807 19.640 1.00 87.69 604 TYR A CA 1
ATOM 5066 C C . TYR A 1 604 ? -37.268 2.515 19.106 1.00 87.69 604 TYR A C 1
ATOM 5068 O O . TYR A 1 604 ? -36.624 1.759 18.379 1.00 87.69 604 TYR A O 1
ATOM 5076 N N . LEU A 1 605 ? -38.558 2.272 19.374 1.00 87.88 605 LEU A N 1
ATOM 5077 C CA . LEU A 1 605 ? -39.306 1.164 18.762 1.00 87.88 605 LEU A CA 1
ATOM 5078 C C . LEU A 1 605 ? -39.438 1.322 17.240 1.00 87.88 605 LEU A C 1
ATOM 5080 O O . LEU A 1 605 ? -39.263 0.343 16.510 1.00 87.88 605 LEU A O 1
ATOM 5084 N N . ILE A 1 606 ? -39.693 2.542 16.755 1.00 90.94 606 ILE A N 1
ATOM 5085 C CA . ILE A 1 606 ? -39.719 2.848 15.315 1.00 90.94 606 ILE A CA 1
ATOM 5086 C C . ILE A 1 606 ? -38.350 2.560 14.698 1.00 90.94 606 ILE A C 1
ATOM 5088 O O . ILE A 1 606 ? -38.261 1.881 13.676 1.00 90.94 606 ILE A O 1
ATOM 5092 N N . TYR A 1 607 ? -37.280 3.012 15.351 1.00 91.94 607 TYR A N 1
ATOM 5093 C CA . TYR A 1 607 ? -35.912 2.761 14.916 1.00 91.94 607 TYR A CA 1
ATOM 5094 C C . TYR A 1 607 ? -35.597 1.261 14.806 1.00 91.94 607 TYR A C 1
ATOM 5096 O O . TYR A 1 607 ? -35.078 0.834 13.775 1.00 91.94 607 TYR A O 1
ATOM 5104 N N . LYS A 1 608 ? -35.987 0.433 15.788 1.00 91.19 608 LYS A N 1
ATOM 5105 C CA . LYS A 1 608 ? -35.820 -1.032 15.705 1.00 91.19 608 LYS A CA 1
ATOM 5106 C C . LYS A 1 608 ? -36.474 -1.627 14.459 1.00 91.19 608 LYS A C 1
ATOM 5108 O O . LYS A 1 608 ? -35.850 -2.414 13.749 1.00 91.19 608 LYS A O 1
ATOM 5113 N N . ALA A 1 609 ? -37.730 -1.261 14.199 1.00 92.25 609 ALA A N 1
ATOM 5114 C CA . ALA A 1 609 ? -38.456 -1.736 13.025 1.00 92.25 609 ALA A CA 1
ATOM 5115 C C . ALA A 1 609 ? -37.785 -1.255 11.729 1.00 92.25 609 ALA A C 1
ATOM 5117 O O . ALA A 1 609 ? -37.642 -2.019 10.771 1.00 92.25 609 ALA A O 1
ATOM 5118 N N . LYS A 1 610 ? -37.302 -0.009 11.731 1.00 95.06 610 LYS A N 1
ATOM 5119 C CA . LYS A 1 610 ? -36.623 0.596 10.591 1.00 95.06 610 LYS A CA 1
ATOM 5120 C C . LYS A 1 610 ? -35.279 -0.062 10.281 1.00 95.06 610 LYS A C 1
ATOM 5122 O O . LYS A 1 610 ? -34.980 -0.252 9.110 1.00 95.06 610 LYS A O 1
ATOM 5127 N N . LEU A 1 611 ? -34.503 -0.500 11.276 1.00 94.31 611 LEU A N 1
ATOM 5128 C CA . LEU A 1 611 ? -33.270 -1.268 11.041 1.00 94.31 611 LEU A CA 1
ATOM 5129 C C . LEU A 1 611 ? -33.529 -2.555 10.242 1.00 94.31 611 LEU A C 1
ATOM 5131 O O . LEU A 1 611 ? -32.797 -2.868 9.301 1.00 94.31 611 LEU A O 1
ATOM 5135 N N . VAL A 1 612 ? -34.595 -3.282 10.589 1.00 95.25 612 VAL A N 1
ATOM 5136 C CA . VAL A 1 612 ? -35.008 -4.502 9.876 1.00 95.25 612 VAL A CA 1
ATOM 5137 C C . VAL A 1 612 ? -35.454 -4.179 8.449 1.00 95.25 612 VAL A C 1
ATOM 5139 O O . VAL A 1 612 ? -35.099 -4.896 7.511 1.00 95.25 612 VAL A O 1
ATOM 5142 N N . GLU A 1 613 ? -36.209 -3.095 8.270 1.00 96.50 613 GLU A N 1
ATOM 5143 C CA . GLU A 1 613 ? -36.619 -2.605 6.953 1.00 96.50 613 GLU A CA 1
ATOM 5144 C C . GLU A 1 613 ? -35.406 -2.237 6.084 1.00 96.50 613 GLU A C 1
ATOM 5146 O O . GLU A 1 613 ? -35.310 -2.699 4.946 1.00 96.50 613 GLU A O 1
ATOM 5151 N N . LEU A 1 614 ? -34.459 -1.463 6.625 1.00 97.50 614 LEU A N 1
ATOM 5152 C CA . LEU A 1 614 ? -33.243 -1.046 5.928 1.00 97.50 614 LEU A CA 1
ATOM 5153 C C . LEU A 1 614 ? -32.427 -2.259 5.476 1.00 97.50 614 LEU A C 1
ATOM 5155 O O . LEU A 1 614 ? -32.001 -2.291 4.323 1.00 97.50 614 LEU A O 1
ATOM 5159 N N . LEU A 1 615 ? -32.270 -3.277 6.328 1.00 97.19 615 LEU A N 1
ATOM 5160 C CA . LEU A 1 615 ? -31.569 -4.510 5.969 1.00 97.19 615 LEU A CA 1
ATOM 5161 C C . LEU A 1 615 ? -32.239 -5.214 4.781 1.00 97.19 615 LEU A C 1
ATOM 5163 O O . LEU A 1 615 ? -31.598 -5.469 3.761 1.00 97.19 615 LEU A O 1
ATOM 5167 N N . LYS A 1 616 ? -33.545 -5.488 4.893 1.00 96.88 616 LYS A N 1
ATOM 5168 C CA . LYS A 1 616 ? -34.309 -6.223 3.871 1.00 96.88 616 LYS A CA 1
ATOM 5169 C C . LYS A 1 616 ? -34.429 -5.465 2.553 1.00 96.88 616 LYS A C 1
ATOM 5171 O O . LYS A 1 616 ? -34.513 -6.087 1.497 1.00 96.88 616 LYS A O 1
ATOM 5176 N N . ASN A 1 617 ? -34.461 -4.137 2.597 1.00 96.69 617 ASN A N 1
ATOM 5177 C CA . ASN A 1 617 ? -34.639 -3.327 1.401 1.00 96.69 617 ASN A CA 1
ATOM 5178 C C . ASN A 1 617 ? -33.335 -3.048 0.665 1.00 96.69 617 ASN A C 1
ATOM 5180 O O . ASN A 1 617 ? -33.410 -2.754 -0.528 1.00 96.69 617 ASN A O 1
ATOM 5184 N N . ASN A 1 618 ? -32.182 -3.123 1.335 1.00 98.25 618 ASN A N 1
ATOM 5185 C CA . ASN A 1 618 ? -30.918 -2.659 0.770 1.00 98.25 618 ASN A CA 1
ATOM 5186 C C . ASN A 1 618 ? -29.873 -3.749 0.539 1.00 98.25 618 ASN A C 1
ATOM 5188 O O . ASN A 1 618 ? -29.048 -3.561 -0.343 1.00 98.25 618 ASN A O 1
ATOM 5192 N N . ILE A 1 619 ? -29.884 -4.867 1.264 1.00 98.31 619 ILE A N 1
ATOM 5193 C CA . ILE A 1 619 ? -28.751 -5.804 1.257 1.00 98.31 619 ILE A CA 1
ATOM 5194 C C . ILE A 1 619 ? -29.111 -7.117 0.557 1.00 98.31 619 ILE A C 1
ATOM 5196 O O . ILE A 1 619 ? -30.048 -7.802 0.970 1.00 98.31 619 ILE A O 1
ATOM 5200 N N . PHE A 1 620 ? -28.364 -7.474 -0.494 1.00 98.50 620 PHE A N 1
ATOM 5201 C CA . PHE A 1 620 ? -28.609 -8.671 -1.306 1.00 98.50 620 PHE A CA 1
ATOM 5202 C C . PHE A 1 620 ? -27.308 -9.408 -1.642 1.00 98.50 620 PHE A C 1
ATOM 5204 O O . PHE A 1 620 ? -26.302 -8.781 -1.971 1.00 98.50 620 PHE A O 1
ATOM 5211 N N . GLY A 1 621 ? -27.337 -10.742 -1.610 1.00 97.75 621 GLY A N 1
ATOM 5212 C CA . GLY A 1 621 ? -26.151 -11.576 -1.827 1.00 97.75 621 GLY A CA 1
ATOM 5213 C C . GLY A 1 621 ? -26.441 -12.892 -2.548 1.00 97.75 621 GLY A C 1
ATOM 5214 O O . GLY A 1 621 ? -27.490 -13.512 -2.349 1.00 97.75 621 GLY A O 1
ATOM 5215 N N . VAL A 1 622 ? -25.500 -13.337 -3.379 1.00 97.56 622 VAL A N 1
ATOM 5216 C CA . VAL A 1 622 ? -25.511 -14.664 -4.015 1.00 97.56 622 VAL A CA 1
ATOM 5217 C C . VAL A 1 622 ? -24.167 -15.339 -3.772 1.00 97.56 622 VAL A C 1
ATOM 5219 O O . VAL A 1 622 ? -23.124 -14.730 -3.987 1.00 97.56 622 VAL A O 1
ATOM 5222 N N . ASP A 1 623 ? -24.187 -16.605 -3.363 1.00 93.75 623 ASP A N 1
ATOM 5223 C CA . ASP A 1 623 ? -22.994 -17.449 -3.307 1.00 93.75 623 ASP A CA 1
ATOM 5224 C C . ASP A 1 623 ? -23.378 -18.917 -3.530 1.00 93.75 623 ASP A C 1
ATOM 5226 O O . ASP A 1 623 ? -24.491 -19.338 -3.218 1.00 93.75 623 ASP A O 1
ATOM 5230 N N . GLN A 1 624 ? -22.461 -19.714 -4.071 1.00 90.75 624 GLN A N 1
ATOM 5231 C CA . GLN A 1 624 ? -22.671 -21.152 -4.257 1.00 90.75 624 GLN A CA 1
ATOM 5232 C C . GLN A 1 624 ? -22.482 -21.949 -2.956 1.00 90.75 624 GLN A C 1
ATOM 5234 O O . GLN A 1 624 ? -22.946 -23.085 -2.867 1.00 90.75 624 GLN A O 1
ATOM 5239 N N . ASP A 1 625 ? -21.762 -21.398 -1.973 1.00 84.69 625 ASP A N 1
ATOM 5240 C CA . ASP A 1 625 ? -21.496 -22.039 -0.689 1.00 84.69 625 ASP A CA 1
ATOM 5241 C C . ASP A 1 625 ? -22.541 -21.626 0.358 1.00 84.69 625 ASP A C 1
ATOM 5243 O O . ASP A 1 625 ? -22.586 -20.490 0.830 1.00 84.69 625 ASP A O 1
ATOM 5247 N N . GLU A 1 626 ? -23.379 -22.585 0.757 1.00 84.75 626 GLU A N 1
ATOM 5248 C CA . GLU A 1 626 ? -24.402 -22.394 1.789 1.00 84.75 626 GLU A CA 1
ATOM 5249 C C . GLU A 1 626 ? -23.810 -21.935 3.131 1.00 84.75 626 GLU A C 1
ATOM 5251 O O . GLU A 1 626 ? -24.413 -21.111 3.818 1.00 84.75 626 GLU A O 1
ATOM 5256 N N . ASN A 1 627 ? -22.625 -22.430 3.512 1.00 78.94 627 ASN A N 1
ATOM 5257 C CA . ASN A 1 627 ? -21.991 -22.018 4.764 1.00 78.94 627 ASN A CA 1
ATOM 5258 C C . ASN A 1 627 ? -21.628 -20.534 4.717 1.00 78.94 627 ASN A C 1
ATOM 5260 O O . ASN A 1 627 ? -21.864 -19.821 5.689 1.00 78.94 627 ASN A O 1
ATOM 5264 N N . ALA A 1 628 ? -21.101 -20.070 3.581 1.00 81.50 628 ALA A N 1
ATOM 5265 C CA . ALA A 1 628 ? -20.728 -18.676 3.382 1.00 81.50 628 ALA A CA 1
ATOM 5266 C C . ALA A 1 628 ? -21.951 -17.750 3.522 1.00 81.50 628 ALA A C 1
ATOM 5268 O O . ALA A 1 628 ? -21.917 -16.806 4.309 1.00 81.50 628 ALA A O 1
ATOM 5269 N N . ILE A 1 629 ? -23.072 -18.108 2.883 1.00 87.94 629 ILE A N 1
ATOM 5270 C CA . ILE A 1 629 ? -24.350 -17.389 3.017 1.00 87.94 629 ILE A CA 1
ATOM 5271 C C . ILE A 1 629 ? -24.832 -17.336 4.472 1.00 87.94 629 ILE A C 1
ATOM 5273 O O . ILE A 1 629 ? -25.227 -16.272 4.950 1.00 87.94 629 ILE A O 1
ATOM 5277 N N . ASN A 1 630 ? -24.787 -18.458 5.193 1.00 83.75 630 ASN A N 1
ATOM 5278 C CA . ASN A 1 630 ? -25.209 -18.498 6.596 1.00 83.75 630 ASN A CA 1
ATOM 5279 C C . ASN A 1 630 ? -24.352 -17.574 7.474 1.00 83.75 630 ASN A C 1
ATOM 5281 O O . ASN A 1 630 ? -24.876 -16.894 8.354 1.00 83.75 630 ASN A O 1
ATOM 5285 N N . ILE A 1 631 ? -23.047 -17.509 7.208 1.00 80.81 631 ILE A N 1
ATOM 5286 C CA . ILE A 1 631 ? -22.122 -16.608 7.900 1.00 80.81 631 ILE A CA 1
ATOM 5287 C C . ILE A 1 631 ? -22.411 -15.144 7.554 1.00 80.81 631 ILE A C 1
ATOM 5289 O O . ILE A 1 631 ? -22.457 -14.318 8.460 1.00 80.81 631 ILE A O 1
ATOM 5293 N N . ALA A 1 632 ? -22.665 -14.818 6.284 1.00 87.38 632 ALA A N 1
ATOM 5294 C CA . ALA A 1 632 ? -23.033 -13.463 5.872 1.00 87.38 632 ALA A CA 1
ATOM 5295 C C . ALA A 1 632 ? -24.289 -12.969 6.602 1.00 87.38 632 ALA A C 1
ATOM 5297 O O . ALA A 1 632 ? -24.311 -11.864 7.148 1.00 87.38 632 ALA A O 1
ATOM 5298 N N . ILE A 1 633 ? -25.317 -13.819 6.671 1.00 90.94 633 ILE A N 1
ATOM 5299 C CA . ILE A 1 633 ? -26.548 -13.526 7.409 1.00 90.94 633 ILE A CA 1
ATOM 5300 C C . ILE A 1 633 ? -26.259 -13.360 8.907 1.00 90.94 633 ILE A C 1
ATOM 5302 O O . ILE A 1 633 ? -26.734 -12.403 9.519 1.00 90.94 633 ILE A O 1
ATOM 5306 N N . PHE A 1 634 ? -25.447 -14.244 9.493 1.00 84.62 634 PHE A N 1
ATOM 5307 C CA . PHE A 1 634 ? -25.050 -14.146 10.895 1.00 84.62 634 PHE A CA 1
ATOM 5308 C C . PHE A 1 634 ? -24.342 -12.820 11.208 1.00 84.62 634 PHE A C 1
ATOM 5310 O O . PHE A 1 634 ? -24.727 -12.129 12.149 1.00 84.62 634 PHE A O 1
ATOM 5317 N N . SER A 1 635 ? -23.367 -12.411 10.399 1.00 85.25 635 SER A N 1
ATOM 5318 C CA . SER A 1 635 ? -22.648 -11.147 10.593 1.00 85.25 635 SER A CA 1
ATOM 5319 C C . SER A 1 635 ? -23.562 -9.920 10.462 1.00 85.25 635 SER A C 1
ATOM 5321 O O . SER A 1 635 ? -23.406 -8.945 11.203 1.00 85.25 635 SER A O 1
ATOM 5323 N N . LEU A 1 636 ? -24.571 -9.968 9.585 1.00 90.25 636 LEU A N 1
ATOM 5324 C CA . LEU A 1 636 ? -25.601 -8.925 9.491 1.00 90.25 636 LEU A CA 1
ATOM 5325 C C . LEU A 1 636 ? -26.501 -8.883 10.731 1.00 90.25 636 LEU A C 1
ATOM 5327 O O . LEU A 1 636 ? -26.857 -7.799 11.190 1.00 90.25 636 LEU A O 1
ATOM 5331 N N . TYR A 1 637 ? -26.834 -10.035 11.313 1.00 89.06 637 TYR A N 1
ATOM 5332 C CA . TYR A 1 637 ? -27.569 -10.099 12.577 1.00 89.06 637 TYR A CA 1
ATOM 5333 C C . TYR A 1 637 ? -26.769 -9.521 13.740 1.00 89.06 637 TYR A C 1
ATOM 5335 O O . TYR A 1 637 ? -27.311 -8.721 14.499 1.00 89.06 637 TYR A O 1
ATOM 5343 N N . ILE A 1 638 ? -25.476 -9.838 13.849 1.00 83.88 638 ILE A N 1
ATOM 5344 C CA . ILE A 1 638 ? -24.605 -9.194 14.840 1.00 83.88 638 ILE A CA 1
ATOM 5345 C C . ILE A 1 638 ? -24.574 -7.678 14.623 1.00 83.88 638 ILE A C 1
ATOM 5347 O O . ILE A 1 638 ? -24.687 -6.918 15.576 1.00 83.88 638 ILE A O 1
ATOM 5351 N N . THR A 1 639 ? -24.494 -7.229 13.371 1.00 85.69 639 THR A N 1
ATOM 5352 C CA . THR A 1 639 ? -24.503 -5.799 13.033 1.00 85.69 639 THR A CA 1
ATOM 5353 C C . THR A 1 639 ? -25.810 -5.107 13.429 1.00 85.69 639 THR A C 1
ATOM 5355 O O . THR A 1 639 ? -25.780 -3.960 13.873 1.00 85.69 639 THR A O 1
ATOM 5358 N N . LEU A 1 640 ? -26.960 -5.783 13.312 1.00 88.50 640 LEU A N 1
ATOM 5359 C CA . LEU A 1 640 ? -28.226 -5.277 13.850 1.00 88.50 640 LEU A CA 1
ATOM 5360 C C . LEU A 1 640 ? -28.140 -5.100 15.367 1.00 88.50 640 LEU A C 1
ATOM 5362 O O . LEU A 1 640 ? -28.450 -4.021 15.862 1.00 88.50 640 LEU A O 1
ATOM 5366 N N . LEU A 1 641 ? -27.698 -6.137 16.086 1.00 84.12 641 LEU A N 1
ATOM 5367 C CA . LEU A 1 641 ? -27.586 -6.101 17.546 1.00 84.12 641 LEU A CA 1
ATOM 5368 C C . LEU A 1 641 ? -26.618 -5.018 18.033 1.00 84.12 641 LEU A C 1
ATOM 5370 O O . LEU A 1 641 ? -26.916 -4.339 19.008 1.00 84.12 641 LEU A O 1
ATOM 5374 N N . ASP A 1 642 ? -25.513 -4.809 17.318 1.00 79.44 642 ASP A N 1
ATOM 5375 C CA . ASP A 1 642 ? -24.511 -3.770 17.590 1.00 79.44 642 ASP A CA 1
ATOM 5376 C C . ASP A 1 642 ? -25.110 -2.356 17.595 1.00 79.44 642 ASP A C 1
ATOM 5378 O O . ASP A 1 642 ? -24.595 -1.441 18.230 1.00 79.44 642 ASP A O 1
ATOM 5382 N N . ASN A 1 643 ? -26.229 -2.181 16.893 1.00 81.50 643 ASN A N 1
ATOM 5383 C CA . ASN A 1 643 ? -26.927 -0.916 16.745 1.00 81.50 643 ASN A CA 1
ATOM 5384 C C . ASN A 1 643 ? -28.170 -0.800 17.641 1.00 81.50 643 ASN A C 1
ATOM 5386 O O . ASN A 1 643 ? -28.958 0.133 17.447 1.00 81.50 643 ASN A O 1
ATOM 5390 N N . LEU A 1 644 ? -28.330 -1.711 18.609 1.00 84.38 644 LEU A N 1
ATOM 5391 C CA . LEU A 1 644 ? -29.409 -1.750 19.593 1.00 84.38 644 LEU A CA 1
ATOM 5392 C C . LEU A 1 644 ? -28.873 -1.638 21.033 1.00 84.38 644 LEU A C 1
ATOM 5394 O O . LEU A 1 644 ? -27.879 -2.247 21.405 1.00 84.38 644 LEU A O 1
ATOM 5398 N N . GLU A 1 645 ? -29.604 -0.917 21.879 1.00 78.81 645 GLU A N 1
ATOM 5399 C CA . GLU A 1 645 ? -29.436 -0.873 23.333 1.00 78.81 645 GLU A CA 1
ATOM 5400 C C . GLU A 1 645 ? -29.577 -2.275 23.963 1.00 78.81 645 GLU A C 1
ATOM 5402 O O . GLU A 1 645 ? -30.577 -2.955 23.678 1.00 78.81 645 GLU A O 1
ATOM 5407 N N . PRO A 1 646 ? -28.684 -2.688 24.889 1.00 74.50 646 PRO A N 1
ATOM 5408 C CA . PRO A 1 646 ? -28.644 -4.047 25.443 1.00 74.50 646 PRO A CA 1
ATOM 5409 C C . PRO A 1 646 ? -29.976 -4.553 26.008 1.00 74.50 646 PRO A C 1
ATOM 5411 O O . PRO A 1 646 ? -30.419 -5.656 25.689 1.00 74.50 646 PRO A O 1
ATOM 5414 N N . LYS A 1 647 ? -30.683 -3.713 26.777 1.00 69.75 647 LYS A N 1
ATOM 5415 C CA . LYS A 1 647 ? -31.992 -4.049 27.381 1.00 69.75 647 LYS A CA 1
ATOM 5416 C C . LYS A 1 647 ? -33.064 -4.393 26.352 1.00 69.75 647 LYS A C 1
ATOM 5418 O O . LYS A 1 647 ? -34.066 -5.023 26.658 1.00 69.75 647 LYS A O 1
ATOM 5423 N N . SER A 1 648 ? -32.878 -3.920 25.131 1.00 69.06 648 SER A N 1
ATOM 5424 C CA . SER A 1 648 ? -33.876 -3.946 24.081 1.00 69.06 648 SER A CA 1
ATOM 5425 C C . SER A 1 648 ? -33.711 -5.132 23.124 1.00 69.06 648 SER A C 1
ATOM 5427 O O . SER A 1 648 ? -34.600 -5.379 22.306 1.00 69.06 648 SER A O 1
ATOM 5429 N N . ILE A 1 649 ? -32.594 -5.856 23.245 1.00 73.31 649 ILE A N 1
ATOM 5430 C CA . ILE A 1 649 ? -32.229 -7.011 22.418 1.00 73.31 649 ILE A CA 1
ATOM 5431 C C . ILE A 1 649 ? -32.976 -8.277 22.859 1.00 73.31 649 ILE A C 1
ATOM 5433 O O . ILE A 1 649 ? -33.206 -9.173 22.053 1.00 73.31 649 ILE A O 1
ATOM 5437 N N . GLN A 1 650 ? -33.414 -8.348 24.119 1.00 70.00 650 GLN A N 1
ATOM 5438 C CA . GLN A 1 650 ? -34.052 -9.541 24.681 1.00 70.00 650 GLN A CA 1
ATOM 5439 C C . GLN A 1 650 ? -35.332 -9.964 23.928 1.00 70.00 650 GLN A C 1
ATOM 5441 O O . GLN A 1 650 ? -35.610 -11.157 23.813 1.00 70.00 650 GLN A O 1
ATOM 5446 N N . GLU A 1 651 ? -36.067 -8.998 23.377 1.00 74.38 651 GLU A N 1
ATOM 5447 C CA . GLU A 1 651 ? -37.324 -9.192 22.635 1.00 74.38 651 GLU A CA 1
ATOM 5448 C C . GLU A 1 651 ? -37.159 -8.986 21.116 1.00 74.38 651 GLU A C 1
ATOM 5450 O O . GLU A 1 651 ? -38.142 -8.819 20.396 1.00 74.38 651 GLU A O 1
ATOM 5455 N N . PHE A 1 652 ? -35.922 -8.917 20.615 1.00 84.31 652 PHE A N 1
ATOM 5456 C CA . PHE A 1 652 ? -35.663 -8.643 19.205 1.00 84.31 652 PHE A CA 1
ATOM 5457 C C . PHE A 1 652 ? -35.680 -9.928 18.370 1.00 84.31 652 PHE A C 1
ATOM 5459 O O . PHE A 1 652 ? -34.893 -10.841 18.610 1.00 84.31 652 PHE A O 1
ATOM 5466 N N . GLU A 1 653 ? -36.539 -9.966 17.349 1.00 88.31 653 GLU A N 1
ATOM 5467 C CA . GLU A 1 653 ? -36.624 -11.076 16.399 1.00 88.31 653 GLU A CA 1
ATOM 5468 C C . GLU A 1 653 ? -35.918 -10.728 15.081 1.00 88.31 653 GLU A C 1
ATOM 5470 O O . GLU A 1 653 ? -36.169 -9.686 14.468 1.00 88.31 653 GLU A O 1
ATOM 5475 N N . PHE A 1 654 ? -35.061 -11.630 14.604 1.00 90.94 654 PHE A N 1
ATOM 5476 C CA . PHE A 1 654 ? -34.359 -11.467 13.339 1.00 90.94 654 PHE A CA 1
ATOM 5477 C C . PHE A 1 654 ? -35.264 -11.733 12.124 1.00 90.94 654 PHE A C 1
ATOM 5479 O O . PHE A 1 654 ? -36.074 -12.668 12.126 1.00 90.94 654 PHE A O 1
ATOM 5486 N N . PRO A 1 655 ? -35.090 -10.977 11.022 1.00 93.19 655 PRO A N 1
ATOM 5487 C CA . PRO A 1 655 ? -35.829 -11.218 9.789 1.00 93.19 655 PRO A CA 1
ATOM 5488 C C . PRO A 1 655 ? -35.318 -12.459 9.050 1.00 93.19 655 PRO A C 1
ATOM 5490 O O . PRO A 1 655 ? -34.115 -12.689 8.976 1.00 93.19 655 PRO A O 1
ATOM 5493 N N . THR A 1 656 ? -36.203 -13.207 8.389 1.00 92.81 656 THR A N 1
ATOM 5494 C CA . THR A 1 656 ? -35.794 -14.220 7.400 1.00 92.81 656 THR A CA 1
ATOM 5495 C C . THR A 1 656 ? -35.215 -13.543 6.155 1.00 92.81 656 THR A C 1
ATOM 5497 O O . THR A 1 656 ? -35.882 -12.710 5.538 1.00 92.81 656 THR A O 1
ATOM 5500 N N . LEU A 1 657 ? -33.989 -13.916 5.785 1.00 95.19 657 LEU A N 1
ATOM 5501 C CA . LEU A 1 657 ? -33.238 -13.373 4.650 1.00 95.19 657 LEU A CA 1
ATOM 5502 C C . LEU A 1 657 ? -32.950 -14.426 3.568 1.00 95.19 657 LEU A C 1
ATOM 5504 O O . LEU A 1 657 ? -32.882 -14.088 2.383 1.00 95.19 657 LEU A O 1
ATOM 5508 N N . LEU A 1 658 ? -32.794 -15.697 3.951 1.00 93.06 658 LEU A N 1
ATOM 5509 C CA . LEU A 1 658 ? -32.510 -16.785 3.015 1.00 93.06 658 LEU A CA 1
ATOM 5510 C C . LEU A 1 658 ? -33.694 -17.016 2.060 1.00 93.06 658 LEU A C 1
ATOM 5512 O O . LEU A 1 658 ? -34.837 -17.155 2.491 1.00 93.06 658 LEU A O 1
ATOM 5516 N N . GLY A 1 659 ? -33.414 -17.057 0.757 1.00 91.75 659 GLY A N 1
ATOM 5517 C CA . GLY A 1 659 ? -34.405 -17.193 -0.313 1.00 91.75 659 GLY A CA 1
ATOM 5518 C C . GLY A 1 659 ? -35.125 -15.894 -0.698 1.00 91.75 659 GLY A C 1
ATOM 5519 O O . GLY A 1 659 ? -35.947 -15.926 -1.612 1.00 91.75 659 GLY A O 1
ATOM 5520 N N . ILE A 1 660 ? -34.825 -14.772 -0.030 1.00 93.00 660 ILE A N 1
ATOM 5521 C CA . ILE A 1 660 ? -35.425 -13.449 -0.288 1.00 93.00 660 ILE A CA 1
ATOM 5522 C C . ILE A 1 660 ? -34.333 -12.432 -0.643 1.00 93.00 660 ILE A C 1
ATOM 5524 O O . ILE A 1 660 ? -34.339 -11.861 -1.728 1.00 93.00 660 ILE A O 1
ATOM 5528 N N . ASN A 1 661 ? -33.386 -12.227 0.271 1.00 96.88 661 ASN A N 1
ATOM 5529 C CA . ASN A 1 661 ? -32.244 -11.328 0.116 1.00 96.88 661 ASN A CA 1
ATOM 5530 C C . ASN A 1 661 ? -30.974 -12.099 -0.267 1.00 96.88 661 ASN A C 1
ATOM 5532 O O . ASN A 1 661 ? -30.149 -11.601 -1.032 1.00 96.88 661 ASN A O 1
ATOM 5536 N N . PHE A 1 662 ? -30.835 -13.319 0.259 1.00 97.25 662 PHE A N 1
ATOM 5537 C CA . PHE A 1 662 ? -29.666 -14.176 0.082 1.00 97.25 662 PHE A CA 1
ATOM 5538 C C . PHE A 1 662 ? -30.022 -15.470 -0.639 1.00 97.25 662 PHE A C 1
ATOM 5540 O O . PHE A 1 662 ? -31.014 -16.119 -0.300 1.00 97.25 662 PHE A O 1
ATOM 5547 N N . PHE A 1 663 ? -29.193 -15.880 -1.599 1.00 96.75 663 PHE A N 1
ATOM 5548 C CA . PHE A 1 663 ? -29.460 -17.047 -2.438 1.00 96.75 663 PHE A CA 1
ATOM 5549 C C . PHE A 1 663 ? -28.247 -17.971 -2.532 1.00 96.75 663 PHE A C 1
ATOM 5551 O O . PHE A 1 663 ? -27.162 -17.544 -2.919 1.00 96.75 663 PHE A O 1
ATOM 5558 N N . VAL A 1 664 ? -28.468 -19.255 -2.238 1.00 94.25 664 VAL A N 1
ATOM 5559 C CA . VAL A 1 664 ? -27.466 -20.318 -2.390 1.00 94.25 664 VAL A CA 1
ATOM 5560 C C . VAL A 1 664 ? -27.538 -20.853 -3.821 1.00 94.25 664 VAL A C 1
ATOM 5562 O O . VAL A 1 664 ? -28.418 -21.654 -4.140 1.00 94.25 664 VAL A O 1
ATOM 5565 N N . SER A 1 665 ? -26.684 -20.355 -4.715 1.00 95.75 665 SER A N 1
ATOM 5566 C CA . SER A 1 665 ? -26.683 -20.715 -6.139 1.00 95.75 665 SER A CA 1
ATOM 5567 C C . SER A 1 665 ? -25.374 -20.332 -6.834 1.00 95.75 665 SER A C 1
ATOM 5569 O O . SER A 1 665 ? -24.720 -19.363 -6.465 1.00 95.75 665 SER A O 1
ATOM 5571 N N . ASP A 1 666 ? -25.041 -21.025 -7.927 1.00 95.25 666 ASP A N 1
ATOM 5572 C CA . ASP A 1 666 ? -24.077 -20.509 -8.908 1.00 95.25 666 ASP A CA 1
ATOM 5573 C C . ASP A 1 666 ? -24.678 -19.266 -9.595 1.00 95.25 666 ASP A C 1
ATOM 5575 O O . ASP A 1 666 ? -25.801 -19.314 -10.111 1.00 95.25 666 ASP A O 1
ATOM 5579 N N . PHE A 1 667 ? -23.944 -18.150 -9.609 1.00 97.00 667 PHE A N 1
ATOM 5580 C CA . PHE A 1 667 ? -24.372 -16.878 -10.205 1.00 97.00 667 PHE A CA 1
ATOM 5581 C C . PHE A 1 667 ? -24.619 -16.958 -11.727 1.00 97.00 667 PHE A C 1
ATOM 5583 O O . PHE A 1 667 ? -25.351 -16.142 -12.303 1.00 97.00 667 PHE A O 1
ATOM 5590 N N . PHE A 1 668 ? -24.036 -17.957 -12.396 1.00 97.62 668 PHE A N 1
ATOM 5591 C CA . PHE A 1 668 ? -24.245 -18.234 -13.816 1.00 97.62 668 PHE A CA 1
ATOM 5592 C C . PHE A 1 668 ? -25.371 -19.243 -14.084 1.00 97.62 668 PHE A C 1
ATOM 5594 O O . PHE A 1 668 ? -25.648 -19.534 -15.253 1.00 97.62 668 PHE A O 1
ATOM 5601 N N . ASP A 1 669 ? -26.059 -19.759 -13.057 1.00 97.12 669 ASP A N 1
ATOM 5602 C CA . ASP A 1 669 ? -27.292 -20.520 -13.263 1.00 97.12 669 ASP A CA 1
ATOM 5603 C C . ASP A 1 669 ? -28.447 -19.579 -13.629 1.00 97.12 669 ASP A C 1
ATOM 5605 O O . ASP A 1 669 ? -29.091 -18.953 -12.788 1.00 97.12 669 ASP A O 1
ATOM 5609 N N . LEU A 1 670 ? -28.739 -19.505 -14.927 1.00 95.38 670 LEU A N 1
ATOM 5610 C CA . LEU A 1 670 ? -29.797 -18.658 -15.483 1.00 95.38 670 LEU A CA 1
ATOM 5611 C C . LEU A 1 670 ? -31.216 -19.118 -15.119 1.00 95.38 670 LEU A C 1
ATOM 5613 O O . LEU A 1 670 ? -32.169 -18.379 -15.368 1.00 95.38 670 LEU A O 1
ATOM 5617 N N . LYS A 1 671 ? -31.373 -20.337 -14.589 1.00 95.88 671 LYS A N 1
ATOM 5618 C CA . LYS A 1 671 ? -32.669 -20.901 -14.185 1.00 95.88 671 LYS A CA 1
ATOM 5619 C C . LYS A 1 671 ? -32.967 -20.685 -12.706 1.00 95.88 671 LYS A C 1
ATOM 5621 O O . LYS A 1 671 ? -34.106 -20.893 -12.291 1.00 95.88 671 LYS A O 1
ATOM 5626 N N . ALA A 1 672 ? -31.974 -20.276 -11.922 1.00 95.69 672 ALA A N 1
ATOM 5627 C CA . ALA A 1 672 ? -32.136 -20.093 -10.493 1.00 95.69 672 ALA A CA 1
ATOM 5628 C C . ALA A 1 672 ? -33.146 -18.964 -10.173 1.00 95.69 672 ALA A C 1
ATOM 5630 O O . ALA A 1 672 ? -33.165 -17.945 -10.879 1.00 95.69 672 ALA A O 1
ATOM 5631 N N . PRO A 1 673 ? -33.962 -19.095 -9.104 1.00 93.19 673 PRO A N 1
ATOM 5632 C CA . PRO A 1 673 ? -35.020 -18.131 -8.768 1.00 93.19 673 PRO A CA 1
ATOM 5633 C C . PRO A 1 673 ? -34.531 -16.694 -8.543 1.00 93.19 673 PRO A C 1
ATOM 5635 O O . PRO A 1 673 ? -35.248 -15.745 -8.870 1.00 93.19 673 PRO A O 1
ATOM 5638 N N . PHE A 1 674 ? -33.295 -16.524 -8.057 1.00 95.94 674 PHE A N 1
ATOM 5639 C CA . PHE A 1 674 ? -32.710 -15.207 -7.779 1.00 95.94 674 PHE A CA 1
ATOM 5640 C C . PHE A 1 674 ? -32.691 -14.299 -9.019 1.00 95.94 674 PHE A C 1
ATOM 5642 O O . PHE A 1 674 ? -32.795 -13.083 -8.895 1.00 95.94 674 PHE A O 1
ATOM 5649 N N . ASN A 1 675 ? -32.614 -14.868 -10.231 1.00 96.50 675 ASN A N 1
ATOM 5650 C CA . ASN A 1 675 ? -32.604 -14.091 -11.471 1.00 96.50 675 ASN A CA 1
ATOM 5651 C C . ASN A 1 675 ? -33.868 -13.244 -11.645 1.00 96.50 675 ASN A C 1
ATOM 5653 O O . ASN A 1 675 ? -33.801 -12.166 -12.232 1.00 96.50 675 ASN A O 1
ATOM 5657 N N . ILE A 1 676 ? -35.017 -13.749 -11.190 1.00 95.31 676 ILE A N 1
ATOM 5658 C CA . ILE A 1 676 ? -36.292 -13.029 -11.250 1.00 95.31 676 ILE A CA 1
ATOM 5659 C C . ILE A 1 676 ? -36.362 -12.029 -10.103 1.00 95.31 676 ILE A C 1
ATOM 5661 O O . ILE A 1 676 ? -36.762 -10.890 -10.330 1.00 95.31 676 ILE A O 1
ATOM 5665 N N . GLU A 1 677 ? -35.959 -12.441 -8.900 1.00 94.69 677 GLU A N 1
ATOM 5666 C CA . GLU A 1 677 ? -36.051 -11.595 -7.713 1.00 94.69 677 GLU A CA 1
ATOM 5667 C C . GLU A 1 677 ? -35.157 -10.360 -7.831 1.00 94.69 677 GLU A C 1
ATOM 5669 O O . GLU A 1 677 ? -35.661 -9.242 -7.830 1.00 94.69 677 GLU A O 1
ATOM 5674 N N . LEU A 1 678 ? -33.856 -10.539 -8.081 1.00 96.19 678 LEU A N 1
ATOM 5675 C CA . LEU A 1 678 ? -32.900 -9.430 -8.143 1.00 96.19 678 LEU A CA 1
ATOM 5676 C C . LEU A 1 678 ? -33.219 -8.430 -9.269 1.00 96.19 678 LEU A C 1
ATOM 5678 O O . LEU A 1 678 ? -32.973 -7.238 -9.118 1.00 96.19 678 LEU A O 1
ATOM 5682 N N . LYS A 1 679 ? -33.825 -8.866 -10.384 1.00 95.88 679 LYS A N 1
ATOM 5683 C CA . LYS A 1 679 ? -34.215 -7.969 -11.494 1.00 95.88 679 LYS A CA 1
ATOM 5684 C C . LYS A 1 679 ? -35.336 -6.989 -11.146 1.00 95.88 679 LYS A C 1
ATOM 5686 O O . LYS A 1 679 ? -35.501 -6.002 -11.863 1.00 95.88 679 LYS A O 1
ATOM 5691 N N . LYS A 1 680 ? -36.100 -7.241 -10.078 1.00 95.38 680 LYS A N 1
ATOM 5692 C CA . LYS A 1 680 ? -37.128 -6.310 -9.582 1.00 95.38 680 LYS A CA 1
ATOM 5693 C C . LYS A 1 680 ? -36.519 -5.074 -8.921 1.00 95.38 680 LYS A C 1
ATOM 5695 O O . LYS A 1 680 ? -37.211 -4.074 -8.748 1.00 95.38 680 LYS A O 1
ATOM 5700 N N . HIS A 1 681 ? -35.245 -5.140 -8.547 1.00 96.19 681 HIS A N 1
ATOM 5701 C CA . HIS A 1 681 ? -34.552 -4.082 -7.832 1.00 96.19 681 HIS A CA 1
ATOM 5702 C C . HIS A 1 681 ? -33.670 -3.264 -8.780 1.00 96.19 681 HIS A C 1
ATOM 5704 O O . HIS A 1 681 ? -33.183 -3.753 -9.800 1.00 96.19 681 HIS A O 1
ATOM 5710 N N . PHE A 1 682 ? -33.478 -1.996 -8.422 1.00 97.38 682 PHE A N 1
ATOM 5711 C CA . PHE A 1 682 ? -32.406 -1.158 -8.942 1.00 97.38 682 PHE A CA 1
ATOM 5712 C C . PHE A 1 682 ? -31.349 -1.051 -7.846 1.00 97.38 682 PHE A C 1
ATOM 5714 O O . PHE A 1 682 ? -31.646 -0.549 -6.760 1.00 97.38 682 PHE A O 1
ATOM 5721 N N . PHE A 1 683 ? -30.154 -1.567 -8.113 1.00 98.31 683 PHE A N 1
ATOM 5722 C CA . PHE A 1 683 ? -29.035 -1.522 -7.181 1.00 98.31 683 PHE A CA 1
ATOM 5723 C C . PHE A 1 683 ? -28.261 -0.224 -7.373 1.00 98.31 683 PHE A C 1
ATOM 5725 O O . PHE A 1 683 ? -27.879 0.133 -8.484 1.00 98.31 683 PHE A O 1
ATOM 5732 N N . GLN A 1 684 ? -28.008 0.495 -6.289 1.00 98.38 684 GLN A N 1
ATOM 5733 C CA . GLN A 1 684 ? -27.110 1.635 -6.355 1.00 98.38 684 GLN A CA 1
ATOM 5734 C C . GLN A 1 684 ? -25.679 1.153 -6.614 1.00 98.38 684 GLN A C 1
ATOM 5736 O O . GLN A 1 684 ? -24.997 1.710 -7.473 1.00 98.38 684 GLN A O 1
ATOM 5741 N N . PHE A 1 685 ? -25.263 0.063 -5.960 1.00 98.56 685 PHE A N 1
ATOM 5742 C CA . PHE A 1 685 ? -23.957 -0.534 -6.213 1.00 98.56 685 PHE A CA 1
ATOM 5743 C C . PHE A 1 685 ? -23.982 -2.060 -6.320 1.00 98.56 685 PHE A C 1
ATOM 5745 O O . PHE A 1 685 ? -24.766 -2.738 -5.656 1.00 98.56 685 PHE A O 1
ATOM 5752 N N . VAL A 1 686 ? -23.091 -2.596 -7.156 1.00 98.62 686 VAL A N 1
ATOM 5753 C CA . VAL A 1 686 ? -22.709 -4.015 -7.148 1.00 98.62 686 VAL A CA 1
ATOM 5754 C C . VAL A 1 686 ? -21.270 -4.118 -6.653 1.00 98.62 686 VAL A C 1
ATOM 5756 O O . VAL A 1 686 ? -20.354 -3.703 -7.363 1.00 98.62 686 VAL A O 1
ATOM 5759 N N . LEU A 1 687 ? -21.064 -4.627 -5.442 1.00 98.06 687 LEU A N 1
ATOM 5760 C CA . LEU A 1 687 ? -19.762 -4.656 -4.763 1.00 98.06 687 LEU A CA 1
ATOM 5761 C C . LEU A 1 687 ? -19.348 -6.102 -4.498 1.00 98.06 687 LEU A C 1
ATOM 5763 O O . LEU A 1 687 ? -20.220 -6.947 -4.344 1.00 98.06 687 LEU A O 1
ATOM 5767 N N . GLY A 1 688 ? -18.052 -6.407 -4.466 1.00 94.19 688 GLY A N 1
ATOM 5768 C CA . GLY A 1 688 ? -17.613 -7.772 -4.165 1.00 94.19 688 GLY A CA 1
ATOM 5769 C C . GLY A 1 688 ? -16.218 -8.141 -4.657 1.00 94.19 688 GLY A C 1
ATOM 5770 O O . GLY A 1 688 ? -15.525 -7.370 -5.330 1.00 94.19 688 GLY A O 1
ATOM 5771 N N . ASN A 1 689 ? -15.827 -9.378 -4.358 1.00 91.81 689 ASN A N 1
ATOM 5772 C CA . ASN A 1 689 ? -14.590 -10.009 -4.822 1.00 91.81 689 ASN A CA 1
ATOM 5773 C C . ASN A 1 689 ? -14.907 -11.351 -5.513 1.00 91.81 689 ASN A C 1
ATOM 5775 O O . ASN A 1 689 ? -14.909 -12.398 -4.863 1.00 91.81 689 ASN A O 1
ATOM 5779 N N . PRO A 1 690 ? -15.209 -11.349 -6.827 1.00 91.94 690 PRO A N 1
ATOM 5780 C CA . PRO A 1 690 ? -15.456 -12.578 -7.573 1.00 91.94 690 PRO A CA 1
ATOM 5781 C C . PRO A 1 690 ? -14.277 -13.567 -7.502 1.00 91.94 690 PRO A C 1
ATOM 5783 O O . PRO A 1 690 ? -13.128 -13.142 -7.409 1.00 91.94 690 PRO A O 1
ATOM 5786 N N . PRO A 1 691 ? -14.511 -14.886 -7.636 1.00 88.00 691 PRO A N 1
ATOM 5787 C CA . PRO A 1 691 ? -13.449 -15.892 -7.551 1.00 88.00 691 PRO A CA 1
ATOM 5788 C C . PRO A 1 691 ? -12.390 -15.738 -8.657 1.00 88.00 691 PRO A C 1
ATOM 5790 O O . PRO A 1 691 ? -12.725 -15.485 -9.817 1.00 88.00 691 PRO A O 1
ATOM 5793 N N . TRP A 1 692 ? -11.107 -15.954 -8.331 1.00 86.62 692 TRP A N 1
ATOM 5794 C CA . TRP A 1 692 ? -10.000 -15.880 -9.304 1.00 86.62 692 TRP A CA 1
ATOM 5795 C C . TRP A 1 692 ? -9.538 -17.289 -9.669 1.00 86.62 692 TRP A C 1
ATOM 5797 O O . TRP A 1 692 ? -8.853 -17.967 -8.898 1.00 86.62 692 TRP A O 1
ATOM 5807 N N . LYS A 1 693 ? -9.937 -17.776 -10.849 1.00 84.12 693 LYS A N 1
ATOM 5808 C CA . LYS A 1 693 ? -9.723 -19.179 -11.220 1.00 84.12 693 LYS A CA 1
ATOM 5809 C C . LYS A 1 693 ? -9.647 -19.363 -12.729 1.00 84.12 693 LYS A C 1
ATOM 5811 O O . LYS A 1 693 ? -10.588 -19.065 -13.460 1.00 84.12 693 LYS A O 1
ATOM 5816 N N . THR A 1 694 ? -8.544 -19.972 -13.166 1.00 84.12 694 THR A N 1
ATOM 5817 C CA . THR A 1 694 ? -8.266 -20.328 -14.574 1.00 84.12 694 THR A CA 1
ATOM 5818 C C . THR A 1 694 ? -8.238 -21.839 -14.827 1.00 84.12 694 THR A C 1
ATOM 5820 O O . THR A 1 694 ? -8.360 -22.298 -15.964 1.00 84.12 694 THR A O 1
ATOM 5823 N N . LYS A 1 695 ? -8.077 -22.654 -13.777 1.00 84.75 695 LYS A N 1
ATOM 5824 C CA . LYS A 1 695 ? -8.073 -24.121 -13.869 1.00 84.75 695 LYS A CA 1
ATOM 5825 C C . LYS A 1 695 ? -9.441 -24.666 -13.487 1.00 84.75 695 LYS A C 1
ATOM 5827 O O . LYS A 1 695 ? -9.785 -24.672 -12.315 1.00 84.75 695 LYS A O 1
ATOM 5832 N N . HIS A 1 696 ? -10.186 -25.171 -14.460 1.00 86.38 696 HIS A N 1
ATOM 5833 C CA . HIS A 1 696 ? -11.516 -25.760 -14.263 1.00 86.38 696 HIS A CA 1
ATOM 5834 C C . HIS A 1 696 ? -11.567 -27.183 -14.838 1.00 86.38 696 HIS A C 1
ATOM 5836 O O . HIS A 1 696 ? -10.712 -27.513 -15.672 1.00 86.38 696 HIS A O 1
ATOM 5842 N N . PRO A 1 697 ? -12.553 -28.022 -14.452 1.00 88.25 697 PRO A N 1
ATOM 5843 C CA . PRO A 1 697 ? -12.783 -29.322 -15.084 1.00 88.25 697 PRO A CA 1
ATOM 5844 C C . PRO A 1 697 ? -12.825 -29.227 -16.616 1.00 88.25 697 PRO A C 1
ATOM 5846 O O . PRO A 1 697 ? -13.107 -28.162 -17.173 1.00 88.25 697 PRO A O 1
ATOM 5849 N N . LYS A 1 698 ? -12.509 -30.327 -17.314 1.00 85.38 698 LYS A N 1
ATOM 5850 C CA . LYS A 1 698 ? -12.479 -30.347 -18.790 1.00 85.38 698 LYS A CA 1
ATOM 5851 C C . LYS A 1 698 ? -13.846 -30.039 -19.402 1.00 85.38 698 LYS A C 1
ATOM 5853 O O . LYS A 1 698 ? -13.899 -29.417 -20.458 1.00 85.38 698 LYS A O 1
ATOM 5858 N N . ASP A 1 699 ? -14.916 -30.454 -18.731 1.00 91.25 699 ASP A N 1
ATOM 5859 C CA . ASP A 1 699 ? -16.277 -30.162 -19.157 1.00 91.25 699 ASP A CA 1
ATOM 5860 C C . ASP A 1 699 ? -16.575 -28.668 -19.089 1.00 91.25 699 ASP A C 1
ATOM 5862 O O . ASP A 1 699 ? -16.008 -27.916 -18.289 1.00 91.25 699 ASP A O 1
ATOM 5866 N N . LYS A 1 700 ? -17.502 -28.242 -19.941 1.00 91.44 700 LYS A N 1
ATOM 5867 C CA . LYS A 1 700 ? -17.886 -26.842 -20.050 1.00 91.44 700 LYS A CA 1
ATOM 5868 C C . LYS A 1 700 ? -18.738 -26.402 -18.863 1.00 91.44 700 LYS A C 1
ATOM 5870 O O . LYS A 1 700 ? -19.821 -26.950 -18.634 1.00 91.44 700 LYS A O 1
ATOM 5875 N N . GLN A 1 701 ? -18.270 -25.377 -18.164 1.00 94.88 701 GLN A N 1
ATOM 5876 C CA . GLN A 1 701 ? -18.905 -24.818 -16.971 1.00 94.88 701 GLN A CA 1
ATOM 5877 C C . GLN A 1 701 ? -20.038 -23.835 -17.328 1.00 94.88 701 GLN A C 1
ATOM 5879 O O . GLN A 1 701 ? -20.189 -23.435 -18.488 1.00 94.88 701 GLN A O 1
ATOM 5884 N N . LEU A 1 702 ? -20.854 -23.437 -16.343 1.00 96.19 702 LEU A N 1
ATOM 5885 C CA . LEU A 1 702 ? -21.986 -22.520 -16.556 1.00 96.19 702 LEU A CA 1
ATOM 5886 C C . LEU A 1 702 ? -21.542 -21.139 -17.056 1.00 96.19 702 LEU A C 1
ATOM 5888 O O . LEU A 1 702 ? -22.135 -20.628 -18.005 1.00 96.19 702 LEU A O 1
ATOM 5892 N N . PHE A 1 703 ? -20.457 -20.581 -16.512 1.00 96.00 703 PHE A N 1
ATOM 5893 C CA . PHE A 1 703 ? -19.926 -19.288 -16.962 1.00 96.00 703 PHE A CA 1
ATOM 5894 C C . PHE A 1 703 ? -19.481 -19.309 -18.434 1.00 96.00 703 PHE A C 1
ATOM 5896 O O . PHE A 1 703 ? -19.732 -18.360 -19.172 1.00 96.00 703 PHE A O 1
ATOM 5903 N N . GLU A 1 704 ? -18.889 -20.414 -18.901 1.00 96.06 704 GLU A N 1
ATOM 5904 C CA . GLU A 1 704 ? -18.481 -20.576 -20.304 1.00 96.06 704 GLU A CA 1
ATOM 5905 C C . GLU A 1 704 ? -19.703 -20.648 -21.227 1.00 96.06 704 GLU A C 1
ATOM 5907 O O . GLU A 1 704 ? -19.723 -20.022 -22.286 1.00 96.06 704 GLU A O 1
ATOM 5912 N N . LYS A 1 705 ? -20.753 -21.372 -20.810 1.00 96.56 705 LYS A N 1
ATOM 5913 C CA . LYS A 1 705 ? -22.032 -21.424 -21.537 1.00 96.56 705 LYS A CA 1
ATOM 5914 C C . LYS A 1 705 ? -22.697 -20.049 -21.590 1.00 96.56 705 LYS A C 1
ATOM 5916 O O . LYS A 1 705 ? -23.215 -19.676 -22.639 1.00 96.56 705 LYS A O 1
ATOM 5921 N N . TYR A 1 706 ? -22.664 -19.299 -20.489 1.00 97.38 706 TYR A N 1
ATOM 5922 C CA . TYR A 1 706 ? -23.189 -17.936 -20.426 1.00 97.38 706 TYR A CA 1
ATOM 5923 C C . TYR A 1 706 ? -22.469 -17.011 -21.416 1.00 97.38 706 TYR A C 1
ATOM 5925 O O . TYR A 1 706 ? -23.133 -16.345 -22.209 1.00 97.38 706 TYR A O 1
ATOM 5933 N N . VAL A 1 707 ? -21.131 -17.008 -21.423 1.00 96.25 707 VAL A N 1
ATOM 5934 C CA . VAL A 1 707 ? -20.327 -16.171 -22.332 1.00 96.25 707 VAL A CA 1
ATOM 5935 C C . VAL A 1 707 ? -20.634 -16.487 -23.798 1.00 96.25 707 VAL A C 1
ATOM 5937 O O . VAL A 1 707 ? -20.824 -15.570 -24.590 1.00 96.25 707 VAL A O 1
ATOM 5940 N N . GLU A 1 708 ? -20.767 -17.761 -24.167 1.00 95.31 708 GLU A N 1
ATOM 5941 C CA . GLU A 1 708 ? -21.128 -18.141 -25.539 1.00 95.31 708 GLU A CA 1
ATOM 5942 C C . GLU A 1 708 ? -22.543 -17.731 -25.931 1.00 95.31 708 GLU A C 1
ATOM 5944 O O . GLU A 1 708 ? -22.758 -17.215 -27.027 1.00 95.31 708 GLU A O 1
ATOM 5949 N N . GLN A 1 709 ? -23.514 -17.929 -25.039 1.00 95.56 709 GLN A N 1
ATOM 5950 C CA . GLN A 1 709 ? -24.882 -17.472 -25.272 1.00 95.56 709 GLN A CA 1
ATOM 5951 C C . GLN A 1 709 ? -24.929 -15.950 -25.427 1.00 95.56 709 GLN A C 1
ATOM 5953 O O . GLN A 1 709 ? -25.647 -15.445 -26.289 1.00 95.56 709 GLN A O 1
ATOM 5958 N N . ARG A 1 710 ? -24.139 -15.221 -24.629 1.00 95.69 710 ARG A N 1
ATOM 5959 C CA . ARG A 1 710 ? -24.024 -13.765 -24.704 1.00 95.69 710 ARG A CA 1
ATOM 5960 C C . ARG A 1 710 ? -23.411 -13.315 -26.028 1.00 95.69 710 ARG A C 1
ATOM 5962 O O . ARG A 1 710 ? -24.022 -12.501 -26.714 1.00 95.69 710 ARG A O 1
ATOM 5969 N N . LYS A 1 711 ? -22.288 -13.926 -26.421 1.00 95.06 711 LYS A N 1
ATOM 5970 C CA . LYS A 1 711 ? -21.616 -13.715 -27.712 1.00 95.06 711 LYS A CA 1
ATOM 5971 C C . LYS A 1 711 ? -22.592 -13.851 -28.884 1.00 95.06 711 LYS A C 1
ATOM 5973 O O . LYS A 1 711 ? -22.670 -12.968 -29.733 1.00 95.06 711 LYS A O 1
ATOM 5978 N N . LEU A 1 712 ? -23.373 -14.935 -28.901 1.00 95.56 712 LEU A N 1
ATOM 5979 C CA . LEU A 1 712 ? -24.370 -15.195 -29.944 1.00 95.56 712 LEU A CA 1
ATOM 5980 C C . LEU A 1 712 ? -25.523 -14.184 -29.916 1.00 95.56 712 LEU A C 1
ATOM 5982 O O . LEU A 1 712 ? -25.933 -13.696 -30.964 1.00 95.56 712 LEU A O 1
ATOM 5986 N N . LYS A 1 713 ? -26.042 -13.862 -28.725 1.00 95.25 713 LYS A N 1
ATOM 5987 C CA . LYS A 1 713 ? -27.165 -12.929 -28.551 1.00 95.25 713 LYS A CA 1
ATOM 5988 C C . LYS A 1 713 ? -26.825 -11.514 -29.019 1.00 95.25 713 LYS A C 1
ATOM 5990 O O . LYS A 1 713 ? -27.691 -10.833 -29.558 1.00 95.25 713 LYS A O 1
ATOM 5995 N N . GLU A 1 714 ? -25.599 -11.069 -28.779 1.00 94.06 714 GLU A N 1
ATOM 5996 C CA . GLU A 1 714 ? -25.142 -9.718 -29.121 1.00 94.06 714 GLU A CA 1
ATOM 5997 C C . GLU A 1 714 ? -24.463 -9.633 -30.488 1.00 94.06 714 GLU A C 1
ATOM 5999 O O . GLU A 1 714 ? -24.152 -8.532 -30.931 1.00 94.06 714 GLU A O 1
ATOM 6004 N N . ASN A 1 715 ? -24.231 -10.771 -31.153 1.00 93.31 715 ASN A N 1
ATOM 6005 C CA . ASN A 1 715 ? -23.423 -10.853 -32.368 1.00 93.31 715 ASN A CA 1
ATOM 6006 C C . ASN A 1 715 ? -22.057 -10.151 -32.197 1.00 93.31 715 ASN A C 1
ATOM 6008 O O . ASN A 1 715 ? -21.670 -9.305 -33.002 1.00 93.31 715 ASN A O 1
ATOM 6012 N N . SER A 1 716 ? -21.362 -10.468 -31.100 1.00 92.25 716 SER A N 1
ATOM 6013 C CA . SER A 1 716 ? -20.101 -9.834 -30.702 1.00 92.25 716 SER A CA 1
ATOM 6014 C C . SER A 1 716 ? -18.913 -10.798 -30.780 1.00 92.25 716 SER A C 1
ATOM 6016 O O . SER A 1 716 ? -19.069 -12.016 -30.890 1.00 92.25 716 SER A O 1
ATOM 6018 N N . ASP A 1 717 ? -17.699 -10.256 -30.668 1.00 88.38 717 ASP A N 1
ATOM 6019 C CA . ASP A 1 717 ? -16.465 -11.047 -30.593 1.00 88.38 717 ASP A CA 1
ATOM 6020 C C . ASP A 1 717 ? -16.131 -11.513 -29.168 1.00 88.38 717 ASP A C 1
ATOM 6022 O O . ASP A 1 717 ? -15.039 -12.023 -28.946 1.00 88.38 717 ASP A O 1
ATOM 6026 N N . LEU A 1 718 ? -17.044 -11.359 -28.201 1.00 92.19 718 LEU A N 1
ATOM 6027 C CA . LEU A 1 718 ? -16.797 -11.646 -26.788 1.00 92.19 718 LEU A CA 1
ATOM 6028 C C . LEU A 1 718 ? -16.147 -13.026 -26.567 1.00 92.19 718 LEU A C 1
ATOM 6030 O O . LEU A 1 718 ? -16.734 -14.069 -26.858 1.00 92.19 718 LEU A O 1
ATOM 6034 N N . GLU A 1 719 ? -14.955 -13.023 -25.975 1.00 90.12 719 GLU A N 1
ATOM 6035 C CA . GLU A 1 719 ? -14.254 -14.204 -25.476 1.00 90.12 719 GLU A CA 1
ATOM 6036 C C . GLU A 1 719 ? -13.526 -13.852 -24.179 1.00 90.12 719 GLU A C 1
ATOM 6038 O O . GLU A 1 719 ? -12.991 -12.753 -24.055 1.00 90.12 719 GLU A O 1
ATOM 6043 N N . ILE A 1 720 ? -13.490 -14.796 -23.238 1.00 89.56 720 ILE A N 1
ATOM 6044 C CA . ILE A 1 720 ? -12.702 -14.703 -22.001 1.00 89.56 720 ILE A CA 1
ATOM 6045 C C . ILE A 1 720 ? -11.371 -15.451 -22.154 1.00 89.56 720 ILE A C 1
ATOM 6047 O O . ILE A 1 720 ? -11.283 -16.476 -22.840 1.00 89.56 720 ILE A O 1
ATOM 6051 N N . GLU A 1 721 ? -10.319 -14.964 -21.506 1.00 85.00 721 GLU A N 1
ATOM 6052 C CA . GLU A 1 721 ? -8.957 -15.459 -21.663 1.00 85.00 721 GLU A CA 1
ATOM 6053 C C . GLU A 1 721 ? -8.586 -16.491 -20.585 1.00 85.00 721 GLU A C 1
ATOM 6055 O O . GLU A 1 721 ? -8.811 -16.314 -19.389 1.00 85.00 721 GLU A O 1
ATOM 6060 N N . ASN A 1 722 ? -7.965 -17.603 -21.003 1.00 83.50 722 ASN A N 1
ATOM 6061 C CA . ASN A 1 722 ? -7.503 -18.683 -20.115 1.00 83.50 722 ASN A CA 1
ATOM 6062 C C . ASN A 1 722 ? -8.580 -19.243 -19.156 1.00 83.50 722 ASN A C 1
ATOM 6064 O O . ASN A 1 722 ? -8.236 -19.715 -18.074 1.00 83.50 722 ASN A O 1
ATOM 6068 N N . ARG A 1 723 ? -9.861 -19.222 -19.563 1.00 89.62 723 ARG A N 1
ATOM 6069 C CA . ARG A 1 723 ? -11.013 -19.642 -18.737 1.00 89.62 723 ARG A CA 1
ATOM 6070 C C . ARG A 1 723 ? -11.071 -18.904 -17.390 1.00 89.62 723 ARG A C 1
ATOM 6072 O O . ARG A 1 723 ? -11.429 -19.504 -16.380 1.00 89.62 723 ARG A O 1
ATOM 6079 N N . GLU A 1 724 ? -10.683 -17.630 -17.364 1.00 90.38 724 GLU A N 1
ATOM 6080 C CA . GLU A 1 724 ? -10.808 -16.790 -16.174 1.00 90.38 724 GLU A CA 1
ATOM 6081 C C . GLU A 1 724 ? -12.274 -16.499 -15.863 1.00 90.38 724 GLU A C 1
ATOM 6083 O O . GLU A 1 724 ? -12.964 -15.836 -16.635 1.00 90.38 724 GLU A O 1
ATOM 6088 N N . ILE A 1 725 ? -12.746 -16.969 -14.713 1.00 92.50 725 ILE A N 1
ATOM 6089 C CA . ILE A 1 725 ? -14.147 -16.791 -14.327 1.00 92.50 725 ILE A CA 1
ATOM 6090 C C . ILE A 1 725 ? -14.469 -15.338 -13.936 1.00 92.50 725 ILE A C 1
ATOM 6092 O O . ILE A 1 725 ? -15.573 -14.872 -14.216 1.00 92.50 725 ILE A O 1
ATOM 6096 N N . ALA A 1 726 ? -13.508 -14.592 -13.376 1.00 92.94 726 ALA A N 1
ATOM 6097 C CA . ALA A 1 726 ? -13.698 -13.189 -12.997 1.00 92.94 726 ALA A CA 1
ATOM 6098 C C . ALA A 1 726 ? -14.105 -12.302 -14.194 1.00 92.94 726 ALA A C 1
ATOM 6100 O O . ALA A 1 726 ? -14.969 -11.440 -14.061 1.00 92.94 726 ALA A O 1
ATOM 6101 N N . GLU A 1 727 ? -13.567 -12.568 -15.390 1.00 94.69 727 GLU A N 1
ATOM 6102 C CA . GLU A 1 727 ? -13.943 -11.869 -16.631 1.00 94.69 727 GLU A CA 1
ATOM 6103 C C . GLU A 1 727 ? -15.425 -12.088 -16.982 1.00 94.69 727 GLU A C 1
ATOM 6105 O O . GLU A 1 727 ? -16.117 -11.167 -17.415 1.00 94.69 727 GLU A O 1
ATOM 6110 N N . ALA A 1 728 ? -15.954 -13.290 -16.735 1.00 96.56 728 ALA A N 1
ATOM 6111 C CA . ALA A 1 728 ? -17.366 -13.585 -16.953 1.00 96.56 728 ALA A CA 1
ATOM 6112 C C . ALA A 1 728 ? -18.273 -12.889 -15.922 1.00 96.56 728 ALA A C 1
ATOM 6114 O O . ALA A 1 728 ? -19.363 -12.443 -16.289 1.00 96.56 728 ALA A O 1
ATOM 6115 N N . PHE A 1 729 ? -17.830 -12.747 -14.665 1.00 97.19 729 PHE A N 1
ATOM 6116 C CA . PHE A 1 729 ? -18.563 -11.997 -13.635 1.00 97.19 729 PHE A CA 1
ATOM 6117 C C . PHE A 1 729 ? -18.718 -10.527 -14.027 1.00 97.19 729 PHE A C 1
ATOM 6119 O O . PHE A 1 729 ? -19.838 -10.017 -13.987 1.00 97.19 729 PHE A O 1
ATOM 6126 N N . LEU A 1 730 ? -17.636 -9.890 -14.502 1.00 97.06 730 LEU A N 1
ATOM 6127 C CA . LEU A 1 730 ? -17.651 -8.492 -14.957 1.00 97.06 730 LEU A CA 1
ATOM 6128 C C . LEU A 1 730 ? -18.733 -8.222 -16.018 1.00 97.06 730 LEU A C 1
ATOM 6130 O O . LEU A 1 730 ? -19.314 -7.144 -16.089 1.00 97.06 730 LEU A O 1
ATOM 6134 N N . ILE A 1 731 ? -19.040 -9.227 -16.840 1.00 96.75 731 ILE A N 1
ATOM 6135 C CA . ILE A 1 731 ? -20.077 -9.133 -17.870 1.00 96.75 731 ILE A CA 1
ATOM 6136 C C . ILE A 1 731 ? -21.450 -9.492 -17.300 1.00 96.75 731 ILE A C 1
ATOM 6138 O O . ILE A 1 731 ? -22.446 -8.841 -17.620 1.00 96.75 731 ILE A O 1
ATOM 6142 N N . ARG A 1 732 ? -21.534 -10.548 -16.483 1.00 97.12 732 ARG A N 1
ATOM 6143 C CA . ARG A 1 732 ? -22.794 -11.105 -15.968 1.00 97.12 732 ARG A CA 1
ATOM 6144 C C . ARG A 1 732 ? -23.594 -10.106 -15.146 1.00 97.12 732 ARG A C 1
ATOM 6146 O O . ARG A 1 732 ? -24.819 -10.112 -15.246 1.00 97.12 732 ARG A O 1
ATOM 6153 N N . ILE A 1 733 ? -22.935 -9.217 -14.408 1.00 96.62 733 ILE A N 1
ATOM 6154 C CA . ILE A 1 733 ? -23.638 -8.199 -13.621 1.00 96.62 733 ILE A CA 1
ATOM 6155 C C . ILE A 1 733 ? -24.524 -7.275 -14.481 1.00 96.62 733 ILE A C 1
ATOM 6157 O O . ILE A 1 733 ? -25.532 -6.771 -13.999 1.00 96.62 733 ILE A O 1
ATOM 6161 N N . SER A 1 734 ? -24.214 -7.116 -15.778 1.00 95.31 734 SER A N 1
ATOM 6162 C CA . SER A 1 734 ? -24.972 -6.278 -16.727 1.00 95.31 734 SER A CA 1
ATOM 6163 C C . SER A 1 734 ? -26.366 -6.788 -17.092 1.00 95.31 734 SER A C 1
ATOM 6165 O O . SER A 1 734 ? -27.107 -6.097 -17.806 1.00 95.31 734 SER A O 1
ATOM 6167 N N . ASP A 1 735 ? -26.723 -7.972 -16.591 1.00 95.81 735 ASP A N 1
ATOM 6168 C CA . ASP A 1 735 ? -28.068 -8.536 -16.670 1.00 95.81 735 ASP A CA 1
ATOM 6169 C C . ASP A 1 735 ? -29.013 -8.021 -15.576 1.00 95.81 735 ASP A C 1
ATOM 6171 O O . ASP A 1 735 ? -30.221 -8.269 -15.661 1.00 95.81 735 ASP A O 1
ATOM 6175 N N . PHE A 1 736 ? -28.485 -7.306 -14.581 1.00 96.56 736 PHE A N 1
ATOM 6176 C CA . PHE A 1 736 ? -29.235 -6.675 -13.497 1.00 96.56 736 PHE A CA 1
ATOM 6177 C C . PHE A 1 736 ? -29.210 -5.148 -13.639 1.00 96.56 736 PHE A C 1
ATOM 6179 O O . PHE A 1 736 ? -28.372 -4.587 -14.348 1.00 96.56 736 PHE A O 1
ATOM 6186 N N . ASN A 1 737 ? -30.155 -4.464 -12.990 1.00 96.38 737 ASN A N 1
ATOM 6187 C CA . ASN A 1 737 ? -30.229 -3.006 -13.023 1.00 96.38 737 ASN A CA 1
ATOM 6188 C C . ASN A 1 737 ? -29.353 -2.432 -11.914 1.00 96.38 737 ASN A C 1
ATOM 6190 O O . ASN A 1 737 ? -29.653 -2.640 -10.738 1.00 96.38 737 ASN A O 1
ATOM 6194 N N . PHE A 1 738 ? -28.302 -1.704 -12.281 1.00 97.25 738 PHE A N 1
ATOM 6195 C CA . PHE A 1 738 ? -27.426 -1.053 -11.317 1.00 97.25 738 PHE A CA 1
ATOM 6196 C C . PHE A 1 738 ? -26.930 0.310 -11.807 1.00 97.25 738 PHE A C 1
ATOM 6198 O O . PHE A 1 738 ? -26.947 0.577 -13.012 1.00 97.25 738 PHE A O 1
ATOM 6205 N N . TYR A 1 739 ? -26.490 1.163 -10.879 1.00 96.62 739 TYR A N 1
ATOM 6206 C CA . TYR A 1 739 ? -25.815 2.420 -11.204 1.00 96.62 739 TYR A CA 1
ATOM 6207 C C . TYR A 1 739 ? -24.320 2.203 -11.477 1.00 96.62 739 TYR A C 1
ATOM 6209 O O . TYR A 1 739 ? -23.885 2.411 -12.606 1.00 96.62 739 TYR A O 1
ATOM 6217 N N . GLU A 1 740 ? -23.549 1.714 -10.500 1.00 97.38 740 GLU A N 1
ATOM 6218 C CA . GLU A 1 740 ? -22.114 1.425 -10.659 1.00 97.38 740 GLU A CA 1
ATOM 6219 C C . GLU A 1 740 ? -21.724 0.103 -9.973 1.00 97.38 740 GLU A C 1
ATOM 6221 O O . GLU A 1 740 ? -22.373 -0.339 -9.030 1.00 97.38 740 GLU A O 1
ATOM 6226 N N . ALA A 1 741 ? -20.677 -0.560 -10.456 1.00 98.25 741 ALA A N 1
ATOM 6227 C CA . ALA A 1 741 ? -20.084 -1.733 -9.831 1.00 98.25 741 ALA A CA 1
ATOM 6228 C C . ALA A 1 741 ? -18.656 -1.435 -9.362 1.00 98.25 741 ALA A C 1
ATOM 6230 O O . ALA A 1 741 ? -17.921 -0.758 -10.075 1.00 98.25 741 ALA A O 1
ATOM 6231 N N . GLY A 1 742 ? -18.265 -1.969 -8.203 1.00 97.94 742 GLY A N 1
ATOM 6232 C CA . GLY A 1 742 ? -16.925 -1.877 -7.619 1.00 97.94 742 GLY A CA 1
ATOM 6233 C C . GLY A 1 742 ? -16.415 -3.269 -7.257 1.00 97.94 742 GLY A C 1
ATOM 6234 O O . GLY A 1 742 ? -16.810 -3.814 -6.230 1.00 97.94 742 GLY A O 1
ATOM 6235 N N . LEU A 1 743 ? -15.577 -3.868 -8.107 1.00 97.25 743 LEU A N 1
ATOM 6236 C CA . LEU A 1 743 ? -15.183 -5.276 -7.972 1.00 97.25 743 LEU A CA 1
ATOM 6237 C C . LEU A 1 743 ? -13.670 -5.452 -7.885 1.00 97.25 743 LEU A C 1
ATOM 6239 O O . LEU A 1 743 ? -12.926 -4.870 -8.679 1.00 97.25 743 LEU A O 1
ATOM 6243 N N . ILE A 1 744 ? -13.233 -6.312 -6.963 1.00 94.06 744 ILE A N 1
ATOM 6244 C CA . ILE A 1 744 ? -11.843 -6.764 -6.869 1.00 94.06 744 ILE A CA 1
ATOM 6245 C C . ILE A 1 744 ? -11.643 -7.935 -7.836 1.00 94.06 744 ILE A C 1
ATOM 6247 O O . ILE A 1 744 ? -12.349 -8.936 -7.779 1.00 94.06 744 ILE A O 1
ATOM 6251 N N . ILE A 1 745 ? -10.668 -7.824 -8.730 1.00 92.44 745 ILE A N 1
ATOM 6252 C CA . ILE A 1 745 ? -10.322 -8.857 -9.708 1.00 92.44 745 ILE A CA 1
ATOM 6253 C C . ILE A 1 745 ? -8.827 -9.149 -9.681 1.00 92.44 745 ILE A C 1
ATOM 6255 O O . ILE A 1 745 ? -8.029 -8.342 -9.212 1.00 92.44 745 ILE A O 1
ATOM 6259 N N . VAL A 1 746 ? -8.418 -10.270 -10.274 1.00 88.94 746 VAL A N 1
ATOM 6260 C CA . VAL A 1 746 ? -6.999 -10.508 -10.549 1.00 88.94 746 VAL A CA 1
ATOM 6261 C C . VAL A 1 746 ? -6.475 -9.477 -11.557 1.00 88.94 746 VAL A C 1
ATOM 6263 O O . VAL A 1 746 ? -6.993 -9.375 -12.673 1.00 88.94 746 VAL A O 1
ATOM 6266 N N . SER A 1 747 ? -5.403 -8.755 -11.205 1.00 89.56 747 SER A N 1
ATOM 6267 C CA . SER A 1 747 ? -4.842 -7.662 -12.022 1.00 89.56 747 SER A CA 1
ATOM 6268 C C . SER A 1 747 ? -4.541 -8.091 -13.453 1.00 89.56 747 SER A C 1
ATOM 6270 O O . SER A 1 747 ? -4.639 -7.310 -14.396 1.00 89.56 747 SER A O 1
ATOM 6272 N N . LYS A 1 748 ? -4.202 -9.374 -13.635 1.00 85.50 748 LYS A N 1
ATOM 6273 C CA . LYS A 1 748 ? -3.817 -9.936 -14.927 1.00 85.50 748 LYS A CA 1
ATOM 6274 C C . LYS A 1 748 ? -4.869 -9.711 -16.008 1.00 85.50 748 LYS A C 1
ATOM 6276 O O . LYS A 1 748 ? -4.501 -9.581 -17.167 1.00 85.50 748 LYS A O 1
ATOM 6281 N N . VAL A 1 749 ? -6.153 -9.619 -15.660 1.00 88.69 749 VAL A N 1
ATOM 6282 C CA . VAL A 1 749 ? -7.233 -9.285 -16.610 1.00 88.69 749 VAL A CA 1
ATOM 6283 C C . VAL A 1 749 ? -6.901 -8.039 -17.454 1.00 88.69 749 VAL A C 1
ATOM 6285 O O . VAL A 1 749 ? -7.220 -8.004 -18.645 1.00 88.69 749 VAL A O 1
ATOM 6288 N N . LEU A 1 750 ? -6.179 -7.067 -16.885 1.00 88.94 750 LEU A N 1
ATOM 6289 C CA . LEU A 1 750 ? -5.813 -5.810 -17.540 1.00 88.94 750 LEU A CA 1
ATOM 6290 C C . LEU A 1 750 ? -4.715 -5.941 -18.611 1.00 88.94 750 LEU A C 1
ATOM 6292 O O . LEU A 1 750 ? -4.631 -5.094 -19.486 1.00 88.94 750 LEU A O 1
ATOM 6296 N N . TYR A 1 751 ? -3.897 -6.996 -18.605 1.00 82.12 751 TYR A N 1
ATOM 6297 C CA . TYR A 1 751 ? -2.768 -7.134 -19.550 1.00 82.12 751 TYR A CA 1
ATOM 6298 C C . TYR A 1 751 ? -2.466 -8.586 -19.952 1.00 82.12 751 TYR A C 1
ATOM 6300 O O . TYR A 1 751 ? -1.411 -8.873 -20.520 1.00 82.12 751 TYR A O 1
ATOM 6308 N N . LYS A 1 752 ? -3.373 -9.538 -19.684 1.00 74.00 752 LYS A N 1
ATOM 6309 C CA . LYS A 1 752 ? -3.295 -10.886 -20.266 1.00 74.00 752 LYS A CA 1
ATOM 6310 C C . LYS A 1 752 ? -3.243 -10.762 -21.787 1.00 74.00 752 LYS A C 1
ATOM 6312 O O . LYS A 1 752 ? -3.972 -9.973 -22.392 1.00 74.00 752 LYS A O 1
ATOM 6317 N N . LEU A 1 753 ? -2.374 -11.555 -22.394 1.00 61.12 753 LEU A N 1
ATOM 6318 C CA . LEU A 1 753 ? -2.298 -11.693 -23.835 1.00 61.12 753 LEU A CA 1
ATOM 6319 C C . LEU A 1 753 ? -2.865 -13.073 -24.190 1.00 61.12 753 LEU A C 1
ATOM 6321 O O . LEU A 1 753 ? -2.431 -14.100 -23.663 1.00 61.12 753 LEU A O 1
ATOM 6325 N N . SER A 1 754 ? -3.888 -13.090 -25.045 1.00 53.19 754 SER A N 1
ATOM 6326 C CA . SER A 1 754 ? -4.514 -14.320 -25.535 1.00 53.19 754 SER A CA 1
ATOM 6327 C C . SER A 1 754 ? -3.492 -15.250 -26.198 1.00 53.19 754 SER A C 1
ATOM 6329 O O . SER A 1 754 ? -2.644 -14.815 -26.975 1.00 53.19 754 SER A O 1
ATOM 6331 N N . ARG A 1 755 ? -3.634 -16.563 -25.960 1.00 48.03 755 ARG A N 1
ATOM 6332 C CA . ARG A 1 755 ? -2.884 -17.615 -26.676 1.00 48.03 755 ARG A CA 1
ATOM 6333 C C . ARG A 1 755 ? -3.367 -17.820 -28.119 1.00 48.03 755 ARG A C 1
ATOM 6335 O O . ARG A 1 755 ? -2.720 -18.544 -28.875 1.00 48.03 755 ARG A O 1
ATOM 6342 N N . LYS A 1 756 ? -4.526 -17.259 -28.482 1.00 52.41 756 LYS A N 1
ATOM 6343 C CA . LYS A 1 756 ? -5.067 -17.255 -29.850 1.00 52.41 756 LYS A CA 1
ATOM 6344 C C . LYS A 1 756 ? -4.546 -16.022 -30.607 1.00 52.41 756 LYS A C 1
ATOM 6346 O O . LYS A 1 756 ? -4.030 -15.094 -29.998 1.00 52.41 756 LYS A O 1
ATOM 6351 N N . SER A 1 757 ? -4.703 -15.991 -31.930 1.00 50.91 757 SER A N 1
ATOM 6352 C CA . SER A 1 757 ? -4.189 -14.919 -32.806 1.00 50.91 757 SER A CA 1
ATOM 6353 C C . SER A 1 757 ? -4.690 -13.503 -32.474 1.00 50.91 757 SER A C 1
ATOM 6355 O O . SER A 1 757 ? -4.030 -12.538 -32.844 1.00 50.91 757 SER A O 1
ATOM 6357 N N . ASN A 1 758 ? -5.810 -13.369 -31.756 1.00 60.47 758 ASN A N 1
ATOM 6358 C CA . ASN A 1 758 ? -6.418 -12.085 -31.404 1.00 60.47 758 ASN A CA 1
ATOM 6359 C C . ASN A 1 758 ? -6.230 -11.807 -29.901 1.00 60.47 758 ASN A C 1
ATOM 6361 O O . ASN A 1 758 ? -6.847 -12.464 -29.060 1.00 60.47 758 ASN A O 1
ATOM 6365 N N . LYS A 1 759 ? -5.355 -10.851 -29.570 1.00 68.50 759 LYS A N 1
ATOM 6366 C CA . LYS A 1 759 ? -5.041 -10.419 -28.195 1.00 68.50 759 LYS A CA 1
ATOM 6367 C C . LYS A 1 759 ? -6.049 -9.370 -27.705 1.00 68.50 759 LYS A C 1
ATOM 6369 O O . LYS A 1 759 ? -6.518 -8.571 -28.510 1.00 68.50 759 LYS A O 1
ATOM 6374 N N . GLY A 1 760 ? -6.371 -9.367 -26.407 1.00 76.88 760 GLY A N 1
ATOM 6375 C CA . GLY A 1 760 ? -7.145 -8.289 -25.775 1.00 76.88 760 GLY A CA 1
ATOM 6376 C C . GLY A 1 760 ? -8.634 -8.258 -26.133 1.00 76.88 760 GLY A C 1
ATOM 6377 O O . GLY A 1 760 ? -9.294 -7.244 -25.917 1.00 76.88 760 GLY A O 1
ATOM 6378 N N . ILE A 1 761 ? -9.188 -9.360 -26.660 1.00 87.56 761 ILE A N 1
ATOM 6379 C CA . ILE A 1 761 ? -10.599 -9.443 -27.080 1.00 87.56 761 ILE A CA 1
ATOM 6380 C C . ILE A 1 761 ? -11.541 -9.069 -25.930 1.00 87.56 761 ILE A C 1
ATOM 6382 O O . ILE A 1 761 ? -12.430 -8.236 -26.112 1.00 87.56 761 ILE A O 1
ATOM 6386 N N . PHE A 1 762 ? -11.325 -9.657 -24.747 1.00 91.25 762 PHE A N 1
ATOM 6387 C CA . PHE A 1 762 ? -12.131 -9.372 -23.563 1.00 91.25 762 PHE A CA 1
ATOM 6388 C C . PHE A 1 762 ? -12.111 -7.879 -23.219 1.00 91.25 762 PHE A C 1
ATOM 6390 O O . PHE A 1 762 ? -13.168 -7.271 -23.076 1.00 91.25 762 PHE A O 1
ATOM 6397 N N . ARG A 1 763 ? -10.918 -7.274 -23.122 1.00 91.88 763 ARG A N 1
ATOM 6398 C CA . ARG A 1 763 ? -10.756 -5.862 -22.742 1.00 91.88 763 ARG A CA 1
ATOM 6399 C C . ARG A 1 763 ? -11.404 -4.927 -23.747 1.00 91.88 763 ARG A C 1
ATOM 6401 O O . ARG A 1 763 ? -12.132 -4.028 -23.344 1.00 91.88 763 ARG A O 1
ATOM 6408 N N . LYS A 1 764 ? -11.210 -5.175 -25.044 1.00 91.69 764 LYS A N 1
ATOM 6409 C CA . LYS A 1 764 ? -11.870 -4.408 -26.104 1.00 91.69 764 LYS A CA 1
ATOM 6410 C C . LYS A 1 764 ? -13.392 -4.495 -25.984 1.00 91.69 764 LYS A C 1
ATOM 6412 O O . LYS A 1 764 ? -14.067 -3.468 -26.026 1.00 91.69 764 LYS A O 1
ATOM 6417 N N . TYR A 1 765 ? -13.941 -5.695 -25.790 1.00 93.19 765 TYR A N 1
ATOM 6418 C CA . TYR A 1 765 ? -15.375 -5.864 -25.549 1.00 93.19 765 TYR A CA 1
ATOM 6419 C C . TYR A 1 765 ? -15.826 -5.112 -24.285 1.00 93.19 765 TYR A C 1
ATOM 6421 O O . TYR A 1 765 ? -16.791 -4.355 -24.330 1.00 93.19 765 TYR A O 1
ATOM 6429 N N . PHE A 1 766 ? -15.114 -5.264 -23.168 1.00 94.75 766 PHE A N 1
ATOM 6430 C CA . PHE A 1 766 ? -15.455 -4.626 -21.899 1.00 94.75 766 PHE A CA 1
ATOM 6431 C C . PHE A 1 766 ? -15.461 -3.094 -22.018 1.00 94.75 766 PHE A C 1
ATOM 6433 O O . PHE A 1 766 ? -16.474 -2.457 -21.749 1.00 94.75 766 PHE A O 1
ATOM 6440 N N . LEU A 1 767 ? -14.387 -2.500 -22.535 1.00 93.81 767 LEU A N 1
ATOM 6441 C CA . LEU A 1 767 ? -14.248 -1.048 -22.700 1.00 93.81 767 LEU A CA 1
ATOM 6442 C C . LEU A 1 767 ? -15.187 -0.443 -23.758 1.00 93.81 767 LEU A C 1
ATOM 6444 O O . LEU A 1 767 ? -15.357 0.771 -23.793 1.00 93.81 767 LEU A O 1
ATOM 6448 N N . THR A 1 768 ? -15.793 -1.254 -24.628 1.00 92.69 768 THR A N 1
ATOM 6449 C CA . THR A 1 768 ? -16.812 -0.782 -25.588 1.00 92.69 768 THR A CA 1
ATOM 6450 C C . THR A 1 768 ? -18.247 -0.946 -25.096 1.00 92.69 768 THR A C 1
ATOM 6452 O O . THR A 1 768 ? -19.151 -0.382 -25.706 1.00 92.69 768 THR A O 1
ATOM 6455 N N . ASN A 1 769 ? -18.468 -1.676 -23.998 1.00 93.69 769 ASN A N 1
ATOM 6456 C CA . ASN A 1 769 ? -19.798 -1.906 -23.418 1.00 93.69 769 ASN A CA 1
ATOM 6457 C C . ASN A 1 769 ? -19.973 -1.281 -22.021 1.00 93.69 769 ASN A C 1
ATOM 6459 O O . ASN A 1 769 ? -21.104 -1.106 -21.556 1.00 93.69 769 ASN A O 1
ATOM 6463 N N . PHE A 1 770 ? -18.874 -0.902 -21.368 1.00 95.75 770 PHE A N 1
ATOM 6464 C CA . PHE A 1 770 ? -18.855 -0.330 -20.026 1.00 95.75 770 PHE A CA 1
ATOM 6465 C C . PHE A 1 770 ? -17.998 0.940 -19.968 1.00 95.75 770 PHE A C 1
ATOM 6467 O O . PHE A 1 770 ? -16.989 1.047 -20.662 1.00 95.75 770 PHE A O 1
ATOM 6474 N N . LEU A 1 771 ? -18.395 1.896 -19.127 1.00 95.88 771 LEU A N 1
ATOM 6475 C CA . LEU A 1 771 ? -17.596 3.073 -18.779 1.00 95.88 771 LEU A CA 1
ATOM 6476 C C . LEU A 1 771 ? -16.838 2.781 -17.495 1.00 95.88 771 LEU A C 1
ATOM 6478 O O . LEU A 1 771 ? -17.448 2.442 -16.481 1.00 95.88 771 LEU A O 1
ATOM 6482 N N . LEU A 1 772 ? -15.522 2.929 -17.538 1.00 96.12 772 LEU A N 1
ATOM 6483 C CA . LEU A 1 772 ? -14.624 2.645 -16.434 1.00 96.12 772 LEU A CA 1
ATOM 6484 C C . LEU A 1 772 ? -14.259 3.957 -15.745 1.00 96.12 772 LEU A C 1
ATOM 6486 O O . LEU A 1 772 ? -13.449 4.730 -16.257 1.00 96.12 772 LEU A O 1
ATOM 6490 N N . ARG A 1 773 ? -14.886 4.248 -14.603 1.00 95.81 773 ARG A N 1
ATOM 6491 C CA . ARG A 1 773 ? -14.620 5.470 -13.832 1.00 95.81 773 ARG A CA 1
ATOM 6492 C C . ARG A 1 773 ? -13.225 5.430 -13.223 1.00 95.81 773 ARG A C 1
ATOM 6494 O O . ARG A 1 773 ? -12.472 6.393 -13.355 1.00 95.81 773 ARG A O 1
ATOM 6501 N N . LYS A 1 774 ? -12.889 4.330 -12.546 1.00 96.00 774 LYS A N 1
ATOM 6502 C CA . LYS A 1 774 ? -11.648 4.216 -11.775 1.00 96.00 774 LYS A CA 1
ATOM 6503 C C . LYS A 1 774 ? -11.085 2.794 -11.801 1.00 96.00 774 LYS A C 1
ATOM 6505 O O . LYS A 1 774 ? -11.836 1.821 -11.773 1.00 96.00 774 LYS A O 1
ATOM 6510 N N . VAL A 1 775 ? -9.760 2.693 -11.841 1.00 96.62 775 VAL A N 1
ATOM 6511 C CA . VAL A 1 775 ? -8.979 1.458 -11.704 1.00 96.62 775 VAL A CA 1
ATOM 6512 C C . VAL A 1 775 ? -7.968 1.663 -10.594 1.00 96.62 775 VAL A C 1
ATOM 6514 O O . VAL A 1 775 ? -7.220 2.634 -10.640 1.00 96.62 775 VAL A O 1
ATOM 6517 N N . VAL A 1 776 ? -7.915 0.757 -9.624 1.00 93.56 776 VAL A N 1
ATOM 6518 C CA . VAL A 1 776 ? -6.874 0.762 -8.589 1.00 93.56 776 VAL A CA 1
ATOM 6519 C C . VAL A 1 776 ? -6.038 -0.495 -8.733 1.00 93.56 776 VAL A C 1
ATOM 6521 O O . VAL A 1 776 ? -6.518 -1.592 -8.472 1.00 93.56 776 VAL A O 1
ATOM 6524 N N . GLU A 1 777 ? -4.801 -0.341 -9.185 1.00 91.19 777 GLU A N 1
ATOM 6525 C CA . GLU A 1 777 ? -3.840 -1.416 -9.400 1.00 91.19 777 GLU A CA 1
ATOM 6526 C C . GLU A 1 777 ? -3.017 -1.660 -8.130 1.00 91.19 777 GLU A C 1
ATOM 6528 O O . GLU A 1 777 ? -2.303 -0.774 -7.648 1.00 91.19 777 GLU A O 1
ATOM 6533 N N . LEU A 1 778 ? -3.108 -2.882 -7.599 1.00 87.56 778 LEU A N 1
ATOM 6534 C CA . LEU A 1 778 ? -2.478 -3.296 -6.346 1.00 87.56 778 LEU A CA 1
ATOM 6535 C C . LEU A 1 778 ? -1.343 -4.311 -6.568 1.00 87.56 778 LEU A C 1
ATOM 6537 O O . LEU A 1 778 ? -0.734 -4.784 -5.605 1.00 87.56 778 LEU A O 1
ATOM 6541 N N . SER A 1 779 ? -1.015 -4.660 -7.816 1.00 85.19 779 SER A N 1
ATOM 6542 C CA . SER A 1 779 ? -0.019 -5.687 -8.148 1.00 85.19 779 SER A CA 1
ATOM 6543 C C . SER A 1 779 ? 1.351 -5.454 -7.506 1.00 85.19 779 SER A C 1
ATOM 6545 O O . SER A 1 779 ? 2.002 -6.411 -7.077 1.00 85.19 779 SER A O 1
ATOM 6547 N N . SER A 1 780 ? 1.776 -4.191 -7.390 1.00 82.00 780 SER A N 1
ATOM 6548 C CA . SER A 1 780 ? 3.072 -3.816 -6.805 1.00 82.00 780 SER A CA 1
ATOM 6549 C C . SER A 1 780 ? 3.132 -4.063 -5.296 1.00 82.00 780 SER A C 1
ATOM 6551 O O . SER A 1 780 ? 4.213 -4.276 -4.752 1.00 82.00 780 SER A O 1
ATOM 6553 N N . VAL A 1 781 ? 1.979 -4.065 -4.621 1.00 79.12 781 VAL A N 1
ATOM 6554 C CA . VAL A 1 781 ? 1.847 -4.273 -3.172 1.00 79.12 781 VAL A CA 1
ATOM 6555 C C . VAL A 1 781 ? 1.248 -5.642 -2.827 1.00 79.12 781 VAL A C 1
ATOM 6557 O O . VAL A 1 781 ? 1.008 -5.923 -1.658 1.00 79.12 781 VAL A O 1
ATOM 6560 N N . ARG A 1 782 ? 1.075 -6.549 -3.806 1.00 76.88 782 ARG A N 1
ATOM 6561 C CA . ARG A 1 782 ? 0.426 -7.869 -3.630 1.00 76.88 782 ARG A CA 1
ATOM 6562 C C . ARG A 1 782 ? 0.930 -8.661 -2.418 1.00 76.88 782 ARG A C 1
ATOM 6564 O O . ARG A 1 782 ? 0.143 -9.265 -1.697 1.00 76.88 782 ARG A O 1
ATOM 6571 N N . HIS A 1 783 ? 2.241 -8.618 -2.166 1.00 73.62 783 HIS A N 1
ATOM 6572 C CA . HIS A 1 783 ? 2.867 -9.287 -1.027 1.00 73.62 783 HIS A CA 1
ATOM 6573 C C . HIS A 1 783 ? 2.441 -8.646 0.301 1.00 73.62 783 HIS A C 1
ATOM 6575 O O . HIS A 1 783 ? 2.162 -9.344 1.261 1.00 73.62 783 HIS A O 1
ATOM 6581 N N . GLN A 1 784 ? 2.304 -7.325 0.365 1.00 70.81 784 GLN A N 1
ATOM 6582 C CA . GLN A 1 784 ? 1.845 -6.633 1.571 1.00 70.81 784 GLN A CA 1
ATOM 6583 C C . GLN A 1 784 ? 0.337 -6.834 1.824 1.00 70.81 784 GLN A C 1
ATOM 6585 O O . GLN A 1 784 ? -0.086 -6.767 2.978 1.00 70.81 784 GLN A O 1
ATOM 6590 N N . ILE A 1 785 ? -0.454 -7.109 0.779 1.00 68.50 785 ILE A N 1
ATOM 6591 C CA . ILE A 1 785 ? -1.911 -7.312 0.866 1.00 68.50 785 ILE A CA 1
ATOM 6592 C C . ILE A 1 785 ? -2.277 -8.739 1.292 1.00 68.50 785 ILE A C 1
ATOM 6594 O O . ILE A 1 785 ? -3.033 -8.914 2.242 1.00 68.50 785 ILE A O 1
ATOM 6598 N N . PHE A 1 786 ? -1.738 -9.761 0.615 1.00 63.25 786 PHE A N 1
ATOM 6599 C CA . PHE A 1 786 ? -2.243 -11.142 0.720 1.00 63.25 786 PHE A CA 1
ATOM 6600 C C . PHE A 1 786 ? -1.322 -12.114 1.491 1.00 63.25 786 PHE A C 1
ATOM 6602 O O . PHE A 1 786 ? -1.608 -13.312 1.564 1.00 63.25 786 PHE A O 1
ATOM 6609 N N . ASN A 1 787 ? -0.234 -11.627 2.113 1.00 52.19 787 ASN A N 1
ATOM 6610 C CA . ASN A 1 787 ? 0.720 -12.446 2.892 1.00 52.19 787 ASN A CA 1
ATOM 6611 C C . ASN A 1 787 ? 0.123 -13.146 4.132 1.00 52.19 787 ASN A C 1
ATOM 6613 O O . ASN A 1 787 ? 0.799 -13.971 4.741 1.00 52.19 787 ASN A O 1
ATOM 6617 N N . GLN A 1 788 ? -1.127 -12.865 4.509 1.00 50.62 788 GLN A N 1
ATOM 6618 C CA . GLN A 1 788 ? -1.784 -13.453 5.686 1.00 50.62 788 GLN A CA 1
ATOM 6619 C C . GLN A 1 788 ? -2.077 -14.967 5.555 1.00 50.62 788 GLN A C 1
ATOM 6621 O O . GLN A 1 788 ? -2.480 -15.606 6.527 1.00 50.62 788 GLN A O 1
ATOM 6626 N N . SER A 1 789 ? -1.849 -15.562 4.379 1.00 40.00 789 SER A N 1
ATOM 6627 C CA . SER A 1 789 ? -2.294 -16.930 4.065 1.00 40.00 789 SER A CA 1
ATOM 6628 C C . SER A 1 789 ? -1.241 -18.027 4.284 1.00 40.00 789 SER A C 1
ATOM 6630 O O . SER A 1 789 ? -1.583 -19.201 4.232 1.00 40.00 789 SER A O 1
ATOM 6632 N N . GLY A 1 790 ? 0.038 -17.697 4.511 1.00 36.97 790 GLY A N 1
ATOM 6633 C CA . GLY A 1 790 ? 1.103 -18.716 4.586 1.00 36.97 790 GLY A CA 1
ATOM 6634 C C . GLY A 1 790 ? 1.314 -19.519 3.288 1.00 36.97 790 GLY A C 1
ATOM 6635 O O . GLY A 1 790 ? 1.981 -20.552 3.315 1.00 36.97 790 GLY A O 1
ATOM 6636 N N . ASP A 1 791 ? 0.772 -19.043 2.161 1.00 39.16 791 ASP A N 1
ATOM 6637 C CA . ASP A 1 791 ? 0.676 -19.781 0.899 1.00 39.16 791 ASP A CA 1
ATOM 6638 C C . ASP A 1 791 ? 1.613 -19.269 -0.204 1.00 39.16 791 ASP A C 1
ATOM 6640 O O . ASP A 1 791 ? 1.937 -18.085 -0.310 1.00 39.16 791 ASP A O 1
ATOM 6644 N N . ALA A 1 792 ? 2.008 -20.186 -1.091 1.00 35.09 792 ALA A N 1
ATOM 6645 C CA . ALA A 1 792 ? 2.989 -19.970 -2.158 1.00 35.09 792 ALA A CA 1
ATOM 6646 C C . ALA A 1 792 ? 2.462 -19.209 -3.402 1.00 35.09 792 ALA A C 1
ATOM 6648 O O . ALA A 1 792 ? 3.208 -19.039 -4.370 1.00 35.09 792 ALA A O 1
ATOM 6649 N N . ALA A 1 793 ? 1.200 -18.760 -3.416 1.00 46.47 793 ALA A N 1
ATOM 6650 C CA . ALA A 1 793 ? 0.562 -18.124 -4.575 1.00 46.47 793 ALA A CA 1
ATOM 6651 C C . ALA A 1 793 ? -0.136 -16.801 -4.211 1.00 46.47 793 ALA A C 1
ATOM 6653 O O . ALA A 1 793 ? -1.358 -16.708 -4.160 1.00 46.47 793 ALA A O 1
ATOM 6654 N N . ILE A 1 794 ? 0.663 -15.759 -3.987 1.00 63.19 794 ILE A N 1
ATOM 6655 C CA . ILE A 1 794 ? 0.195 -14.378 -3.812 1.00 63.19 794 ILE A CA 1
ATOM 6656 C C . ILE A 1 794 ? -0.230 -13.840 -5.185 1.00 63.19 794 ILE A C 1
ATOM 6658 O O . ILE A 1 794 ? 0.624 -13.501 -6.009 1.00 63.19 794 ILE A O 1
ATOM 6662 N N . ALA A 1 795 ? -1.535 -13.811 -5.455 1.00 70.81 795 ALA A N 1
ATOM 6663 C CA . ALA A 1 795 ? -2.080 -13.286 -6.705 1.00 70.81 795 ALA A CA 1
ATOM 6664 C C . ALA A 1 795 ? -2.180 -11.744 -6.662 1.00 70.81 795 ALA A C 1
ATOM 6666 O O . ALA A 1 795 ? -2.535 -11.186 -5.624 1.00 70.81 795 ALA A O 1
ATOM 6667 N N . PRO A 1 796 ? -1.842 -11.035 -7.754 1.00 84.25 796 PRO A N 1
ATOM 6668 C CA . PRO A 1 796 ? -2.026 -9.589 -7.842 1.00 84.25 796 PRO A CA 1
ATOM 6669 C C . PRO A 1 796 ? -3.497 -9.228 -8.051 1.00 84.25 796 PRO A C 1
ATOM 6671 O O . PRO A 1 796 ? -4.184 -9.900 -8.825 1.00 84.25 796 PRO A O 1
ATOM 6674 N N . ALA A 1 797 ? -3.955 -8.165 -7.391 1.00 88.50 797 ALA A N 1
ATOM 6675 C CA . ALA A 1 797 ? -5.338 -7.702 -7.445 1.00 88.50 797 ALA A CA 1
ATOM 6676 C C . ALA A 1 797 ? -5.461 -6.275 -7.997 1.00 88.50 797 ALA A C 1
ATOM 6678 O O . ALA A 1 797 ? -4.580 -5.443 -7.779 1.00 88.50 797 ALA A O 1
ATOM 6679 N N . SER A 1 798 ? -6.585 -5.991 -8.648 1.00 93.00 798 SER A N 1
ATOM 6680 C CA . SER A 1 798 ? -6.998 -4.644 -9.042 1.00 93.00 798 SER A CA 1
ATOM 6681 C C . SER A 1 798 ? -8.469 -4.434 -8.706 1.00 93.00 798 SER A C 1
ATOM 6683 O O . SER A 1 798 ? -9.247 -5.385 -8.695 1.00 93.00 798 SER A O 1
ATOM 6685 N N . ILE A 1 799 ? -8.862 -3.189 -8.466 1.00 95.44 799 ILE A N 1
ATOM 6686 C CA . ILE A 1 799 ? -10.252 -2.798 -8.219 1.00 95.44 799 ILE A CA 1
ATOM 6687 C C . ILE A 1 799 ? -10.766 -2.046 -9.441 1.00 95.44 799 ILE A C 1
ATOM 6689 O O . ILE A 1 799 ? -10.127 -1.085 -9.871 1.00 95.44 799 ILE A O 1
ATOM 6693 N N . LEU A 1 800 ? -11.907 -2.460 -9.992 1.00 97.75 800 LEU A N 1
ATOM 6694 C CA . LEU A 1 800 ? -12.564 -1.770 -11.103 1.00 97.75 800 LEU A CA 1
ATOM 6695 C C . LEU A 1 800 ? -13.873 -1.128 -10.650 1.00 97.75 800 LEU A C 1
ATOM 6697 O O . LEU A 1 800 ? -14.748 -1.831 -10.146 1.00 97.75 800 LEU A O 1
ATOM 6701 N N . PHE A 1 801 ? -14.021 0.171 -10.917 1.00 98.12 801 PHE A N 1
ATOM 6702 C CA . PHE A 1 801 ? -15.267 0.921 -10.763 1.00 98.12 801 PHE A CA 1
ATOM 6703 C C . PHE A 1 801 ? -15.852 1.235 -12.135 1.00 98.12 801 PHE A C 1
ATOM 6705 O O . PHE A 1 801 ? -15.260 2.010 -12.895 1.00 98.12 801 PHE A O 1
ATOM 6712 N N . TYR A 1 802 ? -16.978 0.618 -12.483 1.00 97.56 802 TYR A N 1
ATOM 6713 C CA . TYR A 1 802 ? -17.536 0.718 -13.829 1.00 97.56 802 TYR A CA 1
ATOM 6714 C C . TYR A 1 802 ? -19.059 0.661 -13.867 1.00 97.56 802 TYR A C 1
ATOM 6716 O O . TYR A 1 802 ? -19.714 0.079 -13.007 1.00 97.56 802 TYR A O 1
ATOM 6724 N N . GLN A 1 803 ? -19.622 1.231 -14.925 1.00 95.62 803 GLN A N 1
ATOM 6725 C CA . GLN A 1 803 ? -21.057 1.255 -15.187 1.00 95.62 803 GLN A CA 1
ATOM 6726 C C . GLN A 1 803 ? -21.356 0.845 -16.626 1.00 95.62 803 GLN A C 1
ATOM 6728 O O . GLN A 1 803 ? -20.495 0.899 -17.506 1.00 95.62 803 GLN A O 1
ATOM 6733 N N . LYS A 1 804 ? -22.597 0.439 -16.890 1.00 93.50 804 LYS A N 1
ATOM 6734 C CA . LYS A 1 804 ? -23.044 0.115 -18.248 1.00 93.50 804 LYS A CA 1
ATOM 6735 C C . LYS A 1 804 ? -23.146 1.387 -19.095 1.00 93.50 804 LYS A C 1
ATOM 6737 O O . LYS A 1 804 ? -23.676 2.396 -18.632 1.00 93.50 804 LYS A O 1
ATOM 6742 N N . ILE A 1 805 ? -22.675 1.328 -20.340 1.00 91.56 805 ILE A N 1
ATOM 6743 C CA . ILE A 1 805 ? -22.796 2.448 -21.284 1.00 91.56 805 ILE A CA 1
ATOM 6744 C C . ILE A 1 805 ? -24.272 2.750 -21.577 1.00 91.56 805 ILE A C 1
ATOM 6746 O O . ILE A 1 805 ? -25.079 1.830 -21.750 1.00 91.56 805 ILE A O 1
ATOM 6750 N N . LYS A 1 806 ? -24.614 4.044 -21.671 1.00 82.88 806 LYS A N 1
ATOM 6751 C CA . LYS A 1 806 ? -25.940 4.518 -22.097 1.00 82.88 806 LYS A CA 1
ATOM 6752 C C . LYS A 1 806 ? -25.949 4.941 -23.573 1.00 82.88 806 LYS A C 1
ATOM 6754 O O . LYS A 1 806 ? -26.965 4.738 -24.235 1.00 82.88 806 LYS A O 1
ATOM 6759 N N . GLY A 1 807 ? -24.835 5.455 -24.109 1.00 75.69 807 GLY A N 1
ATOM 6760 C CA . GLY A 1 807 ? -24.664 5.757 -25.535 1.00 75.69 807 GLY A CA 1
ATOM 6761 C C . GLY A 1 807 ? -23.201 5.766 -26.007 1.00 75.69 807 GLY A C 1
ATOM 6762 O O . GLY A 1 807 ? -22.273 5.905 -25.223 1.00 75.69 807 GLY A O 1
ATOM 6763 N N . SER A 1 808 ? -22.968 5.635 -27.317 1.00 70.44 808 SER A N 1
ATOM 6764 C CA . SER A 1 808 ? -21.606 5.506 -27.874 1.00 70.44 808 SER A CA 1
ATOM 6765 C C . SER A 1 808 ? -20.729 6.755 -27.725 1.00 70.44 808 SER A C 1
ATOM 6767 O O . SER A 1 808 ? -19.515 6.620 -27.598 1.00 70.44 808 SER A O 1
ATOM 6769 N N . ARG A 1 809 ? -21.324 7.960 -27.697 1.00 74.81 809 ARG A N 1
ATOM 6770 C CA . ARG A 1 809 ? -20.588 9.223 -27.473 1.00 74.81 809 ARG A CA 1
ATOM 6771 C C . ARG A 1 809 ? -19.931 9.285 -26.096 1.00 74.81 809 ARG A C 1
ATOM 6773 O O . ARG A 1 809 ? -18.973 10.030 -25.935 1.00 74.81 809 ARG A O 1
ATOM 6780 N N . ASP A 1 810 ? -20.413 8.492 -25.139 1.00 80.38 810 ASP A N 1
ATOM 6781 C CA . ASP A 1 810 ? -19.883 8.490 -23.781 1.00 80.38 810 ASP A CA 1
ATOM 6782 C C . ASP A 1 810 ? -18.392 8.098 -23.782 1.00 80.38 810 ASP A C 1
ATOM 6784 O O . ASP A 1 810 ? -17.605 8.717 -23.079 1.00 80.38 810 ASP A O 1
ATOM 6788 N N . ILE A 1 811 ? -17.967 7.150 -24.631 1.00 83.38 811 ILE A N 1
ATOM 6789 C CA . ILE A 1 811 ? -16.586 6.625 -24.654 1.00 83.38 811 ILE A CA 1
ATOM 6790 C C . ILE A 1 811 ? -15.555 7.686 -25.078 1.00 83.38 811 ILE A C 1
ATOM 6792 O O . ILE A 1 811 ? -14.444 7.705 -24.547 1.00 83.38 811 ILE A O 1
ATOM 6796 N N . GLU A 1 812 ? -15.887 8.555 -26.039 1.00 82.25 812 GLU A N 1
ATOM 6797 C CA . GLU A 1 812 ? -14.911 9.476 -26.647 1.00 82.25 812 GLU A CA 1
ATOM 6798 C C . GLU A 1 812 ? -14.398 10.535 -25.668 1.00 82.25 812 GLU A C 1
ATOM 6800 O O . GLU A 1 812 ? -13.230 10.928 -25.741 1.00 82.25 812 GLU A O 1
ATOM 6805 N N . SER A 1 813 ? -15.264 10.974 -24.754 1.00 85.88 813 SER A N 1
ATOM 6806 C CA . SER A 1 813 ? -14.968 11.977 -23.730 1.00 85.88 813 SER A CA 1
ATOM 6807 C C . SER A 1 813 ? -14.779 11.392 -22.331 1.00 85.88 813 SER A C 1
ATOM 6809 O O . SER A 1 813 ? -14.423 12.136 -21.419 1.00 85.88 813 SER A O 1
ATOM 6811 N N . HIS A 1 814 ? -15.033 10.093 -22.123 1.00 93.12 814 HIS A N 1
ATOM 6812 C CA . HIS A 1 814 ? -14.948 9.490 -20.791 1.00 93.12 814 HIS A CA 1
ATOM 6813 C C . HIS A 1 814 ? -13.502 9.408 -20.310 1.00 93.12 814 HIS A C 1
ATOM 6815 O O . HIS A 1 814 ? -12.639 8.841 -20.985 1.00 93.12 814 HIS A O 1
ATOM 6821 N N . ILE A 1 815 ? -13.258 9.947 -19.118 1.00 95.25 815 ILE A N 1
ATOM 6822 C CA . ILE A 1 815 ? -11.962 9.904 -18.448 1.00 95.25 815 ILE A CA 1
ATOM 6823 C C . ILE A 1 815 ? -11.990 8.776 -17.418 1.00 95.25 815 ILE A C 1
ATOM 6825 O O . ILE A 1 815 ? -12.814 8.762 -16.505 1.00 95.25 815 ILE A O 1
ATOM 6829 N N . THR A 1 816 ? -11.055 7.845 -17.555 1.00 95.62 816 THR A N 1
ATOM 6830 C CA . THR A 1 816 ? -10.754 6.810 -16.572 1.00 95.62 816 THR A CA 1
ATOM 6831 C C . THR A 1 816 ? -9.631 7.288 -15.661 1.00 95.62 816 THR A C 1
ATOM 6833 O O . THR A 1 816 ? -8.564 7.696 -16.126 1.00 95.62 816 THR A O 1
ATOM 6836 N N . ASN A 1 817 ? -9.857 7.194 -14.353 1.00 94.69 817 ASN A N 1
ATOM 6837 C CA . ASN A 1 817 ? -8.848 7.442 -13.334 1.00 94.69 817 ASN A CA 1
ATOM 6838 C C . ASN A 1 817 ? -8.113 6.137 -12.982 1.00 94.69 817 ASN A C 1
ATOM 6840 O O . ASN A 1 817 ? -8.690 5.244 -12.372 1.00 94.69 817 ASN A O 1
ATOM 6844 N N . HIS A 1 818 ? -6.852 5.998 -13.376 1.00 94.56 818 HIS A N 1
ATOM 6845 C CA . HIS A 1 818 ? -6.028 4.828 -13.084 1.00 94.56 818 HIS A CA 1
ATOM 6846 C C . HIS A 1 818 ? -5.025 5.140 -11.971 1.00 94.56 818 HIS A C 1
ATOM 6848 O O . HIS A 1 818 ? -4.123 5.952 -12.155 1.00 94.56 818 HIS A O 1
ATOM 6854 N N . ILE A 1 819 ? -5.143 4.462 -10.836 1.00 92.12 819 ILE A N 1
ATOM 6855 C CA . ILE A 1 819 ? -4.275 4.604 -9.669 1.00 92.12 819 ILE A CA 1
ATOM 6856 C C . ILE A 1 819 ? -3.391 3.363 -9.577 1.00 92.12 819 ILE A C 1
ATOM 6858 O O . ILE A 1 819 ? -3.912 2.257 -9.492 1.00 92.12 819 ILE A O 1
ATOM 6862 N N . SER A 1 820 ? -2.066 3.512 -9.563 1.00 90.25 820 SER A N 1
ATOM 6863 C CA . SER A 1 820 ? -1.148 2.399 -9.281 1.00 90.25 820 SER A CA 1
ATOM 6864 C C . SER A 1 820 ? -0.514 2.561 -7.910 1.00 90.25 820 SER A C 1
ATOM 6866 O O . SER A 1 820 ? 0.438 3.318 -7.773 1.00 90.25 820 SER A O 1
ATOM 6868 N N . LEU A 1 821 ? -0.917 1.749 -6.935 1.00 84.50 821 LEU A N 1
ATOM 6869 C CA . LEU A 1 821 ? -0.280 1.783 -5.620 1.00 84.50 821 LEU A CA 1
ATOM 6870 C C . LEU A 1 821 ? 1.162 1.285 -5.675 1.00 84.50 821 LEU A C 1
ATOM 6872 O O . LEU A 1 821 ? 1.475 0.296 -6.352 1.00 84.50 821 LEU A O 1
ATOM 6876 N N . LYS A 1 822 ? 2.033 1.946 -4.913 1.00 81.25 822 LYS A N 1
ATOM 6877 C CA . LYS A 1 822 ? 3.435 1.567 -4.727 1.00 81.25 822 LYS A CA 1
ATOM 6878 C C . LYS A 1 822 ? 3.697 1.115 -3.291 1.00 81.25 822 LYS A C 1
ATOM 6880 O O . LYS A 1 822 ? 3.009 1.560 -2.373 1.00 81.25 822 LYS A O 1
ATOM 6885 N N . PRO A 1 823 ? 4.689 0.232 -3.069 1.00 75.88 823 PRO A N 1
ATOM 6886 C CA . PRO A 1 823 ? 5.088 -0.156 -1.723 1.00 75.88 823 PRO A CA 1
ATOM 6887 C C . PRO A 1 823 ? 5.449 1.057 -0.862 1.00 75.88 823 PRO A C 1
ATOM 6889 O O . PRO A 1 823 ? 6.330 1.840 -1.220 1.00 75.88 823 PRO A O 1
ATOM 6892 N N . ASN A 1 824 ? 4.803 1.167 0.297 1.00 74.25 824 ASN A N 1
ATOM 6893 C CA . ASN A 1 824 ? 5.055 2.205 1.294 1.00 74.25 824 ASN A CA 1
ATOM 6894 C C . ASN A 1 824 ? 5.051 1.582 2.705 1.00 74.25 824 ASN A C 1
ATOM 6896 O O . ASN A 1 824 ? 4.307 0.634 2.963 1.00 74.25 824 ASN A O 1
ATOM 6900 N N . ILE A 1 825 ? 5.879 2.104 3.617 1.00 73.31 825 ILE A N 1
ATOM 6901 C CA . ILE A 1 825 ? 5.959 1.661 5.014 1.00 73.31 825 ILE A CA 1
ATOM 6902 C C . ILE A 1 825 ? 4.621 1.802 5.752 1.00 73.31 825 ILE A C 1
ATOM 6904 O O . ILE A 1 825 ? 4.251 0.903 6.505 1.00 73.31 825 ILE A O 1
ATOM 6908 N N . PHE A 1 826 ? 3.849 2.862 5.480 1.00 73.50 826 PHE A N 1
ATOM 6909 C CA . PHE A 1 826 ? 2.527 3.050 6.090 1.00 73.50 826 PHE A CA 1
ATOM 6910 C C . PHE A 1 826 ? 1.559 1.929 5.702 1.00 73.50 826 PHE A C 1
ATOM 6912 O O . PHE A 1 826 ? 0.822 1.412 6.542 1.00 73.50 826 PHE A O 1
ATOM 6919 N N . PHE A 1 827 ? 1.624 1.486 4.446 1.00 74.31 827 PHE A N 1
ATOM 6920 C CA . PHE A 1 827 ? 0.834 0.359 3.975 1.00 74.31 827 PHE A CA 1
ATOM 6921 C C . PHE A 1 827 ? 1.287 -0.959 4.618 1.00 74.31 827 PHE A C 1
ATOM 6923 O O . PHE A 1 827 ? 0.474 -1.809 4.983 1.00 74.31 827 PHE A O 1
ATOM 6930 N N . GLU A 1 828 ? 2.594 -1.141 4.798 1.00 71.25 828 GLU A N 1
ATOM 6931 C CA . GLU A 1 828 ? 3.140 -2.361 5.383 1.00 71.25 828 GLU A CA 1
ATOM 6932 C C . GLU A 1 828 ? 2.774 -2.530 6.863 1.00 71.25 828 GLU A C 1
ATOM 6934 O O . GLU A 1 828 ? 2.369 -3.626 7.258 1.00 71.25 828 GLU A O 1
ATOM 6939 N N . VAL A 1 829 ? 2.866 -1.449 7.645 1.00 71.31 829 VAL A N 1
ATOM 6940 C CA . VAL A 1 829 ? 2.645 -1.452 9.101 1.00 71.31 829 VAL A CA 1
ATOM 6941 C C . VAL A 1 829 ? 1.166 -1.285 9.467 1.00 71.31 829 VAL A C 1
ATOM 6943 O O . VAL A 1 829 ? 0.668 -2.000 10.340 1.00 71.31 829 VAL A O 1
ATOM 6946 N N . PHE A 1 830 ? 0.449 -0.388 8.781 1.00 73.19 830 PHE A N 1
ATOM 6947 C CA . PHE A 1 830 ? -0.906 0.042 9.159 1.00 73.19 830 PHE A CA 1
ATOM 6948 C C . PHE A 1 830 ? -1.994 -0.307 8.144 1.00 73.19 830 PHE A C 1
ATOM 6950 O O . PHE A 1 830 ? -3.160 -0.068 8.421 1.00 73.19 830 PHE A O 1
ATOM 6957 N N . LYS A 1 831 ? -1.644 -0.847 6.966 1.00 70.25 831 LYS A N 1
ATOM 6958 C CA . LYS A 1 831 ? -2.578 -1.036 5.833 1.00 70.25 831 LYS A CA 1
ATOM 6959 C C . LYS A 1 831 ? -3.210 0.263 5.316 1.00 70.25 831 LYS A C 1
ATOM 6961 O O . LYS A 1 831 ? -4.165 0.219 4.548 1.00 70.25 831 LYS A O 1
ATOM 6966 N N . ILE A 1 832 ? -2.615 1.411 5.645 1.00 70.50 832 ILE A N 1
ATOM 6967 C CA . ILE A 1 832 ? -3.028 2.719 5.131 1.00 70.50 832 ILE A CA 1
ATOM 6968 C C . ILE A 1 832 ? -2.481 2.888 3.713 1.00 70.50 832 ILE A C 1
ATOM 6970 O O . ILE A 1 832 ? -1.267 2.843 3.491 1.00 70.50 832 ILE A O 1
ATOM 6974 N N . MET A 1 833 ? -3.376 3.083 2.743 1.00 69.50 833 MET A N 1
ATOM 6975 C CA . MET A 1 833 ? -2.995 3.376 1.363 1.00 69.50 833 MET A CA 1
ATOM 6976 C C . MET A 1 833 ? -2.545 4.829 1.247 1.00 69.50 833 MET A C 1
ATOM 6978 O O . MET A 1 833 ? -3.320 5.755 1.469 1.00 69.50 833 MET A O 1
ATOM 6982 N N . VAL A 1 834 ? -1.279 5.017 0.886 1.00 69.31 834 VAL A N 1
ATOM 6983 C CA . VAL A 1 834 ? -0.720 6.327 0.553 1.00 69.31 834 VAL A CA 1
ATOM 6984 C C . VAL A 1 834 ? -0.600 6.381 -0.961 1.00 69.31 834 VAL A C 1
ATOM 6986 O O . VAL A 1 834 ? 0.155 5.603 -1.542 1.00 69.31 834 VAL A O 1
ATOM 6989 N N . ILE A 1 835 ? -1.393 7.252 -1.580 1.00 72.19 835 ILE A N 1
ATOM 6990 C CA . ILE A 1 835 ? -1.410 7.464 -3.027 1.00 72.19 835 ILE A CA 1
ATOM 6991 C C . ILE A 1 835 ? -0.593 8.717 -3.310 1.00 72.19 835 ILE A C 1
ATOM 6993 O O . ILE A 1 835 ? -0.933 9.795 -2.827 1.00 72.19 835 ILE A O 1
ATOM 6997 N N . GLU A 1 836 ? 0.478 8.573 -4.082 1.00 73.25 836 GLU A N 1
ATOM 6998 C CA . GLU A 1 836 ? 1.320 9.699 -4.474 1.00 73.25 836 GLU A CA 1
ATOM 6999 C C . GLU A 1 836 ? 0.758 10.363 -5.738 1.00 73.25 836 GLU A C 1
ATOM 7001 O O . GLU A 1 836 ? 0.042 9.740 -6.524 1.00 73.25 836 GLU A O 1
ATOM 7006 N N . LYS A 1 837 ? 1.097 11.635 -5.978 1.00 73.81 837 LYS A N 1
ATOM 7007 C CA . LYS A 1 837 ? 0.575 12.411 -7.116 1.00 73.81 837 LYS A CA 1
ATOM 7008 C C . LYS A 1 837 ? 0.710 11.680 -8.462 1.00 73.81 837 LYS A C 1
ATOM 7010 O O . LYS A 1 837 ? -0.259 11.584 -9.210 1.00 73.81 837 LYS A O 1
ATOM 7015 N N . TYR A 1 838 ? 1.887 11.115 -8.741 1.00 76.75 838 TYR A N 1
ATOM 7016 C CA . TYR A 1 838 ? 2.179 10.410 -9.998 1.00 76.75 838 TYR A CA 1
ATOM 7017 C C . TYR A 1 838 ? 1.667 8.958 -10.049 1.00 76.75 838 TYR A C 1
ATOM 7019 O O . TYR A 1 838 ? 1.731 8.308 -11.099 1.00 76.75 838 TYR A O 1
ATOM 7027 N N . ASP A 1 839 ? 1.105 8.443 -8.952 1.00 82.06 839 ASP A N 1
ATOM 7028 C CA . ASP A 1 839 ? 0.410 7.154 -8.964 1.00 82.06 839 ASP A CA 1
ATOM 7029 C C . ASP A 1 839 ? -0.939 7.258 -9.685 1.00 82.06 839 ASP A C 1
ATOM 7031 O O . ASP A 1 839 ? -1.421 6.254 -10.215 1.00 82.06 839 ASP A O 1
ATOM 7035 N N . ILE A 1 840 ? -1.518 8.464 -9.746 1.00 86.75 840 ILE A N 1
ATOM 7036 C CA . ILE A 1 840 ? -2.810 8.764 -10.362 1.00 86.75 840 ILE A CA 1
ATOM 7037 C C . ILE A 1 840 ? -2.614 9.214 -11.818 1.00 86.75 840 ILE A C 1
ATOM 7039 O O . ILE A 1 840 ? -1.955 10.212 -12.095 1.00 86.75 840 ILE A O 1
ATOM 7043 N N . LYS A 1 841 ? -3.248 8.515 -12.764 1.00 90.44 841 LYS A N 1
ATOM 7044 C CA . LYS A 1 841 ? -3.310 8.882 -14.186 1.00 90.44 841 LYS A CA 1
ATOM 7045 C C . LYS A 1 841 ? -4.752 9.095 -14.631 1.00 90.44 841 LYS A C 1
ATOM 7047 O O . LYS A 1 841 ? -5.582 8.202 -14.489 1.00 90.44 841 LYS A O 1
ATOM 7052 N N . ASN A 1 842 ? -5.037 10.249 -15.226 1.00 92.00 842 ASN A N 1
ATOM 7053 C CA . ASN A 1 842 ? -6.321 10.534 -15.869 1.00 92.00 842 ASN A CA 1
ATOM 7054 C C . ASN A 1 842 ? -6.183 10.339 -17.378 1.00 92.00 842 ASN A C 1
ATOM 7056 O O . ASN A 1 842 ? -5.336 10.972 -18.003 1.00 92.00 842 ASN A O 1
ATOM 7060 N N . ILE A 1 843 ? -6.972 9.433 -17.955 1.00 93.12 843 ILE A N 1
ATOM 7061 C CA . ILE A 1 843 ? -6.787 8.992 -19.343 1.00 93.12 843 ILE A CA 1
ATOM 7062 C C . ILE A 1 843 ? -8.146 8.874 -20.013 1.00 93.12 843 ILE A C 1
ATOM 7064 O O . ILE A 1 843 ? -9.078 8.327 -19.431 1.00 93.12 843 ILE A O 1
ATOM 7068 N N . PHE A 1 844 ? -8.262 9.319 -21.262 1.00 93.69 844 PHE A N 1
ATOM 7069 C CA . PHE A 1 844 ? -9.456 9.021 -22.046 1.00 93.69 844 PHE A CA 1
ATOM 7070 C C . PHE A 1 844 ? -9.571 7.518 -22.302 1.00 93.69 844 PHE A C 1
ATOM 7072 O O . PHE A 1 844 ? -8.648 6.905 -22.841 1.00 93.69 844 PHE A O 1
ATOM 7079 N N . GLN A 1 845 ? -10.726 6.931 -21.985 1.00 94.00 845 GLN A N 1
ATOM 7080 C CA . GLN A 1 845 ? -10.963 5.492 -22.121 1.00 94.00 845 GLN A CA 1
ATOM 7081 C C . GLN A 1 845 ? -10.693 4.978 -23.543 1.00 94.00 845 GLN A C 1
ATOM 7083 O O . GLN A 1 845 ? -10.200 3.863 -23.706 1.00 94.00 845 GLN A O 1
ATOM 7088 N N . LYS A 1 846 ? -10.936 5.799 -24.574 1.00 92.88 846 LYS A N 1
ATOM 7089 C CA . LYS A 1 846 ? -10.610 5.467 -25.972 1.00 92.88 846 LYS A CA 1
ATOM 7090 C C . LYS A 1 846 ? -9.151 5.036 -26.172 1.00 92.88 846 LYS A C 1
ATOM 7092 O O . LYS A 1 846 ? -8.900 4.107 -26.932 1.00 92.88 846 LYS A O 1
ATOM 7097 N N . HIS A 1 847 ? -8.200 5.623 -25.444 1.00 92.50 847 HIS A N 1
ATOM 7098 C CA . HIS A 1 847 ? -6.789 5.260 -25.576 1.00 92.50 847 HIS A CA 1
ATOM 7099 C C . HIS A 1 847 ? -6.495 3.868 -25.013 1.00 92.50 847 HIS A C 1
ATOM 7101 O O . HIS A 1 847 ? -5.640 3.178 -25.548 1.00 92.50 847 HIS A O 1
ATOM 7107 N N . LEU A 1 848 ? -7.251 3.399 -24.015 1.00 92.38 848 LEU A N 1
ATOM 7108 C CA . LEU A 1 848 ? -7.159 2.013 -23.534 1.00 92.38 848 LEU A CA 1
ATOM 7109 C C . LEU A 1 848 ? -7.707 1.000 -24.556 1.00 92.38 848 LEU A C 1
ATOM 7111 O O . LEU A 1 848 ? -7.361 -0.177 -24.495 1.00 92.38 848 LEU A O 1
ATOM 7115 N N . ILE A 1 849 ? -8.573 1.445 -25.477 1.00 90.75 849 ILE A N 1
ATOM 7116 C CA . ILE A 1 849 ? -9.125 0.628 -26.570 1.00 90.75 849 ILE A CA 1
ATOM 7117 C C . ILE A 1 849 ? -8.160 0.596 -27.762 1.00 90.75 849 ILE A C 1
ATOM 7119 O O . ILE A 1 849 ? -7.958 -0.459 -28.362 1.00 90.75 849 ILE A O 1
ATOM 7123 N N . GLU A 1 850 ? -7.599 1.752 -28.122 1.00 90.19 850 GLU A N 1
ATOM 7124 C CA . GLU A 1 850 ? -6.669 1.919 -29.246 1.00 90.19 850 GLU A CA 1
ATOM 7125 C C . GLU A 1 850 ? -5.296 1.303 -28.944 1.00 90.19 850 GLU A C 1
ATOM 7127 O O . GLU A 1 850 ? -4.750 0.557 -29.758 1.00 90.19 850 GLU A O 1
ATOM 7132 N N . ASP A 1 851 ? -4.770 1.577 -27.750 1.00 90.31 851 ASP A N 1
ATOM 7133 C CA . ASP A 1 851 ? -3.446 1.180 -27.288 1.00 90.31 851 ASP A CA 1
ATOM 7134 C C . ASP A 1 851 ? -3.570 0.145 -26.152 1.00 90.31 851 ASP A C 1
ATOM 7136 O O . ASP A 1 851 ? -3.301 0.442 -24.994 1.00 90.31 851 ASP A O 1
ATOM 7140 N N . ASP A 1 852 ? -3.937 -1.108 -26.458 1.00 87.44 852 ASP A N 1
ATOM 7141 C CA . ASP A 1 852 ? -4.119 -2.181 -25.445 1.00 87.44 852 ASP A CA 1
ATOM 7142 C C . ASP A 1 852 ? -2.875 -2.419 -24.554 1.00 87.44 852 ASP A C 1
ATOM 7144 O O . ASP A 1 852 ? -2.972 -2.885 -23.423 1.00 87.44 852 ASP A O 1
ATOM 7148 N N . TRP A 1 853 ? -1.684 -2.059 -25.036 1.00 87.56 853 TRP A N 1
ATOM 7149 C CA . TRP A 1 853 ? -0.432 -2.132 -24.275 1.00 87.56 853 TRP A CA 1
ATOM 7150 C C . TRP A 1 853 ? -0.307 -1.053 -23.184 1.00 87.56 853 TRP A C 1
ATOM 7152 O O . TRP A 1 853 ? 0.538 -1.190 -22.297 1.00 87.56 853 TRP A O 1
ATOM 7162 N N . LEU A 1 854 ? -1.126 0.005 -23.233 1.00 91.56 854 LEU A N 1
ATOM 7163 C CA . LEU A 1 854 ? -1.094 1.136 -22.304 1.00 91.56 854 LEU A CA 1
ATOM 7164 C C . LEU A 1 854 ? -1.330 0.686 -20.861 1.00 91.56 854 LEU A C 1
ATOM 7166 O O . LEU A 1 854 ? -0.669 1.193 -19.961 1.00 91.56 854 LEU A O 1
ATOM 7170 N N . TRP A 1 855 ? -2.183 -0.320 -20.640 1.00 91.12 855 TRP A N 1
ATOM 7171 C CA . TRP A 1 855 ? -2.459 -0.887 -19.315 1.00 91.12 855 TRP A CA 1
ATOM 7172 C C . TRP A 1 855 ? -1.202 -1.155 -18.494 1.00 91.12 855 TRP A C 1
ATOM 7174 O O . TRP A 1 855 ? -1.162 -0.842 -17.307 1.00 91.12 855 TRP A O 1
ATOM 7184 N N . LYS A 1 856 ? -0.159 -1.709 -19.124 1.00 89.75 856 LYS A N 1
ATOM 7185 C CA . LYS A 1 856 ? 1.073 -2.036 -18.410 1.00 89.75 856 LYS A CA 1
ATOM 7186 C C . LYS A 1 856 ? 1.932 -0.806 -18.107 1.00 89.75 856 LYS A C 1
ATOM 7188 O O . LYS A 1 856 ? 2.494 -0.741 -17.010 1.00 89.75 856 LYS A O 1
ATOM 7193 N N . VAL A 1 857 ? 1.974 0.159 -19.025 1.00 92.12 857 VAL A N 1
ATOM 7194 C CA . VAL A 1 857 ? 2.705 1.425 -18.857 1.00 92.12 857 VAL A CA 1
ATOM 7195 C C . VAL A 1 857 ? 2.107 2.245 -17.718 1.00 92.12 857 VAL A C 1
ATOM 7197 O O . VAL A 1 857 ? 2.831 2.775 -16.889 1.00 92.12 857 VAL A O 1
ATOM 7200 N N . LEU A 1 858 ? 0.780 2.260 -17.573 1.00 92.19 858 LEU A N 1
ATOM 7201 C CA . LEU A 1 858 ? 0.107 2.981 -16.484 1.00 92.19 858 LEU A CA 1
ATOM 7202 C C . LEU A 1 858 ? 0.457 2.477 -15.085 1.00 92.19 858 LEU A C 1
ATOM 7204 O O . LEU A 1 858 ? 0.237 3.194 -14.103 1.00 92.19 858 LEU A O 1
ATOM 7208 N N . VAL A 1 859 ? 0.995 1.261 -14.971 1.00 90.94 859 VAL A N 1
ATOM 7209 C CA . VAL A 1 859 ? 1.472 0.750 -13.692 1.00 90.94 859 VAL A CA 1
ATOM 7210 C C . VAL A 1 859 ? 2.683 1.567 -13.255 1.00 90.94 859 VAL A C 1
ATOM 7212 O O . VAL A 1 859 ? 2.595 2.243 -12.237 1.00 90.94 859 VAL A O 1
ATOM 7215 N N . TYR A 1 860 ? 3.797 1.563 -13.992 1.00 89.06 860 TYR A N 1
ATOM 7216 C CA . TYR A 1 860 ? 5.063 2.171 -13.538 1.00 89.06 860 TYR A CA 1
ATOM 7217 C C . TYR A 1 860 ? 5.428 3.485 -14.225 1.00 89.06 860 TYR A C 1
ATOM 7219 O O . TYR A 1 860 ? 5.976 4.356 -13.554 1.00 89.06 860 TYR A O 1
ATOM 7227 N N . GLY A 1 861 ? 5.074 3.646 -15.494 1.00 90.19 861 GLY A N 1
ATOM 7228 C CA . GLY A 1 861 ? 5.372 4.828 -16.281 1.00 90.19 861 GLY A CA 1
ATOM 7229 C C . GLY A 1 861 ? 4.415 5.999 -16.062 1.00 90.19 861 GLY A C 1
ATOM 7230 O O . GLY A 1 861 ? 3.397 5.925 -15.360 1.00 90.19 861 GLY A O 1
ATOM 7231 N N . ASN A 1 862 ? 4.770 7.107 -16.700 1.00 88.31 862 ASN A N 1
ATOM 7232 C CA . ASN A 1 862 ? 4.035 8.365 -16.770 1.00 88.31 862 ASN A CA 1
ATOM 7233 C C . ASN A 1 862 ? 3.728 8.734 -18.242 1.00 88.31 862 ASN A C 1
ATOM 7235 O O . ASN A 1 862 ? 3.837 7.909 -19.151 1.00 88.31 862 ASN A O 1
ATOM 7239 N N . ILE A 1 863 ? 3.299 9.974 -18.497 1.00 89.69 863 ILE A N 1
ATOM 7240 C CA . ILE A 1 863 ? 2.956 10.430 -19.853 1.00 89.69 863 ILE A CA 1
ATOM 7241 C C . ILE A 1 863 ? 4.157 10.432 -20.816 1.00 89.69 863 ILE A C 1
ATOM 7243 O O . ILE A 1 863 ? 3.986 10.174 -22.007 1.00 89.69 863 ILE A O 1
ATOM 7247 N N . LEU A 1 864 ? 5.371 10.677 -20.322 1.00 92.88 864 LEU A N 1
ATOM 7248 C CA . LEU A 1 864 ? 6.587 10.634 -21.132 1.00 92.88 864 LEU A CA 1
ATOM 7249 C C . LEU A 1 864 ? 6.901 9.189 -21.548 1.00 92.88 864 LEU A C 1
ATOM 7251 O O . LEU A 1 864 ? 7.196 8.948 -22.717 1.00 92.88 864 LEU A O 1
ATOM 7255 N N . ASP A 1 865 ? 6.722 8.220 -20.642 1.00 95.00 865 ASP A N 1
ATOM 7256 C CA . ASP A 1 865 ? 6.862 6.790 -20.957 1.00 95.00 865 ASP A CA 1
ATOM 7257 C C . ASP A 1 865 ? 5.854 6.331 -22.014 1.00 95.00 865 ASP A C 1
ATOM 7259 O O . ASP A 1 865 ? 6.198 5.559 -22.910 1.00 95.00 865 ASP A O 1
ATOM 7263 N N . TYR A 1 866 ? 4.617 6.842 -21.971 1.00 94.25 866 TYR A N 1
ATOM 7264 C CA . TYR A 1 866 ? 3.628 6.562 -23.013 1.00 94.25 866 TYR A CA 1
ATOM 7265 C C . TYR A 1 866 ? 4.146 6.956 -24.398 1.00 94.25 866 TYR A C 1
ATOM 7267 O O . TYR A 1 866 ? 4.123 6.130 -25.313 1.00 94.25 866 TYR A O 1
ATOM 7275 N N . TYR A 1 867 ? 4.637 8.187 -24.563 1.00 94.44 867 TYR A N 1
ATOM 7276 C CA . TYR A 1 867 ? 5.154 8.650 -25.851 1.00 94.44 867 TYR A CA 1
ATOM 7277 C C . TYR A 1 867 ? 6.427 7.912 -26.269 1.00 94.44 867 TYR A C 1
ATOM 7279 O O . TYR A 1 867 ? 6.545 7.536 -27.440 1.00 94.44 867 TYR A O 1
ATOM 7287 N N . PHE A 1 868 ? 7.325 7.638 -25.320 1.00 95.94 868 PHE A N 1
ATOM 7288 C CA . PHE A 1 868 ? 8.547 6.881 -25.571 1.00 95.94 868 PHE A CA 1
ATOM 7289 C C . PHE A 1 868 ? 8.216 5.477 -26.098 1.00 95.94 868 PHE A C 1
ATOM 7291 O O . PHE A 1 868 ? 8.643 5.096 -27.188 1.00 95.94 868 PHE A O 1
ATOM 7298 N N . ILE A 1 869 ? 7.353 4.728 -25.406 1.00 95.00 869 ILE A N 1
ATOM 7299 C CA . ILE A 1 869 ? 6.924 3.394 -25.837 1.00 95.00 869 ILE A CA 1
ATOM 7300 C C . ILE A 1 869 ? 6.129 3.449 -27.152 1.00 95.00 869 ILE A C 1
ATOM 7302 O O . ILE A 1 869 ? 6.323 2.588 -28.018 1.00 95.00 869 ILE A O 1
ATOM 7306 N N . LYS A 1 870 ? 5.254 4.449 -27.336 1.00 94.25 870 LYS A N 1
ATOM 7307 C CA . LYS A 1 870 ? 4.434 4.612 -28.550 1.00 94.25 870 LYS A CA 1
ATOM 7308 C C . LYS A 1 870 ? 5.290 4.789 -29.802 1.00 94.25 870 LYS A C 1
ATOM 7310 O O . LYS A 1 870 ? 4.968 4.194 -30.832 1.00 94.25 870 LYS A O 1
ATOM 7315 N N . ARG A 1 871 ? 6.401 5.529 -29.708 1.00 94.56 871 ARG A N 1
ATOM 7316 C CA . ARG A 1 871 ? 7.336 5.766 -30.824 1.00 94.56 871 ARG A CA 1
ATOM 7317 C C . ARG A 1 871 ? 7.867 4.469 -31.441 1.00 94.56 871 ARG A C 1
ATOM 7319 O O . ARG A 1 871 ? 8.097 4.420 -32.644 1.00 94.56 871 ARG A O 1
ATOM 7326 N N . PHE A 1 872 ? 8.003 3.404 -30.650 1.00 94.12 872 PHE A N 1
ATOM 7327 C CA . PHE A 1 872 ? 8.513 2.114 -31.121 1.00 94.12 872 PHE A CA 1
ATOM 7328 C C . PHE A 1 872 ? 7.430 1.112 -31.538 1.00 94.12 872 PHE A C 1
ATOM 7330 O O . PHE A 1 872 ? 7.765 0.003 -31.952 1.00 94.12 872 PHE A O 1
ATOM 7337 N N . LYS A 1 873 ? 6.135 1.454 -31.478 1.00 89.12 873 LYS A N 1
ATOM 7338 C CA . LYS A 1 873 ? 5.059 0.499 -31.820 1.00 89.12 873 LYS A CA 1
ATOM 7339 C C . LYS A 1 873 ? 4.981 0.149 -33.302 1.00 89.12 873 LYS A C 1
ATOM 7341 O O . LYS A 1 873 ? 4.431 -0.894 -33.639 1.00 89.12 873 LYS A O 1
ATOM 7346 N N . THR A 1 874 ? 5.550 0.977 -34.174 1.00 89.12 874 THR A N 1
ATOM 7347 C CA . THR A 1 874 ? 5.696 0.686 -35.609 1.00 89.12 874 THR A CA 1
ATOM 7348 C C . THR A 1 874 ? 7.017 -0.010 -35.949 1.00 89.12 874 THR A C 1
ATOM 7350 O O . THR A 1 874 ? 7.218 -0.412 -37.094 1.00 89.12 874 THR A O 1
ATOM 7353 N N . THR A 1 875 ? 7.931 -0.148 -34.983 1.00 93.88 875 THR A N 1
ATOM 7354 C CA . THR A 1 875 ? 9.227 -0.810 -35.167 1.00 93.88 875 THR A CA 1
ATOM 7355 C C . THR A 1 875 ? 9.053 -2.324 -35.107 1.00 93.88 875 THR A C 1
ATOM 7357 O O . THR A 1 875 ? 8.337 -2.838 -34.248 1.00 93.88 875 THR A O 1
ATOM 7360 N N . LYS A 1 876 ? 9.730 -3.057 -36.003 1.00 94.12 876 LYS A N 1
ATOM 7361 C CA . LYS A 1 876 ? 9.728 -4.527 -35.985 1.00 94.12 876 LYS A CA 1
ATOM 7362 C C . LYS A 1 876 ? 10.230 -5.044 -34.637 1.00 94.12 876 LYS A C 1
ATOM 7364 O O . LYS A 1 876 ? 11.272 -4.611 -34.142 1.00 94.12 876 LYS A O 1
ATOM 7369 N N . SER A 1 877 ? 9.497 -5.987 -34.066 1.00 93.81 877 SER A N 1
ATOM 7370 C CA . SER A 1 877 ? 9.863 -6.660 -32.825 1.00 93.81 877 SER A CA 1
ATOM 7371 C C . SER A 1 877 ? 10.935 -7.724 -33.057 1.00 93.81 877 SER A C 1
ATOM 7373 O O . SER A 1 877 ? 11.125 -8.202 -34.177 1.00 93.81 877 SER A O 1
ATOM 7375 N N . ILE A 1 878 ? 11.600 -8.167 -31.989 1.00 95.44 878 ILE A N 1
ATOM 7376 C CA . ILE A 1 878 ? 12.499 -9.332 -32.027 1.00 95.44 878 ILE A CA 1
ATOM 7377 C C . ILE A 1 878 ? 11.792 -10.545 -32.656 1.00 95.44 878 ILE A C 1
ATOM 7379 O O . ILE A 1 878 ? 12.388 -11.249 -33.471 1.00 95.44 878 ILE A O 1
ATOM 7383 N N . PHE A 1 879 ? 10.520 -10.773 -32.310 1.00 93.06 879 PHE A N 1
ATOM 7384 C CA . PHE A 1 879 ? 9.708 -11.871 -32.829 1.00 93.06 879 PHE A CA 1
ATOM 7385 C C . PHE A 1 879 ? 9.564 -11.813 -34.352 1.00 93.06 879 PHE A C 1
ATOM 7387 O O . PHE A 1 879 ? 9.684 -12.851 -35.001 1.00 93.06 879 PHE A O 1
ATOM 7394 N N . ASP A 1 880 ? 9.375 -10.622 -34.924 1.00 92.44 880 ASP A N 1
ATOM 7395 C CA . ASP A 1 880 ? 9.232 -10.440 -36.374 1.00 92.44 880 ASP A CA 1
ATOM 7396 C C . ASP A 1 880 ? 10.488 -10.876 -37.142 1.00 92.44 880 ASP A C 1
ATOM 7398 O O . ASP A 1 880 ? 10.382 -11.353 -38.272 1.00 92.44 880 ASP A O 1
ATOM 7402 N N . TYR A 1 881 ? 11.670 -10.776 -36.523 1.00 93.12 881 TYR A N 1
ATOM 7403 C CA . TYR A 1 881 ? 12.924 -11.268 -37.097 1.00 93.12 881 TYR A CA 1
ATOM 7404 C C . TYR A 1 881 ? 13.117 -12.771 -36.877 1.00 93.12 881 TYR A C 1
ATOM 7406 O O . TYR A 1 881 ? 13.344 -13.511 -37.835 1.00 93.12 881 TYR A O 1
ATOM 7414 N N . ILE A 1 882 ? 13.006 -13.249 -35.633 1.00 93.19 882 ILE A N 1
ATOM 7415 C CA . ILE A 1 882 ? 13.327 -14.650 -35.303 1.00 93.19 882 ILE A CA 1
ATOM 7416 C C . ILE A 1 882 ? 12.275 -15.652 -35.790 1.00 93.19 882 ILE A C 1
ATOM 7418 O O . ILE A 1 882 ? 12.543 -16.850 -35.835 1.00 93.19 882 ILE A O 1
ATOM 7422 N N . ASN A 1 883 ? 11.066 -15.198 -36.137 1.00 92.75 883 ASN A N 1
ATOM 7423 C CA . ASN A 1 883 ? 10.023 -16.064 -36.684 1.00 92.75 883 ASN A CA 1
ATOM 7424 C C . ASN A 1 883 ? 10.258 -16.430 -38.165 1.00 92.75 883 ASN A C 1
ATOM 7426 O O . ASN A 1 883 ? 9.564 -17.305 -38.683 1.00 92.75 883 ASN A O 1
ATOM 7430 N N . ASN A 1 884 ? 11.233 -15.809 -38.841 1.00 93.00 884 ASN A N 1
ATOM 7431 C CA . ASN A 1 884 ? 11.645 -16.210 -40.183 1.00 93.00 884 ASN A CA 1
ATOM 7432 C C . ASN A 1 884 ? 12.461 -17.516 -40.140 1.00 93.00 884 ASN A C 1
ATOM 7434 O O . ASN A 1 884 ? 13.612 -17.528 -39.703 1.00 93.00 884 ASN A O 1
ATOM 7438 N N . GLN A 1 885 ? 11.868 -18.600 -40.646 1.00 90.81 885 GLN A N 1
ATOM 7439 C CA . GLN A 1 885 ? 12.455 -19.945 -40.649 1.00 90.81 885 GLN A CA 1
ATOM 7440 C C . GLN A 1 885 ? 13.658 -20.106 -41.589 1.00 90.81 885 GLN A C 1
ATOM 7442 O O . GLN A 1 885 ? 14.423 -21.048 -41.412 1.00 90.81 885 GLN A O 1
ATOM 7447 N N . GLU A 1 886 ? 13.852 -19.209 -42.561 1.00 92.81 886 GLU A N 1
ATOM 7448 C CA . GLU A 1 886 ? 15.041 -19.207 -43.428 1.00 92.81 886 GLU A CA 1
ATOM 7449 C C . GLU A 1 886 ? 16.266 -18.600 -42.726 1.00 92.81 886 GLU A C 1
ATOM 7451 O O . GLU A 1 886 ? 17.405 -18.850 -43.119 1.00 92.81 886 GLU A O 1
ATOM 7456 N N . THR A 1 887 ? 16.038 -17.813 -41.671 1.00 93.69 887 THR A N 1
ATOM 7457 C CA . THR A 1 887 ? 17.090 -17.086 -40.950 1.00 93.69 887 THR A CA 1
ATOM 7458 C C . THR A 1 887 ? 17.355 -17.667 -39.569 1.00 93.69 887 THR A C 1
ATOM 7460 O O . THR A 1 887 ? 18.502 -17.651 -39.125 1.00 93.69 887 THR A O 1
ATOM 7463 N N . PHE A 1 888 ? 16.332 -18.189 -38.884 1.00 95.69 888 PHE A N 1
ATOM 7464 C CA . PHE A 1 888 ? 16.459 -18.648 -37.504 1.00 95.69 888 PHE A CA 1
ATOM 7465 C C . PHE A 1 888 ? 15.728 -19.954 -37.207 1.00 95.69 888 PHE A C 1
ATOM 7467 O O . PHE A 1 888 ? 14.626 -20.218 -37.686 1.00 95.69 888 PHE A O 1
ATOM 7474 N N . VAL A 1 889 ? 16.303 -20.708 -36.270 1.00 94.19 889 VAL A N 1
ATOM 7475 C CA . VAL A 1 889 ? 15.607 -21.746 -35.505 1.00 94.19 889 VAL A CA 1
ATOM 7476 C C . VAL A 1 889 ? 15.651 -21.338 -34.038 1.00 94.19 889 VAL A C 1
ATOM 7478 O O . VAL A 1 889 ? 16.728 -21.161 -33.474 1.00 94.19 889 VAL A O 1
ATOM 7481 N N . TYR A 1 890 ? 14.494 -21.185 -33.393 1.00 94.38 890 TYR A N 1
ATOM 7482 C CA . TYR A 1 890 ? 14.432 -20.830 -31.973 1.00 94.38 890 TYR A CA 1
ATOM 7483 C C . TYR A 1 890 ? 13.474 -21.729 -31.193 1.00 94.38 890 TYR A C 1
ATOM 7485 O O . TYR A 1 890 ? 12.489 -22.253 -31.718 1.00 94.38 890 TYR A O 1
ATOM 7493 N N . GLY A 1 891 ? 13.759 -21.917 -29.908 1.00 92.56 891 GLY A N 1
ATOM 7494 C CA . GLY A 1 891 ? 12.930 -22.753 -29.056 1.00 92.56 891 GLY A CA 1
ATOM 7495 C C . GLY A 1 891 ? 13.494 -22.961 -27.660 1.00 92.56 891 GLY A C 1
ATOM 7496 O O . GLY A 1 891 ? 14.684 -22.782 -27.399 1.00 92.56 891 GLY A O 1
ATOM 7497 N N . LYS A 1 892 ? 12.605 -23.355 -26.745 1.00 92.69 892 LYS A N 1
ATOM 7498 C CA . LYS A 1 892 ? 12.984 -23.770 -25.390 1.00 92.69 892 LYS A CA 1
ATOM 7499 C C . LYS A 1 892 ? 13.854 -25.018 -25.444 1.00 92.69 892 LYS A C 1
ATOM 7501 O O . LYS A 1 892 ? 13.657 -25.851 -26.327 1.00 92.69 892 LYS A O 1
ATOM 7506 N N . GLY A 1 893 ? 14.732 -25.162 -24.457 1.00 91.19 893 GLY A N 1
ATOM 7507 C CA . GLY A 1 893 ? 15.508 -26.377 -24.253 1.00 91.19 893 GLY A CA 1
ATOM 7508 C C . GLY A 1 893 ? 14.665 -27.580 -23.826 1.00 91.19 893 GLY A C 1
ATOM 7509 O O . GLY A 1 893 ? 13.428 -27.593 -23.894 1.00 91.19 893 GLY A O 1
ATOM 7510 N N . ILE A 1 894 ? 15.365 -28.612 -23.373 1.00 90.81 894 ILE A N 1
ATOM 7511 C CA . ILE A 1 894 ? 14.789 -29.913 -23.031 1.00 90.81 894 ILE A CA 1
ATOM 7512 C C . ILE A 1 894 ? 13.957 -29.818 -21.748 1.00 90.81 894 ILE A C 1
ATOM 7514 O O . ILE A 1 894 ? 14.416 -29.279 -20.739 1.00 90.81 894 ILE A O 1
ATOM 7518 N N . SER A 1 895 ? 12.746 -30.380 -21.759 1.00 87.88 895 SER A N 1
ATOM 7519 C CA . SER A 1 895 ? 11.931 -30.526 -20.544 1.00 87.88 895 SER A CA 1
ATOM 7520 C C . SER A 1 895 ? 12.188 -31.890 -19.903 1.00 87.88 895 SER A C 1
ATOM 7522 O O . SER A 1 895 ? 11.839 -32.925 -20.479 1.00 87.88 895 SER A O 1
ATOM 7524 N N . VAL A 1 896 ? 12.782 -31.877 -18.708 1.00 77.56 896 VAL A N 1
ATOM 7525 C CA . VAL A 1 896 ? 13.076 -33.066 -17.894 1.00 77.56 896 VAL A CA 1
ATOM 7526 C C . VAL A 1 896 ? 11.963 -33.239 -16.853 1.00 77.56 896 VAL A C 1
ATOM 7528 O O . VAL A 1 896 ? 11.676 -32.305 -16.107 1.00 77.56 896 VAL A O 1
ATOM 7531 N N . GLY A 1 897 ? 11.335 -34.418 -16.811 1.00 66.81 897 GLY A N 1
ATOM 7532 C CA . GLY A 1 897 ? 10.147 -34.686 -15.990 1.00 66.81 897 GLY A CA 1
ATOM 7533 C C . GLY A 1 897 ? 8.830 -34.319 -16.694 1.00 66.81 897 GLY A C 1
ATOM 7534 O O . GLY A 1 897 ? 8.665 -33.218 -17.223 1.00 66.81 897 GLY A O 1
ATOM 7535 N N . GLY A 1 898 ? 7.895 -35.271 -16.733 1.00 65.88 898 GLY A N 1
ATOM 7536 C CA . GLY A 1 898 ? 6.604 -35.187 -17.425 1.00 65.88 898 GLY A CA 1
ATOM 7537 C C . GLY A 1 898 ? 6.005 -36.581 -17.644 1.00 65.88 898 GLY A C 1
ATOM 7538 O O . GLY A 1 898 ? 6.560 -37.555 -17.147 1.00 65.88 898 GLY A O 1
ATOM 7539 N N . GLY A 1 899 ? 4.868 -36.666 -18.344 1.00 61.22 899 GLY A N 1
ATOM 7540 C CA . GLY A 1 899 ? 4.142 -37.932 -18.538 1.00 61.22 899 GLY A CA 1
ATOM 7541 C C . GLY A 1 899 ? 4.636 -38.808 -19.696 1.00 61.22 899 GLY A C 1
ATOM 7542 O O . GLY A 1 899 ? 4.404 -40.010 -19.662 1.00 61.22 899 GLY A O 1
ATOM 7543 N N . ASP A 1 900 ? 5.322 -38.227 -20.689 1.00 78.38 900 ASP A N 1
ATOM 7544 C CA . ASP A 1 900 ? 5.763 -38.942 -21.897 1.00 78.38 900 ASP A CA 1
ATOM 7545 C C . ASP A 1 900 ? 7.258 -39.308 -21.833 1.00 78.38 900 ASP A C 1
ATOM 7547 O O . ASP A 1 900 ? 8.079 -38.512 -21.368 1.00 78.38 900 ASP A O 1
ATOM 7551 N N . GLU A 1 901 ? 7.629 -40.476 -22.364 1.00 84.94 901 GLU A N 1
ATOM 7552 C CA . GLU A 1 901 ? 9.016 -40.953 -22.458 1.00 84.94 901 GLU A CA 1
ATOM 7553 C C . GLU A 1 901 ? 9.517 -40.875 -23.912 1.00 84.94 901 GLU A C 1
ATOM 7555 O O . GLU A 1 901 ? 9.193 -41.726 -24.738 1.00 84.94 901 GLU A O 1
ATOM 7560 N N . ASN A 1 902 ? 10.306 -39.851 -24.256 1.00 86.06 902 ASN A N 1
ATOM 7561 C CA . ASN A 1 902 ? 10.861 -39.678 -25.607 1.00 86.06 902 ASN A CA 1
ATOM 7562 C C . ASN A 1 902 ? 12.381 -39.919 -25.658 1.00 86.06 902 ASN A C 1
ATOM 7564 O O . ASN A 1 902 ? 13.103 -39.583 -24.717 1.00 86.06 902 ASN A O 1
ATOM 7568 N N . ASN A 1 903 ? 12.866 -40.459 -26.785 1.00 84.88 903 ASN A N 1
ATOM 7569 C CA . ASN A 1 903 ? 14.276 -40.800 -27.026 1.00 84.88 903 ASN A CA 1
ATOM 7570 C C . ASN A 1 903 ? 15.195 -39.556 -27.071 1.00 84.88 903 ASN A C 1
ATOM 7572 O O . ASN A 1 903 ? 14.802 -38.504 -27.577 1.00 84.88 903 ASN A O 1
ATOM 7576 N N . ILE A 1 904 ? 16.425 -39.704 -26.560 1.00 87.31 904 ILE A N 1
ATOM 7577 C CA . ILE A 1 904 ? 17.452 -38.647 -26.478 1.00 87.31 904 ILE A CA 1
ATOM 7578 C C . ILE A 1 904 ? 18.845 -39.083 -26.966 1.00 87.31 904 ILE A C 1
ATOM 7580 O O . ILE A 1 904 ? 19.846 -38.476 -26.589 1.00 87.31 904 ILE A O 1
ATOM 7584 N N . SER A 1 905 ? 18.947 -40.145 -27.772 1.00 86.00 905 SER A N 1
ATOM 7585 C CA . SER A 1 905 ? 20.232 -40.718 -28.201 1.00 86.00 905 SER A CA 1
ATOM 7586 C C . SER A 1 905 ? 21.134 -39.687 -28.891 1.00 86.00 905 SER A C 1
ATOM 7588 O O . SER A 1 905 ? 22.302 -39.583 -28.537 1.00 86.00 905 SER A O 1
ATOM 7590 N N . GLN A 1 906 ? 20.576 -38.863 -29.786 1.00 86.81 906 GLN A N 1
ATOM 7591 C CA . GLN A 1 906 ? 21.315 -37.805 -30.494 1.00 86.81 906 GLN A CA 1
ATOM 7592 C C . GLN A 1 906 ? 21.792 -36.684 -29.554 1.00 86.81 906 GLN A C 1
ATOM 7594 O O . GLN A 1 906 ? 22.890 -36.159 -29.701 1.00 86.81 906 GLN A O 1
ATOM 7599 N N . HIS A 1 907 ? 20.999 -36.326 -28.541 1.00 90.94 907 HIS A N 1
ATOM 7600 C CA . HIS A 1 907 ? 21.346 -35.273 -27.576 1.00 90.94 907 HIS A CA 1
ATOM 7601 C C . HIS A 1 907 ? 22.469 -35.688 -26.616 1.00 90.94 907 HIS A C 1
ATOM 7603 O O . HIS A 1 907 ? 23.133 -34.825 -26.041 1.00 90.94 907 HIS A O 1
ATOM 7609 N N . LYS A 1 908 ? 22.700 -36.996 -26.431 1.00 87.94 908 LYS A N 1
ATOM 7610 C CA . LYS A 1 908 ? 23.807 -37.516 -25.610 1.00 87.94 908 LYS A CA 1
ATOM 7611 C C . LYS A 1 908 ? 25.176 -37.381 -26.279 1.00 87.94 908 LYS A C 1
ATOM 7613 O O . LYS A 1 908 ? 26.176 -37.407 -25.567 1.00 87.94 908 LYS A O 1
ATOM 7618 N N . GLU A 1 909 ? 25.225 -37.212 -27.601 1.00 90.00 909 GLU A N 1
ATOM 7619 C CA . GLU A 1 909 ? 26.477 -37.013 -28.350 1.00 90.00 909 GLU A CA 1
ATOM 7620 C C . GLU A 1 909 ? 27.127 -35.652 -28.056 1.00 90.00 909 GLU A C 1
ATOM 7622 O O . GLU A 1 909 ? 28.328 -35.480 -28.241 1.00 90.00 909 GLU A O 1
ATOM 7627 N N . ILE A 1 910 ? 26.357 -34.682 -27.556 1.00 91.94 910 ILE A N 1
ATOM 7628 C CA . ILE A 1 910 ? 26.873 -33.370 -27.156 1.00 91.94 910 ILE A CA 1
ATOM 7629 C C . ILE A 1 910 ? 27.545 -33.492 -25.780 1.00 91.94 910 ILE A C 1
ATOM 7631 O O . ILE A 1 910 ? 26.923 -33.920 -24.812 1.00 91.94 910 ILE A O 1
ATOM 7635 N N . GLU A 1 911 ? 28.817 -33.109 -25.655 1.00 91.31 911 GLU A N 1
ATOM 7636 C CA . GLU A 1 911 ? 29.604 -33.376 -24.438 1.00 91.31 911 GLU A CA 1
ATOM 7637 C C . GLU A 1 911 ? 29.217 -32.514 -23.227 1.00 91.31 911 GLU A C 1
ATOM 7639 O O . GLU A 1 911 ? 29.338 -32.952 -22.074 1.00 91.31 911 GLU A O 1
ATOM 7644 N N . VAL A 1 912 ? 28.750 -31.290 -23.485 1.00 93.69 912 VAL A N 1
ATOM 7645 C CA . VAL A 1 912 ? 28.569 -30.241 -22.476 1.00 93.69 912 VAL A CA 1
ATOM 7646 C C . VAL A 1 912 ? 27.124 -29.766 -22.360 1.00 93.69 912 VAL A C 1
ATOM 7648 O O . VAL A 1 912 ? 26.320 -29.864 -23.287 1.00 93.69 912 VAL A O 1
ATOM 7651 N N . SER A 1 913 ? 26.791 -29.201 -21.202 1.00 93.50 913 SER A N 1
ATOM 7652 C CA . SER A 1 913 ? 25.497 -28.581 -20.939 1.00 93.50 913 SER A CA 1
ATOM 7653 C C . SER A 1 913 ? 25.601 -27.302 -20.110 1.00 93.50 913 SER A C 1
ATOM 7655 O O . SER A 1 913 ? 26.572 -27.101 -19.377 1.00 93.50 913 SER A O 1
ATOM 7657 N N . ILE A 1 914 ? 24.575 -26.453 -20.190 1.00 91.75 914 ILE A N 1
ATOM 7658 C CA . ILE A 1 914 ? 24.377 -25.317 -19.288 1.00 91.75 914 ILE A CA 1
ATOM 7659 C C . ILE A 1 914 ? 23.414 -25.722 -18.178 1.00 91.75 914 ILE A C 1
ATOM 7661 O O . ILE A 1 914 ? 22.220 -25.949 -18.400 1.00 91.75 914 ILE A O 1
ATOM 7665 N N . ASN A 1 915 ? 23.929 -25.759 -16.952 1.00 83.06 915 ASN A N 1
ATOM 7666 C CA . ASN A 1 915 ? 23.123 -26.054 -15.781 1.00 83.06 915 ASN A CA 1
ATOM 7667 C C . ASN A 1 915 ? 22.485 -24.770 -15.226 1.00 83.06 915 ASN A C 1
ATOM 7669 O O . ASN A 1 915 ? 23.131 -23.947 -14.570 1.00 83.06 915 ASN A O 1
ATOM 7673 N N . SER A 1 916 ? 21.181 -24.612 -15.454 1.00 74.94 916 SER A N 1
ATOM 7674 C CA . SER A 1 916 ? 20.408 -23.465 -14.966 1.00 74.94 916 SER A CA 1
ATOM 7675 C C . SER A 1 916 ? 20.342 -23.384 -13.433 1.00 74.94 916 SER A C 1
ATOM 7677 O O . SER A 1 916 ? 20.316 -22.278 -12.892 1.00 74.94 916 SER A O 1
ATOM 7679 N N . LYS A 1 917 ? 20.402 -24.515 -12.710 1.00 75.38 917 LYS A N 1
ATOM 7680 C CA . LYS A 1 917 ? 20.435 -24.536 -11.233 1.00 75.38 917 LYS A CA 1
ATOM 7681 C C . LYS A 1 917 ? 21.766 -24.030 -10.672 1.00 75.38 917 LYS A C 1
ATOM 7683 O O . LYS A 1 917 ? 21.781 -23.410 -9.614 1.00 75.38 917 LYS A O 1
ATOM 7688 N N . GLN A 1 918 ? 22.862 -24.246 -11.397 1.00 72.88 918 GLN A N 1
ATOM 7689 C CA . GLN A 1 918 ? 24.199 -23.753 -11.040 1.00 72.88 918 GLN A CA 1
ATOM 7690 C C . GLN A 1 918 ? 24.491 -22.353 -11.603 1.00 72.88 918 GLN A C 1
ATOM 7692 O O . GLN A 1 918 ? 25.602 -21.861 -11.464 1.00 72.88 918 GLN A O 1
ATOM 7697 N N . LYS A 1 919 ? 23.490 -21.681 -12.197 1.00 80.81 919 LYS A N 1
ATOM 7698 C CA . LYS A 1 919 ? 23.628 -20.352 -12.820 1.00 80.81 919 LYS A CA 1
ATOM 7699 C C . LYS A 1 919 ? 24.682 -20.310 -13.940 1.00 80.81 919 LYS A C 1
ATOM 7701 O O . LYS A 1 919 ? 25.351 -19.294 -14.102 1.00 80.81 919 LYS A O 1
ATOM 7706 N N . GLY A 1 920 ? 24.771 -21.374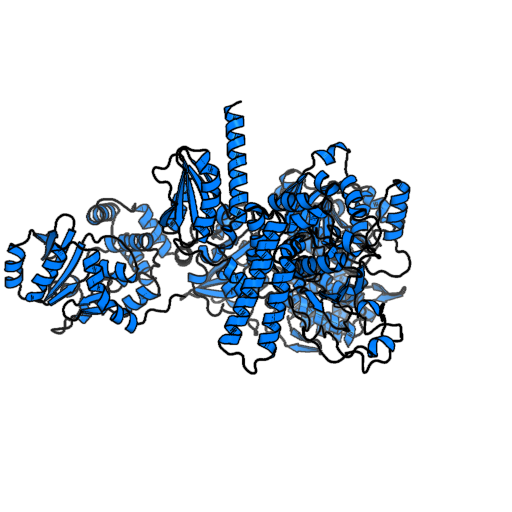 -14.745 1.00 85.62 920 GLY A N 1
ATOM 7707 C CA . GLY A 1 920 ? 25.751 -21.468 -15.835 1.00 85.62 920 GLY A CA 1
ATOM 7708 C C . GLY A 1 920 ? 25.548 -20.479 -16.996 1.00 85.62 920 GLY A C 1
ATOM 7709 O O . GLY A 1 920 ? 26.438 -20.321 -17.820 1.00 85.62 920 GLY A O 1
ATOM 7710 N N . LEU A 1 921 ? 24.399 -19.793 -17.065 1.00 91.94 921 LEU A N 1
ATOM 7711 C CA . LEU A 1 921 ? 24.151 -18.685 -17.995 1.00 91.94 921 LEU A CA 1
ATOM 7712 C C . LEU A 1 921 ? 24.326 -17.340 -17.271 1.00 91.94 921 LEU A C 1
ATOM 7714 O O . LEU A 1 921 ? 23.537 -17.003 -16.377 1.00 91.94 921 LEU A O 1
ATOM 7718 N N . LYS A 1 922 ? 25.341 -16.572 -17.677 1.00 90.50 922 LYS A N 1
ATOM 7719 C CA . LYS A 1 922 ? 25.667 -15.224 -17.186 1.00 90.50 922 LYS A CA 1
ATOM 7720 C C . LYS A 1 922 ? 25.597 -14.216 -18.342 1.00 90.50 922 LYS A C 1
ATOM 7722 O O . LYS A 1 922 ? 25.470 -14.610 -19.498 1.00 90.50 922 LYS A O 1
ATOM 7727 N N . SER A 1 923 ? 25.632 -12.920 -18.035 1.00 91.31 923 SER A N 1
ATOM 7728 C CA . SER A 1 923 ? 25.685 -11.875 -19.067 1.00 91.31 923 SER A CA 1
ATOM 7729 C C . SER A 1 923 ? 26.955 -12.044 -19.900 1.00 91.31 923 SER A C 1
ATOM 7731 O O . SER A 1 923 ? 28.040 -12.101 -19.329 1.00 91.31 923 SER A O 1
ATOM 7733 N N . PHE A 1 924 ? 26.810 -12.194 -21.219 1.00 93.81 924 PHE A N 1
ATOM 7734 C CA . PHE A 1 924 ? 27.904 -12.373 -22.185 1.00 93.81 924 PHE A CA 1
ATOM 7735 C C . PHE A 1 924 ? 28.824 -13.584 -21.927 1.00 93.81 924 PHE A C 1
ATOM 7737 O O . PHE A 1 924 ? 29.859 -13.731 -22.577 1.00 93.81 924 PHE A O 1
ATOM 7744 N N . HIS A 1 925 ? 28.471 -14.475 -20.993 1.00 92.69 925 HIS A N 1
ATOM 7745 C CA . HIS A 1 925 ? 29.340 -15.564 -20.561 1.00 92.69 925 HIS A CA 1
ATOM 7746 C C . HIS A 1 925 ? 28.586 -16.856 -20.222 1.00 92.69 925 HIS A C 1
ATOM 7748 O O . HIS A 1 925 ? 27.503 -16.844 -19.631 1.00 92.69 925 HIS A O 1
ATOM 7754 N N . LEU A 1 926 ? 29.207 -17.990 -20.558 1.00 92.56 926 LEU A N 1
ATOM 7755 C CA . LEU A 1 926 ? 28.692 -19.338 -20.326 1.00 92.56 926 LEU A CA 1
ATOM 7756 C C . LEU A 1 926 ? 29.685 -20.166 -19.512 1.00 92.56 926 LEU A C 1
ATOM 7758 O O . LEU A 1 926 ? 30.834 -20.340 -19.917 1.00 92.56 926 LEU A O 1
ATOM 7762 N N . GLU A 1 927 ? 29.199 -20.757 -18.425 1.00 90.75 927 GLU A N 1
ATOM 7763 C CA . GLU A 1 927 ? 29.908 -21.786 -17.668 1.00 90.75 927 GLU A CA 1
ATOM 7764 C C . GLU A 1 927 ? 29.367 -23.160 -18.063 1.00 90.75 927 GLU A C 1
ATOM 7766 O O . GLU A 1 927 ? 28.213 -23.513 -17.793 1.00 90.75 927 GLU A O 1
ATOM 7771 N N . TYR A 1 928 ? 30.217 -23.933 -18.734 1.00 91.25 928 TYR A N 1
ATOM 7772 C CA . TYR A 1 928 ? 29.878 -25.266 -19.211 1.00 91.25 928 TYR A CA 1
ATOM 7773 C C . TYR A 1 928 ? 30.018 -26.296 -18.091 1.00 91.25 928 TYR A C 1
ATOM 7775 O O . TYR A 1 928 ? 30.978 -26.293 -17.324 1.00 91.25 928 TYR A O 1
ATOM 7783 N N . SER A 1 929 ? 29.073 -27.224 -18.050 1.00 90.44 929 SER A N 1
ATOM 7784 C CA . SER A 1 929 ? 29.105 -28.424 -17.216 1.00 90.44 929 SER A CA 1
ATOM 7785 C C . SER A 1 929 ? 29.088 -29.670 -18.102 1.00 90.44 929 SER A C 1
ATOM 7787 O O . SER A 1 929 ? 28.799 -29.577 -19.296 1.00 90.44 929 SER A O 1
ATOM 7789 N N . LEU A 1 930 ? 29.385 -30.844 -17.543 1.00 90.31 930 LEU A N 1
ATOM 7790 C CA . LEU A 1 930 ? 29.194 -32.110 -18.261 1.00 90.31 930 LEU A CA 1
ATOM 7791 C C . LEU A 1 930 ? 27.725 -32.269 -18.685 1.00 90.31 930 LEU A C 1
ATOM 7793 O O . LEU A 1 930 ? 26.831 -31.724 -18.038 1.00 90.31 930 LEU A O 1
ATOM 7797 N N . ASN A 1 931 ? 27.464 -32.992 -19.777 1.00 89.25 931 ASN A N 1
ATOM 7798 C CA . ASN A 1 931 ? 26.102 -33.189 -20.277 1.00 89.25 931 ASN A CA 1
ATOM 7799 C C . ASN A 1 931 ? 25.160 -33.759 -19.195 1.00 89.25 931 ASN A C 1
ATOM 7801 O O . ASN A 1 931 ? 25.299 -34.905 -18.767 1.00 89.25 931 ASN A O 1
ATOM 7805 N N . LEU A 1 932 ? 24.168 -32.949 -18.806 1.00 87.00 932 LEU A N 1
ATOM 7806 C CA . LEU A 1 932 ? 23.159 -33.253 -17.787 1.00 87.00 932 LEU A CA 1
ATOM 7807 C C . LEU A 1 932 ? 22.217 -34.419 -18.142 1.00 87.00 932 LEU A C 1
ATOM 7809 O O . LEU A 1 932 ? 21.448 -34.856 -17.292 1.00 87.00 932 LEU A O 1
ATOM 7813 N N . LEU A 1 933 ? 22.245 -34.907 -19.386 1.00 86.69 933 LEU A N 1
ATOM 7814 C CA . LEU A 1 933 ? 21.414 -36.011 -19.873 1.00 86.69 933 LEU A CA 1
ATOM 7815 C C . LEU A 1 933 ? 22.117 -37.373 -19.837 1.00 86.69 933 LEU A C 1
ATOM 7817 O O . LEU A 1 933 ? 21.471 -38.367 -20.171 1.00 86.69 933 LEU A O 1
ATOM 7821 N N . LYS A 1 934 ? 23.416 -37.446 -19.499 1.00 83.31 934 LYS A N 1
ATOM 7822 C CA . LYS A 1 934 ? 24.200 -38.698 -19.583 1.00 83.31 934 LYS A CA 1
ATOM 7823 C C . LYS A 1 934 ? 23.489 -39.870 -18.898 1.00 83.31 934 LYS A C 1
ATOM 7825 O O . LYS A 1 934 ? 23.331 -40.925 -19.518 1.00 83.31 934 LYS A O 1
ATOM 7830 N N . ASP A 1 935 ? 22.950 -39.616 -17.708 1.00 83.88 935 ASP A N 1
ATOM 7831 C CA . ASP A 1 935 ? 22.305 -40.616 -16.849 1.00 83.88 935 ASP A CA 1
ATOM 7832 C C . ASP A 1 935 ? 20.788 -40.766 -17.081 1.00 83.88 935 ASP A C 1
ATOM 7834 O O . ASP A 1 935 ? 20.134 -41.569 -16.420 1.00 83.88 935 ASP A O 1
ATOM 7838 N N . LEU A 1 936 ? 20.195 -40.010 -18.015 1.00 84.56 936 LEU A N 1
ATOM 7839 C CA . LEU A 1 936 ? 18.762 -40.083 -18.323 1.00 84.56 936 LEU A CA 1
ATOM 7840 C C . LEU A 1 936 ? 18.501 -41.016 -19.508 1.00 84.56 936 LEU A C 1
ATOM 7842 O O . LEU A 1 936 ? 19.250 -41.014 -20.478 1.00 84.56 936 LEU A O 1
ATOM 7846 N N . ASN A 1 937 ? 17.422 -41.798 -19.469 1.00 82.06 937 ASN A N 1
ATOM 7847 C CA . ASN A 1 937 ? 17.042 -42.674 -20.590 1.00 82.06 937 ASN A CA 1
ATOM 7848 C C . ASN A 1 937 ? 16.067 -42.001 -21.562 1.00 82.06 937 ASN A C 1
ATOM 7850 O O . ASN A 1 937 ? 16.112 -42.257 -22.763 1.00 82.06 937 ASN A O 1
ATOM 7854 N N . TYR A 1 938 ? 15.219 -41.118 -21.044 1.00 83.06 938 TYR A N 1
ATOM 7855 C CA . TYR A 1 938 ? 14.200 -40.403 -21.796 1.00 83.06 938 TYR A CA 1
ATOM 7856 C C . TYR A 1 938 ? 13.981 -39.008 -21.214 1.00 83.06 938 TYR A C 1
ATOM 7858 O O . TYR A 1 938 ? 14.414 -38.695 -20.102 1.00 83.06 938 TYR A O 1
ATOM 7866 N N . VAL A 1 939 ? 13.261 -38.174 -21.961 1.00 85.62 939 VAL A N 1
ATOM 7867 C CA . VAL A 1 939 ? 12.760 -36.875 -21.493 1.00 85.62 939 VAL A CA 1
ATOM 7868 C C . VAL A 1 939 ? 11.343 -36.637 -22.000 1.00 85.62 939 VAL A C 1
ATOM 7870 O O . VAL A 1 939 ? 10.919 -37.224 -22.993 1.00 85.62 939 VAL A O 1
ATOM 7873 N N . HIS A 1 940 ? 10.616 -35.725 -21.358 1.00 84.38 940 HIS A N 1
ATOM 7874 C CA . HIS A 1 940 ? 9.248 -35.403 -21.758 1.00 84.38 940 HIS A CA 1
ATOM 7875 C C . HIS A 1 940 ? 9.203 -34.693 -23.113 1.00 84.38 940 HIS A C 1
ATOM 7877 O O . HIS A 1 940 ? 8.366 -35.013 -23.948 1.00 84.38 940 HIS A O 1
ATOM 7883 N N . ARG A 1 941 ? 10.105 -33.735 -23.370 1.00 85.00 941 ARG A N 1
ATOM 7884 C CA . ARG A 1 941 ? 10.179 -33.030 -24.664 1.00 85.00 941 ARG A CA 1
ATOM 7885 C C . ARG A 1 941 ? 11.640 -32.824 -25.081 1.00 85.00 941 ARG A C 1
ATOM 7887 O O . ARG A 1 941 ? 12.259 -31.904 -24.544 1.00 85.00 941 ARG A O 1
ATOM 7894 N N . PRO A 1 942 ? 12.180 -33.626 -26.023 1.00 83.19 942 PRO A N 1
ATOM 7895 C CA . PRO A 1 942 ? 13.595 -33.583 -26.411 1.00 83.19 942 PRO A CA 1
ATOM 7896 C C . PRO A 1 942 ? 13.941 -32.379 -27.294 1.00 83.19 942 PRO A C 1
ATOM 7898 O O . PRO A 1 942 ? 15.073 -31.913 -27.271 1.00 83.19 942 PRO A O 1
ATOM 7901 N N . ARG A 1 943 ? 12.948 -31.821 -28.007 1.00 90.06 943 ARG A N 1
ATOM 7902 C CA . ARG A 1 943 ? 13.102 -30.696 -28.954 1.00 90.06 943 ARG A CA 1
ATOM 7903 C C . ARG A 1 943 ? 14.019 -31.038 -30.142 1.00 90.06 943 ARG A C 1
ATOM 7905 O O . ARG A 1 943 ? 14.647 -32.090 -30.177 1.00 90.06 943 ARG A O 1
ATOM 7912 N N . ASN A 1 944 ? 14.030 -30.167 -31.152 1.00 89.19 944 ASN A N 1
ATOM 7913 C CA . ASN A 1 944 ? 14.849 -30.343 -32.355 1.00 89.19 944 ASN A CA 1
ATOM 7914 C C . ASN A 1 944 ? 16.347 -30.267 -31.998 1.00 89.19 944 ASN A C 1
ATOM 7916 O O . ASN A 1 944 ? 16.738 -29.346 -31.283 1.00 89.19 944 ASN A O 1
ATOM 7920 N N . ILE A 1 945 ? 17.164 -31.203 -32.498 1.00 90.44 945 ILE A N 1
ATOM 7921 C CA . ILE A 1 945 ? 18.613 -31.250 -32.248 1.00 90.44 945 ILE A CA 1
ATOM 7922 C C . ILE A 1 945 ? 19.346 -30.008 -32.774 1.00 90.44 945 ILE A C 1
ATOM 7924 O O . ILE A 1 945 ? 20.317 -29.576 -32.159 1.00 90.44 945 ILE A O 1
ATOM 7928 N N . GLU A 1 946 ? 18.838 -29.378 -33.841 1.00 91.00 946 GLU A N 1
ATOM 7929 C CA . GLU A 1 946 ? 19.406 -28.143 -34.397 1.00 91.00 946 GLU A CA 1
ATOM 7930 C C . GLU A 1 946 ? 19.462 -27.013 -33.364 1.00 91.00 946 GLU A C 1
ATOM 7932 O O . GLU A 1 946 ? 20.387 -26.210 -33.384 1.00 91.00 946 GLU A O 1
ATOM 7937 N N . LEU A 1 947 ? 18.544 -26.988 -32.391 1.00 92.88 947 LEU A N 1
ATOM 7938 C CA . LEU A 1 947 ? 18.567 -26.017 -31.292 1.00 92.88 947 LEU A CA 1
ATOM 7939 C C . LEU A 1 947 ? 19.761 -26.190 -30.346 1.00 92.88 947 LEU A C 1
ATOM 7941 O O . LEU A 1 947 ? 19.954 -25.363 -29.476 1.00 92.88 947 LEU A O 1
ATOM 7945 N N . PHE A 1 948 ? 20.565 -27.240 -30.467 1.00 94.56 948 PHE A N 1
ATOM 7946 C CA . PHE A 1 948 ? 21.718 -27.466 -29.592 1.00 94.56 948 PHE A CA 1
ATOM 7947 C C . PHE A 1 948 ? 23.049 -27.363 -30.347 1.00 94.56 948 PHE A C 1
ATOM 7949 O O . PHE A 1 948 ? 24.099 -27.662 -29.779 1.00 94.56 948 PHE A O 1
ATOM 7956 N N . LYS A 1 949 ? 23.009 -26.933 -31.618 1.00 94.94 949 LYS A N 1
ATOM 7957 C CA . LYS A 1 949 ? 24.171 -26.783 -32.500 1.00 94.94 949 LYS A CA 1
ATOM 7958 C C . LYS A 1 949 ? 24.673 -25.342 -32.548 1.00 94.94 949 LYS A C 1
ATOM 7960 O O . LYS A 1 949 ? 23.878 -24.428 -32.764 1.00 94.94 949 LYS A O 1
ATOM 7965 N N . ALA A 1 950 ? 25.984 -25.142 -32.442 1.00 94.00 950 ALA A N 1
ATOM 7966 C CA . ALA A 1 950 ? 26.600 -23.817 -32.538 1.00 94.00 950 ALA A CA 1
ATOM 7967 C C . ALA A 1 950 ? 26.580 -23.222 -33.971 1.00 94.00 950 ALA A C 1
ATOM 7969 O O . ALA A 1 950 ? 26.405 -23.971 -34.938 1.00 94.00 950 ALA A O 1
ATOM 7970 N N . PRO A 1 951 ? 26.755 -21.890 -34.122 1.00 95.19 951 PRO A N 1
ATOM 7971 C CA . PRO A 1 951 ? 26.634 -20.885 -33.063 1.00 95.19 951 PRO A CA 1
ATOM 7972 C C . PRO A 1 951 ? 25.178 -20.764 -32.587 1.00 95.19 951 PRO A C 1
ATOM 7974 O O . PRO A 1 951 ? 24.246 -20.956 -33.366 1.00 95.19 951 PRO A O 1
ATOM 7977 N N . ILE A 1 952 ? 24.966 -20.468 -31.303 1.00 96.88 952 ILE A N 1
ATOM 7978 C CA . ILE A 1 952 ? 23.618 -20.276 -30.754 1.00 96.88 952 ILE A CA 1
ATOM 7979 C C . ILE A 1 952 ? 23.591 -19.243 -29.631 1.00 96.88 952 ILE A C 1
ATOM 7981 O O . ILE A 1 952 ? 24.391 -19.304 -28.699 1.00 96.88 952 ILE A O 1
ATOM 7985 N N . LEU A 1 953 ? 22.635 -18.315 -29.690 1.00 97.62 953 LEU A N 1
ATOM 7986 C CA . LEU A 1 953 ? 22.349 -17.400 -28.590 1.00 97.62 953 LEU A CA 1
ATOM 7987 C C . LEU A 1 953 ? 21.444 -18.081 -27.566 1.00 97.62 953 LEU A C 1
ATOM 7989 O O . LEU A 1 953 ? 20.342 -18.517 -27.896 1.00 97.62 953 LEU A O 1
ATOM 7993 N N . LEU A 1 954 ? 21.884 -18.130 -26.312 1.00 96.75 954 LEU A N 1
ATOM 7994 C CA . LEU A 1 954 ? 21.099 -18.636 -25.193 1.00 96.75 954 LEU A CA 1
ATOM 7995 C C . LEU A 1 954 ? 20.559 -17.469 -24.368 1.00 96.75 954 LEU A C 1
ATOM 7997 O O . LEU A 1 954 ? 21.325 -16.594 -23.975 1.00 96.75 954 LEU A O 1
ATOM 8001 N N . VAL A 1 955 ? 19.260 -17.474 -24.056 1.00 94.81 955 VAL A N 1
ATOM 8002 C CA . VAL A 1 955 ? 18.612 -16.467 -23.198 1.00 94.81 955 VAL A CA 1
ATOM 8003 C C . VAL A 1 955 ? 17.795 -17.124 -22.087 1.00 94.81 955 VAL A C 1
ATOM 8005 O O . VAL A 1 955 ? 17.034 -18.070 -22.314 1.00 94.81 955 VAL A O 1
ATOM 8008 N N . GLY A 1 956 ? 17.939 -16.621 -20.861 1.00 90.31 956 GLY A N 1
ATOM 8009 C CA . GLY A 1 956 ? 17.241 -17.149 -19.694 1.00 90.31 956 GLY A CA 1
ATOM 8010 C C . GLY A 1 956 ? 15.726 -16.914 -19.725 1.00 90.31 956 GLY A C 1
ATOM 8011 O O . GLY A 1 956 ? 15.212 -15.964 -20.322 1.00 90.31 956 GLY A O 1
ATOM 8012 N N . LYS A 1 957 ? 14.969 -17.791 -19.057 1.00 84.88 957 LYS A N 1
ATOM 8013 C CA . LYS A 1 957 ? 13.556 -17.550 -18.711 1.00 84.88 957 LYS A CA 1
ATOM 8014 C C . LYS A 1 957 ? 13.418 -16.610 -17.504 1.00 84.88 957 LYS A C 1
ATOM 8016 O O . LYS A 1 957 ? 12.508 -15.782 -17.454 1.00 84.88 957 LYS A O 1
ATOM 8021 N N . GLY A 1 958 ? 14.292 -16.780 -16.510 1.00 81.00 958 GLY A N 1
ATOM 8022 C CA . GLY A 1 958 ? 14.364 -15.911 -15.334 1.00 81.00 958 GLY A CA 1
ATOM 8023 C C . GLY A 1 958 ? 15.202 -14.665 -15.605 1.00 81.00 958 GLY A C 1
ATOM 8024 O O . GLY A 1 958 ? 16.094 -14.701 -16.446 1.00 81.00 958 GLY A O 1
ATOM 8025 N N . VAL A 1 959 ? 14.937 -13.592 -14.862 1.00 84.50 959 VAL A N 1
ATOM 8026 C CA . VAL A 1 959 ? 15.679 -12.326 -14.967 1.00 84.50 959 VAL A CA 1
ATOM 8027 C C . VAL A 1 959 ? 16.620 -12.103 -13.781 1.00 84.50 959 VAL A C 1
ATOM 8029 O O . VAL A 1 959 ? 16.434 -12.664 -12.692 1.00 84.50 959 VAL A O 1
ATOM 8032 N N . SER A 1 960 ? 17.641 -11.269 -13.980 1.00 85.81 960 SER A N 1
ATOM 8033 C CA . SER A 1 960 ? 18.579 -10.837 -12.940 1.00 85.81 960 SER A CA 1
ATOM 8034 C C . SER A 1 960 ? 17.888 -10.011 -11.837 1.00 85.81 960 SER A C 1
ATOM 8036 O O . SER A 1 960 ? 16.673 -9.788 -11.850 1.00 85.81 960 SER A O 1
ATOM 8038 N N . SER A 1 961 ? 18.649 -9.588 -10.821 1.00 82.31 961 SER A N 1
ATOM 8039 C CA . SER A 1 961 ? 18.184 -8.614 -9.817 1.00 82.31 961 SER A CA 1
ATOM 8040 C C . SER A 1 961 ? 17.721 -7.305 -10.444 1.00 82.31 961 SER A C 1
ATOM 8042 O O . SER A 1 961 ? 16.791 -6.704 -9.927 1.00 82.31 961 SER A O 1
ATOM 8044 N N . ASP A 1 962 ? 18.327 -6.934 -11.570 1.00 85.44 962 ASP A N 1
ATOM 8045 C CA . ASP A 1 962 ? 18.120 -5.664 -12.266 1.00 85.44 962 ASP A CA 1
ATOM 8046 C C . ASP A 1 962 ? 17.304 -5.871 -13.564 1.00 85.44 962 ASP A C 1
ATOM 8048 O O . ASP A 1 962 ? 17.443 -5.160 -14.556 1.00 85.44 962 ASP A O 1
ATOM 8052 N N . PHE A 1 963 ? 16.485 -6.932 -13.571 1.00 89.12 963 PHE A N 1
ATOM 8053 C CA . PHE A 1 963 ? 15.540 -7.321 -14.628 1.00 89.12 963 PHE A CA 1
ATOM 8054 C C . PHE A 1 963 ? 16.108 -7.556 -16.040 1.00 89.12 963 PHE A C 1
ATOM 8056 O O . PHE A 1 963 ? 15.358 -7.651 -17.007 1.00 89.12 963 PHE A O 1
ATOM 8063 N N . LYS A 1 964 ? 17.414 -7.811 -16.156 1.00 90.25 964 LYS A N 1
ATOM 8064 C CA . LYS A 1 964 ? 18.056 -8.260 -17.405 1.00 90.25 964 LYS A CA 1
ATOM 8065 C C . LYS A 1 964 ? 17.795 -9.757 -17.639 1.00 90.25 964 LYS A C 1
ATOM 8067 O O . LYS A 1 964 ? 17.813 -10.533 -16.679 1.00 90.25 964 LYS A O 1
ATOM 8072 N N . ALA A 1 965 ? 17.596 -10.209 -18.882 1.00 87.62 965 ALA A N 1
ATOM 8073 C CA . ALA A 1 965 ? 17.254 -11.616 -19.175 1.00 87.62 965 ALA A CA 1
ATOM 8074 C C . ALA A 1 965 ? 18.429 -12.604 -19.032 1.00 87.62 965 ALA A C 1
ATOM 8076 O O . ALA A 1 965 ? 18.193 -13.806 -18.916 1.00 87.62 965 ALA A O 1
ATOM 8077 N N . ARG A 1 966 ? 19.671 -12.098 -18.989 1.00 91.75 966 ARG A N 1
ATOM 8078 C CA . ARG A 1 966 ? 20.932 -12.850 -19.117 1.00 91.75 966 ARG A CA 1
ATOM 8079 C C . ARG A 1 966 ? 20.990 -13.643 -20.414 1.00 91.75 966 ARG A C 1
ATOM 8081 O O . ARG A 1 966 ? 20.242 -14.602 -20.620 1.00 91.75 966 ARG A O 1
ATOM 8088 N N . SER A 1 967 ? 21.918 -13.258 -21.274 1.00 95.56 967 SER A N 1
ATOM 8089 C CA . SER A 1 967 ? 22.140 -13.962 -22.526 1.00 95.56 967 SER A CA 1
ATOM 8090 C C . SER A 1 967 ? 23.614 -14.068 -22.876 1.00 95.56 967 SER A C 1
ATOM 8092 O O . SER A 1 967 ? 24.411 -13.226 -22.455 1.00 95.56 967 SER A O 1
ATOM 8094 N N . ALA A 1 968 ? 23.960 -15.117 -23.615 1.00 96.50 968 ALA A N 1
ATOM 8095 C CA . ALA A 1 968 ? 25.309 -15.336 -24.109 1.00 96.50 968 ALA A CA 1
ATOM 8096 C C . ALA A 1 968 ? 25.305 -16.249 -25.341 1.00 96.50 968 ALA A C 1
ATOM 8098 O O . ALA A 1 968 ? 24.501 -17.184 -25.427 1.00 96.50 968 ALA A O 1
ATOM 8099 N N . ILE A 1 969 ? 26.221 -16.002 -26.275 1.00 96.94 969 ILE A N 1
ATOM 8100 C CA . ILE A 1 969 ? 26.422 -16.842 -27.461 1.00 96.94 969 ILE A CA 1
ATOM 8101 C C . ILE A 1 969 ? 27.356 -18.013 -27.131 1.00 96.94 969 ILE A C 1
ATOM 8103 O O . ILE A 1 969 ? 28.438 -17.835 -26.567 1.00 96.94 969 ILE A O 1
ATOM 8107 N N . SER A 1 970 ? 26.951 -19.225 -27.514 1.00 95.56 970 SER A N 1
ATOM 8108 C CA . SER A 1 970 ? 27.805 -20.409 -27.494 1.00 95.56 970 SER A CA 1
ATOM 8109 C C . SER A 1 970 ? 28.360 -20.710 -28.883 1.00 95.56 970 SER A C 1
ATOM 8111 O O . SER A 1 970 ? 27.605 -20.818 -29.848 1.00 95.56 970 SER A O 1
ATOM 8113 N N . TYR A 1 971 ? 29.678 -20.905 -28.957 1.00 93.56 971 TYR A N 1
ATOM 8114 C CA . TYR A 1 971 ? 30.402 -21.335 -30.163 1.00 93.56 971 TYR A CA 1
ATOM 8115 C C . TYR A 1 971 ? 30.722 -22.837 -30.158 1.00 93.56 971 TYR A C 1
ATOM 8117 O O . TYR A 1 971 ? 31.528 -23.307 -30.955 1.00 93.56 971 TYR A O 1
ATOM 8125 N N . ARG A 1 972 ? 30.119 -23.596 -29.238 1.00 94.06 972 ARG A N 1
ATOM 8126 C CA . ARG A 1 972 ? 30.203 -25.058 -29.185 1.00 94.06 972 ARG A CA 1
ATOM 8127 C C . ARG A 1 972 ? 28.804 -25.642 -29.033 1.00 94.06 972 ARG A C 1
ATOM 8129 O O . ARG A 1 972 ? 27.935 -24.999 -28.448 1.00 94.06 972 ARG A O 1
ATOM 8136 N N . ASP A 1 973 ? 28.596 -26.848 -29.541 1.00 96.12 973 ASP A N 1
ATOM 8137 C CA . ASP A 1 973 ? 27.336 -27.563 -29.335 1.00 96.12 973 ASP A CA 1
ATOM 8138 C C . ASP A 1 973 ? 27.075 -27.725 -27.832 1.00 96.12 973 ASP A C 1
ATOM 8140 O O . ASP A 1 973 ? 27.985 -28.066 -27.069 1.00 96.12 973 ASP A O 1
ATOM 8144 N N . VAL A 1 974 ? 25.850 -27.445 -27.381 1.00 96.06 974 VAL A N 1
ATOM 8145 C CA . VAL A 1 974 ? 25.555 -27.361 -25.946 1.00 96.06 974 VAL A CA 1
ATOM 8146 C C . VAL A 1 974 ? 24.115 -27.732 -25.613 1.00 96.06 974 VAL A C 1
ATOM 8148 O O . VAL A 1 974 ? 23.169 -27.230 -26.213 1.00 96.06 974 VAL A O 1
ATOM 8151 N N . ILE A 1 975 ? 23.941 -28.586 -24.600 1.00 95.00 975 ILE A N 1
ATOM 8152 C CA . ILE A 1 975 ? 22.629 -28.971 -24.063 1.00 95.00 975 ILE A CA 1
ATOM 8153 C C . ILE A 1 975 ? 22.132 -27.962 -23.024 1.00 95.00 975 ILE A C 1
ATOM 8155 O O . ILE A 1 975 ? 22.883 -27.501 -22.167 1.00 95.00 975 ILE A O 1
ATOM 8159 N N . TYR A 1 976 ? 20.835 -27.664 -23.032 1.00 94.31 976 TYR A N 1
ATOM 8160 C CA . TYR A 1 976 ? 20.195 -26.823 -22.021 1.00 94.31 976 TYR A CA 1
ATOM 8161 C C . TYR A 1 976 ? 18.730 -27.221 -21.790 1.00 94.31 976 TYR A C 1
ATOM 8163 O O . TYR A 1 976 ? 18.094 -27.871 -22.623 1.00 94.31 976 TYR A O 1
ATOM 8171 N N . THR A 1 977 ? 18.192 -26.849 -20.627 1.00 91.75 977 THR A N 1
ATOM 8172 C CA . THR A 1 977 ? 16.818 -27.178 -20.211 1.00 91.75 977 THR A CA 1
ATOM 8173 C C . THR A 1 977 ? 15.811 -26.109 -20.634 1.00 91.75 977 THR A C 1
ATOM 8175 O O . THR A 1 977 ? 16.182 -25.027 -21.084 1.00 91.75 977 THR A O 1
ATOM 8178 N N . ASP A 1 978 ? 14.518 -26.377 -20.459 1.00 88.69 978 ASP A N 1
ATOM 8179 C CA . ASP A 1 978 ? 13.413 -25.453 -20.760 1.00 88.69 978 ASP A CA 1
ATOM 8180 C C . ASP A 1 978 ? 13.380 -24.157 -19.919 1.00 88.69 978 ASP A C 1
ATOM 8182 O O . ASP A 1 978 ? 12.530 -23.286 -20.139 1.00 88.69 978 ASP A O 1
ATOM 8186 N N . ALA A 1 979 ? 14.335 -23.997 -18.999 1.00 89.12 979 ALA A N 1
ATOM 8187 C CA . ALA A 1 979 ? 14.648 -22.738 -18.332 1.00 89.12 979 ALA A CA 1
ATOM 8188 C C . ALA A 1 979 ? 15.413 -21.745 -19.235 1.00 89.12 979 ALA A C 1
ATOM 8190 O O . ALA A 1 979 ? 15.564 -20.581 -18.856 1.00 89.12 979 ALA A O 1
ATOM 8191 N N . ILE A 1 980 ? 15.910 -22.197 -20.391 1.00 92.38 980 ILE A N 1
ATOM 8192 C CA . ILE A 1 980 ? 16.674 -21.422 -21.373 1.00 92.38 980 ILE A CA 1
ATOM 8193 C C . ILE A 1 980 ? 16.025 -21.589 -22.756 1.00 92.38 980 ILE A C 1
ATOM 8195 O O . ILE A 1 980 ? 15.571 -22.677 -23.126 1.00 92.38 980 ILE A O 1
ATOM 8199 N N . THR A 1 981 ? 15.993 -20.501 -23.518 1.00 94.00 981 THR A N 1
ATOM 8200 C CA . THR A 1 981 ? 15.561 -20.474 -24.919 1.00 94.00 981 THR A CA 1
ATOM 8201 C C . THR A 1 981 ? 16.786 -20.238 -25.792 1.00 94.00 981 THR A C 1
ATOM 8203 O O . THR A 1 981 ? 17.556 -19.320 -25.522 1.00 94.00 981 THR A O 1
ATOM 8206 N N . GLY A 1 982 ? 16.975 -21.073 -26.812 1.00 95.56 982 GLY A N 1
ATOM 8207 C CA . GLY A 1 982 ? 18.038 -20.893 -27.796 1.00 95.56 982 GLY A CA 1
ATOM 8208 C C . GLY A 1 982 ? 17.513 -20.244 -29.068 1.00 95.56 982 GLY A C 1
ATOM 8209 O O . GLY A 1 982 ? 16.369 -20.493 -29.458 1.00 95.56 982 GLY A O 1
ATOM 8210 N N . ILE A 1 983 ? 18.347 -19.413 -29.689 1.00 96.81 983 ILE A N 1
ATOM 8211 C CA . ILE A 1 983 ? 18.106 -18.742 -30.968 1.00 96.81 983 ILE A CA 1
ATOM 8212 C C . ILE A 1 983 ? 19.326 -19.011 -31.854 1.00 96.81 983 ILE A C 1
ATOM 8214 O O . ILE A 1 983 ? 20.399 -18.442 -31.642 1.00 96.81 983 ILE A O 1
ATOM 8218 N N . LYS A 1 984 ? 19.171 -19.924 -32.813 1.00 96.31 984 LYS A N 1
ATOM 8219 C CA . LYS A 1 984 ? 20.219 -20.332 -33.751 1.00 96.31 984 LYS A CA 1
ATOM 8220 C C . LYS A 1 984 ? 20.060 -19.566 -35.066 1.00 96.31 984 LYS A C 1
ATOM 8222 O O . LYS A 1 984 ? 18.994 -19.688 -35.676 1.00 96.31 984 LYS A O 1
ATOM 8227 N N . PRO A 1 985 ? 21.076 -18.817 -35.518 1.00 96.50 985 PRO A N 1
ATOM 8228 C CA . PRO A 1 985 ? 21.094 -18.263 -36.863 1.00 96.50 985 PRO A CA 1
ATOM 8229 C C . PRO A 1 985 ? 21.403 -19.353 -37.902 1.00 96.50 985 PRO A C 1
ATOM 8231 O O . PRO A 1 985 ? 22.147 -20.295 -37.627 1.00 96.50 985 PRO A O 1
ATOM 8234 N N . LEU A 1 986 ? 20.831 -19.217 -39.097 1.00 95.19 986 LEU A N 1
ATOM 8235 C CA . LEU A 1 986 ? 21.033 -20.122 -40.238 1.00 95.19 986 LEU A CA 1
ATOM 8236 C C . LEU A 1 986 ? 21.853 -19.495 -41.376 1.00 95.19 986 LEU A C 1
ATOM 8238 O O . LEU A 1 986 ? 22.242 -20.194 -42.307 1.00 95.19 986 LEU A O 1
ATOM 8242 N N . ASN A 1 987 ? 22.099 -18.186 -41.317 1.00 94.38 987 ASN A N 1
ATOM 8243 C CA . ASN A 1 987 ? 22.850 -17.427 -42.313 1.00 94.38 987 ASN A CA 1
ATOM 8244 C C . ASN A 1 987 ? 23.572 -16.233 -41.660 1.00 94.38 987 ASN A C 1
ATOM 8246 O O . ASN A 1 987 ? 23.284 -15.881 -40.512 1.00 94.38 987 ASN A O 1
ATOM 8250 N N . ASP A 1 988 ? 24.466 -15.587 -42.412 1.00 90.88 988 ASP A N 1
ATOM 8251 C CA . ASP A 1 988 ? 25.298 -14.470 -41.938 1.00 90.88 988 ASP A CA 1
ATOM 8252 C C . ASP A 1 988 ? 24.470 -13.288 -41.411 1.00 90.88 988 ASP A C 1
ATOM 8254 O O . ASP A 1 988 ? 24.843 -12.638 -40.436 1.00 90.88 988 ASP A O 1
ATOM 8258 N N . PHE A 1 989 ? 23.314 -13.009 -42.023 1.00 91.88 989 PHE A N 1
ATOM 8259 C CA . PHE A 1 989 ? 22.414 -11.955 -41.552 1.00 91.88 989 PHE A CA 1
ATOM 8260 C C . PHE A 1 989 ? 21.841 -12.283 -40.166 1.00 91.88 989 PHE A C 1
ATOM 8262 O O . PHE A 1 989 ? 21.819 -11.433 -39.275 1.00 91.88 989 PHE A O 1
ATOM 8269 N N . GLY A 1 990 ? 21.434 -13.537 -39.952 1.00 93.94 990 GLY A N 1
ATOM 8270 C CA . GLY A 1 990 ? 21.015 -14.026 -38.644 1.00 93.94 990 GLY A CA 1
ATOM 8271 C C . GLY A 1 990 ? 22.141 -13.961 -37.611 1.00 93.94 990 GLY A C 1
ATOM 8272 O O . GLY A 1 990 ? 21.889 -13.615 -36.455 1.00 93.94 990 GLY A O 1
ATOM 8273 N N . GLU A 1 991 ? 23.379 -14.252 -38.020 1.00 90.81 991 GLU A N 1
ATOM 8274 C CA . GLU A 1 991 ? 24.547 -14.175 -37.140 1.00 90.81 991 GLU A CA 1
ATOM 8275 C C . GLU A 1 991 ? 24.800 -12.741 -36.652 1.00 90.81 991 GLU A C 1
ATOM 8277 O O . GLU A 1 991 ? 25.034 -12.532 -35.465 1.00 90.81 991 GLU A O 1
ATOM 8282 N N . LYS A 1 992 ? 24.648 -11.727 -37.513 1.00 90.44 992 LYS A N 1
ATOM 8283 C CA . LYS A 1 992 ? 24.731 -10.316 -37.088 1.00 90.44 992 LYS A CA 1
ATOM 8284 C C . LYS A 1 992 ? 23.671 -9.965 -36.044 1.00 90.44 992 LYS A C 1
ATOM 8286 O O . LYS A 1 992 ? 23.979 -9.364 -35.015 1.00 90.44 992 LYS A O 1
ATOM 8291 N N . ILE A 1 993 ? 22.428 -10.394 -36.268 1.00 95.00 993 ILE A N 1
ATOM 8292 C CA . ILE A 1 993 ? 21.305 -10.104 -35.367 1.00 95.00 993 ILE A CA 1
ATOM 8293 C C . ILE A 1 993 ? 21.504 -10.720 -33.976 1.00 95.00 993 ILE A C 1
ATOM 8295 O O . ILE A 1 993 ? 21.152 -10.076 -32.986 1.00 95.00 993 ILE A O 1
ATOM 8299 N N . ILE A 1 994 ? 22.063 -11.934 -33.848 1.00 96.19 994 ILE A N 1
ATOM 8300 C CA . ILE A 1 994 ? 22.228 -12.541 -32.514 1.00 96.19 994 ILE A CA 1
ATOM 8301 C C . ILE A 1 994 ? 23.172 -11.745 -31.605 1.00 96.19 994 ILE A C 1
ATOM 8303 O O . ILE A 1 994 ? 22.979 -11.781 -30.393 1.00 96.19 994 ILE A O 1
ATOM 8307 N N . TYR A 1 995 ? 24.124 -10.980 -32.150 1.00 95.50 995 TYR A N 1
ATOM 8308 C CA . TYR A 1 995 ? 24.953 -10.066 -31.358 1.00 95.50 995 TYR A CA 1
ATOM 8309 C C . TYR A 1 995 ? 24.158 -8.852 -30.870 1.00 95.50 995 TYR A C 1
ATOM 8311 O O . TYR A 1 995 ? 24.248 -8.496 -29.697 1.00 95.50 995 TYR A O 1
ATOM 8319 N N . THR A 1 996 ? 23.315 -8.260 -31.723 1.00 96.75 996 THR A N 1
ATOM 8320 C CA . THR A 1 996 ? 22.391 -7.198 -31.293 1.00 96.75 996 THR A CA 1
ATOM 8321 C C . THR A 1 996 ? 21.448 -7.702 -30.197 1.00 96.75 996 THR A C 1
ATOM 8323 O O . THR A 1 996 ? 21.242 -7.018 -29.195 1.00 96.75 996 THR A O 1
ATOM 8326 N N . LEU A 1 997 ? 20.912 -8.918 -30.347 1.00 97.00 997 LEU A N 1
ATOM 8327 C CA . LEU A 1 997 ? 20.054 -9.551 -29.345 1.00 97.00 997 LEU A CA 1
ATOM 8328 C C . LEU A 1 997 ? 20.801 -9.849 -28.039 1.00 97.00 997 LEU A C 1
ATOM 8330 O O . LEU A 1 997 ? 20.255 -9.590 -26.969 1.00 97.00 997 LEU A O 1
ATOM 8334 N N . GLU A 1 998 ? 22.031 -10.370 -28.110 1.00 97.19 998 GLU A N 1
ATOM 8335 C CA . GLU A 1 998 ? 22.875 -10.635 -26.937 1.00 97.19 998 GLU A CA 1
ATOM 8336 C C . GLU A 1 998 ? 23.090 -9.355 -26.123 1.00 97.19 998 GLU A C 1
ATOM 8338 O O . GLU A 1 998 ? 22.860 -9.331 -24.910 1.00 97.19 998 GLU A O 1
ATOM 8343 N N . SER A 1 999 ? 23.475 -8.272 -26.803 1.00 97.25 999 SER A N 1
ATOM 8344 C CA . SER A 1 999 ? 23.666 -6.961 -26.190 1.00 97.25 999 SER A CA 1
ATOM 8345 C C . SER A 1 999 ? 22.370 -6.415 -25.601 1.00 97.25 999 SER A C 1
ATOM 8347 O O . SER A 1 999 ? 22.359 -6.032 -24.433 1.00 97.25 999 SER A O 1
ATOM 8349 N N . LEU A 1 1000 ? 21.263 -6.444 -26.353 1.00 97.00 1000 LEU A N 1
ATOM 8350 C CA . LEU A 1 1000 ? 19.966 -5.954 -25.886 1.00 97.00 1000 LEU A CA 1
ATOM 8351 C C . LEU A 1 1000 ? 19.478 -6.731 -24.656 1.00 97.00 1000 LEU A C 1
ATOM 8353 O O . LEU A 1 1000 ? 19.177 -6.119 -23.645 1.00 97.00 1000 LEU A O 1
ATOM 8357 N N . PHE A 1 1001 ? 19.462 -8.067 -24.658 1.00 95.88 1001 PHE A N 1
ATOM 8358 C CA . PHE A 1 1001 ? 18.988 -8.855 -23.504 1.00 95.88 1001 PHE A CA 1
ATOM 8359 C C . PHE A 1 1001 ? 19.773 -8.611 -22.202 1.00 95.88 1001 PHE A C 1
ATOM 8361 O O . PHE A 1 1001 ? 19.258 -8.879 -21.107 1.00 95.88 1001 PHE A O 1
ATOM 8368 N N . ASN A 1 1002 ? 21.017 -8.139 -22.315 1.00 95.19 1002 ASN A N 1
ATOM 8369 C CA . ASN A 1 1002 ? 21.888 -7.791 -21.195 1.00 95.19 1002 ASN A CA 1
ATOM 8370 C C . ASN A 1 1002 ? 21.909 -6.279 -20.889 1.00 95.19 1002 ASN A C 1
ATOM 8372 O O . ASN A 1 1002 ? 22.665 -5.857 -20.008 1.00 95.19 1002 ASN A O 1
ATOM 8376 N N . SER A 1 1003 ? 21.087 -5.468 -21.560 1.00 95.50 1003 SER A N 1
ATOM 8377 C CA . SER A 1 1003 ? 21.124 -4.008 -21.463 1.00 95.50 1003 SER A CA 1
ATOM 8378 C C . SER A 1 1003 ? 20.134 -3.429 -20.457 1.00 95.50 1003 SER A C 1
ATOM 8380 O O . SER A 1 1003 ? 19.166 -4.075 -20.042 1.00 95.50 1003 SER A O 1
ATOM 8382 N N . ARG A 1 1004 ? 20.368 -2.176 -20.061 1.00 95.19 1004 ARG A N 1
ATOM 8383 C CA . ARG A 1 1004 ? 19.405 -1.390 -19.273 1.00 95.19 1004 ARG A CA 1
ATOM 8384 C C . ARG A 1 1004 ? 18.140 -1.052 -20.063 1.00 95.19 1004 ARG A C 1
ATOM 8386 O O . ARG A 1 1004 ? 17.050 -1.082 -19.490 1.00 95.19 1004 ARG A O 1
ATOM 8393 N N . LEU A 1 1005 ? 18.274 -0.814 -21.368 1.00 95.94 1005 LEU A N 1
ATOM 8394 C CA . LEU A 1 1005 ? 17.157 -0.528 -22.272 1.00 95.94 1005 LEU A CA 1
ATOM 8395 C C . LEU A 1 1005 ? 16.162 -1.698 -22.344 1.00 95.94 1005 LEU A C 1
ATOM 8397 O O . LEU A 1 1005 ? 14.950 -1.493 -22.346 1.00 95.94 1005 LEU A O 1
ATOM 8401 N N . PHE A 1 1006 ? 16.650 -2.940 -22.335 1.00 95.00 1006 PHE A N 1
ATOM 8402 C CA . PHE A 1 1006 ? 15.775 -4.109 -22.282 1.00 95.00 1006 PHE A CA 1
ATOM 8403 C C . PHE A 1 1006 ? 14.999 -4.192 -20.970 1.00 95.00 1006 PHE A C 1
ATOM 8405 O O . PHE A 1 1006 ? 13.796 -4.442 -21.000 1.00 95.00 1006 PHE A O 1
ATOM 8412 N N . SER A 1 1007 ? 15.649 -3.943 -19.827 1.00 93.94 1007 SER A N 1
ATOM 8413 C CA . SER A 1 1007 ? 14.953 -3.893 -18.536 1.00 93.94 1007 SER A CA 1
ATOM 8414 C C . SER A 1 1007 ? 13.857 -2.823 -18.517 1.00 93.94 1007 SER A C 1
ATOM 8416 O O . SER A 1 1007 ? 12.787 -3.093 -17.978 1.00 93.94 1007 SER A O 1
ATOM 8418 N N . TYR A 1 1008 ? 14.087 -1.656 -19.136 1.00 95.62 1008 TYR A N 1
ATOM 8419 C CA . TYR A 1 1008 ? 13.074 -0.602 -19.281 1.00 95.62 1008 TYR A CA 1
ATOM 8420 C C . TYR A 1 1008 ? 11.838 -1.111 -20.036 1.00 95.62 1008 TYR A C 1
ATOM 8422 O O . TYR A 1 1008 ? 10.746 -1.159 -19.470 1.00 95.62 1008 TYR A O 1
ATOM 8430 N N . PHE A 1 1009 ? 12.011 -1.613 -21.267 1.00 93.62 1009 PHE A N 1
ATOM 8431 C CA . PHE A 1 1009 ? 10.890 -2.160 -22.043 1.00 93.62 1009 PHE A CA 1
ATOM 8432 C C . PHE A 1 1009 ? 10.175 -3.294 -21.312 1.00 93.62 1009 PHE A C 1
ATOM 8434 O O . PHE A 1 1009 ? 8.952 -3.423 -21.391 1.00 93.62 1009 PHE A O 1
ATOM 8441 N N . LEU A 1 1010 ? 10.928 -4.122 -20.592 1.00 90.69 1010 LEU A N 1
ATOM 8442 C CA . LEU A 1 1010 ? 10.377 -5.227 -19.835 1.00 90.69 1010 LEU A CA 1
ATOM 8443 C C . LEU A 1 1010 ? 9.496 -4.739 -18.678 1.00 90.69 1010 LEU A C 1
ATOM 8445 O O . LEU A 1 1010 ? 8.391 -5.243 -18.518 1.00 90.69 1010 LEU A O 1
ATOM 8449 N N . VAL A 1 1011 ? 9.928 -3.744 -17.903 1.00 91.06 1011 VAL A N 1
ATOM 8450 C CA . VAL A 1 1011 ? 9.105 -3.156 -16.831 1.00 91.06 1011 VAL A CA 1
ATOM 8451 C C . VAL A 1 1011 ? 7.849 -2.496 -17.398 1.00 91.06 1011 VAL A C 1
ATOM 8453 O O . VAL A 1 1011 ? 6.763 -2.701 -16.850 1.00 91.06 1011 VAL A O 1
ATOM 8456 N N . GLU A 1 1012 ? 7.964 -1.782 -18.516 1.00 91.38 1012 GLU A N 1
ATOM 8457 C CA . GLU A 1 1012 ? 6.858 -1.007 -19.088 1.00 91.38 1012 GLU A CA 1
ATOM 8458 C C . GLU A 1 1012 ? 5.850 -1.839 -19.894 1.00 91.38 1012 GLU A C 1
ATOM 8460 O O . GLU A 1 1012 ? 4.703 -1.428 -20.050 1.00 91.38 1012 GLU A O 1
ATOM 8465 N N . THR A 1 1013 ? 6.222 -3.023 -20.401 1.00 87.62 1013 THR A N 1
ATOM 8466 C CA . THR A 1 1013 ? 5.356 -3.772 -21.342 1.00 87.62 1013 THR A CA 1
ATOM 8467 C C . THR A 1 1013 ? 5.115 -5.250 -21.011 1.00 87.62 1013 THR A C 1
ATOM 8469 O O . THR A 1 1013 ? 4.197 -5.845 -21.573 1.00 87.62 1013 THR A O 1
ATOM 8472 N N . ASN A 1 1014 ? 5.865 -5.857 -20.083 1.00 86.44 1014 ASN A N 1
ATOM 8473 C CA . ASN A 1 1014 ? 5.726 -7.281 -19.736 1.00 86.44 1014 ASN A CA 1
ATOM 8474 C C . ASN A 1 1014 ? 4.459 -7.582 -18.916 1.00 86.44 1014 ASN A C 1
ATOM 8476 O O . ASN A 1 1014 ? 4.127 -6.871 -17.974 1.00 86.44 1014 ASN A O 1
ATOM 8480 N N . SER A 1 1015 ? 3.808 -8.713 -19.184 1.00 79.75 1015 SER A N 1
ATOM 8481 C CA . SER A 1 1015 ? 2.550 -9.119 -18.527 1.00 79.75 1015 SER A CA 1
ATOM 8482 C C . SER A 1 1015 ? 2.682 -9.717 -17.107 1.00 79.75 1015 SER A C 1
ATOM 8484 O O . SER A 1 1015 ? 1.682 -10.044 -16.467 1.00 79.75 1015 SER A O 1
ATOM 8486 N N . SER A 1 1016 ? 3.902 -9.928 -16.610 1.00 80.81 1016 SER A N 1
ATOM 8487 C CA . SER A 1 1016 ? 4.223 -10.674 -15.380 1.00 80.81 1016 SER A CA 1
ATOM 8488 C C . SER A 1 1016 ? 5.218 -9.962 -14.454 1.00 80.81 1016 SER A C 1
ATOM 8490 O O . SER A 1 1016 ? 5.103 -10.094 -13.233 1.00 80.81 1016 SER A O 1
ATOM 8492 N N . ILE A 1 1017 ? 6.190 -9.225 -14.989 1.00 83.50 1017 ILE A N 1
ATOM 8493 C CA . ILE A 1 1017 ? 7.235 -8.537 -14.217 1.00 83.50 1017 ILE A CA 1
ATOM 8494 C C . ILE A 1 1017 ? 6.670 -7.304 -13.518 1.00 83.50 1017 ILE A C 1
ATOM 8496 O O . ILE A 1 1017 ? 5.900 -6.539 -14.097 1.00 83.50 1017 ILE A O 1
ATOM 8500 N N . GLY A 1 1018 ? 7.009 -7.155 -12.233 1.00 79.00 1018 GLY A N 1
ATOM 8501 C CA . GLY A 1 1018 ? 6.349 -6.201 -11.332 1.00 79.00 1018 GLY A CA 1
ATOM 8502 C C . GLY A 1 1018 ? 4.894 -6.568 -11.000 1.00 79.00 1018 GLY A C 1
ATOM 8503 O O . GLY A 1 1018 ? 4.254 -5.926 -10.175 1.00 79.00 1018 GLY A O 1
ATOM 8504 N N . ILE A 1 1019 ? 4.362 -7.649 -11.578 1.00 83.12 1019 ILE A N 1
ATOM 8505 C CA . ILE A 1 1019 ? 2.945 -7.992 -11.496 1.00 83.12 1019 ILE A CA 1
ATOM 8506 C C . ILE A 1 1019 ? 2.674 -9.258 -10.693 1.00 83.12 1019 ILE A C 1
ATOM 8508 O O . ILE A 1 1019 ? 1.940 -9.203 -9.717 1.00 83.12 1019 ILE A O 1
ATOM 8512 N N . GLU A 1 1020 ? 3.238 -10.399 -11.089 1.00 74.94 1020 GLU A N 1
ATOM 8513 C CA . GLU A 1 1020 ? 2.954 -11.712 -10.489 1.00 74.94 1020 GLU A CA 1
ATOM 8514 C C . GLU A 1 1020 ? 4.257 -12.465 -10.209 1.00 74.94 1020 GLU A C 1
ATOM 8516 O O . GLU A 1 1020 ? 4.480 -12.949 -9.099 1.00 74.94 1020 GLU A O 1
ATOM 8521 N N . ARG A 1 1021 ? 5.133 -12.578 -11.218 1.00 73.62 1021 ARG A N 1
ATOM 8522 C CA . ARG A 1 1021 ? 6.384 -13.345 -11.140 1.00 73.62 1021 ARG A CA 1
ATOM 8523 C C . ARG A 1 1021 ? 7.493 -12.658 -11.918 1.00 73.62 1021 ARG A C 1
ATOM 8525 O O . ARG A 1 1021 ? 7.280 -12.227 -13.049 1.00 73.62 1021 ARG A O 1
ATOM 8532 N N . GLU A 1 1022 ? 8.706 -12.732 -11.377 1.00 75.50 1022 GLU A N 1
ATOM 8533 C CA . GLU A 1 1022 ? 9.933 -12.237 -12.019 1.00 75.50 1022 GLU A CA 1
ATOM 8534 C C . GLU A 1 1022 ? 10.470 -13.219 -13.074 1.00 75.50 1022 GLU A C 1
ATOM 8536 O O . GLU A 1 1022 ? 11.603 -13.707 -13.013 1.00 75.50 1022 GLU A O 1
ATOM 8541 N N . GLN A 1 1023 ? 9.602 -13.583 -14.015 1.00 76.69 1023 GLN A N 1
ATOM 8542 C CA . GLN A 1 1023 ? 9.887 -14.463 -15.140 1.00 76.69 1023 GLN A CA 1
ATOM 8543 C C . GLN A 1 1023 ? 9.282 -13.875 -16.405 1.00 76.69 1023 GLN A C 1
ATOM 8545 O O . GLN A 1 1023 ? 8.277 -13.172 -16.360 1.00 76.69 1023 GLN A O 1
ATOM 8550 N N . THR A 1 1024 ? 9.875 -14.231 -17.536 1.00 76.69 1024 THR A N 1
ATOM 8551 C CA . THR A 1 1024 ? 9.422 -13.771 -18.845 1.00 76.69 1024 THR A CA 1
ATOM 8552 C C . THR A 1 1024 ? 8.908 -14.931 -19.690 1.00 76.69 1024 THR A C 1
ATOM 8554 O O . THR A 1 1024 ? 9.413 -16.059 -19.616 1.00 76.69 1024 THR A O 1
ATOM 8557 N N . HIS A 1 1025 ? 7.904 -14.657 -20.514 1.00 79.31 1025 HIS A N 1
ATOM 8558 C CA . HIS A 1 1025 ? 7.491 -15.519 -21.609 1.00 79.31 1025 HIS A CA 1
ATOM 8559 C C . HIS A 1 1025 ? 8.213 -15.092 -22.887 1.00 79.31 1025 HIS A C 1
ATOM 8561 O O . HIS A 1 1025 ? 8.490 -13.917 -23.108 1.00 79.31 1025 HIS A O 1
ATOM 8567 N N . ASP A 1 1026 ? 8.546 -16.065 -23.736 1.00 82.38 1026 ASP A N 1
ATOM 8568 C CA . ASP A 1 1026 ? 9.342 -15.811 -24.938 1.00 82.38 1026 ASP A CA 1
ATOM 8569 C C . ASP A 1 1026 ? 8.604 -14.887 -25.920 1.00 82.38 1026 ASP A C 1
ATOM 8571 O O . ASP A 1 1026 ? 8.987 -13.735 -26.079 1.00 82.38 1026 ASP A O 1
ATOM 8575 N N . LYS A 1 1027 ? 7.516 -15.364 -26.543 1.00 75.69 1027 LYS A N 1
ATOM 8576 C CA . LYS A 1 1027 ? 6.810 -14.627 -27.609 1.00 75.69 1027 LYS A CA 1
ATOM 8577 C C . LYS A 1 1027 ? 6.112 -13.358 -27.125 1.00 75.69 1027 LYS A C 1
ATOM 8579 O O . LYS A 1 1027 ? 6.095 -12.360 -27.830 1.00 75.69 1027 LYS A O 1
ATOM 8584 N N . GLU A 1 1028 ? 5.464 -13.450 -25.972 1.00 71.44 1028 GLU A N 1
ATOM 8585 C CA . GLU A 1 1028 ? 4.552 -12.418 -25.474 1.00 71.44 1028 GLU A CA 1
ATOM 8586 C C . GLU A 1 1028 ? 5.262 -11.305 -24.707 1.00 71.44 1028 GLU A C 1
ATOM 8588 O O . GLU A 1 1028 ? 4.701 -10.220 -24.632 1.00 71.44 1028 GLU A O 1
ATOM 8593 N N . ASP A 1 1029 ? 6.474 -11.558 -24.195 1.00 81.25 1029 ASP A N 1
ATOM 8594 C CA . ASP A 1 1029 ? 7.214 -10.560 -23.429 1.00 81.25 1029 ASP A CA 1
ATOM 8595 C C . ASP A 1 1029 ? 8.612 -10.262 -24.006 1.00 81.25 1029 ASP A C 1
ATOM 8597 O O . ASP A 1 1029 ? 8.876 -9.155 -24.463 1.00 81.25 1029 ASP A O 1
ATOM 8601 N N . LYS A 1 1030 ? 9.550 -11.226 -23.992 1.00 87.69 1030 LYS A N 1
ATOM 8602 C CA . LYS A 1 1030 ? 10.946 -10.946 -24.398 1.00 87.69 1030 LYS A CA 1
ATOM 8603 C C . LYS A 1 1030 ? 11.044 -10.573 -25.865 1.00 87.69 1030 LYS A C 1
ATOM 8605 O O . LYS A 1 1030 ? 11.836 -9.713 -26.225 1.00 87.69 1030 LYS A O 1
ATOM 8610 N N . PHE A 1 1031 ? 10.288 -11.270 -26.707 1.00 90.75 1031 PHE A N 1
ATOM 8611 C CA . PHE A 1 1031 ? 10.393 -11.137 -28.152 1.00 90.75 1031 PHE A CA 1
ATOM 8612 C C . PHE A 1 1031 ? 9.442 -10.082 -28.726 1.00 90.75 1031 PHE A C 1
ATOM 8614 O O . PHE A 1 1031 ? 9.539 -9.781 -29.908 1.00 90.75 1031 PHE A O 1
ATOM 8621 N N . SER A 1 1032 ? 8.565 -9.475 -27.921 1.00 87.94 1032 SER A N 1
ATOM 8622 C CA . SER A 1 1032 ? 7.733 -8.348 -28.369 1.00 87.94 1032 SER A CA 1
ATOM 8623 C C . SER A 1 1032 ? 8.464 -7.003 -28.351 1.00 87.94 1032 SER A C 1
ATOM 8625 O O . SER A 1 1032 ? 7.911 -6.008 -28.811 1.00 87.94 1032 SER A O 1
ATOM 8627 N N . ILE A 1 1033 ? 9.681 -6.954 -27.806 1.00 92.69 1033 ILE A N 1
ATOM 8628 C CA . ILE A 1 1033 ? 10.488 -5.733 -27.704 1.00 92.69 1033 ILE A CA 1
ATOM 8629 C C . ILE A 1 1033 ? 10.960 -5.302 -29.103 1.00 92.69 1033 ILE A C 1
ATOM 8631 O O . ILE A 1 1033 ? 11.320 -6.172 -29.904 1.00 92.69 1033 ILE A O 1
ATOM 8635 N N . PRO A 1 1034 ? 10.943 -3.992 -29.421 1.00 94.81 1034 PRO A N 1
ATOM 8636 C CA . PRO A 1 1034 ? 11.433 -3.469 -30.697 1.00 94.81 1034 PRO A CA 1
ATOM 8637 C C . PRO A 1 1034 ? 12.918 -3.791 -30.894 1.00 94.81 1034 PRO A C 1
ATOM 8639 O O . PRO A 1 1034 ? 13.701 -3.699 -29.952 1.00 94.81 1034 PRO A O 1
ATOM 8642 N N . LEU A 1 1035 ? 13.304 -4.146 -32.122 1.00 96.19 1035 LEU A N 1
ATOM 8643 C CA . LEU A 1 1035 ? 14.690 -4.438 -32.480 1.00 96.19 1035 LEU A CA 1
ATOM 8644 C C . LEU A 1 1035 ? 15.180 -3.505 -33.590 1.00 96.19 1035 LEU A C 1
ATOM 8646 O O . LEU A 1 1035 ? 14.671 -3.539 -34.713 1.00 96.19 1035 LEU A O 1
ATOM 8650 N N . ILE A 1 1036 ? 16.219 -2.730 -33.280 1.00 96.00 1036 ILE A N 1
ATOM 8651 C CA . ILE A 1 1036 ? 17.033 -1.993 -34.254 1.00 96.00 1036 ILE A CA 1
ATOM 8652 C C . ILE A 1 1036 ? 18.358 -2.736 -34.419 1.00 96.00 1036 ILE A C 1
ATOM 8654 O O . ILE A 1 1036 ? 19.032 -3.015 -33.429 1.00 96.00 1036 ILE A O 1
ATOM 8658 N N . ILE A 1 1037 ? 18.695 -3.095 -35.660 1.00 93.88 1037 ILE A N 1
ATOM 8659 C CA . ILE A 1 1037 ? 19.888 -3.882 -35.998 1.00 93.88 1037 ILE A CA 1
ATOM 8660 C C . ILE A 1 1037 ? 21.118 -2.969 -36.017 1.00 93.88 1037 ILE A C 1
ATOM 8662 O O . ILE A 1 1037 ? 21.079 -1.878 -36.581 1.00 93.88 1037 ILE A O 1
ATOM 8666 N N . ASP A 1 1038 ? 22.217 -3.434 -35.421 1.00 94.25 1038 ASP A N 1
ATOM 8667 C CA . ASP A 1 1038 ? 23.517 -2.769 -35.522 1.00 94.25 1038 ASP A CA 1
ATOM 8668 C C . ASP A 1 1038 ? 24.207 -3.131 -36.845 1.00 94.25 1038 ASP A C 1
ATOM 8670 O O . ASP A 1 1038 ? 24.906 -4.140 -36.951 1.00 94.25 1038 ASP A O 1
ATOM 8674 N N . GLU A 1 1039 ? 24.028 -2.282 -37.854 1.00 90.62 1039 GLU A N 1
ATOM 8675 C CA . GLU A 1 1039 ? 24.669 -2.436 -39.167 1.00 90.62 1039 GLU A CA 1
ATOM 8676 C C . GLU A 1 1039 ? 26.195 -2.206 -39.131 1.00 90.62 1039 GLU A C 1
ATOM 8678 O O . GLU A 1 1039 ? 26.909 -2.608 -40.050 1.00 90.62 1039 GLU A O 1
ATOM 8683 N N . SER A 1 1040 ? 26.722 -1.568 -38.080 1.00 90.38 1040 SER A N 1
ATOM 8684 C CA . SER A 1 1040 ? 28.146 -1.217 -37.956 1.00 90.38 1040 SER A CA 1
ATOM 8685 C C . SER A 1 1040 ? 29.005 -2.301 -37.284 1.00 90.38 1040 SER A C 1
ATOM 8687 O O . SER A 1 1040 ? 30.237 -2.192 -37.251 1.00 90.38 1040 SER A O 1
ATOM 8689 N N . GLU A 1 1041 ? 28.361 -3.347 -36.751 1.00 91.19 1041 GLU A N 1
ATOM 8690 C CA . GLU A 1 1041 ? 28.959 -4.447 -35.979 1.00 91.19 1041 GLU A CA 1
ATOM 8691 C C . GLU A 1 1041 ? 29.779 -3.988 -34.752 1.00 91.19 1041 GLU A C 1
ATOM 8693 O O . GLU A 1 1041 ? 30.686 -4.685 -34.282 1.00 91.19 1041 GLU A O 1
ATOM 8698 N N . MET A 1 1042 ? 29.479 -2.814 -34.196 1.00 94.50 1042 MET A N 1
ATOM 8699 C CA . MET A 1 1042 ? 30.139 -2.301 -32.993 1.00 94.50 1042 MET A CA 1
ATOM 8700 C C . MET A 1 1042 ? 29.776 -3.108 -31.742 1.00 94.50 1042 MET A C 1
ATOM 8702 O O . MET A 1 1042 ? 30.651 -3.377 -30.913 1.00 94.50 1042 MET A O 1
ATOM 8706 N N . LEU A 1 1043 ? 28.525 -3.563 -31.629 1.00 94.69 1043 LEU A N 1
ATOM 8707 C CA . LEU A 1 1043 ? 28.065 -4.430 -30.542 1.00 94.69 1043 LEU A CA 1
ATOM 8708 C C . LEU A 1 1043 ? 28.798 -5.770 -30.540 1.00 94.69 1043 LEU A C 1
ATOM 8710 O O . LEU A 1 1043 ? 29.208 -6.248 -29.482 1.00 94.69 1043 LEU A O 1
ATOM 8714 N N . ARG A 1 1044 ? 29.029 -6.339 -31.729 1.00 94.56 1044 ARG A N 1
ATOM 8715 C CA . ARG A 1 1044 ? 29.816 -7.564 -31.896 1.00 94.56 1044 ARG A CA 1
ATOM 8716 C C . ARG A 1 1044 ? 31.232 -7.385 -31.353 1.00 94.56 1044 ARG A C 1
ATOM 8718 O O . ARG A 1 1044 ? 31.643 -8.157 -30.494 1.00 94.56 1044 ARG A O 1
ATOM 8725 N N . LYS A 1 1045 ? 31.938 -6.329 -31.778 1.00 94.94 1045 LYS A N 1
ATOM 8726 C CA . LYS A 1 1045 ? 33.311 -6.039 -31.321 1.00 94.94 1045 LYS A CA 1
ATOM 8727 C C . LYS A 1 1045 ? 33.400 -5.921 -29.797 1.00 94.94 1045 LYS A C 1
ATOM 8729 O O . LYS A 1 1045 ? 34.285 -6.513 -29.188 1.00 94.94 1045 LYS A O 1
ATOM 8734 N N . LYS A 1 1046 ? 32.476 -5.182 -29.173 1.00 95.12 1046 LYS A N 1
ATOM 8735 C CA . LYS A 1 1046 ? 32.447 -5.007 -27.711 1.00 95.12 1046 LYS A CA 1
ATOM 8736 C C . LYS A 1 1046 ? 32.087 -6.312 -26.982 1.00 95.12 1046 LYS A C 1
ATOM 8738 O O . LYS A 1 1046 ? 32.720 -6.634 -25.981 1.00 95.12 1046 LYS A O 1
ATOM 8743 N N . SER A 1 1047 ? 31.126 -7.089 -27.494 1.00 94.06 1047 SER A N 1
ATOM 8744 C CA . SER A 1 1047 ? 30.772 -8.407 -26.939 1.00 94.06 1047 SER A CA 1
ATOM 8745 C C . SER A 1 1047 ? 31.948 -9.391 -26.992 1.00 94.06 1047 SER A C 1
ATOM 8747 O O . SER A 1 1047 ? 32.235 -10.075 -26.007 1.00 94.06 1047 SER A O 1
ATOM 8749 N N . ASP A 1 1048 ? 32.673 -9.433 -28.111 1.00 94.12 1048 ASP A N 1
ATOM 8750 C CA . ASP A 1 1048 ? 33.839 -10.303 -28.273 1.00 94.12 1048 ASP A CA 1
ATOM 8751 C C . ASP A 1 1048 ? 34.980 -9.914 -27.307 1.00 94.12 1048 ASP A C 1
ATOM 8753 O O . ASP A 1 1048 ? 35.609 -10.798 -26.718 1.00 94.12 1048 ASP A O 1
ATOM 8757 N N . GLU A 1 1049 ? 35.187 -8.618 -27.034 1.00 94.81 1049 GLU A N 1
ATOM 8758 C CA . GLU A 1 1049 ? 36.123 -8.162 -25.993 1.00 94.81 1049 GLU A CA 1
ATOM 8759 C C . GLU A 1 1049 ? 35.709 -8.609 -24.584 1.00 94.81 1049 GLU A C 1
ATOM 8761 O O . GLU A 1 1049 ? 36.548 -9.097 -23.823 1.00 94.81 1049 GLU A O 1
ATOM 8766 N N . ILE A 1 1050 ? 34.420 -8.527 -24.237 1.00 94.25 1050 ILE A N 1
ATOM 8767 C CA . ILE A 1 1050 ? 33.916 -9.042 -22.953 1.00 94.25 1050 ILE A CA 1
ATOM 8768 C C . ILE A 1 1050 ? 34.202 -10.545 -22.833 1.00 94.25 1050 ILE A C 1
ATOM 8770 O O . ILE A 1 1050 ? 34.719 -11.007 -21.811 1.00 94.25 1050 ILE A O 1
ATOM 8774 N N . LYS A 1 1051 ? 33.921 -11.318 -23.889 1.00 91.94 1051 LYS A N 1
ATOM 8775 C CA . LYS A 1 1051 ? 34.185 -12.766 -23.928 1.00 91.94 1051 LYS A CA 1
ATOM 8776 C C . LYS A 1 1051 ? 35.676 -13.071 -23.755 1.00 91.94 1051 LYS A C 1
ATOM 8778 O O . LYS A 1 1051 ? 36.013 -13.995 -23.012 1.00 91.94 1051 LYS A O 1
ATOM 8783 N N . ARG A 1 1052 ? 36.562 -12.280 -24.375 1.00 92.31 1052 ARG A N 1
ATOM 8784 C CA . ARG A 1 1052 ? 38.026 -12.382 -24.234 1.00 92.31 1052 ARG A CA 1
ATOM 8785 C C . ARG A 1 1052 ? 38.474 -12.135 -22.790 1.00 92.31 1052 ARG A C 1
ATOM 8787 O O . ARG A 1 1052 ? 39.206 -12.951 -22.236 1.00 92.31 1052 ARG A O 1
ATOM 8794 N N . LEU A 1 1053 ? 37.978 -11.075 -22.147 1.00 91.56 1053 LEU A N 1
ATOM 8795 C CA . LEU A 1 1053 ? 38.293 -10.752 -20.746 1.00 91.56 1053 LEU A CA 1
ATOM 8796 C C . LEU A 1 1053 ? 37.798 -11.831 -19.767 1.00 91.56 1053 LEU A C 1
ATOM 8798 O O . LEU A 1 1053 ? 38.484 -12.163 -18.799 1.00 91.56 1053 LEU A O 1
ATOM 8802 N N . TYR A 1 1054 ? 36.631 -12.434 -20.020 1.00 89.12 1054 TYR A N 1
ATOM 8803 C CA . TYR A 1 1054 ? 36.164 -13.570 -19.220 1.00 89.12 1054 TYR A CA 1
ATOM 8804 C C . TYR A 1 1054 ? 37.085 -14.790 -19.339 1.00 89.12 1054 TYR A C 1
ATOM 8806 O O . TYR A 1 1054 ? 37.321 -15.468 -18.338 1.00 89.12 1054 TYR A O 1
ATOM 8814 N N . GLN A 1 1055 ? 37.622 -15.070 -20.530 1.00 85.12 1055 GLN A N 1
ATOM 8815 C CA . GLN A 1 1055 ? 38.586 -16.158 -20.723 1.00 85.12 1055 GLN A CA 1
ATOM 8816 C C . GLN A 1 1055 ? 39.899 -15.898 -19.973 1.00 85.12 1055 GLN A C 1
ATOM 8818 O O . GLN A 1 1055 ? 40.393 -16.807 -19.310 1.00 85.12 1055 GLN A O 1
ATOM 8823 N N . GLU A 1 1056 ? 40.413 -14.663 -19.992 1.00 84.56 1056 GLU A N 1
ATOM 8824 C CA . GLU A 1 1056 ? 41.595 -14.275 -19.204 1.00 84.56 1056 GLU A CA 1
ATOM 8825 C C . GLU A 1 1056 ? 41.384 -14.511 -17.702 1.00 84.56 1056 GLU A C 1
ATOM 8827 O O . GLU A 1 1056 ? 42.269 -15.021 -17.013 1.00 84.56 1056 GLU A O 1
ATOM 8832 N N . ASN A 1 1057 ? 40.194 -14.192 -17.187 1.00 83.62 1057 ASN A N 1
ATOM 8833 C CA . ASN A 1 1057 ? 39.854 -14.417 -15.783 1.00 83.62 1057 ASN A CA 1
ATOM 8834 C C . ASN A 1 1057 ? 39.750 -15.902 -15.412 1.00 83.62 1057 ASN A C 1
ATOM 8836 O O . ASN A 1 1057 ? 40.112 -16.267 -14.296 1.00 83.62 1057 ASN A O 1
ATOM 8840 N N . LEU A 1 1058 ? 39.282 -16.761 -16.323 1.00 76.88 1058 LEU A N 1
ATOM 8841 C CA . LEU A 1 1058 ? 39.179 -18.206 -16.085 1.00 76.88 1058 LEU A CA 1
ATOM 8842 C C . LEU A 1 1058 ? 40.543 -18.901 -15.999 1.00 76.88 1058 LEU A C 1
ATOM 8844 O O . LEU A 1 1058 ? 40.649 -19.941 -15.358 1.00 76.88 1058 LEU A O 1
ATOM 8848 N N . THR A 1 1059 ? 41.578 -18.339 -16.626 1.00 74.44 1059 THR A N 1
ATOM 8849 C CA . THR A 1 1059 ? 42.945 -18.889 -16.589 1.00 74.44 1059 THR A CA 1
ATOM 8850 C C . THR A 1 1059 ? 43.741 -18.518 -15.333 1.00 74.44 1059 THR A C 1
ATOM 8852 O O . THR A 1 1059 ? 44.899 -18.908 -15.215 1.00 74.44 1059 THR A O 1
ATOM 8855 N N . ARG A 1 1060 ? 43.153 -17.755 -14.401 1.00 75.81 1060 ARG A N 1
ATOM 8856 C CA . ARG A 1 1060 ? 43.831 -17.276 -13.187 1.00 75.81 1060 ARG A CA 1
ATOM 8857 C C . ARG A 1 1060 ? 43.521 -18.161 -11.982 1.00 75.81 1060 ARG A C 1
ATOM 8859 O O . ARG A 1 1060 ? 42.360 -18.431 -11.688 1.00 75.81 1060 ARG A O 1
ATOM 8866 N N . ASP A 1 1061 ? 44.561 -18.509 -11.225 1.00 67.50 1061 ASP A N 1
ATOM 8867 C CA . ASP A 1 1061 ? 44.447 -19.358 -10.029 1.00 67.50 1061 ASP A CA 1
ATOM 8868 C C . ASP A 1 1061 ? 43.862 -18.623 -8.804 1.00 67.50 1061 ASP A C 1
ATOM 8870 O O . ASP A 1 1061 ? 43.294 -19.254 -7.910 1.00 67.50 1061 ASP A O 1
ATOM 8874 N N . PHE A 1 1062 ? 43.962 -17.285 -8.747 1.00 73.31 1062 PHE A N 1
ATOM 8875 C CA . PHE A 1 1062 ? 43.530 -16.476 -7.599 1.00 73.31 1062 PHE A CA 1
ATOM 8876 C C . PHE A 1 1062 ? 42.767 -15.208 -8.013 1.00 73.31 1062 PHE A C 1
ATOM 8878 O O . PHE A 1 1062 ? 43.053 -14.594 -9.039 1.00 73.31 1062 PHE A O 1
ATOM 8885 N N . LYS A 1 1063 ? 41.823 -14.767 -7.166 1.00 80.25 1063 LYS A N 1
ATOM 8886 C CA . LYS A 1 1063 ? 41.114 -13.476 -7.296 1.00 80.25 1063 LYS A CA 1
ATOM 8887 C C . LYS A 1 1063 ? 41.973 -12.317 -6.782 1.00 80.25 1063 LYS A C 1
ATOM 8889 O O . LYS A 1 1063 ? 41.682 -11.719 -5.745 1.00 80.25 1063 LYS A O 1
ATOM 8894 N N . ASP A 1 1064 ? 43.062 -12.060 -7.485 1.00 79.00 1064 ASP A N 1
ATOM 8895 C CA . ASP A 1 1064 ? 44.044 -11.025 -7.181 1.00 79.00 1064 ASP A CA 1
ATOM 8896 C C . ASP A 1 1064 ? 43.581 -9.606 -7.592 1.00 79.00 1064 ASP A C 1
ATOM 8898 O O . ASP A 1 1064 ? 42.424 -9.361 -7.948 1.00 79.00 1064 ASP A O 1
ATOM 8902 N N . TYR A 1 1065 ? 44.479 -8.622 -7.478 1.00 80.75 1065 TYR A N 1
ATOM 8903 C CA . TYR A 1 1065 ? 44.211 -7.235 -7.880 1.00 80.75 1065 TYR A CA 1
ATOM 8904 C C . TYR A 1 1065 ? 43.892 -7.114 -9.381 1.00 80.75 1065 TYR A C 1
ATOM 8906 O O . TYR A 1 1065 ? 42.985 -6.382 -9.773 1.00 80.75 1065 TYR A O 1
ATOM 8914 N N . GLU A 1 1066 ? 44.579 -7.890 -10.212 1.00 79.62 1066 GLU A N 1
ATOM 8915 C CA . GLU A 1 1066 ? 44.403 -7.917 -11.662 1.00 79.62 1066 GLU A CA 1
ATOM 8916 C C . GLU A 1 1066 ? 43.064 -8.554 -12.089 1.00 79.62 1066 GLU A C 1
ATOM 8918 O O . GLU A 1 1066 ? 42.423 -8.087 -13.034 1.00 79.62 1066 GLU A O 1
ATOM 8923 N N . TYR A 1 1067 ? 42.570 -9.555 -11.351 1.00 83.25 1067 TYR A N 1
ATOM 8924 C CA . TYR A 1 1067 ? 41.202 -10.063 -11.494 1.00 83.25 1067 TYR A CA 1
ATOM 8925 C C . TYR A 1 1067 ? 40.173 -8.940 -11.275 1.00 83.25 1067 TYR A C 1
ATOM 8927 O O . TYR A 1 1067 ? 39.247 -8.782 -12.073 1.00 83.25 1067 TYR A O 1
ATOM 8935 N N . LYS A 1 1068 ? 40.358 -8.098 -10.244 1.00 84.94 1068 LYS A N 1
ATOM 8936 C CA . LYS A 1 1068 ? 39.475 -6.941 -9.990 1.00 84.94 1068 LYS A CA 1
ATOM 8937 C C . LYS A 1 1068 ? 39.555 -5.885 -11.096 1.00 84.94 1068 LYS A C 1
ATOM 8939 O O . LYS A 1 1068 ? 38.528 -5.302 -11.441 1.00 84.94 1068 LYS A O 1
ATOM 8944 N N . ILE A 1 1069 ? 40.740 -5.640 -11.663 1.00 86.50 1069 ILE A N 1
ATOM 8945 C CA . ILE A 1 1069 ? 40.901 -4.755 -12.830 1.00 86.50 1069 ILE A CA 1
ATOM 8946 C C . ILE A 1 1069 ? 40.128 -5.313 -14.025 1.00 86.50 1069 ILE A C 1
ATOM 8948 O O . ILE A 1 1069 ? 39.401 -4.577 -14.688 1.00 86.50 1069 ILE A O 1
ATOM 8952 N N . THR A 1 1070 ? 40.249 -6.613 -14.284 1.00 86.62 1070 THR A N 1
ATOM 8953 C CA . THR A 1 1070 ? 39.565 -7.275 -15.400 1.00 86.62 1070 THR A CA 1
ATOM 8954 C C . THR A 1 1070 ? 38.046 -7.237 -15.213 1.00 86.62 1070 THR A C 1
ATOM 8956 O O . THR A 1 1070 ? 37.328 -6.892 -16.147 1.00 86.62 1070 THR A O 1
ATOM 8959 N N . GLU A 1 1071 ? 37.539 -7.480 -13.998 1.00 87.75 1071 GLU A N 1
ATOM 8960 C CA . GLU A 1 1071 ? 36.114 -7.291 -13.679 1.00 87.75 1071 GLU A CA 1
ATOM 8961 C C . GLU A 1 1071 ? 35.647 -5.846 -13.892 1.00 87.75 1071 GLU A C 1
ATOM 8963 O O . GLU A 1 1071 ? 34.534 -5.631 -14.371 1.00 87.75 1071 GLU A O 1
ATOM 8968 N N . LYS A 1 1072 ? 36.480 -4.851 -13.561 1.00 90.94 1072 LYS A N 1
ATOM 8969 C CA . LYS A 1 1072 ? 36.171 -3.444 -13.841 1.00 90.94 1072 LYS A CA 1
ATOM 8970 C C . LYS A 1 1072 ? 36.079 -3.191 -15.348 1.00 90.94 1072 LYS A C 1
ATOM 8972 O O . LYS A 1 1072 ? 35.082 -2.641 -15.789 1.00 90.94 1072 LYS A O 1
ATOM 8977 N N . ARG A 1 1073 ? 37.046 -3.672 -16.136 1.00 92.44 1073 ARG A N 1
ATOM 8978 C CA . ARG A 1 1073 ? 37.037 -3.532 -17.604 1.00 92.44 1073 ARG A CA 1
ATOM 8979 C C . ARG A 1 1073 ? 35.822 -4.195 -18.249 1.00 92.44 1073 ARG A C 1
ATOM 8981 O O . ARG A 1 1073 ? 35.259 -3.631 -19.176 1.00 92.44 1073 ARG A O 1
ATOM 8988 N N . ILE A 1 1074 ? 35.407 -5.369 -17.763 1.00 92.38 1074 ILE A N 1
ATOM 8989 C CA . ILE A 1 1074 ? 34.176 -6.026 -18.232 1.00 92.38 1074 ILE A CA 1
ATOM 8990 C C . ILE A 1 1074 ? 32.978 -5.099 -18.013 1.00 92.38 1074 ILE A C 1
ATOM 8992 O O . ILE A 1 1074 ? 32.218 -4.873 -18.947 1.00 92.38 1074 ILE A O 1
ATOM 8996 N N . LYS A 1 1075 ? 32.843 -4.514 -16.817 1.00 92.25 1075 LYS A N 1
ATOM 8997 C CA . LYS A 1 1075 ? 31.768 -3.554 -16.527 1.00 92.25 1075 LYS A CA 1
ATOM 8998 C C . LYS A 1 1075 ? 31.849 -2.298 -17.391 1.00 92.25 1075 LYS A C 1
ATOM 9000 O O . LYS A 1 1075 ? 30.814 -1.816 -17.832 1.00 92.25 1075 LYS A O 1
ATOM 9005 N N . ASP A 1 1076 ? 33.052 -1.788 -17.645 1.00 93.81 1076 ASP A N 1
ATOM 9006 C CA . ASP A 1 1076 ? 33.249 -0.637 -18.528 1.00 93.81 1076 ASP A CA 1
ATOM 9007 C C . ASP A 1 1076 ? 32.745 -0.965 -19.949 1.00 93.81 1076 ASP A C 1
ATOM 9009 O O . ASP A 1 1076 ? 31.972 -0.195 -20.509 1.00 93.81 1076 ASP A O 1
ATOM 9013 N N . TYR A 1 1077 ? 33.061 -2.152 -20.489 1.00 95.12 1077 TYR A N 1
ATOM 9014 C CA . TYR A 1 1077 ? 32.522 -2.607 -21.779 1.00 95.12 1077 TYR A CA 1
ATOM 9015 C C . TYR A 1 1077 ? 31.004 -2.860 -21.767 1.00 95.12 1077 TYR A C 1
ATOM 9017 O O . TYR A 1 1077 ? 30.341 -2.614 -22.773 1.00 95.12 1077 TYR A O 1
ATOM 9025 N N . GLU A 1 1078 ? 30.437 -3.351 -20.661 1.00 93.94 1078 GLU A N 1
ATOM 9026 C CA . GLU A 1 1078 ? 28.981 -3.480 -20.508 1.00 93.94 1078 GLU A CA 1
ATOM 9027 C C . GLU A 1 1078 ? 28.290 -2.104 -20.553 1.00 93.94 1078 GLU A C 1
ATOM 9029 O O . GLU A 1 1078 ? 27.272 -1.961 -21.232 1.00 93.94 1078 GLU A O 1
ATOM 9034 N N . ASN A 1 1079 ? 28.858 -1.087 -19.894 1.00 94.31 1079 ASN A N 1
ATOM 9035 C CA . ASN A 1 1079 ? 28.349 0.291 -19.926 1.00 94.31 1079 ASN A CA 1
ATOM 9036 C C . ASN A 1 1079 ? 28.467 0.907 -21.326 1.00 94.31 1079 ASN A C 1
ATOM 9038 O O . ASN A 1 1079 ? 27.519 1.500 -21.824 1.00 94.31 1079 ASN A O 1
ATOM 9042 N N . ASP A 1 1080 ? 29.600 0.688 -21.985 1.00 95.38 1080 ASP A N 1
ATOM 9043 C CA . ASP A 1 1080 ? 29.858 1.069 -23.372 1.00 95.38 1080 ASP A CA 1
ATOM 9044 C C . ASP A 1 1080 ? 28.844 0.464 -24.361 1.00 95.38 1080 ASP A C 1
ATOM 9046 O O . ASP A 1 1080 ? 28.490 1.093 -25.359 1.00 95.38 1080 ASP A O 1
ATOM 9050 N N . ILE A 1 1081 ? 28.421 -0.787 -24.131 1.00 95.94 1081 ILE A N 1
ATOM 9051 C CA . ILE A 1 1081 ? 27.355 -1.435 -24.907 1.00 95.94 1081 ILE A CA 1
ATOM 9052 C C . ILE A 1 1081 ? 26.013 -0.759 -24.625 1.00 95.94 1081 ILE A C 1
ATOM 9054 O O . ILE A 1 1081 ? 25.268 -0.503 -25.569 1.00 95.94 1081 ILE A O 1
ATOM 9058 N N . ASP A 1 1082 ? 25.702 -0.480 -23.357 1.00 94.75 1082 ASP A N 1
ATOM 9059 C CA . ASP A 1 1082 ? 24.480 0.233 -22.979 1.00 94.75 1082 ASP A CA 1
ATOM 9060 C C . ASP A 1 1082 ? 24.421 1.613 -23.654 1.00 94.75 1082 ASP A C 1
ATOM 9062 O O . ASP A 1 1082 ? 23.440 1.898 -24.332 1.00 94.75 1082 ASP A O 1
ATOM 9066 N N . ASP A 1 1083 ? 25.466 2.439 -23.543 1.00 95.75 1083 ASP A N 1
ATOM 9067 C CA . ASP A 1 1083 ? 25.510 3.780 -24.143 1.00 95.75 1083 ASP A CA 1
ATOM 9068 C C . ASP A 1 1083 ? 25.395 3.725 -25.676 1.00 95.75 1083 ASP A C 1
ATOM 9070 O O . ASP A 1 1083 ? 24.632 4.490 -26.269 1.00 95.75 1083 ASP A O 1
ATOM 9074 N N . TYR A 1 1084 ? 26.067 2.768 -26.327 1.00 97.44 1084 TYR A N 1
ATOM 9075 C CA . TYR A 1 1084 ? 25.936 2.584 -27.774 1.00 97.44 1084 TYR A CA 1
ATOM 9076 C C . TYR A 1 1084 ? 24.526 2.132 -28.186 1.00 97.44 1084 TYR A C 1
ATOM 9078 O O . TYR A 1 1084 ? 24.020 2.555 -29.222 1.00 97.44 1084 TYR A O 1
ATOM 9086 N N . LEU A 1 1085 ? 23.851 1.299 -27.383 1.00 97.19 1085 LEU A N 1
ATOM 9087 C CA . LEU A 1 1085 ? 22.445 0.959 -27.623 1.00 97.19 1085 LEU A CA 1
ATOM 9088 C C . LEU A 1 1085 ? 21.540 2.190 -27.502 1.00 97.19 1085 LEU A C 1
ATOM 9090 O O . LEU A 1 1085 ? 20.609 2.320 -28.292 1.00 97.19 1085 LEU A O 1
ATOM 9094 N N . LEU A 1 1086 ? 21.803 3.096 -26.556 1.00 96.88 1086 LEU A N 1
ATOM 9095 C CA . LEU A 1 1086 ? 21.043 4.344 -26.442 1.00 96.88 1086 LEU A CA 1
ATOM 9096 C C . LEU A 1 1086 ? 21.222 5.228 -27.688 1.00 96.88 1086 LEU A C 1
ATOM 9098 O O . LEU A 1 1086 ? 20.237 5.755 -28.203 1.00 96.88 1086 LEU A O 1
ATOM 9102 N N . GLU A 1 1087 ? 22.440 5.335 -28.226 1.00 96.62 1087 GLU A N 1
ATOM 9103 C CA . GLU A 1 1087 ? 22.682 6.024 -29.503 1.00 96.62 1087 GLU A CA 1
ATOM 9104 C C . GLU A 1 1087 ? 21.985 5.328 -30.679 1.00 96.62 1087 GLU A C 1
ATOM 9106 O O . GLU A 1 1087 ? 21.296 5.981 -31.465 1.00 96.62 1087 GLU A O 1
ATOM 9111 N N . LEU A 1 1088 ? 22.111 3.999 -30.781 1.00 96.38 1088 LEU A N 1
ATOM 9112 C CA . LEU A 1 1088 ? 21.510 3.200 -31.853 1.00 96.38 1088 LEU A CA 1
ATOM 9113 C C . LEU A 1 1088 ? 19.982 3.354 -31.892 1.00 96.38 1088 LEU A C 1
ATOM 9115 O O . LEU A 1 1088 ? 19.392 3.414 -32.970 1.00 96.38 1088 LEU A O 1
ATOM 9119 N N . TYR A 1 1089 ? 19.343 3.440 -30.722 1.00 96.38 1089 TYR A N 1
ATOM 9120 C CA . TYR A 1 1089 ? 17.899 3.646 -30.587 1.00 96.38 1089 TYR A CA 1
ATOM 9121 C C . TYR A 1 1089 ? 17.483 5.123 -30.634 1.00 96.38 1089 TYR A C 1
ATOM 9123 O O . TYR A 1 1089 ? 16.289 5.409 -30.541 1.00 96.38 1089 TYR A O 1
ATOM 9131 N N . GLN A 1 1090 ? 18.434 6.049 -30.811 1.00 96.56 1090 GLN A N 1
ATOM 9132 C CA . GLN A 1 1090 ? 18.202 7.496 -30.822 1.00 96.56 1090 GLN A CA 1
ATOM 9133 C C . GLN A 1 1090 ? 17.417 7.946 -29.581 1.00 96.56 1090 GLN A C 1
ATOM 9135 O O . GLN A 1 1090 ? 16.373 8.599 -29.668 1.00 96.56 1090 GLN A O 1
ATOM 9140 N N . ILE A 1 1091 ? 17.896 7.514 -28.415 1.00 97.31 1091 ILE A N 1
ATOM 9141 C CA . ILE A 1 1091 ? 17.305 7.850 -27.123 1.00 97.31 1091 ILE A CA 1
ATOM 9142 C C . ILE A 1 1091 ? 17.645 9.301 -26.781 1.00 97.31 1091 ILE A C 1
ATOM 9144 O O . ILE A 1 1091 ? 18.817 9.685 -26.763 1.00 97.31 1091 ILE A O 1
ATOM 9148 N N . SER A 1 1092 ? 16.622 10.116 -26.522 1.00 95.44 1092 SER A N 1
ATOM 9149 C CA . SER A 1 1092 ? 16.813 11.512 -26.117 1.00 95.44 1092 SER A CA 1
ATOM 9150 C C . SER A 1 1092 ? 17.296 11.621 -24.659 1.00 95.44 1092 SER A C 1
ATOM 9152 O O . SER A 1 1092 ? 17.182 10.655 -23.900 1.00 95.44 1092 SER A O 1
ATOM 9154 N N . PRO A 1 1093 ? 17.818 12.781 -24.216 1.00 92.88 1093 PRO A N 1
ATOM 9155 C CA . PRO A 1 1093 ? 18.151 12.997 -22.808 1.00 92.88 1093 PRO A CA 1
ATOM 9156 C C . PRO A 1 1093 ? 16.964 12.751 -21.864 1.00 92.88 1093 PRO A C 1
ATOM 9158 O O . PRO A 1 1093 ? 17.139 12.124 -20.824 1.00 92.88 1093 PRO A O 1
ATOM 9161 N N . GLU A 1 1094 ? 15.754 13.168 -22.254 1.00 93.81 1094 GLU A N 1
ATOM 9162 C CA . GLU A 1 1094 ? 14.512 12.906 -21.514 1.00 93.81 1094 GLU A CA 1
ATOM 9163 C C . GLU A 1 1094 ? 14.256 11.400 -21.359 1.00 93.81 1094 GLU A C 1
ATOM 9165 O O . GLU A 1 1094 ? 14.003 10.909 -20.262 1.00 93.81 1094 GLU A O 1
ATOM 9170 N N . GLU A 1 1095 ? 14.337 10.652 -22.461 1.00 96.19 1095 GLU A N 1
ATOM 9171 C CA . GLU A 1 1095 ? 14.088 9.208 -22.481 1.00 96.19 1095 GLU A CA 1
ATOM 9172 C C . GLU A 1 1095 ? 15.167 8.432 -21.721 1.00 96.19 1095 GLU A C 1
ATOM 9174 O O . GLU A 1 1095 ? 14.871 7.435 -21.060 1.00 96.19 1095 GLU A O 1
ATOM 9179 N N . ARG A 1 1096 ? 16.418 8.907 -21.759 1.00 96.06 1096 ARG A N 1
ATOM 9180 C CA . ARG A 1 1096 ? 17.511 8.353 -20.957 1.00 96.06 1096 ARG A CA 1
ATOM 9181 C C . ARG A 1 1096 ? 17.181 8.441 -19.472 1.00 96.06 1096 ARG A C 1
ATOM 9183 O O . ARG A 1 1096 ? 17.299 7.436 -18.781 1.00 96.06 1096 ARG A O 1
ATOM 9190 N N . GLU A 1 1097 ? 16.715 9.593 -18.996 1.00 95.19 1097 GLU A N 1
ATOM 9191 C CA . GLU A 1 1097 ? 16.317 9.762 -17.596 1.00 95.19 1097 GLU A CA 1
ATOM 9192 C C . GLU A 1 1097 ? 15.169 8.823 -17.186 1.00 95.19 1097 GLU A C 1
ATOM 9194 O O . GLU A 1 1097 ? 15.165 8.332 -16.057 1.00 95.19 1097 GLU A O 1
ATOM 9199 N N . LEU A 1 1098 ? 14.223 8.514 -18.084 1.00 96.19 1098 LEU A N 1
ATOM 9200 C CA . LEU A 1 1098 ? 13.172 7.513 -17.828 1.00 96.19 1098 LEU A CA 1
ATOM 9201 C C . LEU A 1 1098 ? 13.748 6.098 -17.668 1.00 96.19 1098 LEU A C 1
ATOM 9203 O O . LEU A 1 1098 ? 13.346 5.358 -16.766 1.00 96.19 1098 LEU A O 1
ATOM 9207 N N . ILE A 1 1099 ? 14.724 5.727 -18.506 1.00 96.56 1099 ILE A N 1
ATOM 9208 C CA . ILE A 1 1099 ? 15.439 4.449 -18.378 1.00 96.56 1099 ILE A CA 1
ATOM 9209 C C . ILE A 1 1099 ? 16.153 4.388 -17.026 1.00 96.56 1099 ILE A C 1
ATOM 9211 O O . ILE A 1 1099 ? 15.996 3.396 -16.311 1.00 96.56 1099 ILE A O 1
ATOM 9215 N N . GLU A 1 1100 ? 16.893 5.435 -16.654 1.00 94.19 1100 GLU A N 1
ATOM 9216 C CA . GLU A 1 1100 ? 17.588 5.483 -15.361 1.00 94.19 1100 GLU A CA 1
ATOM 9217 C C . GLU A 1 1100 ? 16.594 5.422 -14.194 1.00 94.19 1100 GLU A C 1
ATOM 9219 O O . GLU A 1 1100 ? 16.799 4.640 -13.273 1.00 94.19 1100 GLU A O 1
ATOM 9224 N N . TYR A 1 1101 ? 15.442 6.102 -14.269 1.00 93.31 1101 TYR A N 1
ATOM 9225 C CA . TYR A 1 1101 ? 14.415 6.042 -13.220 1.00 93.31 1101 TYR A CA 1
ATOM 9226 C C . TYR A 1 1101 ? 13.909 4.613 -12.970 1.00 93.31 1101 TYR A C 1
ATOM 9228 O O . TYR A 1 1101 ? 13.667 4.205 -11.824 1.00 93.31 1101 TYR A O 1
ATOM 9236 N N . VAL A 1 1102 ? 13.771 3.805 -14.026 1.00 93.38 1102 VAL A N 1
ATOM 9237 C CA . VAL A 1 1102 ? 13.410 2.392 -13.873 1.00 93.38 1102 VAL A CA 1
ATOM 9238 C C . VAL A 1 1102 ? 14.492 1.619 -13.109 1.00 93.38 1102 VAL A C 1
ATOM 9240 O O . VAL A 1 1102 ? 14.154 0.817 -12.233 1.00 93.38 1102 VAL A O 1
ATOM 9243 N N . HIS A 1 1103 ? 15.775 1.866 -13.381 1.00 90.88 1103 HIS A N 1
ATOM 9244 C CA . HIS A 1 1103 ? 16.899 1.175 -12.730 1.00 90.88 1103 HIS A CA 1
ATOM 9245 C C . HIS A 1 1103 ? 17.200 1.669 -11.317 1.00 90.88 1103 HIS A C 1
ATOM 9247 O O . HIS A 1 1103 ? 17.476 0.850 -10.437 1.00 90.88 1103 HIS A O 1
ATOM 9253 N N . ASP A 1 1104 ? 17.107 2.973 -11.093 1.00 89.75 1104 ASP A N 1
ATOM 9254 C CA . ASP A 1 1104 ? 17.505 3.626 -9.851 1.00 89.75 1104 ASP A CA 1
ATOM 9255 C C . ASP A 1 1104 ? 16.380 3.628 -8.819 1.00 89.75 1104 ASP A C 1
ATOM 9257 O O . ASP A 1 1104 ? 16.654 3.540 -7.622 1.00 89.75 1104 ASP A O 1
ATOM 9261 N N . ILE A 1 1105 ? 15.116 3.661 -9.262 1.00 87.50 1105 ILE A N 1
ATOM 9262 C CA . ILE A 1 1105 ? 13.944 3.761 -8.383 1.00 87.50 1105 ILE A CA 1
ATOM 9263 C C . ILE A 1 1105 ? 13.030 2.539 -8.511 1.00 87.50 1105 ILE A C 1
ATOM 9265 O O . ILE A 1 1105 ? 12.821 1.814 -7.533 1.00 87.50 1105 ILE A O 1
ATOM 9269 N N . THR A 1 1106 ? 12.491 2.269 -9.704 1.00 88.25 1106 THR A N 1
ATOM 9270 C CA . THR A 1 1106 ? 11.390 1.298 -9.871 1.00 88.25 1106 THR A CA 1
ATOM 9271 C C . THR A 1 1106 ? 11.812 -0.136 -9.544 1.00 88.25 1106 THR A C 1
ATOM 9273 O O . THR A 1 1106 ? 11.179 -0.812 -8.729 1.00 88.25 1106 THR A O 1
ATOM 9276 N N . ILE A 1 1107 ? 12.907 -0.619 -10.132 1.00 88.50 1107 ILE A N 1
ATOM 9277 C CA . ILE A 1 1107 ? 13.424 -1.973 -9.899 1.00 88.50 1107 ILE A CA 1
ATOM 9278 C C . ILE A 1 1107 ? 13.851 -2.168 -8.429 1.00 88.50 1107 ILE A C 1
ATOM 9280 O O . ILE A 1 1107 ? 13.463 -3.180 -7.831 1.00 88.50 1107 ILE A O 1
ATOM 9284 N N . PRO A 1 1108 ? 14.593 -1.238 -7.791 1.00 87.19 1108 PRO A N 1
ATOM 9285 C CA . PRO A 1 1108 ? 14.893 -1.304 -6.363 1.00 87.19 1108 PRO A CA 1
ATOM 9286 C C . PRO A 1 1108 ? 13.656 -1.354 -5.457 1.00 87.19 1108 PRO A C 1
ATOM 9288 O O . PRO A 1 1108 ? 13.672 -2.097 -4.473 1.00 87.19 1108 PRO A O 1
ATOM 9291 N N . LEU A 1 1109 ? 12.566 -0.651 -5.783 1.00 79.69 1109 LEU A N 1
ATOM 9292 C CA . LEU A 1 1109 ? 11.309 -0.763 -5.029 1.00 79.69 1109 LEU A CA 1
ATOM 9293 C C . LEU A 1 1109 ? 10.706 -2.173 -5.128 1.00 79.69 1109 LEU A C 1
ATOM 9295 O O . LEU A 1 1109 ? 10.284 -2.736 -4.113 1.00 79.69 1109 LEU A O 1
ATOM 9299 N N . LEU A 1 1110 ? 10.726 -2.768 -6.326 1.00 78.31 1110 LEU A N 1
ATOM 9300 C CA . LEU A 1 1110 ? 10.137 -4.083 -6.596 1.00 78.31 1110 LEU A CA 1
ATOM 9301 C C . LEU A 1 1110 ? 10.971 -5.252 -6.047 1.00 78.31 1110 LEU A C 1
ATOM 9303 O O . LEU A 1 1110 ? 10.417 -6.173 -5.447 1.00 78.31 1110 LEU A O 1
ATOM 9307 N N . LYS A 1 1111 ? 12.298 -5.233 -6.236 1.00 77.81 1111 LYS A N 1
ATOM 9308 C CA . LYS A 1 1111 ? 13.197 -6.377 -5.959 1.00 77.81 1111 LYS A CA 1
ATOM 9309 C C . LYS A 1 1111 ? 14.447 -6.023 -5.143 1.00 77.81 1111 LYS A C 1
ATOM 9311 O O . LYS A 1 1111 ? 15.274 -6.894 -4.868 1.00 77.81 1111 LYS A O 1
ATOM 9316 N N . GLY A 1 1112 ? 14.615 -4.765 -4.741 1.00 67.38 1112 GLY A N 1
ATOM 9317 C CA . GLY A 1 1112 ? 15.756 -4.334 -3.937 1.00 67.38 1112 GLY A CA 1
ATOM 9318 C C . GLY A 1 1112 ? 15.789 -4.996 -2.559 1.00 67.38 1112 GLY A C 1
ATOM 9319 O O . GLY A 1 1112 ? 14.756 -5.226 -1.927 1.00 67.38 1112 GLY A O 1
ATOM 9320 N N . ASN A 1 1113 ? 16.997 -5.288 -2.075 1.00 70.19 1113 ASN A N 1
ATOM 9321 C CA . ASN A 1 1113 ? 17.203 -5.643 -0.672 1.00 70.19 1113 ASN A CA 1
ATOM 9322 C C . ASN A 1 1113 ? 16.900 -4.419 0.233 1.00 70.19 1113 ASN A C 1
ATOM 9324 O O . ASN A 1 1113 ? 16.812 -3.295 -0.272 1.00 70.19 1113 ASN A O 1
ATOM 9328 N N . PRO A 1 1114 ? 16.754 -4.595 1.562 1.00 66.19 1114 PRO A N 1
ATOM 9329 C CA . PRO A 1 1114 ? 16.452 -3.486 2.472 1.00 66.19 1114 PRO A CA 1
ATOM 9330 C C . PRO A 1 1114 ? 17.421 -2.301 2.352 1.00 66.19 1114 PRO A C 1
ATOM 9332 O O . PRO A 1 1114 ? 17.001 -1.155 2.452 1.00 66.19 1114 PRO A O 1
ATOM 9335 N N . GLU A 1 1115 ? 18.701 -2.551 2.057 1.00 70.06 1115 GLU A N 1
ATOM 9336 C CA . GLU A 1 1115 ? 19.693 -1.492 1.836 1.00 70.06 1115 GLU A CA 1
ATOM 9337 C C . GLU A 1 1115 ? 19.420 -0.664 0.576 1.00 70.06 1115 GLU A C 1
ATOM 9339 O O . GLU A 1 1115 ? 19.443 0.564 0.639 1.00 70.06 1115 GLU A O 1
ATOM 9344 N N . LYS A 1 1116 ? 19.135 -1.310 -0.566 1.00 73.50 1116 LYS A N 1
ATOM 9345 C CA . LYS A 1 1116 ? 18.750 -0.620 -1.807 1.00 73.50 1116 LYS A CA 1
ATOM 9346 C C . LYS A 1 1116 ? 17.476 0.198 -1.592 1.00 73.50 1116 LYS A C 1
ATOM 9348 O O . LYS A 1 1116 ? 17.433 1.344 -2.015 1.00 73.50 1116 LYS A O 1
ATOM 9353 N N . LYS A 1 1117 ? 16.482 -0.348 -0.883 1.00 70.12 1117 LYS A N 1
ATOM 9354 C CA . LYS A 1 1117 ? 15.244 0.378 -0.548 1.00 70.12 1117 LYS A CA 1
ATOM 9355 C C . LYS A 1 1117 ? 15.513 1.587 0.352 1.00 70.12 1117 LYS A C 1
ATOM 9357 O O . LYS A 1 1117 ? 15.003 2.666 0.077 1.00 70.12 1117 LYS A O 1
ATOM 9362 N N . LYS A 1 1118 ? 16.385 1.439 1.354 1.00 68.44 1118 LYS A N 1
ATOM 9363 C CA . LYS A 1 1118 ? 16.801 2.532 2.246 1.00 68.44 1118 LYS A CA 1
ATOM 9364 C C . LYS A 1 1118 ? 17.518 3.659 1.498 1.00 68.44 1118 LYS A C 1
ATOM 9366 O O . LYS A 1 1118 ? 17.314 4.824 1.810 1.00 68.44 1118 LYS A O 1
ATOM 9371 N N . LYS A 1 1119 ? 18.307 3.346 0.464 1.00 73.50 1119 LYS A N 1
ATOM 9372 C CA . LYS A 1 1119 ? 18.956 4.380 -0.361 1.00 73.50 1119 LYS A CA 1
ATOM 9373 C C . LYS A 1 1119 ? 17.962 5.322 -1.049 1.00 73.50 1119 LYS A C 1
ATOM 9375 O O . LYS A 1 1119 ? 18.281 6.492 -1.200 1.00 73.50 1119 LYS A O 1
ATOM 9380 N N . LEU A 1 1120 ? 16.763 4.852 -1.396 1.00 72.44 1120 LEU A N 1
ATOM 9381 C CA . LEU A 1 1120 ? 15.747 5.661 -2.088 1.00 72.44 1120 LEU A CA 1
ATOM 9382 C C . LEU A 1 1120 ? 15.176 6.794 -1.227 1.00 72.44 1120 LEU A C 1
ATOM 9384 O O . LEU A 1 1120 ? 14.737 7.816 -1.751 1.00 72.44 1120 LEU A O 1
ATOM 9388 N N . ILE A 1 1121 ? 15.153 6.587 0.088 1.00 70.19 1121 ILE A N 1
ATOM 9389 C CA . ILE A 1 1121 ? 14.613 7.514 1.093 1.00 70.19 1121 ILE A CA 1
ATOM 9390 C C . ILE A 1 1121 ? 15.716 8.259 1.849 1.00 70.19 1121 ILE A C 1
ATOM 9392 O O . ILE A 1 1121 ? 15.423 9.072 2.724 1.00 70.19 1121 ILE A O 1
ATOM 9396 N N . ASN A 1 1122 ? 16.984 7.976 1.538 1.00 72.75 1122 ASN A N 1
ATOM 9397 C CA . ASN A 1 1122 ? 18.094 8.702 2.127 1.00 72.75 1122 ASN A CA 1
ATOM 9398 C C . ASN A 1 1122 ? 18.033 10.174 1.713 1.00 72.75 1122 ASN A C 1
ATOM 9400 O O . ASN A 1 1122 ? 17.634 10.513 0.593 1.00 72.75 1122 ASN A O 1
ATOM 9404 N N . LYS A 1 1123 ? 18.472 11.026 2.642 1.00 79.06 1123 LYS A N 1
ATOM 9405 C CA . LYS A 1 1123 ? 18.654 12.451 2.389 1.00 79.06 1123 LYS A CA 1
ATOM 9406 C C . LYS A 1 1123 ? 19.692 12.670 1.291 1.00 79.06 1123 LYS A C 1
ATOM 9408 O O . LYS A 1 1123 ? 20.673 11.930 1.206 1.00 79.06 1123 LYS A O 1
ATOM 9413 N N . ILE A 1 1124 ? 19.468 13.705 0.499 1.00 86.44 1124 ILE A N 1
ATOM 9414 C CA . ILE A 1 1124 ? 20.452 14.284 -0.403 1.00 86.44 1124 ILE A CA 1
ATOM 9415 C C . ILE A 1 1124 ? 21.241 15.311 0.411 1.00 86.44 1124 ILE A C 1
ATOM 9417 O O . ILE A 1 1124 ? 20.648 16.128 1.125 1.00 86.44 1124 ILE A O 1
ATOM 9421 N N . ASP A 1 1125 ? 22.567 15.242 0.358 1.00 89.00 1125 ASP A N 1
ATOM 9422 C CA . ASP A 1 1125 ? 23.422 16.142 1.129 1.00 89.00 1125 ASP A CA 1
ATOM 9423 C C . ASP A 1 1125 ? 23.450 17.559 0.516 1.00 89.00 1125 ASP A C 1
ATOM 9425 O O . ASP A 1 1125 ? 23.056 17.786 -0.631 1.00 89.00 1125 ASP A O 1
ATOM 9429 N N . TYR A 1 1126 ? 23.854 18.551 1.312 1.00 89.50 1126 TYR A N 1
ATOM 9430 C CA . TYR A 1 1126 ? 23.956 19.935 0.848 1.00 89.50 1126 TYR A CA 1
ATOM 9431 C C . TYR A 1 1126 ? 24.999 20.052 -0.277 1.00 89.50 1126 TYR A C 1
ATOM 9433 O O . TYR A 1 1126 ? 26.096 19.504 -0.159 1.00 89.50 1126 TYR A O 1
ATOM 9441 N N . LYS A 1 1127 ? 24.664 20.780 -1.353 1.00 89.94 1127 LYS A N 1
ATOM 9442 C CA . LYS A 1 1127 ? 25.478 20.927 -2.581 1.00 89.94 1127 LYS A CA 1
ATOM 9443 C C . LYS A 1 1127 ? 25.751 19.628 -3.348 1.00 89.94 1127 LYS A C 1
ATOM 9445 O O . LYS A 1 1127 ? 26.754 19.515 -4.051 1.00 89.94 1127 LYS A O 1
ATOM 9450 N N . ASP A 1 1128 ? 24.863 18.647 -3.235 1.00 90.81 1128 ASP A N 1
ATOM 9451 C CA . ASP A 1 1128 ? 24.957 17.423 -4.027 1.00 90.81 1128 ASP A CA 1
ATOM 9452 C C . ASP A 1 1128 ? 24.637 17.673 -5.518 1.00 90.81 1128 ASP A C 1
ATOM 9454 O O . ASP A 1 1128 ? 23.698 18.397 -5.872 1.00 90.81 1128 ASP A O 1
ATOM 9458 N N . ILE A 1 1129 ? 25.399 17.017 -6.398 1.00 88.94 1129 ILE A N 1
ATOM 9459 C CA . ILE A 1 1129 ? 25.273 17.082 -7.859 1.00 88.94 1129 ILE A CA 1
ATOM 9460 C C . ILE A 1 1129 ? 23.891 16.644 -8.363 1.00 88.94 1129 ILE A C 1
ATOM 9462 O O . ILE A 1 1129 ? 23.453 17.113 -9.414 1.00 88.94 1129 ILE A O 1
ATOM 9466 N N . TYR A 1 1130 ? 23.178 15.777 -7.634 1.00 87.81 1130 TYR A N 1
ATOM 9467 C CA . TYR A 1 1130 ? 21.840 15.327 -8.036 1.00 87.81 1130 TYR A CA 1
ATOM 9468 C C . TYR A 1 1130 ? 20.850 16.491 -8.164 1.00 87.81 1130 TYR A C 1
ATOM 9470 O O . TYR A 1 1130 ? 20.126 16.584 -9.156 1.00 87.81 1130 TYR A O 1
ATOM 9478 N N . LEU A 1 1131 ? 20.859 17.418 -7.204 1.00 92.94 1131 LEU A N 1
ATOM 9479 C CA . LEU A 1 1131 ? 19.976 18.588 -7.214 1.00 92.94 1131 LEU A CA 1
ATOM 9480 C C . LEU A 1 1131 ? 20.389 19.596 -8.290 1.00 92.94 1131 LEU A C 1
ATOM 9482 O O . LEU A 1 1131 ? 19.532 20.222 -8.910 1.00 92.94 1131 LEU A O 1
ATOM 9486 N N . GLU A 1 1132 ? 21.688 19.714 -8.574 1.00 91.31 1132 GLU A N 1
ATOM 9487 C CA . GLU A 1 1132 ? 22.144 20.522 -9.705 1.00 91.31 1132 GLU A CA 1
ATOM 9488 C C . GLU A 1 1132 ? 21.685 19.937 -11.041 1.00 91.31 1132 GLU A C 1
ATOM 9490 O O . GLU A 1 1132 ? 21.275 20.683 -11.926 1.00 91.31 1132 GLU A O 1
ATOM 9495 N N . ASN A 1 1133 ? 21.738 18.614 -11.209 1.00 91.06 1133 ASN A N 1
ATOM 9496 C CA . ASN A 1 1133 ? 21.262 17.956 -12.425 1.00 91.06 1133 ASN A CA 1
ATOM 9497 C C . ASN A 1 1133 ? 19.754 18.143 -12.613 1.00 91.06 1133 ASN A C 1
ATOM 9499 O O . ASN A 1 1133 ? 19.313 18.424 -13.726 1.00 91.06 1133 ASN A O 1
ATOM 9503 N N . TYR A 1 1134 ? 18.989 18.101 -11.522 1.00 94.25 1134 TYR A N 1
ATOM 9504 C CA . TYR A 1 1134 ? 17.575 18.464 -11.524 1.00 94.25 1134 TYR A CA 1
ATOM 9505 C C . TYR A 1 1134 ? 17.355 19.907 -12.005 1.00 94.25 1134 TYR A C 1
ATOM 9507 O O . TYR A 1 1134 ? 16.602 20.155 -12.948 1.00 94.25 1134 TYR A O 1
ATOM 9515 N N . ALA A 1 1135 ? 18.062 20.871 -11.408 1.00 93.62 1135 ALA A N 1
ATOM 9516 C CA . ALA A 1 1135 ? 17.973 22.283 -11.777 1.00 93.62 1135 ALA A CA 1
ATOM 9517 C C . ALA A 1 1135 ? 18.398 22.540 -13.235 1.00 93.62 1135 ALA A C 1
ATOM 9519 O O . ALA A 1 1135 ? 17.798 23.369 -13.924 1.00 93.62 1135 ALA A O 1
ATOM 9520 N N . LYS A 1 1136 ? 19.398 21.805 -13.743 1.00 91.88 1136 LYS A N 1
ATOM 9521 C CA . LYS A 1 1136 ? 19.883 21.920 -15.129 1.00 91.88 1136 LYS A CA 1
ATOM 9522 C C . LYS A 1 1136 ? 18.796 21.648 -16.164 1.00 91.88 1136 LYS A C 1
ATOM 9524 O O . LYS A 1 1136 ? 18.844 22.274 -17.219 1.00 91.88 1136 LYS A O 1
ATOM 9529 N N . VAL A 1 1137 ? 17.820 20.779 -15.886 1.00 93.31 1137 VAL A N 1
ATOM 9530 C CA . VAL A 1 1137 ? 16.686 20.530 -16.797 1.00 93.31 1137 VAL A CA 1
ATOM 9531 C C . VAL A 1 1137 ? 15.899 21.822 -17.044 1.00 93.31 1137 VAL A C 1
ATOM 9533 O O . VAL A 1 1137 ? 15.686 22.215 -18.192 1.00 93.31 1137 VAL A O 1
ATOM 9536 N N . PHE A 1 1138 ? 15.575 22.551 -15.975 1.00 92.88 1138 PHE A N 1
ATOM 9537 C CA . PHE A 1 1138 ? 14.887 23.842 -16.051 1.00 92.88 1138 PHE A CA 1
ATOM 9538 C C . PHE A 1 1138 ? 15.765 24.926 -16.673 1.00 92.88 1138 PHE A C 1
ATOM 9540 O O . PHE A 1 1138 ? 15.314 25.646 -17.561 1.00 92.88 1138 PHE A O 1
ATOM 9547 N N . ILE A 1 1139 ? 17.033 25.018 -16.257 1.00 90.31 1139 ILE A N 1
ATOM 9548 C CA . ILE A 1 1139 ? 17.979 25.997 -16.809 1.00 90.31 1139 ILE A CA 1
ATOM 9549 C C . ILE A 1 1139 ? 18.115 25.804 -18.319 1.00 90.31 1139 ILE A C 1
ATOM 9551 O O . ILE A 1 1139 ? 18.018 26.768 -19.070 1.00 90.31 1139 ILE A O 1
ATOM 9555 N N . ASN A 1 1140 ? 18.301 24.570 -18.789 1.00 89.00 1140 ASN A N 1
ATOM 9556 C CA . ASN A 1 1140 ? 18.448 24.291 -20.213 1.00 89.00 1140 ASN A CA 1
ATOM 9557 C C . ASN A 1 1140 ? 17.208 24.677 -21.019 1.00 89.00 1140 ASN A C 1
ATOM 9559 O O . ASN A 1 1140 ? 17.366 25.176 -22.130 1.00 89.00 1140 ASN A O 1
ATOM 9563 N N . HIS A 1 1141 ? 16.011 24.500 -20.458 1.00 89.50 1141 HIS A N 1
ATOM 9564 C CA . HIS A 1 1141 ? 14.768 24.883 -21.117 1.00 89.50 1141 HIS A CA 1
ATOM 9565 C C . HIS A 1 1141 ? 14.537 26.403 -21.131 1.00 89.50 1141 HIS A C 1
ATOM 9567 O O . HIS A 1 1141 ? 14.139 26.965 -22.153 1.00 89.50 1141 HIS A O 1
ATOM 9573 N N . PHE A 1 1142 ? 14.760 27.083 -20.006 1.00 88.12 1142 PHE A N 1
ATOM 9574 C CA . PHE A 1 1142 ? 14.353 28.479 -19.822 1.00 88.12 1142 PHE A CA 1
ATOM 9575 C C . PHE A 1 1142 ? 15.448 29.509 -20.128 1.00 88.12 1142 PHE A C 1
ATOM 9577 O O . PHE A 1 1142 ? 15.116 30.657 -20.421 1.00 88.12 1142 PHE A O 1
ATOM 9584 N N . LYS A 1 1143 ? 16.733 29.123 -20.157 1.00 82.69 1143 LYS A N 1
ATOM 9585 C CA . LYS A 1 1143 ? 17.851 30.043 -20.465 1.00 82.69 1143 LYS A CA 1
ATOM 9586 C C . LYS A 1 1143 ? 17.739 30.731 -21.829 1.00 82.69 1143 LYS A C 1
ATOM 9588 O O . LYS A 1 1143 ? 18.303 31.801 -22.004 1.00 82.69 1143 LYS A O 1
ATOM 9593 N N . GLU A 1 1144 ? 17.074 30.097 -22.796 1.00 79.31 1144 GLU A N 1
ATOM 9594 C CA . GLU A 1 1144 ? 16.882 30.648 -24.147 1.00 79.31 1144 GLU A CA 1
ATOM 9595 C C . GLU A 1 1144 ? 15.594 31.475 -24.264 1.00 79.31 1144 GLU A C 1
ATOM 9597 O O . GLU A 1 1144 ? 15.426 32.217 -25.227 1.00 79.31 1144 GLU A O 1
ATOM 9602 N N . ARG A 1 1145 ? 14.685 31.353 -23.287 1.00 81.00 1145 ARG A N 1
ATOM 9603 C CA . ARG A 1 1145 ? 13.365 32.000 -23.281 1.00 81.00 1145 ARG A CA 1
ATOM 9604 C C . ARG A 1 1145 ? 13.337 33.297 -22.472 1.00 81.00 1145 ARG A C 1
ATOM 9606 O O . ARG A 1 1145 ? 12.539 34.176 -22.779 1.00 81.00 1145 ARG A O 1
ATOM 9613 N N . PHE A 1 1146 ? 14.205 33.430 -21.469 1.00 80.50 1146 PHE A N 1
ATOM 9614 C CA . PHE A 1 1146 ? 14.317 34.624 -20.626 1.00 80.50 1146 PHE A CA 1
ATOM 9615 C C . PHE A 1 1146 ? 15.697 35.283 -20.753 1.00 80.50 1146 PHE A C 1
ATOM 9617 O O . PHE A 1 1146 ? 16.696 34.607 -20.989 1.00 80.50 1146 PHE A O 1
ATOM 9624 N N . ASN A 1 1147 ? 15.768 36.605 -20.548 1.00 73.94 1147 ASN A N 1
ATOM 9625 C CA . ASN A 1 1147 ? 17.017 37.381 -20.643 1.00 73.94 1147 ASN A CA 1
ATOM 9626 C C . ASN A 1 1147 ? 18.088 36.908 -19.642 1.00 73.94 1147 ASN A C 1
ATOM 9628 O O . ASN A 1 1147 ? 19.278 36.824 -19.968 1.00 73.94 1147 ASN A O 1
ATOM 9632 N N . SER A 1 1148 ? 17.661 36.577 -18.423 1.00 77.88 1148 SER A N 1
ATOM 9633 C CA . SER A 1 1148 ? 18.454 35.839 -17.445 1.00 77.88 1148 SER A CA 1
ATOM 9634 C C . SER A 1 1148 ? 17.559 34.919 -16.618 1.00 77.88 1148 SER A C 1
ATOM 9636 O O . SER A 1 1148 ? 16.393 35.215 -16.367 1.00 77.88 1148 SER A O 1
ATOM 9638 N N . PHE A 1 1149 ? 18.104 33.768 -16.235 1.00 85.69 1149 PHE A N 1
ATOM 9639 C CA . PHE A 1 1149 ? 17.396 32.730 -15.496 1.00 85.69 1149 PHE A CA 1
ATOM 9640 C C . PHE A 1 1149 ? 18.359 32.124 -14.477 1.00 85.69 1149 PHE A C 1
ATOM 9642 O O . PHE A 1 1149 ? 19.462 31.708 -14.846 1.00 85.69 1149 PHE A O 1
ATOM 9649 N N . GLY A 1 1150 ? 17.958 32.121 -13.210 1.00 88.81 1150 GLY A N 1
ATOM 9650 C CA . GLY A 1 1150 ? 18.751 31.609 -12.096 1.00 88.81 1150 GLY A CA 1
ATOM 9651 C C . GLY A 1 1150 ? 17.958 30.597 -11.280 1.00 88.81 1150 GLY A C 1
ATOM 9652 O O . GLY A 1 1150 ? 16.731 30.557 -11.350 1.00 88.81 1150 GLY A O 1
ATOM 9653 N N . VAL A 1 1151 ? 18.658 29.777 -10.500 1.00 93.00 1151 VAL A N 1
ATOM 9654 C CA . VAL A 1 1151 ? 18.026 28.834 -9.569 1.00 93.00 1151 VAL A CA 1
ATOM 9655 C C . VAL A 1 1151 ? 18.603 29.057 -8.183 1.00 93.00 1151 VAL A C 1
ATOM 9657 O O . VAL A 1 1151 ? 19.819 29.109 -8.031 1.00 93.00 1151 VAL A O 1
ATOM 9660 N N . GLU A 1 1152 ? 17.746 29.176 -7.181 1.00 93.88 1152 GLU A N 1
ATOM 9661 C CA . GLU A 1 1152 ? 18.117 29.209 -5.769 1.00 93.88 1152 GLU A CA 1
ATOM 9662 C C . GLU A 1 1152 ? 17.616 27.930 -5.096 1.00 93.88 1152 GLU A C 1
ATOM 9664 O O . GLU A 1 1152 ? 16.434 27.598 -5.180 1.00 93.88 1152 GLU A O 1
ATOM 9669 N N . ILE A 1 1153 ? 18.517 27.196 -4.445 1.00 94.44 1153 ILE A N 1
ATOM 9670 C CA . ILE A 1 1153 ? 18.215 25.963 -3.721 1.00 94.44 1153 ILE A CA 1
ATOM 9671 C C . ILE A 1 1153 ? 18.351 26.236 -2.226 1.00 94.44 1153 ILE A C 1
ATOM 9673 O O . ILE A 1 1153 ? 19.459 26.360 -1.701 1.00 94.44 1153 ILE A O 1
ATOM 9677 N N . LEU A 1 1154 ? 17.209 26.277 -1.546 1.00 93.44 1154 LEU A N 1
ATOM 9678 C CA . LEU A 1 1154 ? 17.115 26.340 -0.095 1.00 93.44 1154 LEU A CA 1
ATOM 9679 C C . LEU A 1 1154 ? 17.053 24.910 0.442 1.00 93.44 1154 LEU A C 1
ATOM 9681 O O . LEU A 1 1154 ? 16.059 24.194 0.274 1.00 93.44 1154 LEU A O 1
ATOM 9685 N N . TRP A 1 1155 ? 18.150 24.470 1.045 1.00 92.12 1155 TRP A N 1
ATOM 9686 C CA . TRP A 1 1155 ? 18.317 23.111 1.534 1.00 92.12 1155 TRP A CA 1
ATOM 9687 C C . TRP A 1 1155 ? 18.069 23.047 3.038 1.00 92.12 1155 TRP A C 1
ATOM 9689 O O . TRP A 1 1155 ? 18.588 23.855 3.805 1.00 92.12 1155 TRP A O 1
ATOM 9699 N N . SER A 1 1156 ? 17.326 22.034 3.471 1.00 82.75 1156 SER A N 1
ATOM 9700 C CA . SER A 1 1156 ? 17.233 21.651 4.876 1.00 82.75 1156 SER A CA 1
ATOM 9701 C C . SER A 1 1156 ? 17.359 20.132 5.021 1.00 82.75 1156 SER A C 1
ATOM 9703 O O . SER A 1 1156 ? 17.274 19.367 4.050 1.00 82.75 1156 SER A O 1
ATOM 9705 N N . LYS A 1 1157 ? 17.507 19.659 6.262 1.00 75.38 1157 LYS A N 1
ATOM 9706 C CA . LYS A 1 1157 ? 17.622 18.224 6.575 1.00 75.38 1157 LYS A CA 1
ATOM 9707 C C . LYS A 1 1157 ? 16.431 17.404 6.056 1.00 75.38 1157 LYS A C 1
ATOM 9709 O O . LYS A 1 1157 ? 16.552 16.188 5.894 1.00 75.38 1157 LYS A O 1
ATOM 9714 N N . HIS A 1 1158 ? 15.276 18.034 5.858 1.00 73.88 1158 HIS A N 1
ATOM 9715 C CA . HIS A 1 1158 ? 14.013 17.343 5.618 1.00 73.88 1158 HIS A CA 1
ATOM 9716 C C . HIS A 1 1158 ? 13.262 17.790 4.371 1.00 73.88 1158 HIS A C 1
ATOM 9718 O O . HIS A 1 1158 ? 12.538 16.988 3.784 1.00 73.88 1158 HIS A O 1
ATOM 9724 N N . ILE A 1 1159 ? 13.440 19.039 3.958 1.00 81.50 1159 ILE A N 1
ATOM 9725 C CA . ILE A 1 1159 ? 12.735 19.653 2.835 1.00 81.50 1159 ILE A CA 1
ATOM 9726 C C . ILE A 1 1159 ? 13.760 20.396 1.982 1.00 81.50 1159 ILE A C 1
ATOM 9728 O O . ILE A 1 1159 ? 14.711 20.979 2.500 1.00 81.50 1159 ILE A O 1
ATOM 9732 N N . ILE A 1 1160 ? 13.571 20.377 0.673 1.00 89.88 1160 ILE A N 1
ATOM 9733 C CA . ILE A 1 1160 ? 14.319 21.222 -0.252 1.00 89.88 1160 ILE A CA 1
ATOM 9734 C C . ILE A 1 1160 ? 13.303 22.093 -0.982 1.00 89.88 1160 ILE A C 1
ATOM 9736 O O . ILE A 1 1160 ? 12.274 21.585 -1.429 1.00 89.88 1160 ILE A O 1
ATOM 9740 N N . LEU A 1 1161 ? 13.588 23.387 -1.093 1.00 91.69 1161 LEU A N 1
ATOM 9741 C CA . LEU A 1 1161 ? 12.829 24.343 -1.895 1.00 91.69 1161 LEU A CA 1
ATOM 9742 C C . LEU A 1 1161 ? 13.747 24.875 -2.997 1.00 91.69 1161 LEU A C 1
ATOM 9744 O O . LEU A 1 1161 ? 14.781 25.468 -2.711 1.00 91.69 1161 LEU A O 1
ATOM 9748 N N . MET A 1 1162 ? 13.371 24.653 -4.253 1.00 94.31 1162 MET A N 1
ATOM 9749 C CA . MET A 1 1162 ? 14.027 25.247 -5.414 1.00 94.31 1162 MET A CA 1
ATOM 9750 C C . MET A 1 1162 ? 13.180 26.394 -5.941 1.00 94.31 1162 MET A C 1
ATOM 9752 O O . MET A 1 1162 ? 12.023 26.181 -6.300 1.00 94.31 1162 MET A O 1
ATOM 9756 N N . LYS A 1 1163 ? 13.759 27.590 -6.017 1.00 93.62 1163 LYS A N 1
ATOM 9757 C CA . LYS A 1 1163 ? 13.166 28.749 -6.684 1.00 93.62 1163 LYS A CA 1
ATOM 9758 C C . LYS A 1 1163 ? 13.838 28.959 -8.034 1.00 93.62 1163 LYS A C 1
ATOM 9760 O O . LYS A 1 1163 ? 15.061 28.966 -8.137 1.00 93.62 1163 LYS A O 1
ATOM 9765 N N . PHE A 1 1164 ? 13.031 29.164 -9.058 1.00 92.56 1164 PHE A N 1
ATOM 9766 C CA . PHE A 1 1164 ? 13.428 29.416 -10.433 1.00 92.56 1164 PHE A CA 1
ATOM 9767 C C . PHE A 1 1164 ? 13.163 30.888 -10.743 1.00 92.56 1164 PHE A C 1
ATOM 9769 O O . PHE A 1 1164 ? 12.023 31.291 -10.970 1.00 92.56 1164 PHE A O 1
ATOM 9776 N N . ILE A 1 1165 ? 14.220 31.692 -10.685 1.00 90.12 1165 ILE A N 1
ATOM 9777 C CA . ILE A 1 1165 ? 14.155 33.154 -10.681 1.00 90.12 1165 ILE A CA 1
ATOM 9778 C C . ILE A 1 1165 ? 14.258 33.679 -12.110 1.00 90.12 1165 ILE A C 1
ATOM 9780 O O . ILE A 1 1165 ? 15.243 33.420 -12.815 1.00 90.12 1165 ILE A O 1
ATOM 9784 N N . ILE A 1 1166 ? 13.258 34.458 -12.516 1.00 86.25 1166 ILE A N 1
ATOM 9785 C CA . ILE A 1 1166 ? 13.204 35.126 -13.815 1.00 86.25 1166 ILE A CA 1
ATOM 9786 C C . ILE A 1 1166 ? 13.968 36.451 -13.702 1.00 86.25 1166 ILE A C 1
ATOM 9788 O O . ILE A 1 1166 ? 13.862 37.162 -12.711 1.00 86.25 1166 ILE A O 1
ATOM 9792 N N . ASN A 1 1167 ? 14.769 36.790 -14.712 1.00 78.75 1167 ASN A N 1
ATOM 9793 C CA . ASN A 1 1167 ? 15.628 37.980 -14.735 1.00 78.75 1167 ASN A CA 1
ATOM 9794 C C . ASN A 1 1167 ? 16.685 38.037 -13.612 1.00 78.75 1167 ASN A C 1
ATOM 9796 O O . ASN A 1 1167 ? 17.097 39.114 -13.182 1.00 78.75 1167 ASN A O 1
ATOM 9800 N N . SER A 1 1168 ? 17.183 36.878 -13.167 1.00 72.94 1168 SER A N 1
ATOM 9801 C CA . SER A 1 1168 ? 18.219 36.804 -12.129 1.00 72.94 1168 SER A CA 1
ATOM 9802 C C . SER A 1 1168 ? 19.500 37.573 -12.498 1.00 72.94 1168 SER A C 1
ATOM 9804 O O . SER A 1 1168 ? 19.944 37.570 -13.650 1.00 72.94 1168 SER A O 1
ATOM 9806 N N . THR A 1 1169 ? 20.141 38.196 -11.506 1.00 64.44 1169 THR A N 1
ATOM 9807 C CA . THR A 1 1169 ? 21.452 38.857 -11.648 1.00 64.44 1169 THR A CA 1
ATOM 9808 C C . THR A 1 1169 ? 22.611 37.859 -11.769 1.00 64.44 1169 THR A C 1
ATOM 9810 O O . THR A 1 1169 ? 23.698 38.240 -12.205 1.00 64.44 1169 THR A O 1
ATOM 9813 N N . SER A 1 1170 ? 22.382 36.579 -11.441 1.00 58.84 1170 SER A N 1
ATOM 9814 C CA . SER A 1 1170 ? 23.349 35.487 -11.573 1.00 58.84 1170 SER A CA 1
ATOM 9815 C C . SER A 1 1170 ? 22.828 34.381 -12.498 1.00 58.84 1170 SER A C 1
ATOM 9817 O O . SER A 1 1170 ? 21.665 33.996 -12.438 1.00 58.84 1170 SER A O 1
ATOM 9819 N N . ARG A 1 1171 ? 23.707 33.824 -13.342 1.00 61.50 1171 ARG A N 1
ATOM 9820 C CA . ARG A 1 1171 ? 23.408 32.654 -14.196 1.00 61.50 1171 ARG A CA 1
ATOM 9821 C C . ARG A 1 1171 ? 23.732 31.312 -13.520 1.00 61.50 1171 ARG A C 1
ATOM 9823 O O . ARG A 1 1171 ? 23.751 30.283 -14.193 1.00 61.50 1171 ARG A O 1
ATOM 9830 N N . THR A 1 1172 ? 24.057 31.310 -12.226 1.00 72.00 1172 THR A N 1
ATOM 9831 C CA . THR A 1 1172 ? 24.474 30.110 -11.481 1.00 72.00 1172 THR A CA 1
ATOM 9832 C C . THR A 1 1172 ? 23.394 29.620 -10.524 1.00 72.00 1172 THR A C 1
ATOM 9834 O O . THR A 1 1172 ? 22.510 30.376 -10.128 1.00 72.00 1172 THR A O 1
ATOM 9837 N N . VAL A 1 1173 ? 23.508 28.357 -10.110 1.00 85.81 1173 VAL A N 1
ATOM 9838 C CA . VAL A 1 1173 ? 22.733 27.810 -8.992 1.00 85.81 1173 VAL A CA 1
ATOM 9839 C C . VAL A 1 1173 ? 23.263 28.414 -7.688 1.00 85.81 1173 VAL A C 1
ATOM 9841 O O . VAL A 1 1173 ? 24.448 28.276 -7.378 1.00 85.81 1173 VAL A O 1
ATOM 9844 N N . LEU A 1 1174 ? 22.406 29.116 -6.952 1.00 89.19 1174 LEU A N 1
ATOM 9845 C CA . LEU A 1 1174 ? 22.677 29.631 -5.612 1.00 89.19 1174 LEU A CA 1
ATOM 9846 C C . LEU A 1 1174 ? 22.197 28.619 -4.573 1.00 89.19 1174 LEU A C 1
ATOM 9848 O O . LEU A 1 1174 ? 21.208 27.923 -4.787 1.00 89.19 1174 LEU A O 1
ATOM 9852 N N . TRP A 1 1175 ? 22.912 28.532 -3.458 1.00 92.19 1175 TRP A N 1
ATOM 9853 C CA . TRP A 1 1175 ? 22.657 27.555 -2.408 1.00 92.19 1175 TRP A CA 1
ATOM 9854 C C . TRP A 1 1175 ? 22.601 28.245 -1.055 1.00 92.19 1175 TRP A C 1
ATOM 9856 O O . TRP A 1 1175 ? 23.499 29.022 -0.727 1.00 92.19 1175 TRP A O 1
ATOM 9866 N N . GLU A 1 1176 ? 21.601 27.885 -0.263 1.00 91.06 1176 GLU A N 1
ATOM 9867 C CA . GLU A 1 1176 ? 21.465 28.316 1.123 1.00 91.06 1176 GLU A CA 1
ATOM 9868 C C . GLU A 1 1176 ? 21.068 27.118 1.990 1.00 91.06 1176 GLU A C 1
ATOM 9870 O O . GLU A 1 1176 ? 20.249 26.289 1.590 1.00 91.06 1176 GLU A O 1
ATOM 9875 N N . GLU A 1 1177 ? 21.674 27.004 3.169 1.00 88.06 1177 GLU A N 1
ATOM 9876 C CA . GLU A 1 1177 ? 21.305 26.006 4.171 1.00 88.06 1177 GLU A CA 1
ATOM 9877 C C . GLU A 1 1177 ? 20.425 26.677 5.229 1.00 88.06 1177 GLU A C 1
ATOM 9879 O O . GLU A 1 1177 ? 20.841 27.647 5.857 1.00 88.06 1177 GLU A O 1
ATOM 9884 N N . ILE A 1 1178 ? 19.207 26.161 5.412 1.00 80.81 1178 ILE A N 1
ATOM 9885 C CA . ILE A 1 1178 ? 18.171 26.750 6.267 1.00 80.81 1178 ILE A CA 1
ATOM 9886 C C . ILE A 1 1178 ? 17.646 25.700 7.252 1.00 80.81 1178 ILE A C 1
ATOM 9888 O O . ILE A 1 1178 ? 17.511 24.513 6.933 1.00 80.81 1178 ILE A O 1
ATOM 9892 N N . GLN A 1 1179 ? 17.299 26.127 8.471 1.00 70.31 1179 GLN A N 1
ATOM 9893 C CA . GLN A 1 1179 ? 16.650 25.246 9.442 1.00 70.31 1179 GLN A CA 1
ATOM 9894 C C . GLN A 1 1179 ? 15.256 24.809 8.960 1.00 70.31 1179 GLN A C 1
ATOM 9896 O O . GLN A 1 1179 ? 14.487 25.607 8.430 1.00 70.31 1179 GLN A O 1
ATOM 9901 N N . ASN A 1 1180 ? 14.862 23.557 9.226 1.00 65.44 1180 ASN A N 1
ATOM 9902 C CA . ASN A 1 1180 ? 13.569 23.026 8.761 1.00 65.44 1180 ASN A CA 1
ATOM 9903 C C . ASN A 1 1180 ? 12.376 23.917 9.160 1.00 65.44 1180 ASN A C 1
ATOM 9905 O O . ASN A 1 1180 ? 11.490 24.148 8.344 1.00 65.44 1180 ASN A O 1
ATOM 9909 N N . LYS A 1 1181 ? 12.350 24.433 10.400 1.00 62.25 1181 LYS A N 1
ATOM 9910 C CA . LYS A 1 1181 ? 11.256 25.290 10.895 1.00 62.25 1181 LYS A CA 1
ATOM 9911 C C . LYS A 1 1181 ? 11.182 26.623 10.144 1.00 62.25 1181 LYS A C 1
ATOM 9913 O O . LYS A 1 1181 ? 10.091 27.096 9.842 1.00 62.25 1181 LYS A O 1
ATOM 9918 N N . GLU A 1 1182 ? 12.327 27.210 9.814 1.00 67.12 1182 GLU A N 1
ATOM 9919 C CA . GLU A 1 1182 ? 12.411 28.453 9.046 1.00 67.12 1182 GLU A CA 1
ATOM 9920 C C . GLU A 1 1182 ? 12.015 28.246 7.580 1.00 67.12 1182 GLU A C 1
ATOM 9922 O O . GLU A 1 1182 ? 11.257 29.043 7.022 1.00 67.12 1182 GLU A O 1
ATOM 9927 N N . LEU A 1 1183 ? 12.428 27.128 6.980 1.00 74.75 1183 LEU A N 1
ATOM 9928 C CA . LEU A 1 1183 ? 12.012 26.775 5.628 1.00 74.75 1183 LEU A CA 1
ATOM 9929 C C . LEU A 1 1183 ? 10.504 26.499 5.558 1.00 74.75 1183 LEU A C 1
ATOM 9931 O O . LEU A 1 1183 ? 9.838 26.977 4.646 1.00 74.75 1183 LEU A O 1
ATOM 9935 N N . ILE A 1 1184 ? 9.938 25.806 6.553 1.00 67.31 1184 ILE A N 1
ATOM 9936 C CA . ILE A 1 1184 ? 8.486 25.608 6.666 1.00 67.31 1184 ILE A CA 1
ATOM 9937 C C . ILE A 1 1184 ? 7.774 26.954 6.782 1.00 67.31 1184 ILE A C 1
ATOM 9939 O O . ILE A 1 1184 ? 6.844 27.186 6.023 1.00 67.31 1184 ILE A O 1
ATOM 9943 N N . ARG A 1 1185 ? 8.236 27.869 7.648 1.00 66.69 1185 ARG A N 1
ATOM 9944 C CA . ARG A 1 1185 ? 7.677 29.233 7.742 1.00 66.69 1185 ARG A CA 1
ATOM 9945 C C . ARG A 1 1185 ? 7.744 29.971 6.405 1.00 66.69 1185 ARG A C 1
ATOM 9947 O O . ARG A 1 1185 ? 6.809 30.689 6.065 1.00 66.69 1185 ARG A O 1
ATOM 9954 N N . THR A 1 1186 ? 8.830 29.797 5.653 1.00 70.50 1186 THR A N 1
ATOM 9955 C CA . THR A 1 1186 ? 8.980 30.367 4.308 1.00 70.50 1186 THR A CA 1
ATOM 9956 C C . THR A 1 1186 ? 7.921 29.808 3.364 1.00 70.50 1186 THR A C 1
ATOM 9958 O O . THR A 1 1186 ? 7.245 30.586 2.705 1.00 70.50 1186 THR A O 1
ATOM 9961 N N . ILE A 1 1187 ? 7.700 28.491 3.361 1.00 70.56 1187 ILE A N 1
ATOM 9962 C CA . ILE A 1 1187 ? 6.665 27.853 2.537 1.00 70.56 1187 ILE A CA 1
ATOM 9963 C C . ILE A 1 1187 ? 5.251 28.246 3.007 1.00 70.56 1187 ILE A C 1
ATOM 9965 O O . ILE A 1 1187 ? 4.388 28.495 2.175 1.00 70.56 1187 ILE A O 1
ATOM 9969 N N . SER A 1 1188 ? 4.998 28.380 4.314 1.00 64.44 1188 SER A N 1
ATOM 9970 C CA . SER A 1 1188 ? 3.703 28.840 4.849 1.00 64.44 1188 SER A CA 1
ATOM 9971 C C . SER A 1 1188 ? 3.337 30.239 4.363 1.00 64.44 1188 SER A C 1
ATOM 9973 O O . SER A 1 1188 ? 2.178 30.494 4.049 1.00 64.44 1188 SER A O 1
ATOM 9975 N N . LYS A 1 1189 ? 4.321 31.143 4.262 1.00 65.56 1189 LYS A N 1
ATOM 9976 C CA . LYS A 1 1189 ? 4.114 32.498 3.727 1.00 65.56 1189 LYS A CA 1
ATOM 9977 C C . LYS A 1 1189 ? 3.701 32.506 2.252 1.00 65.56 1189 LYS A C 1
ATOM 9979 O O . LYS A 1 1189 ? 3.142 33.503 1.815 1.00 65.56 1189 LYS A O 1
ATOM 9984 N N . LEU A 1 1190 ? 3.921 31.409 1.524 1.00 66.44 1190 LEU A N 1
ATOM 9985 C CA . LEU A 1 1190 ? 3.493 31.226 0.132 1.00 66.44 1190 LEU A CA 1
ATOM 9986 C C . LEU A 1 1190 ? 2.024 30.756 0.014 1.00 66.44 1190 LEU A C 1
ATOM 9988 O O . LEU A 1 1190 ? 1.596 30.345 -1.059 1.00 66.44 1190 LEU A O 1
ATOM 9992 N N . GLY A 1 1191 ? 1.240 30.797 1.103 1.00 51.72 1191 GLY A N 1
ATOM 9993 C CA . GLY A 1 1191 ? -0.221 30.631 1.062 1.00 51.72 1191 GLY A CA 1
ATOM 9994 C C . GLY A 1 1191 ? -0.750 29.201 1.230 1.00 51.72 1191 GLY A C 1
ATOM 9995 O O . GLY A 1 1191 ? -1.913 28.945 0.925 1.00 51.72 1191 GLY A O 1
ATOM 9996 N N . PHE A 1 1192 ? 0.057 28.256 1.723 1.00 56.34 1192 PHE A N 1
ATOM 9997 C CA . PHE A 1 1192 ? -0.382 26.869 1.933 1.00 56.34 1192 PHE A CA 1
ATOM 9998 C C . PHE A 1 1192 ? -0.909 26.644 3.357 1.00 56.34 1192 PHE A C 1
ATOM 10000 O O . PHE A 1 1192 ? -0.125 26.447 4.285 1.00 56.34 1192 PHE A O 1
ATOM 10007 N N . GLU A 1 1193 ? -2.237 26.615 3.519 1.00 42.34 1193 GLU A N 1
ATOM 10008 C CA . GLU A 1 1193 ? -2.901 26.365 4.814 1.00 42.34 1193 GLU A CA 1
ATOM 10009 C C . GLU A 1 1193 ? -2.691 24.924 5.339 1.00 42.34 1193 GLU A C 1
ATOM 10011 O O . GLU A 1 1193 ? -2.634 24.721 6.546 1.00 42.34 1193 GLU A O 1
ATOM 10016 N N . HIS A 1 1194 ? -2.482 23.930 4.459 1.00 48.97 1194 HIS A N 1
ATOM 10017 C CA . HIS A 1 1194 ? -2.324 22.505 4.819 1.00 48.97 1194 HIS A CA 1
ATOM 10018 C C . HIS A 1 1194 ? -0.978 21.909 4.365 1.00 48.97 1194 HIS A C 1
ATOM 10020 O O . HIS A 1 1194 ? -0.903 21.006 3.526 1.00 48.97 1194 HIS A O 1
ATOM 10026 N N . LEU A 1 1195 ? 0.115 22.435 4.919 1.00 51.94 1195 LEU A N 1
ATOM 10027 C CA . LEU A 1 1195 ? 1.494 22.040 4.600 1.00 51.94 1195 LEU A CA 1
ATOM 10028 C C . LEU A 1 1195 ? 1.811 20.553 4.826 1.00 51.94 1195 LEU A C 1
ATOM 10030 O O . LEU A 1 1195 ? 2.565 19.974 4.043 1.00 51.94 1195 LEU A O 1
ATOM 10034 N N . SER A 1 1196 ? 1.267 19.935 5.879 1.00 45.78 1196 SER A N 1
ATOM 10035 C CA . SER A 1 1196 ? 1.590 18.554 6.266 1.00 45.78 1196 SER A CA 1
ATOM 10036 C C . SER A 1 1196 ? 1.041 17.529 5.274 1.00 45.78 1196 SER A C 1
ATOM 10038 O O . SER A 1 1196 ? 1.786 16.695 4.756 1.00 45.78 1196 SER A O 1
ATOM 10040 N N . ASN A 1 1197 ? -0.240 17.657 4.927 1.00 44.72 1197 ASN A N 1
ATOM 10041 C CA . ASN A 1 1197 ? -0.897 16.793 3.953 1.00 44.72 1197 ASN A CA 1
ATOM 10042 C C . ASN A 1 1197 ? -0.265 16.939 2.560 1.00 44.72 1197 ASN A C 1
ATOM 10044 O O . ASN A 1 1197 ? 0.039 15.938 1.913 1.00 44.72 1197 ASN A O 1
ATOM 10048 N N . ASN A 1 1198 ? 0.020 18.161 2.105 1.00 47.31 1198 ASN A N 1
ATOM 10049 C CA . ASN A 1 1198 ? 0.571 18.362 0.762 1.00 47.31 1198 ASN A CA 1
ATOM 10050 C C . ASN A 1 1198 ? 2.037 17.906 0.658 1.00 47.31 1198 ASN A C 1
ATOM 10052 O O . ASN A 1 1198 ? 2.394 17.156 -0.247 1.00 47.31 1198 ASN A O 1
ATOM 10056 N N . LEU A 1 1199 ? 2.904 18.261 1.608 1.00 49.91 1199 LEU A N 1
ATOM 10057 C CA . LEU A 1 1199 ? 4.334 17.980 1.458 1.00 49.91 1199 LEU A CA 1
ATOM 10058 C C . LEU A 1 1199 ? 4.704 16.516 1.755 1.00 49.91 1199 LEU A C 1
ATOM 10060 O O . LEU A 1 1199 ? 5.691 16.018 1.211 1.00 49.91 1199 LEU A O 1
ATOM 10064 N N . PHE A 1 1200 ? 3.908 15.804 2.563 1.00 51.66 1200 PHE A N 1
ATOM 10065 C CA . PHE A 1 1200 ? 4.211 14.426 2.970 1.00 51.66 1200 PHE A CA 1
ATOM 10066 C C . PHE A 1 1200 ? 3.289 13.356 2.365 1.00 51.66 1200 PHE A C 1
ATOM 10068 O O . PHE A 1 1200 ? 3.755 12.229 2.182 1.00 51.66 1200 PHE A O 1
ATOM 10075 N N . LEU A 1 1201 ? 2.049 13.690 1.969 1.00 49.22 1201 LEU A N 1
ATOM 10076 C CA . LEU A 1 1201 ? 1.191 12.786 1.180 1.00 49.22 1201 LEU A CA 1
ATOM 10077 C C . LEU A 1 1201 ? 1.289 13.066 -0.330 1.00 49.22 1201 LEU A C 1
ATOM 10079 O O . LEU A 1 1201 ? 1.441 12.119 -1.098 1.00 49.22 1201 LEU A O 1
ATOM 10083 N N . GLN A 1 1202 ? 1.267 14.335 -0.770 1.00 51.19 1202 GLN A N 1
ATOM 10084 C CA . GLN A 1 1202 ? 1.385 14.681 -2.205 1.00 51.19 1202 GLN A CA 1
ATOM 10085 C C . GLN A 1 1202 ? 2.842 14.787 -2.693 1.00 51.19 1202 GLN A C 1
ATOM 10087 O O . GLN A 1 1202 ? 3.095 14.592 -3.880 1.00 51.19 1202 GLN A O 1
ATOM 10092 N N . LYS A 1 1203 ? 3.801 14.984 -1.772 1.00 63.56 1203 LYS A N 1
ATOM 10093 C CA . LYS A 1 1203 ? 5.267 15.005 -1.978 1.00 63.56 1203 LYS A CA 1
ATOM 10094 C C . LYS A 1 1203 ? 5.846 16.154 -2.797 1.00 63.56 1203 LYS A C 1
ATOM 10096 O O . LYS A 1 1203 ? 7.068 16.204 -2.960 1.00 63.56 1203 LYS A O 1
ATOM 10101 N N . ASP A 1 1204 ? 5.032 17.082 -3.273 1.00 71.06 1204 ASP A N 1
ATOM 10102 C CA . ASP A 1 1204 ? 5.512 18.325 -3.853 1.00 71.06 1204 ASP A CA 1
ATOM 10103 C C . ASP A 1 1204 ? 4.562 19.496 -3.579 1.00 71.06 1204 ASP A C 1
ATOM 10105 O O . ASP A 1 1204 ? 3.353 19.339 -3.449 1.00 71.06 1204 ASP A O 1
ATOM 10109 N N . ILE A 1 1205 ? 5.135 20.689 -3.456 1.00 76.44 1205 ILE A N 1
ATOM 10110 C CA . ILE A 1 1205 ? 4.420 21.962 -3.438 1.00 76.44 1205 ILE A CA 1
ATOM 10111 C C . ILE A 1 1205 ? 5.002 22.803 -4.568 1.00 76.44 1205 ILE A C 1
ATOM 10113 O O . ILE A 1 1205 ? 6.219 22.963 -4.652 1.00 76.44 1205 ILE A O 1
ATOM 10117 N N . LYS A 1 1206 ? 4.145 23.325 -5.444 1.00 84.88 1206 LYS A N 1
ATOM 10118 C CA . LYS A 1 1206 ? 4.536 24.128 -6.607 1.00 84.88 1206 LYS A CA 1
ATOM 10119 C C . LYS A 1 1206 ? 3.718 25.408 -6.644 1.00 84.88 1206 LYS A C 1
ATOM 10121 O O . LYS A 1 1206 ? 2.541 25.382 -6.290 1.00 84.88 1206 LYS A O 1
ATOM 10126 N N . GLY A 1 1207 ? 4.317 26.497 -7.104 1.00 84.44 1207 GLY A N 1
ATOM 10127 C CA . GLY A 1 1207 ? 3.610 27.766 -7.237 1.00 84.44 1207 GLY A CA 1
ATOM 10128 C C . GLY A 1 1207 ? 4.388 28.814 -8.018 1.00 84.44 1207 GLY A C 1
ATOM 10129 O O . GLY A 1 1207 ? 5.524 28.582 -8.443 1.00 84.44 1207 GLY A O 1
ATOM 10130 N N . PHE A 1 1208 ? 3.733 29.956 -8.208 1.00 84.75 1208 PHE A N 1
ATOM 10131 C CA . PHE A 1 1208 ? 4.228 31.110 -8.948 1.00 84.75 1208 PHE A CA 1
ATOM 10132 C C . PHE A 1 1208 ? 4.174 32.347 -8.055 1.00 84.75 1208 PHE A C 1
ATOM 10134 O O . PHE A 1 1208 ? 3.175 32.574 -7.383 1.00 84.75 1208 PHE A O 1
ATOM 10141 N N . GLU A 1 1209 ? 5.232 33.142 -8.104 1.00 87.25 1209 GLU A N 1
ATOM 10142 C CA . GLU A 1 1209 ? 5.348 34.484 -7.539 1.00 87.25 1209 GLU A CA 1
ATOM 10143 C C . GLU A 1 1209 ? 5.690 35.466 -8.669 1.00 87.25 1209 GLU A C 1
ATOM 10145 O O . GLU A 1 1209 ? 6.013 35.054 -9.786 1.00 87.25 1209 GLU A O 1
ATOM 10150 N N . GLU A 1 1210 ? 5.655 36.772 -8.389 1.00 81.19 1210 GLU A N 1
ATOM 10151 C CA . GLU A 1 1210 ? 5.907 37.809 -9.405 1.00 81.19 1210 GLU A CA 1
ATOM 10152 C C . GLU A 1 1210 ? 7.273 37.659 -10.103 1.00 81.19 1210 GLU A C 1
ATOM 10154 O O . GLU A 1 1210 ? 7.377 37.862 -11.313 1.00 81.19 1210 GLU A O 1
ATOM 10159 N N . GLU A 1 1211 ? 8.320 37.280 -9.363 1.00 84.88 1211 GLU A N 1
ATOM 10160 C CA . GLU A 1 1211 ? 9.702 37.230 -9.872 1.00 84.88 1211 GLU A CA 1
ATOM 10161 C C . GLU A 1 1211 ? 10.260 35.806 -10.042 1.00 84.88 1211 GLU A C 1
ATOM 10163 O O . GLU A 1 1211 ? 11.348 35.614 -10.597 1.00 84.88 1211 GLU A O 1
ATOM 10168 N N . TYR A 1 1212 ? 9.552 34.781 -9.564 1.00 89.88 1212 TYR A N 1
ATOM 10169 C CA . TYR A 1 1212 ? 10.024 33.399 -9.612 1.00 89.88 1212 TYR A CA 1
ATOM 10170 C C . TYR A 1 1212 ? 8.878 32.396 -9.525 1.00 89.88 1212 TYR A C 1
ATOM 10172 O O . TYR A 1 1212 ? 7.804 32.687 -9.021 1.00 89.88 1212 TYR A O 1
ATOM 10180 N N . PHE A 1 1213 ? 9.129 31.166 -9.952 1.00 91.88 1213 PHE A N 1
ATOM 10181 C CA . PHE A 1 1213 ? 8.284 30.020 -9.611 1.00 91.88 1213 PHE A CA 1
ATOM 10182 C C . PHE A 1 1213 ? 9.082 29.036 -8.766 1.00 91.88 1213 PHE A C 1
ATOM 10184 O O . PHE A 1 1213 ? 10.309 29.109 -8.722 1.00 91.88 1213 PHE A O 1
ATOM 10191 N N . TYR A 1 1214 ? 8.422 28.138 -8.041 1.00 91.75 1214 TYR A N 1
ATOM 10192 C CA . TYR A 1 1214 ? 9.116 27.306 -7.061 1.00 91.75 1214 TYR A CA 1
ATOM 10193 C C . TYR A 1 1214 ? 8.578 25.885 -6.962 1.00 91.75 1214 TYR A C 1
ATOM 10195 O O . TYR A 1 1214 ? 7.437 25.597 -7.316 1.00 91.75 1214 TYR A O 1
ATOM 10203 N N . ILE A 1 1215 ? 9.433 24.998 -6.452 1.00 91.75 1215 ILE A N 1
ATOM 10204 C CA . ILE A 1 1215 ? 9.142 23.596 -6.165 1.00 91.75 1215 ILE A CA 1
ATOM 10205 C C . ILE A 1 1215 ? 9.714 23.257 -4.786 1.00 91.75 1215 ILE A C 1
ATOM 10207 O O . ILE A 1 1215 ? 10.928 23.317 -4.595 1.00 91.75 1215 ILE A O 1
ATOM 10211 N N . ALA A 1 1216 ? 8.872 22.853 -3.838 1.00 87.69 1216 ALA A N 1
ATOM 10212 C CA . ALA A 1 1216 ? 9.288 22.273 -2.564 1.00 87.69 1216 ALA A CA 1
ATOM 10213 C C . ALA A 1 1216 ? 8.991 20.772 -2.546 1.00 87.69 1216 ALA A C 1
ATOM 10215 O O . ALA A 1 1216 ? 7.870 20.374 -2.850 1.00 87.69 1216 ALA A O 1
ATOM 10216 N N . LYS A 1 1217 ? 9.955 19.931 -2.160 1.00 85.75 1217 LYS A N 1
ATOM 10217 C CA . LYS A 1 1217 ? 9.751 18.479 -1.987 1.00 85.75 1217 LYS A CA 1
ATOM 10218 C C . LYS A 1 1217 ? 10.502 17.959 -0.759 1.00 85.75 1217 LYS A C 1
ATOM 10220 O O . LYS A 1 1217 ? 11.473 18.590 -0.327 1.00 85.75 1217 LYS A O 1
ATOM 10225 N N . PRO A 1 1218 ? 10.130 16.783 -0.217 1.00 79.81 1218 PRO A N 1
ATOM 10226 C CA . PRO A 1 1218 ? 10.938 16.097 0.782 1.00 79.81 1218 PRO A CA 1
ATOM 10227 C C . PRO A 1 1218 ? 12.386 15.908 0.314 1.00 79.81 1218 PRO A C 1
ATOM 10229 O O . PRO A 1 1218 ? 12.638 15.595 -0.853 1.00 79.81 1218 PRO A O 1
ATOM 10232 N N . ASN A 1 1219 ? 13.342 16.048 1.232 1.00 84.44 1219 ASN A N 1
ATOM 10233 C CA . ASN A 1 1219 ? 14.753 15.758 0.989 1.00 84.44 1219 ASN A CA 1
ATOM 10234 C C . ASN A 1 1219 ? 14.982 14.234 0.953 1.00 84.44 1219 ASN A C 1
ATOM 10236 O O . ASN A 1 1219 ? 15.457 13.632 1.916 1.00 84.44 1219 ASN A O 1
ATOM 10240 N N . GLN A 1 1220 ? 14.563 13.605 -0.145 1.00 82.12 1220 GLN A N 1
ATOM 10241 C CA . GLN A 1 1220 ? 14.698 12.176 -0.419 1.00 82.12 1220 GLN A CA 1
ATOM 10242 C C . GLN A 1 1220 ? 15.161 11.979 -1.861 1.00 82.12 1220 GLN A C 1
ATOM 10244 O O . GLN A 1 1220 ? 14.606 12.600 -2.769 1.00 82.12 1220 GLN A O 1
ATOM 10249 N N . TYR A 1 1221 ? 16.113 11.069 -2.085 1.00 84.19 1221 TYR A N 1
ATOM 10250 C CA . TYR A 1 1221 ? 16.658 10.780 -3.418 1.00 84.19 1221 TYR A CA 1
ATOM 10251 C C . TYR A 1 1221 ? 15.571 10.544 -4.483 1.00 84.19 1221 TYR A C 1
ATOM 10253 O O . TYR A 1 1221 ? 15.581 11.175 -5.538 1.00 84.19 1221 TYR A O 1
ATOM 10261 N N . LYS A 1 1222 ? 14.568 9.709 -4.177 1.00 83.19 1222 LYS A N 1
ATOM 10262 C CA . LYS A 1 1222 ? 13.476 9.388 -5.114 1.00 83.19 1222 LYS A CA 1
ATOM 10263 C C . LYS A 1 1222 ? 12.636 10.590 -5.569 1.00 83.19 1222 LYS A C 1
ATOM 10265 O O . LYS A 1 1222 ? 11.998 10.497 -6.611 1.00 83.19 1222 LYS A O 1
ATOM 10270 N N . SER A 1 1223 ? 12.611 11.685 -4.804 1.00 84.94 1223 SER A N 1
ATOM 10271 C CA . SER A 1 1223 ? 11.782 12.870 -5.084 1.00 84.94 1223 SER A CA 1
ATOM 10272 C C . SER A 1 1223 ? 12.446 13.862 -6.048 1.00 84.94 1223 SER A C 1
ATOM 10274 O O . SER A 1 1223 ? 11.757 14.702 -6.625 1.00 84.94 1223 SER A O 1
ATOM 10276 N N . TRP A 1 1224 ? 13.765 13.753 -6.238 1.00 90.19 1224 TRP A N 1
ATOM 10277 C CA . TRP A 1 1224 ? 14.590 14.693 -7.009 1.00 90.19 1224 TRP A CA 1
ATOM 10278 C C . TRP A 1 1224 ? 15.344 14.014 -8.164 1.00 90.19 1224 TRP A C 1
ATOM 10280 O O . TRP A 1 1224 ? 16.410 14.467 -8.572 1.00 90.19 1224 TRP A O 1
ATOM 10290 N N . HIS A 1 1225 ? 14.807 12.916 -8.701 1.00 91.62 1225 HIS A N 1
ATOM 10291 C CA . HIS A 1 1225 ? 15.372 12.241 -9.874 1.00 91.62 1225 HIS A CA 1
ATOM 10292 C C . HIS A 1 1225 ? 15.147 13.062 -11.163 1.00 91.62 1225 HIS A C 1
ATOM 10294 O O . HIS A 1 1225 ? 14.103 13.703 -11.302 1.00 91.62 1225 HIS A O 1
ATOM 10300 N N . GLY A 1 1226 ? 16.069 13.010 -12.134 1.00 92.12 1226 GLY A N 1
ATOM 10301 C CA . GLY A 1 1226 ? 16.004 13.809 -13.371 1.00 92.12 1226 GLY A CA 1
ATOM 10302 C C . GLY A 1 1226 ? 14.750 13.559 -14.219 1.00 92.12 1226 GLY A C 1
ATOM 10303 O O . GLY A 1 1226 ? 14.125 14.507 -14.685 1.00 92.12 1226 GLY A O 1
ATOM 10304 N N . ALA A 1 1227 ? 14.281 12.311 -14.308 1.00 92.25 1227 ALA A N 1
ATOM 10305 C CA . ALA A 1 1227 ? 12.966 11.983 -14.886 1.00 92.25 1227 ALA A CA 1
ATOM 10306 C C . ALA A 1 1227 ? 11.800 12.812 -14.304 1.00 92.25 1227 ALA A C 1
ATOM 10308 O O . ALA A 1 1227 ? 10.931 13.272 -15.044 1.00 92.25 1227 ALA A O 1
ATOM 10309 N N . LEU A 1 1228 ? 11.792 13.047 -12.985 1.00 91.56 1228 LEU A N 1
ATOM 10310 C CA . LEU A 1 1228 ? 10.770 13.878 -12.342 1.00 91.56 1228 LEU A CA 1
ATOM 10311 C C . LEU A 1 1228 ? 10.972 15.368 -12.639 1.00 91.56 1228 LEU A C 1
ATOM 10313 O O . LEU A 1 1228 ? 9.993 16.105 -12.668 1.00 91.56 1228 LEU A O 1
ATOM 10317 N N . ALA A 1 1229 ? 12.206 15.813 -12.900 1.00 93.62 1229 ALA A N 1
ATOM 10318 C CA . ALA A 1 1229 ? 12.474 17.187 -13.323 1.00 93.62 1229 ALA A CA 1
ATOM 10319 C C . ALA A 1 1229 ? 11.792 17.501 -14.657 1.00 93.62 1229 ALA A C 1
ATOM 10321 O O . ALA A 1 1229 ? 11.212 18.572 -14.808 1.00 93.62 1229 ALA A O 1
ATOM 10322 N N . TYR A 1 1230 ? 11.811 16.558 -15.604 1.00 94.12 1230 TYR A N 1
ATOM 10323 C CA . TYR A 1 1230 ? 11.128 16.710 -16.890 1.00 94.12 1230 TYR A CA 1
ATOM 10324 C C . TYR A 1 1230 ? 9.600 16.695 -16.763 1.00 94.12 1230 TYR A C 1
ATOM 10326 O O . TYR A 1 1230 ? 8.931 17.458 -17.459 1.00 94.12 1230 TYR A O 1
ATOM 10334 N N . LEU A 1 1231 ? 9.045 15.882 -15.857 1.00 90.19 1231 LEU A N 1
ATOM 10335 C CA . LEU A 1 1231 ? 7.612 15.919 -15.544 1.00 90.19 1231 LEU A CA 1
ATOM 10336 C C . LEU A 1 1231 ? 7.202 17.247 -14.911 1.00 90.19 1231 LEU A C 1
ATOM 10338 O O . LEU A 1 1231 ? 6.249 17.875 -15.360 1.00 90.19 1231 LEU A O 1
ATOM 10342 N N . ASP A 1 1232 ? 7.949 17.697 -13.906 1.00 91.19 1232 ASP A N 1
ATOM 10343 C CA . ASP A 1 1232 ? 7.698 18.979 -13.261 1.00 91.19 1232 ASP A CA 1
ATOM 10344 C C . ASP A 1 1232 ? 7.809 20.130 -14.267 1.00 91.19 1232 ASP A C 1
ATOM 10346 O O . ASP A 1 1232 ? 6.953 21.009 -14.290 1.00 91.19 1232 ASP A O 1
ATOM 10350 N N . LEU A 1 1233 ? 8.828 20.111 -15.132 1.00 92.31 1233 LEU A N 1
ATOM 10351 C CA . LEU A 1 1233 ? 8.995 21.094 -16.198 1.00 92.31 1233 LEU A CA 1
ATOM 10352 C C . LEU A 1 1233 ? 7.773 21.124 -17.128 1.00 92.31 1233 LEU A C 1
ATOM 10354 O O . LEU A 1 1233 ? 7.301 22.209 -17.463 1.00 92.31 1233 LEU A O 1
ATOM 10358 N N . ALA A 1 1234 ? 7.244 19.961 -17.519 1.00 89.81 1234 ALA A N 1
ATOM 10359 C CA . ALA A 1 1234 ? 6.048 19.879 -18.354 1.00 89.81 1234 ALA A CA 1
ATOM 10360 C C . ALA A 1 1234 ? 4.821 20.519 -17.679 1.00 89.81 1234 ALA A C 1
ATOM 10362 O O . ALA A 1 1234 ? 4.083 21.246 -18.343 1.00 89.81 1234 ALA A O 1
ATOM 10363 N N . GLU A 1 1235 ? 4.640 20.323 -16.368 1.00 88.06 1235 GLU A N 1
ATOM 10364 C CA . GLU A 1 1235 ? 3.563 20.973 -15.605 1.00 88.06 1235 GLU A CA 1
ATOM 10365 C C . GLU A 1 1235 ? 3.704 22.504 -15.599 1.00 88.06 1235 GLU A C 1
ATOM 10367 O O . GLU A 1 1235 ? 2.721 23.212 -15.821 1.00 88.06 1235 GLU A O 1
ATOM 10372 N N . PHE A 1 1236 ? 4.918 23.032 -15.396 1.00 90.50 1236 PHE A N 1
ATOM 10373 C CA . PHE A 1 1236 ? 5.148 24.480 -15.451 1.00 90.50 1236 PHE A CA 1
ATOM 10374 C C . PHE A 1 1236 ? 4.891 25.049 -16.845 1.00 90.50 1236 PHE A C 1
ATOM 10376 O O . PHE A 1 1236 ? 4.268 26.100 -16.963 1.00 90.50 1236 PHE A O 1
ATOM 10383 N N . ILE A 1 1237 ? 5.324 24.355 -17.900 1.00 89.00 1237 ILE A N 1
ATOM 10384 C CA . ILE A 1 1237 ? 5.056 24.763 -19.285 1.00 89.00 1237 ILE A CA 1
ATOM 10385 C C . ILE A 1 1237 ? 3.545 24.833 -19.543 1.00 89.00 1237 ILE A C 1
ATOM 10387 O O . ILE A 1 1237 ? 3.067 25.825 -20.089 1.00 89.00 1237 ILE A O 1
ATOM 10391 N N . GLU A 1 1238 ? 2.782 23.815 -19.132 1.00 87.06 1238 GLU A N 1
ATOM 10392 C CA . GLU A 1 1238 ? 1.322 23.810 -19.277 1.00 87.06 1238 GLU A CA 1
ATOM 10393 C C . GLU A 1 1238 ? 0.670 24.972 -18.515 1.00 87.06 1238 GLU A C 1
ATOM 10395 O O . GLU A 1 1238 ? -0.214 25.646 -19.047 1.00 87.06 1238 GLU A O 1
ATOM 10400 N N . ALA A 1 1239 ? 1.117 25.231 -17.285 1.00 86.38 1239 ALA A N 1
ATOM 10401 C CA . ALA A 1 1239 ? 0.621 26.339 -16.479 1.00 86.38 1239 ALA A CA 1
ATOM 10402 C C . ALA A 1 1239 ? 0.913 27.704 -17.129 1.00 86.38 1239 ALA A C 1
ATOM 10404 O O . ALA A 1 1239 ? 0.005 28.529 -17.220 1.00 86.38 1239 ALA A O 1
ATOM 10405 N N . PHE A 1 1240 ? 2.120 27.921 -17.665 1.00 85.06 1240 PHE A N 1
ATOM 10406 C CA . PHE A 1 1240 ? 2.446 29.139 -18.418 1.00 85.06 1240 PHE A CA 1
ATOM 10407 C C . PHE A 1 1240 ? 1.537 29.324 -19.642 1.00 85.06 1240 PHE A C 1
ATOM 10409 O O . PHE A 1 1240 ? 1.033 30.424 -19.857 1.00 85.06 1240 PHE A O 1
ATOM 10416 N N . PHE A 1 1241 ? 1.261 28.257 -20.404 1.00 84.06 1241 PHE A N 1
ATOM 10417 C CA . PHE A 1 1241 ? 0.350 28.333 -21.552 1.00 84.06 1241 PHE A CA 1
ATOM 10418 C C . PHE A 1 1241 ? -1.087 28.685 -21.157 1.00 84.06 1241 PHE A C 1
ATOM 10420 O O . PHE A 1 1241 ? -1.747 29.435 -21.876 1.00 84.06 1241 PHE A O 1
ATOM 10427 N N . LYS A 1 1242 ? -1.589 28.159 -20.032 1.00 81.12 1242 LYS A N 1
ATOM 10428 C CA . LYS A 1 1242 ? -2.928 28.512 -19.530 1.00 81.12 1242 LYS A CA 1
ATOM 10429 C C . LYS A 1 1242 ? -3.007 29.985 -19.143 1.00 81.12 1242 LYS A C 1
ATOM 10431 O O . LYS A 1 1242 ? -3.939 30.656 -19.569 1.00 81.12 1242 LYS A O 1
ATOM 10436 N N . ILE A 1 1243 ? -2.003 30.492 -18.427 1.00 79.00 1243 ILE A N 1
ATOM 10437 C CA . ILE A 1 1243 ? -1.928 31.906 -18.031 1.00 79.00 1243 ILE A CA 1
ATOM 10438 C C . ILE A 1 1243 ? -1.871 32.814 -19.269 1.00 79.00 1243 ILE A C 1
ATOM 10440 O O . ILE A 1 1243 ? -2.575 33.816 -19.334 1.00 79.00 1243 ILE A O 1
ATOM 10444 N N . GLU A 1 1244 ? -1.077 32.457 -20.281 1.00 73.69 1244 GLU A N 1
ATOM 10445 C CA . GLU A 1 1244 ? -1.003 33.214 -21.537 1.00 73.69 1244 GLU A CA 1
ATOM 10446 C C . GLU A 1 1244 ? -2.334 33.187 -22.306 1.00 73.69 1244 GLU A C 1
ATOM 10448 O O . GLU A 1 1244 ? -2.755 34.203 -22.859 1.00 73.69 1244 GLU A O 1
ATOM 10453 N N . ALA A 1 1245 ? -3.027 32.046 -22.334 1.00 69.12 1245 ALA A N 1
ATOM 10454 C CA . ALA A 1 1245 ? -4.341 31.938 -22.962 1.00 69.12 1245 ALA A CA 1
ATOM 10455 C C . ALA A 1 1245 ? -5.408 32.771 -22.234 1.00 69.12 1245 ALA A C 1
ATOM 10457 O O . ALA A 1 1245 ? -6.240 33.380 -22.900 1.00 69.12 1245 ALA A O 1
ATOM 10458 N N . GLU A 1 1246 ? -5.372 32.817 -20.899 1.00 70.94 1246 GLU A N 1
ATOM 10459 C CA . GLU A 1 1246 ? -6.257 33.645 -20.070 1.00 70.94 1246 GLU A CA 1
ATOM 10460 C C . GLU A 1 1246 ? -5.947 35.140 -20.201 1.00 70.94 1246 GLU A C 1
ATOM 10462 O O . GLU A 1 1246 ? -6.870 35.940 -20.233 1.00 70.94 1246 GLU A O 1
ATOM 10467 N N . TYR A 1 1247 ? -4.674 35.529 -20.326 1.00 67.25 1247 TYR A N 1
ATOM 10468 C CA . TYR A 1 1247 ? -4.277 36.928 -20.535 1.00 67.25 1247 TYR A CA 1
ATOM 10469 C C . TYR A 1 1247 ? -4.645 37.455 -21.932 1.00 67.25 1247 TYR A C 1
ATOM 10471 O O . TYR A 1 1247 ? -4.864 38.651 -22.118 1.00 67.25 1247 TYR A O 1
ATOM 10479 N N . ASN A 1 1248 ? -4.678 36.567 -22.928 1.00 53.78 1248 ASN A N 1
ATOM 10480 C CA . ASN A 1 1248 ? -5.058 36.897 -24.302 1.00 53.78 1248 ASN A CA 1
ATOM 10481 C C . ASN A 1 1248 ? -6.582 36.855 -24.551 1.00 53.78 1248 ASN A C 1
ATOM 10483 O O . ASN A 1 1248 ? -7.014 37.249 -25.639 1.00 53.78 1248 ASN A O 1
ATOM 10487 N N . GLN A 1 1249 ? -7.376 36.358 -23.594 1.00 49.00 1249 GLN A N 1
ATOM 10488 C CA . GLN A 1 1249 ? -8.847 36.415 -23.587 1.00 49.00 1249 GLN A CA 1
ATOM 10489 C C . GLN A 1 1249 ? -9.334 37.669 -22.864 1.00 49.00 1249 GLN A C 1
ATOM 10491 O O . GLN A 1 1249 ? -10.357 38.227 -23.328 1.00 49.00 1249 GLN A O 1
#

Foldseek 3Di:
DDDQQDPVNQFVCLLCLLVVCVVQDDPVVNVLQVVLVVFWFKKKQDCSQLCSLLVPPDRAQETEMEIEGDVVVVVVSCVVFDWDQDPQRWIWTDDPRHIYTYHYPCRDPCNVPPPPDPPPDDPLCVLLSDFKLCSQWMQGPVVSGIRGDVSNSCCSRQLEIETRDLDDPQLLVLLVVQVVCCVVSVGHYDLRSLVSLLVCLVVDDQVSNQVVCCVPVVHNPDHNVRSVVVSVLSVDPVSSLCVRLVNNPDLQKDALVCLVPCVSLVQADPLLSCCCNPPQVFRMFGHDSRFGAEGEEEDCDDCQQVSQLLLLLLQGYQWYWYDNPPDTFIFGSLAADPQSRGTHGQPPDDSNCNRPQNVLLCVSLVVRVVVLDPCRGPLVLLLQLLVLLLLCCCPVQVHDSLLSLLVLLVLVVVQLLQLQQFDPVVLPCNHLVSVLVQLLDLVSPVVSVVVVCVQAPALRRDQWDQDPNDIDGSSVRDDSVSSVSSSLSQQSWRADNVGDTHGHDGRSHRSSNNPLLSLLQSVLLVVCVVPCVPFQRARDDLLVLVVLCVVALVVVCVVVLPDLAAAEEEAAQFLNSNLLVSLLSSLVSVCVNCVCCPVDPVSVVVSLVVSLVRSLQHAAYEHQDPSRQSNSLSSNVSSSVSSDDSHPCSNHYHHHCEPQRYDNDNSLPPPDPVLVRQQVDAGQEYEEEDGWDLDDPPDDDSLNVSQVVVCVVVVAPGDDASNTSVLSVLVSCVSHHYFKYKYKYQLLLLFPAHPDPDGCRSVLVSLQFKAWAEKEWCQLVLCLRRVSNVDPFSTTIMITMIDTDPDRVCQQPRKYKYAAFFDDSCCNSNVDTQGAPQRIDIDRSVCCNVPSQQSLQSRPHGPVLVVVVVVQPPFAWLCNVLVPPQWKDKDFAFAADDDDFAACPVVLVAQWAQDVVVVQFAQLHGDIDGPPCNPPGGGPGHDDQLLQAPQKKKWFQAADLQLQRGIHTDRGRYHYGRRIMIMHTPDPVSVQVSLQLSLLSLELVQSLQQSRGASDVSGGDRGGDDVRGNRRHGDQGDPPCPSVVLSVVLVVLVVVLVPDPDCDPVVVVSVVVSVVSSVVSRVVVCVSSVPDPLNVLSSVCCRQPVSCSRRNDPVSVVQQFDFDDFPHVLLVLLVVLVLVVCVVVAPEWEWEWEDERWKIKIKIFGPDPDNYYHYDYDYPVVVVVVVVVVPDPNCSCCASSHQWDWDDDPGITMIMGTRGNNSRRNNVSVVVVVVVVVVVVVVVVVVVD

Organism: NCBI:txid1338011

Secondary structure (DSSP, 8-state):
-PPPPPHHHHHHHHHHHHHHHHHHS-HHHHHHHHHHHTTSEEEE--HHHHHHHHT-----SEEEEEEES-HHHHHHHHTTS-EEE-TTS-EEEEETTEEEEEEEGGG-HHHHHS-----TT-GGGGGGG-SBGGG-EEEETTTTEEEE-HHHHHHHHH-EE-BS----S-HHHHHHHHHHHHHHHT-EE-HHHHHHHHHHHTTS-HHHHHHHHHHHHSS--S-HHHHHHHHHHHHSHHHHHHHHTT-TT-TTEEEGGGGG-TTTTTTS-HHHHHIIIIII--SEEEEETTEEEEEEEE--SS-HHHHHHHHHHH---SEEEEE-SSSEEEEEEEEE-TTSSSEEE-TT--GGGGSHHHHHHTHHHHHHTTTT-GGGSHHHHHHHHHHHHHHIIIIIS---HHHHHHHHHHHHHHHHHHHTT--BGGGTBSSHHHHHHHHTSHHHHHHHHHHHHHHH-TTS--SEEEETTEEEEHHHH--HHHHHHHHHHHTT-EE-TTS-EE--SS----TTTS-THHHHHHHHHHHHHHHHHHH------HHHHHHHHIIIIIHHHHH-TT-----EEETT-TT-HHHHHHHHHHHHHHHHH-TTTTSSHHHHHHHHHHHHHHHHHHEEEEES-HHHHHHHHHHHHHHHHHTS-HHHHTTPPPPP-BTTTEEES-TT-TTSTHHHHHHTSEEEEEEE---------SSPPHHHHHHHHHHHHHT-----STT-HHHHHHHHGGGSEEEEEEEEEEGGGGT---SSSS-SHHHHHHHHHEEEEEEEE-GGGHHHHHGGG--S----EEEEEEEE-S-THHHHHPEEEEEE----HHHHHH------GGGEEEEEHHHHHH-TTHHHHHHH--HHHHHHHHHTTTSPBHHHHHT-TTTEEEEE-BB-SSS--B--TGGGG--EEE-TTTT-EETTEE--EE-TTTT-S-BSB---GGGGSSSEEEEESB--TTS---EEEESS--EEBTTEEEEEESSHHHHHHHHHHHHHHTSHHHHHHHHHH-SSTTTT-SB--IIIIITTSB----TT-HHHHHHHHHHHHHHHHHT-SS--HHHHHHHHHHHHHHHHHHHHHHHHTT--HHHHHHHHHIIIIIHHHHH--HHHHHHHHSPPPTT-HHHHHHHHHHHHHHTTTSS-EEEEEEE-SSEEEEEEEET-S-SSEEEEE--HHHHHHHHHTTT-TTHHHIIIII--EEEE-SSEEEEEEES-GGGS-HHHHHHHHHHHHHHHHHHHHHHT-

Sequence (1249 aa):
MDKELTSIEIDQKAKYFWKYLESISQEEVIKFIEQLSAFSHVFIFSGIIRNFFLDVKENARDIDIVYQGDDNELYAFLENYKYTINSFNGYKVVFGSFTVDLWKLDSTWAIKNSKLEIELFNQYVLPDSTFFNFSSIIYDYFNEKFIYTDKFIEFVNSKTLDLVLEENPLPQLCIINTLYYKEKFGLKISEELKLFCVTNFKKFNKEDYDIIQLKHFNEIKYSYLFIEEHVEIFKNKISSLLYDLDLLDKDELFLLEDLKNEKKVSSLNSRTKEILLNSLRPQAFFCINGEPLILFFDNSNNIIDELEVKIWNFNQSAVIFINNGTQWHIKNGFKILENGSGLESLSGSNLNDFDYFEIISGKSWEKFQKSFRHENRVDYYLLNNISAFRDVLKYKYKLDSKIANSLIGRAIFVRYLIDRGIDLDRYRIKDQKDFNNILYNKSDAYKLFNKILEDFKGNLFPLSYIVKDRIINEEDEVSQEHLNDLIYLLQGAKLTKLGTTQLSLEDLYDFSIIPIEFISNIYERFIGQENQADKGAYYTPLFLVEYIEQETVNSYFKSNPKEENCKILDPACGSGIFLVESFRKIINQYKSLHPDYNQNNENYLIYKAKLVELLKNNIFGVDQDENAINIAIFSLYITLLDNLEPKSIQEFEFPTLLGINFFVSDFFDLKAPFNIELKKHFFQFVLGNPPWKTKHPKDKQLFEKYVEQRKLKENSDLEIENREIAEAFLIRISDFNFYEAGLIIVSKVLYKLSRKSNKGIFRKYFLTNFLLRKVVELSSVRHQIFNQSGDAAIAPASILFYQKIKGSRDIESHITNHISLKPNIFFEVFKIMVIEKYDIKNIFQKHLIEDDWLWKVLVYGNILDYYFIKRFKTTKSIFDYINNQETFVYGKGISVGGGDENNISQHKEIEVSINSKQKGLKSFHLEYSLNLLKDLNYVHRPRNIELFKAPILLVGKGVSSDFKARSAISYRDVIYTDAITGIKPLNDFGEKIIYTLESLFNSRLFSYFLVETNSSIGIEREQTHDKEDKFSIPLIIDESEMLRKKSDEIKRLYQENLTRDFKDYEYKITEKRIKDYENDIDDYLLELYQISPEERELIEYVHDITIPLLKGNPEKKKKLINKIDYKDIYLENYAKVFINHFKERFNSFGVEILWSKHIILMKFIINSTSRTVLWEEIQNKELIRTISKLGFEHLSNNLFLQKDIKGFEEEYFYIAKPNQYKSWHGALAYLDLAEFIEAFFKIEAEYNQ

pLDDT: mean 84.5, std 11.58, range [30.55, 98.62]

InterPro domains:
  IPR002052 DNA methylase, N-6 adenine-specific, conserved site [PS00092] (686-692)
  IPR003356 DNA methylase, adenine-specific [PF02384] (518-808)
  IPR029063 S-adenosyl-L-methionine-dependent methyltransferase superfamily [G3DSA:3.40.50.150] (515-853)
  IPR029063 S-adenosyl-L-methionine-dependent methyltransferase superfamily [SSF53335] (384-829)
  IPR050953 N(4)/N(6)-adenine-specific DNA methyltransferase [PTHR33841] (403-1096)

Radius of gyration: 37.34 Å; chains: 1; bounding box: 92×95×92 Å